Protein 5B02 (pdb70)

Radius of gyration: 38.63 Å; Cα contacts (8 Å, |Δi|>4): 1923; chains: 4; bounding box: 83×118×124 Å

Organism: Saccharolobus solfataricus (strain ATCC 35092 / DSM 1617 / JCM 11322 / P2) (NCBI:txid273057)

Secondary structure (DSSP, 8-state):
--HHHHHHHHHHHHHHHHHHHHHHTT--HHHHHHHHT-HHHHHHHHHHTTT---HHHHHHHHHHHHHHHHHHHHHHHHHHT-S---HHHHHHHHHHHHHHHHHHHHHHSSSTHHHHHHHHHTHHHHHHHHHHHHHS---SHHHHHHHHIIIIIIHHHHHHHHHHHHS-SS--HHHHHHHHHHHHHHHHHHHHHHHHHHH---TT-HHHHHHHTSS-HHHHHHHHHHHHHHHHHHHHSTT--TTHHHHHHHHHHHIIIIIGGGG-/-HHHHHHHHHHHHHHHHHHHHHHTT--HHHHHHHHT-HHHHHHHHHHTTT--SHHHHHHHHHHHHHHHHHHHHHHHHHHT-S---HHHHHHHHHHHHHHHHHHHHTT-SSTTHHHHHHHHTHHHHHHHHHHHHHS---SHHHHHHHHIIIIIIHHHHHHHHHHHHS-SS--HHHHHHHHHHHHHHHHHHHHHHHHHHH---TT-HHHHHHTTSS-HHHHHHHHHHHHHHHHHHHHSTT--TTHHHHHHHHHHHIIIIIGGGGT-TTTTS---EEEEEETTEEEEEETTTEEEEEEETTEEEEEEE-SSS-EEEEEEEGGG--HHHHHHHHT-/--HHHHHHHHHHHHHHHHHHHHTT--HHHHHHHHT-HHHHHHHHHHTTT--SHHHHHHHHHHHHHHHHHHHHHHHHHHT-S-S-HHHHHHHHHHHHHHHHHHHHHHSSSHHHHHHHHHHTHHHHHHHHHHHHTS---SHHHHHHHHIIIIIHHHHHHHHHHHHHS-S---HHHHHHHHHHHHHHHHHHHHHHHHHHH---TT-HHHHHHHTSS-HHHHHHHHHHHHHHHHHHHHSTT--GGGHHHHHHHHHHIIIIIHHHH-/-HHHHHHHHHHHHHHHHHHHHHTT--HHHHHHHHT-HHHHHHHHHHTTT---HHHHHHHHHHHHHHHHHHHHHHHHHHT-S-S-HHHHHHHHHHHHHHHHHHHHHH-SSTTHHHHHHHHTHHHHHHHHHHHHH----SHHHHHHHHIIIIIIHHHHHHHHHHHHS-SS--HHHHHHHHHHHHHHHHHHHHHHHHHHT---TT-HHHHHHTTSS-HHHHHHHHHHHHHHHHHHHHSTT--TTHHHHHHHHHHIIIIIIHHHHTTS---SSS-EEEEEETTEEEEEEGGGEEEEEEETTEEEEEEEETTTEEEEEEEEGGGS-HHHHHHHTTTT-

Structure (mmCIF, N/CA/C/O backbone):
data_5B02
#
_entry.id   5B02
#
_cell.length_a   137.879
_cell.length_b   217.441
_cell.length_c   104.637
_cell.angle_alpha   90.00
_cell.angle_beta   90.00
_cell.angle_gamma   90.00
#
_symmetry.space_group_name_H-M   'C 2 2 2'
#
loop_
_entity.id
_entity.type
_entity.pdbx_description
1 polymer 'MoeN5,DNA-binding protein 7d'
2 water water
#
loop_
_atom_site.group_PDB
_atom_site.id
_atom_site.type_symbol
_atom_site.label_atom_id
_atom_site.label_alt_id
_atom_site.label_comp_id
_atom_site.label_asym_id
_atom_site.label_entity_id
_atom_site.label_seq_id
_atom_site.pdbx_PDB_ins_code
_atom_site.Cartn_x
_atom_site.Cartn_y
_atom_site.Cartn_z
_atom_site.occupancy
_atom_site.B_iso_or_equiv
_atom_site.auth_seq_id
_atom_site.auth_comp_id
_atom_site.auth_asym_id
_atom_site.auth_atom_id
_atom_site.pdbx_PDB_model_num
ATOM 1 N N . VAL A 1 9 ? 73.025 22.804 24.016 1.00 56.77 -5 VAL A N 1
ATOM 2 C CA . VAL A 1 9 ? 72.314 24.145 24.087 1.00 57.81 -5 VAL A CA 1
ATOM 3 C C . VAL A 1 9 ? 72.258 24.849 22.701 1.00 57.03 -5 VAL A C 1
ATOM 4 O O . VAL A 1 9 ? 73.230 25.523 22.287 1.00 57.40 -5 VAL A O 1
ATOM 8 N N . ASP A 1 10 ? 71.128 24.709 21.998 1.00 55.13 -4 ASP A N 1
ATOM 9 C CA . ASP A 1 10 ? 70.994 25.343 20.685 1.00 53.68 -4 ASP A CA 1
ATOM 10 C C . ASP A 1 10 ? 70.408 26.776 20.679 1.00 51.98 -4 ASP A C 1
ATOM 11 O O . ASP A 1 10 ? 70.222 27.399 21.740 1.00 50.83 -4 ASP A O 1
ATOM 16 N N . ASP A 1 11 ? 70.140 27.289 19.475 1.00 49.21 -3 ASP A N 1
ATOM 17 C CA . ASP A 1 11 ? 69.603 28.633 19.293 1.00 47.27 -3 ASP A CA 1
ATOM 18 C C . ASP A 1 11 ? 68.217 28.775 19.868 1.00 45.36 -3 ASP A C 1
ATOM 19 O O . ASP A 1 11 ? 67.875 29.810 20.412 1.00 42.39 -3 ASP A O 1
ATOM 24 N N . ASP A 1 12 ? 67.413 27.733 19.712 1.00 44.22 -2 ASP A N 1
ATOM 25 C CA . ASP A 1 12 ? 66.055 27.762 20.226 1.00 43.93 -2 ASP A CA 1
ATOM 26 C C . ASP A 1 12 ? 66.115 27.900 21.740 1.00 41.38 -2 ASP A C 1
ATOM 27 O O . ASP A 1 12 ? 65.282 28.583 22.353 1.00 38.66 -2 ASP A O 1
ATOM 32 N N . ASP A 1 13 ? 67.105 27.231 22.323 1.00 38.83 -1 ASP A N 1
ATOM 33 C CA . ASP A 1 13 ? 67.311 27.265 23.758 1.00 38.69 -1 ASP A CA 1
ATOM 34 C C . ASP A 1 13 ? 67.683 28.683 24.204 1.00 36.17 -1 ASP A C 1
ATOM 35 O O . ASP A 1 13 ? 67.282 29.131 25.282 1.00 34.75 -1 ASP A O 1
ATOM 40 N N . LYS A 1 14 ? 68.472 29.367 23.386 1.00 32.99 0 LYS A N 1
ATOM 41 C CA . LYS A 1 14 ? 68.852 30.716 23.721 1.00 32.16 0 LYS A CA 1
ATOM 42 C C . LYS A 1 14 ? 67.691 31.667 23.594 1.00 29.27 0 LYS A C 1
ATOM 43 O O . LYS A 1 14 ? 67.459 32.494 24.474 1.00 27.93 0 LYS A O 1
ATOM 49 N N . MET A 1 15 ? 66.941 31.520 22.512 1.00 29.28 1 MET A N 1
ATOM 50 C CA . MET A 1 15 ? 65.782 32.361 22.270 1.00 29.56 1 MET A CA 1
ATOM 51 C C . MET A 1 15 ? 64.798 32.153 23.440 1.00 29.60 1 MET A C 1
ATOM 52 O O . MET A 1 15 ? 64.298 33.129 24.040 1.00 27.88 1 MET A O 1
ATOM 57 N N . LEU A 1 16 ? 64.552 30.894 23.804 1.00 26.99 2 LEU A N 1
ATOM 58 C CA . LEU A 1 16 ? 63.573 30.658 24.854 1.00 26.00 2 LEU A CA 1
ATOM 59 C C . LEU A 1 16 ? 63.975 31.247 26.168 1.00 25.07 2 LEU A C 1
ATOM 60 O O . LEU A 1 16 ? 63.113 31.724 26.910 1.00 24.73 2 LEU A O 1
ATOM 65 N N . ALA A 1 17 ? 65.266 31.211 26.475 1.00 22.86 3 ALA A N 1
ATOM 66 C CA . ALA A 1 17 ? 65.724 31.747 27.751 1.00 24.40 3 ALA A CA 1
ATOM 67 C C . ALA A 1 17 ? 65.663 33.278 27.706 1.00 25.10 3 ALA A C 1
ATOM 68 O O . ALA A 1 17 ? 65.322 33.930 28.714 1.00 25.27 3 ALA A O 1
ATOM 70 N N . ALA A 1 18 ? 65.965 33.844 26.535 1.00 23.51 4 ALA A N 1
ATOM 71 C CA . ALA A 1 18 ? 65.926 35.303 26.397 1.00 23.16 4 ALA A CA 1
ATOM 72 C C . ALA A 1 18 ? 64.479 35.829 26.611 1.00 23.20 4 ALA A C 1
ATOM 73 O O . ALA A 1 18 ? 64.226 36.808 27.311 1.00 23.30 4 ALA A O 1
ATOM 75 N N . GLU A 1 19 ? 63.529 35.150 26.010 1.00 23.59 5 GLU A N 1
ATOM 76 C CA . GLU A 1 19 ? 62.162 35.563 26.099 1.00 26.05 5 GLU A CA 1
ATOM 77 C C . GLU A 1 19 ? 61.657 35.442 27.524 1.00 26.88 5 GLU A C 1
ATOM 78 O O . GLU A 1 19 ? 60.953 36.328 28.012 1.00 28.48 5 GLU A O 1
ATOM 84 N N . ALA A 1 20 ? 62.038 34.379 28.218 1.00 26.53 6 ALA A N 1
ATOM 85 C CA . ALA A 1 20 ? 61.611 34.213 29.603 1.00 26.32 6 ALA A CA 1
ATOM 86 C C . ALA A 1 20 ? 62.230 35.317 30.466 1.00 24.61 6 ALA A C 1
ATOM 87 O O . ALA A 1 20 ? 61.573 35.902 31.318 1.00 23.74 6 ALA A O 1
ATOM 89 N N . ALA A 1 21 ? 63.505 35.589 30.240 1.00 25.56 7 ALA A N 1
ATOM 90 C CA . ALA A 1 21 ? 64.200 36.627 31.007 1.00 25.64 7 ALA A CA 1
ATOM 91 C C . ALA A 1 21 ? 63.585 38.017 30.715 1.00 25.36 7 ALA A C 1
ATOM 92 O O . ALA A 1 21 ? 63.441 38.828 31.611 1.00 25.84 7 ALA A O 1
ATOM 94 N N . ASN A 1 22 ? 63.207 38.281 29.471 1.00 22.98 8 ASN A N 1
ATOM 95 C CA . ASN A 1 22 ? 62.633 39.572 29.162 1.00 22.19 8 ASN A CA 1
ATOM 96 C C . ASN A 1 22 ? 61.251 39.723 29.821 1.00 22.43 8 ASN A C 1
ATOM 97 O O . ASN A 1 22 ? 60.908 40.785 30.407 1.00 18.15 8 ASN A O 1
ATOM 102 N N . ARG A 1 23 ? 60.463 38.654 29.730 1.00 22.21 9 ARG A N 1
ATOM 103 C CA . ARG A 1 23 ? 59.149 38.629 30.337 1.00 24.59 9 ARG A CA 1
ATOM 104 C C . ARG A 1 23 ? 59.203 38.906 31.857 1.00 25.24 9 ARG A C 1
ATOM 105 O O . ARG A 1 23 ? 58.444 39.736 32.388 1.00 24.70 9 ARG A O 1
ATOM 113 N N . ASP A 1 24 ? 60.127 38.240 32.542 1.00 24.02 10 ASP A N 1
ATOM 114 C CA . ASP A 1 24 ? 60.222 38.387 33.992 1.00 24.15 10 ASP A CA 1
ATOM 115 C C . ASP A 1 24 ? 60.683 39.789 34.373 1.00 24.29 10 ASP A C 1
ATOM 116 O O . ASP A 1 24 ? 60.251 40.338 35.400 1.00 21.27 10 ASP A O 1
ATOM 121 N N . HIS A 1 25 ? 61.578 40.357 33.559 1.00 22.91 11 HIS A N 1
ATOM 122 C CA . HIS A 1 25 ? 62.084 41.709 33.797 1.00 22.34 11 HIS A CA 1
ATOM 123 C C . HIS A 1 25 ? 60.923 42.717 33.676 1.00 22.23 11 HIS A C 1
ATOM 124 O O . HIS A 1 25 ? 60.742 43.634 34.494 1.00 20.73 11 HIS A O 1
ATOM 131 N N . VAL A 1 26 ? 60.101 42.486 32.659 1.00 21.26 12 VAL A N 1
ATOM 132 C CA . VAL A 1 26 ? 58.958 43.314 32.409 1.00 21.57 12 VAL A CA 1
ATOM 133 C C . VAL A 1 26 ? 57.882 43.174 33.522 1.00 23.14 12 VAL A C 1
ATOM 134 O O . VAL A 1 26 ? 57.424 44.201 34.064 1.00 22.75 12 VAL A O 1
ATOM 138 N N . THR A 1 27 ? 57.486 41.942 33.849 1.00 20.38 13 THR A N 1
ATOM 139 C CA . THR A 1 27 ? 56.441 41.760 34.833 1.00 21.09 13 THR A CA 1
ATOM 140 C C . THR A 1 27 ? 56.855 42.244 36.236 1.00 22.27 13 THR A C 1
ATOM 141 O O . THR A 1 27 ? 56.035 42.844 36.940 1.00 21.56 13 THR A O 1
ATOM 145 N N . ARG A 1 28 ? 58.123 42.076 36.593 1.00 21.29 14 ARG A N 1
ATOM 146 C CA . ARG A 1 28 ? 58.609 42.511 37.883 1.00 24.51 14 ARG A CA 1
ATOM 147 C C . ARG A 1 28 ? 58.498 44.052 37.943 1.00 24.61 14 ARG A C 1
ATOM 148 O O . ARG A 1 28 ? 58.078 44.658 38.937 1.00 24.31 14 ARG A O 1
ATOM 156 N N . CYS A 1 29 ? 58.858 44.674 36.843 1.00 23.12 15 CYS A N 1
ATOM 157 C CA . CYS A 1 29 ? 58.795 46.116 36.752 1.00 24.81 15 CYS A CA 1
ATOM 158 C C . CYS A 1 29 ? 57.342 46.600 36.823 1.00 23.14 15 CYS A C 1
ATOM 159 O O . CYS A 1 29 ? 57.042 47.553 37.526 1.00 23.87 15 CYS A O 1
ATOM 162 N N . VAL A 1 30 ? 56.437 45.921 36.136 1.00 20.64 16 VAL A N 1
ATOM 163 C CA . VAL A 1 30 ? 55.041 46.356 36.126 1.00 19.83 16 VAL A CA 1
ATOM 164 C C . VAL A 1 30 ? 54.408 46.234 37.513 1.00 20.49 16 VAL A C 1
ATOM 165 O O . VAL A 1 30 ? 53.666 47.114 37.988 1.00 19.76 16 VAL A O 1
ATOM 169 N N . ALA A 1 31 ? 54.696 45.117 38.147 1.00 21.81 17 ALA A N 1
ATOM 170 C CA . ALA A 1 31 ? 54.177 44.837 39.471 1.00 24.63 17 ALA A CA 1
ATOM 171 C C . ALA A 1 31 ? 54.719 45.808 40.497 1.00 26.01 17 ALA A C 1
ATOM 172 O O . ALA A 1 31 ? 53.915 46.361 41.254 1.00 26.46 17 ALA A O 1
ATOM 174 N N . GLN A 1 32 ? 56.048 46.037 40.523 1.00 28.21 18 GLN A N 1
ATOM 175 C CA . GLN A 1 32 ? 56.626 46.978 41.505 1.00 29.00 18 GLN A CA 1
ATOM 176 C C . GLN A 1 32 ? 56.108 48.426 41.356 1.00 28.74 18 GLN A C 1
ATOM 177 O O . GLN A 1 32 ? 56.138 49.190 42.310 1.00 27.42 18 GLN A O 1
ATOM 183 N N . THR A 1 33 ? 55.620 48.812 40.182 1.00 26.99 19 THR A N 1
ATOM 184 C CA . THR A 1 33 ? 55.172 50.159 40.098 1.00 26.59 19 THR A CA 1
ATOM 185 C C . THR A 1 33 ? 53.668 50.281 40.288 1.00 26.60 19 THR A C 1
ATOM 186 O O . THR A 1 33 ? 53.073 51.306 40.022 1.00 28.19 19 THR A O 1
ATOM 190 N N . GLY A 1 34 ? 53.055 49.220 40.790 1.00 25.87 20 GLY A N 1
ATOM 191 C CA . GLY A 1 34 ? 51.641 49.287 41.055 1.00 25.18 20 GLY A CA 1
ATOM 192 C C . GLY A 1 34 ? 50.725 48.626 40.061 1.00 26.19 20 GLY A C 1
ATOM 193 O O . GLY A 1 34 ? 49.497 48.684 40.258 1.00 27.11 20 GLY A O 1
ATOM 194 N N . GLY A 1 35 ? 51.268 48.005 39.004 1.00 24.85 21 GLY A N 1
ATOM 195 C CA . GLY A 1 35 ? 50.388 47.358 38.040 1.00 24.89 21 GLY A CA 1
ATOM 196 C C . GLY A 1 35 ? 49.525 46.237 38.637 1.00 26.02 21 GLY A C 1
ATOM 197 O O . GLY A 1 35 ? 50.023 45.405 39.387 1.00 26.08 21 GLY A O 1
ATOM 198 N N . SER A 1 36 ? 48.238 46.198 38.308 1.00 25.44 22 SER A N 1
ATOM 199 C CA . SER A 1 36 ? 47.366 45.143 38.850 1.00 27.56 22 SER A CA 1
ATOM 200 C C . SER A 1 36 ? 47.608 43.763 38.215 1.00 26.58 22 SER A C 1
ATOM 201 O O . SER A 1 36 ? 48.187 43.669 37.160 1.00 27.49 22 SER A O 1
ATOM 204 N N . PRO A 1 37 ? 47.140 42.671 38.850 1.00 28.01 23 PRO A N 1
ATOM 205 C CA . PRO A 1 37 ? 47.362 41.332 38.259 1.00 27.56 23 PRO A CA 1
ATOM 206 C C . PRO A 1 37 ? 46.938 41.238 36.778 1.00 28.34 23 PRO A C 1
ATOM 207 O O . PRO A 1 37 ? 47.631 40.640 35.973 1.00 30.21 23 PRO A O 1
ATOM 211 N N . ASP A 1 38 ? 45.804 41.843 36.432 1.00 29.36 24 ASP A N 1
ATOM 212 C CA . ASP A 1 38 ? 45.309 41.862 35.063 1.00 30.50 24 ASP A CA 1
ATOM 213 C C . ASP A 1 38 ? 46.275 42.572 34.104 1.00 29.37 24 ASP A C 1
ATOM 214 O O . ASP A 1 38 ? 46.460 42.128 32.974 1.00 27.67 24 ASP A O 1
ATOM 219 N N . LEU A 1 39 ? 46.857 43.682 34.546 1.00 27.54 25 LEU A N 1
ATOM 220 C CA . LEU A 1 39 ? 47.790 44.403 33.687 1.00 28.35 25 LEU A CA 1
ATOM 221 C C . LEU A 1 39 ? 49.136 43.613 33.592 1.00 26.04 25 LEU A C 1
ATOM 222 O O . LEU A 1 39 ? 49.776 43.583 32.525 1.00 24.98 25 LEU A O 1
ATOM 227 N N . VAL A 1 40 ? 49.550 42.988 34.698 1.00 25.51 26 VAL A N 1
ATOM 228 C CA . VAL A 1 40 ? 50.777 42.189 34.720 1.00 23.87 26 VAL A CA 1
ATOM 229 C C . VAL A 1 40 ? 50.570 41.036 33.750 1.00 25.51 26 VAL A C 1
ATOM 230 O O . VAL A 1 40 ? 51.446 40.718 32.957 1.00 28.26 26 VAL A O 1
ATOM 234 N N . ALA A 1 41 ? 49.407 40.396 33.791 1.00 26.31 27 ALA A N 1
ATOM 235 C CA . ALA A 1 41 ? 49.184 39.263 32.879 1.00 25.89 27 ALA A CA 1
ATOM 236 C C . ALA A 1 41 ? 49.168 39.674 31.415 1.00 24.50 27 ALA A C 1
ATOM 237 O O . ALA A 1 41 ? 49.709 38.984 30.565 1.00 25.26 27 ALA A O 1
ATOM 239 N N . HIS A 1 42 ? 48.543 40.805 31.131 1.00 25.04 28 HIS A N 1
ATOM 240 C CA . HIS A 1 42 ? 48.416 41.310 29.773 1.00 25.90 28 HIS A CA 1
ATOM 241 C C . HIS A 1 42 ? 49.802 41.474 29.152 1.00 26.97 28 HIS A C 1
ATOM 242 O O . HIS A 1 42 ? 50.059 41.163 27.973 1.00 27.08 28 HIS A O 1
ATOM 249 N N . THR A 1 43 ? 50.689 41.952 30.005 1.00 24.80 29 THR A N 1
ATOM 250 C CA . THR A 1 43 ? 52.054 42.234 29.708 1.00 26.01 29 THR A CA 1
ATOM 251 C C . THR A 1 43 ? 52.821 40.923 29.445 1.00 25.69 29 THR A C 1
ATOM 252 O O . THR A 1 43 ? 53.619 40.832 28.502 1.00 22.60 29 THR A O 1
ATOM 256 N N . ALA A 1 44 ? 52.561 39.909 30.256 1.00 24.52 30 ALA A N 1
ATOM 257 C CA . ALA A 1 44 ? 53.246 38.611 30.099 1.00 25.56 30 ALA A CA 1
ATOM 258 C C . ALA A 1 44 ? 52.819 37.895 28.799 1.00 25.76 30 ALA A C 1
ATOM 259 O O . ALA A 1 44 ? 53.543 37.044 28.270 1.00 26.31 30 ALA A O 1
ATOM 261 N N . ALA A 1 45 ? 51.627 38.245 28.316 1.00 25.00 31 ALA A N 1
ATOM 262 C CA . ALA A 1 45 ? 51.048 37.687 27.089 1.00 27.93 31 ALA A CA 1
ATOM 263 C C . ALA A 1 45 ? 51.558 38.304 25.755 1.00 28.12 31 ALA A C 1
ATOM 264 O O . ALA A 1 45 ? 51.166 37.852 24.665 1.00 29.47 31 ALA A O 1
ATOM 266 N N . LEU A 1 46 ? 52.415 39.316 25.831 1.00 28.51 32 LEU A N 1
ATOM 267 C CA . LEU A 1 46 ? 52.957 39.947 24.624 1.00 31.10 32 LEU A CA 1
ATOM 268 C C . LEU A 1 46 ? 54.163 39.153 24.202 1.00 32.50 32 LEU A C 1
ATOM 269 O O . LEU A 1 46 ? 55.270 39.697 24.234 1.00 36.61 32 LEU A O 1
ATOM 274 N N . ARG A 1 47 ? 53.954 37.886 23.842 1.00 31.51 33 ARG A N 1
ATOM 275 C CA . ARG A 1 47 ? 55.001 36.940 23.464 1.00 31.69 33 ARG A CA 1
ATOM 276 C C . ARG A 1 47 ? 55.970 37.336 22.352 1.00 30.02 33 ARG A C 1
ATOM 277 O O . ARG A 1 47 ? 57.169 37.374 22.574 1.00 29.03 33 ARG A O 1
ATOM 285 N N . LEU A 1 48 ? 55.478 37.625 21.153 1.00 28.94 34 LEU A N 1
ATOM 286 C CA . LEU A 1 48 ? 56.423 37.994 20.123 1.00 29.11 34 LEU A CA 1
ATOM 287 C C . LEU A 1 48 ? 57.172 39.288 20.485 1.00 28.52 34 LEU A C 1
ATOM 288 O O . LEU A 1 48 ? 58.372 39.362 20.269 1.00 27.56 34 LEU A O 1
ATOM 293 N N . TYR A 1 49 ? 56.479 40.272 21.067 1.00 28.77 35 TYR A N 1
ATOM 294 C CA . TYR A 1 49 ? 57.098 41.552 21.492 1.00 29.88 35 TYR A CA 1
ATOM 295 C C . TYR A 1 49 ? 58.216 41.332 22.524 1.00 27.45 35 TYR A C 1
ATOM 296 O O . TYR A 1 49 ? 59.132 42.131 22.607 1.00 27.49 35 TYR A O 1
ATOM 305 N N . LEU A 1 50 ? 58.139 40.263 23.307 1.00 25.41 36 LEU A N 1
ATOM 306 C CA . LEU A 1 50 ? 59.157 39.963 24.303 1.00 23.52 36 LEU A CA 1
ATOM 307 C C . LEU A 1 50 ? 60.289 39.148 23.693 1.00 23.30 36 LEU A C 1
ATOM 308 O O . LEU A 1 50 ? 61.401 39.079 24.228 1.00 25.04 36 LEU A O 1
ATOM 313 N N . ARG A 1 51 ? 59.993 38.508 22.568 1.00 23.24 37 ARG A N 1
ATOM 314 C CA . ARG A 1 51 ? 60.958 37.667 21.841 1.00 22.23 37 ARG A CA 1
ATOM 315 C C . ARG A 1 51 ? 61.790 38.488 20.831 1.00 22.05 37 ARG A C 1
ATOM 316 O O . ARG A 1 51 ? 62.998 38.292 20.668 1.00 19.50 37 ARG A O 1
ATOM 324 N N . VAL A 1 52 ? 61.129 39.438 20.179 1.00 21.51 38 VAL A N 1
ATOM 325 C CA . VAL A 1 52 ? 61.790 40.191 19.146 1.00 22.55 38 VAL A CA 1
ATOM 326 C C . VAL A 1 52 ? 63.118 40.824 19.564 1.00 21.50 38 VAL A C 1
ATOM 327 O O . VAL A 1 52 ? 64.051 40.860 18.769 1.00 22.30 38 VAL A O 1
ATOM 331 N N . PRO A 1 53 ? 63.236 41.333 20.798 1.00 20.87 39 PRO A N 1
ATOM 332 C CA . PRO A 1 53 ? 64.526 41.920 21.199 1.00 20.51 39 PRO A CA 1
ATOM 333 C C . PRO A 1 53 ? 65.695 40.896 21.067 1.00 21.47 39 PRO A C 1
ATOM 334 O O . PRO A 1 53 ? 66.847 41.263 20.910 1.00 22.31 39 PRO A O 1
ATOM 338 N N . HIS A 1 54 ? 65.404 39.605 21.193 1.00 22.32 40 HIS A N 1
ATOM 339 C CA . HIS A 1 54 ? 66.462 38.600 21.082 1.00 22.46 40 HIS A CA 1
ATOM 340 C C . HIS A 1 54 ? 67.003 38.564 19.640 1.00 22.99 40 HIS A C 1
ATOM 341 O O . HIS A 1 54 ? 68.194 38.375 19.410 1.00 23.73 40 HIS A O 1
ATOM 348 N N . PHE A 1 55 ? 66.117 38.734 18.672 1.00 21.62 41 PHE A N 1
ATOM 349 C CA . PHE A 1 55 ? 66.552 38.727 17.289 1.00 22.21 41 PHE A CA 1
ATOM 350 C C . PHE A 1 55 ? 67.386 39.989 17.004 1.00 22.44 41 PHE A C 1
ATOM 351 O O . PHE A 1 55 ? 68.457 39.923 16.425 1.00 22.06 41 PHE A O 1
ATOM 359 N N . LEU A 1 56 ? 66.913 41.125 17.482 1.00 20.72 42 LEU A N 1
ATOM 360 C CA . LEU A 1 56 ? 67.590 42.374 17.242 1.00 18.53 42 LEU A CA 1
ATOM 361 C C . LEU A 1 56 ? 69.001 42.412 17.850 1.00 18.07 42 LEU A C 1
ATOM 362 O O . LEU A 1 56 ? 69.862 43.161 17.393 1.00 16.57 42 LEU A O 1
ATOM 367 N N . THR A 1 57 ? 69.242 41.615 18.877 1.00 17.04 43 THR A N 1
ATOM 368 C CA . THR A 1 57 ? 70.537 41.636 19.506 1.00 18.71 43 THR A CA 1
ATOM 369 C C . THR A 1 57 ? 71.413 40.445 19.053 1.00 22.14 43 THR A C 1
ATOM 370 O O . THR A 1 57 ? 72.423 40.126 19.694 1.00 22.82 43 THR A O 1
ATOM 374 N N . GLU A 1 58 ? 71.049 39.815 17.940 1.00 22.19 44 GLU A N 1
ATOM 375 C CA . GLU A 1 58 ? 71.795 38.655 17.469 1.00 24.10 44 GLU A CA 1
ATOM 376 C C . GLU A 1 58 ? 73.266 38.919 17.095 1.00 25.21 44 GLU A C 1
ATOM 377 O O . GLU A 1 58 ? 74.079 37.997 17.113 1.00 25.58 44 GLU A O 1
ATOM 383 N N . TRP A 1 59 ? 73.597 40.176 16.786 1.00 25.05 45 TRP A N 1
ATOM 384 C CA . TRP A 1 59 ? 74.949 40.601 16.429 1.00 24.17 45 TRP A CA 1
ATOM 385 C C . TRP A 1 59 ? 75.798 40.926 17.672 1.00 25.31 45 TRP A C 1
ATOM 386 O O . TRP A 1 59 ? 76.964 41.226 17.534 1.00 27.86 45 TRP A O 1
ATOM 397 N N . THR A 1 60 ? 75.225 40.899 18.874 1.00 26.88 46 THR A N 1
ATOM 398 C CA . THR A 1 60 ? 75.991 41.199 20.099 1.00 29.91 46 THR A CA 1
ATOM 399 C C . THR A 1 60 ? 76.714 39.937 20.590 1.00 31.46 46 THR A C 1
ATOM 400 O O . THR A 1 60 ? 76.061 38.978 20.991 1.00 29.54 46 THR A O 1
ATOM 404 N N . THR A 1 61 ? 78.041 39.940 20.571 1.00 33.57 47 THR A N 1
ATOM 405 C CA . THR A 1 61 ? 78.773 38.737 20.968 1.00 37.66 47 THR A CA 1
ATOM 406 C C . THR A 1 61 ? 78.880 38.490 22.467 1.00 37.88 47 THR A C 1
ATOM 407 O O . THR A 1 61 ? 78.748 37.356 22.899 1.00 39.51 47 THR A O 1
ATOM 411 N N . ASP A 1 62 ? 79.083 39.536 23.261 1.00 38.38 48 ASP A N 1
ATOM 412 C CA . ASP A 1 62 ? 79.150 39.400 24.727 1.00 37.36 48 ASP A CA 1
ATOM 413 C C . ASP A 1 62 ? 77.758 38.954 25.268 1.00 35.74 48 ASP A C 1
ATOM 414 O O . ASP A 1 62 ? 76.780 39.709 25.174 1.00 35.33 48 ASP A O 1
ATOM 419 N N . PRO A 1 63 ? 77.658 37.740 25.846 1.00 33.27 49 PRO A N 1
ATOM 420 C CA . PRO A 1 63 ? 76.367 37.275 26.345 1.00 32.23 49 PRO A CA 1
ATOM 421 C C . PRO A 1 63 ? 75.705 38.096 27.451 1.00 31.47 49 PRO A C 1
ATOM 422 O O . PRO A 1 63 ? 74.481 38.215 27.461 1.00 29.37 49 PRO A O 1
ATOM 426 N N . ASP A 1 64 ? 76.499 38.665 28.356 1.00 30.66 50 ASP A N 1
ATOM 427 C CA . ASP A 1 64 ? 75.956 39.514 29.423 1.00 30.78 50 ASP A CA 1
ATOM 428 C C . ASP A 1 64 ? 75.399 40.827 28.822 1.00 28.94 50 ASP A C 1
ATOM 429 O O . ASP A 1 64 ? 74.289 41.243 29.172 1.00 27.99 50 ASP A O 1
ATOM 434 N N . ARG A 1 65 ? 76.169 41.463 27.936 1.00 25.37 51 ARG A N 1
ATOM 435 C CA . ARG A 1 65 ? 75.708 42.676 27.279 1.00 24.51 51 ARG A CA 1
ATOM 436 C C . ARG A 1 65 ? 74.433 42.362 26.451 1.00 23.87 51 ARG A C 1
ATOM 437 O O . ARG A 1 65 ? 73.447 43.093 26.523 1.00 23.66 51 ARG A O 1
ATOM 445 N N . ARG A 1 66 ? 74.444 41.250 25.713 1.00 22.91 52 ARG A N 1
ATOM 446 C CA . ARG A 1 66 ? 73.301 40.880 24.914 1.00 22.11 52 ARG A CA 1
ATOM 447 C C . ARG A 1 66 ? 72.007 40.729 25.712 1.00 23.05 52 ARG A C 1
ATOM 448 O O . ARG A 1 66 ? 70.950 41.217 25.278 1.00 22.29 52 ARG A O 1
ATOM 456 N N . ALA A 1 67 ? 72.077 40.053 26.863 1.00 23.57 53 ALA A N 1
ATOM 457 C CA . ALA A 1 67 ? 70.894 39.871 27.705 1.00 23.65 53 ALA A CA 1
ATOM 458 C C . ALA A 1 67 ? 70.455 41.252 28.271 1.00 23.44 53 ALA A C 1
ATOM 459 O O . ALA A 1 67 ? 69.254 41.546 28.343 1.00 24.76 53 ALA A O 1
ATOM 461 N N . ALA A 1 68 ? 71.416 42.099 28.657 1.00 22.69 54 ALA A N 1
ATOM 462 C CA . ALA A 1 68 ? 71.088 43.442 29.187 1.00 22.89 54 ALA A CA 1
ATOM 463 C C . ALA A 1 68 ? 70.355 44.320 28.135 1.00 22.81 54 ALA A C 1
ATOM 464 O O . ALA A 1 68 ? 69.366 44.967 28.457 1.00 24.20 54 ALA A O 1
ATOM 466 N N . VAL A 1 69 ? 70.864 44.370 26.905 1.00 22.43 55 VAL A N 1
ATOM 467 C CA . VAL A 1 69 ? 70.228 45.140 25.843 1.00 21.65 55 VAL A CA 1
ATOM 468 C C . VAL A 1 69 ? 68.836 44.568 25.506 1.00 22.86 55 VAL A C 1
ATOM 469 O O . VAL A 1 69 ? 67.833 45.288 25.370 1.00 21.71 55 VAL A O 1
ATOM 473 N N . SER A 1 70 ? 68.776 43.245 25.427 1.00 22.42 56 SER A N 1
ATOM 474 C CA . SER A 1 70 ? 67.562 42.570 25.093 1.00 19.32 56 SER A CA 1
ATOM 475 C C . SER A 1 70 ? 66.433 42.928 26.046 1.00 18.90 56 SER A C 1
ATOM 476 O O . SER A 1 70 ? 65.331 43.282 25.605 1.00 14.93 56 SER A O 1
ATOM 479 N N . ARG A 1 71 ? 66.693 42.832 27.345 1.00 17.79 57 ARG A N 1
ATOM 480 C CA . ARG A 1 71 ? 65.637 43.141 28.283 1.00 20.56 57 ARG A CA 1
ATOM 481 C C . ARG A 1 71 ? 65.225 44.660 28.364 1.00 21.60 57 ARG A C 1
ATOM 482 O O . ARG A 1 71 ? 64.052 44.997 28.631 1.00 20.56 57 ARG A O 1
ATOM 490 N N . ALA A 1 72 ? 66.188 45.546 28.117 1.00 20.58 58 ALA A N 1
ATOM 491 C CA . ALA A 1 72 ? 65.963 46.986 28.061 1.00 20.19 58 ALA A CA 1
ATOM 492 C C . ALA A 1 72 ? 65.073 47.312 26.831 1.00 20.08 58 ALA A C 1
ATOM 493 O O . ALA A 1 72 ? 64.137 48.110 26.943 1.00 19.32 58 ALA A O 1
ATOM 495 N N . LEU A 1 73 ? 65.381 46.727 25.668 1.00 18.81 59 LEU A N 1
ATOM 496 C CA . LEU A 1 73 ? 64.530 46.908 24.480 1.00 19.88 59 LEU A CA 1
ATOM 497 C C . LEU A 1 73 ? 63.112 46.373 24.779 1.00 20.25 59 LEU A C 1
ATOM 498 O O . LEU A 1 73 ? 62.104 46.993 24.427 1.00 22.47 59 LEU A O 1
ATOM 503 N N . ALA A 1 74 ? 63.022 45.233 25.449 1.00 18.70 60 ALA A N 1
ATOM 504 C CA . ALA A 1 74 ? 61.730 44.656 25.799 1.00 18.26 60 ALA A CA 1
ATOM 505 C C . ALA A 1 74 ? 60.894 45.641 26.682 1.00 18.34 60 ALA A C 1
ATOM 506 O O . ALA A 1 74 ? 59.664 45.771 26.509 1.00 17.40 60 ALA A O 1
ATOM 508 N N . LEU A 1 75 ? 61.545 46.321 27.627 1.00 16.49 61 LEU A N 1
ATOM 509 C CA . LEU A 1 75 ? 60.799 47.286 28.459 1.00 18.75 61 LEU A CA 1
ATOM 510 C C . LEU A 1 75 ? 60.179 48.383 27.557 1.00 18.38 61 LEU A C 1
ATOM 511 O O . LEU A 1 75 ? 58.977 48.669 27.643 1.00 19.57 61 LEU A O 1
ATOM 516 N N . ASP A 1 76 ? 60.979 48.970 26.672 1.00 16.97 62 ASP A N 1
ATOM 517 C CA . ASP A 1 76 ? 60.405 50.006 25.852 1.00 20.57 62 ASP A CA 1
ATOM 518 C C . ASP A 1 76 ? 59.370 49.520 24.850 1.00 19.77 62 ASP A C 1
ATOM 519 O O . ASP A 1 76 ? 58.378 50.202 24.603 1.00 17.67 62 ASP A O 1
ATOM 524 N N . ILE A 1 77 ? 59.605 48.344 24.258 1.00 20.70 63 ILE A N 1
ATOM 525 C CA . ILE A 1 77 ? 58.649 47.813 23.311 1.00 21.32 63 ILE A CA 1
ATOM 526 C C . ILE A 1 77 ? 57.319 47.563 24.058 1.00 21.09 63 ILE A C 1
ATOM 527 O O . ILE A 1 77 ? 56.250 48.001 23.586 1.00 22.15 63 ILE A O 1
ATOM 532 N N . VAL A 1 78 ? 57.369 46.957 25.246 1.00 20.81 64 VAL A N 1
ATOM 533 C CA . VAL A 1 78 ? 56.123 46.733 25.983 1.00 20.22 64 VAL A CA 1
ATOM 534 C C . VAL A 1 78 ? 55.485 48.072 26.313 1.00 19.69 64 VAL A C 1
ATOM 535 O O . VAL A 1 78 ? 54.283 48.243 26.195 1.00 19.14 64 VAL A O 1
ATOM 539 N N . SER A 1 79 ? 56.310 49.040 26.678 1.00 18.38 65 SER A N 1
ATOM 540 C CA . SER A 1 79 ? 55.804 50.355 26.999 1.00 18.87 65 SER A CA 1
ATOM 541 C C . SER A 1 79 ? 54.963 51.012 25.841 1.00 20.52 65 SER A C 1
ATOM 542 O O . SER A 1 79 ? 53.858 51.572 26.062 1.00 18.41 65 SER A O 1
ATOM 545 N N . MET A 1 80 ? 55.505 50.942 24.621 1.00 20.28 66 MET A N 1
ATOM 546 C CA . MET A 1 80 ? 54.857 51.477 23.443 1.00 20.30 66 MET A CA 1
ATOM 547 C C . MET A 1 80 ? 53.602 50.682 23.143 1.00 21.62 66 MET A C 1
ATOM 548 O O . MET A 1 80 ? 52.563 51.227 22.721 1.00 19.69 66 MET A O 1
ATOM 553 N N . LYS A 1 81 ? 53.673 49.384 23.391 1.00 22.21 67 LYS A N 1
ATOM 554 C CA . LYS A 1 81 ? 52.517 48.568 23.182 1.00 23.55 67 LYS A CA 1
ATOM 555 C C . LYS A 1 81 ? 51.412 49.012 24.162 1.00 25.70 67 LYS A C 1
ATOM 556 O O . LYS A 1 81 ? 50.250 49.165 23.765 1.00 26.58 67 LYS A O 1
ATOM 562 N N . LEU A 1 82 ? 51.744 49.270 25.428 1.00 24.51 68 LEU A N 1
ATOM 563 C CA . LEU A 1 82 ? 50.705 49.721 26.350 1.00 25.25 68 LEU A CA 1
ATOM 564 C C . LEU A 1 82 ? 50.169 51.102 25.902 1.00 25.61 68 LEU A C 1
ATOM 565 O O . LEU A 1 82 ? 48.981 51.392 26.019 1.00 25.68 68 LEU A O 1
ATOM 570 N N . LEU A 1 83 ? 51.034 51.961 25.398 1.00 24.33 69 LEU A N 1
ATOM 571 C CA . LEU A 1 83 ? 50.544 53.260 24.949 1.00 25.03 69 LEU A CA 1
ATOM 572 C C . LEU A 1 83 ? 49.501 53.061 23.836 1.00 25.29 69 LEU A C 1
ATOM 573 O O . LEU A 1 83 ? 48.539 53.792 23.726 1.00 26.38 69 LEU A O 1
ATOM 578 N N . ASP A 1 84 ? 49.726 52.048 23.018 1.00 28.04 70 ASP A N 1
ATOM 579 C CA . ASP A 1 84 ? 48.872 51.705 21.905 1.00 30.49 70 ASP A CA 1
ATOM 580 C C . ASP A 1 84 ? 47.538 51.205 22.488 1.00 29.26 70 ASP A C 1
ATOM 581 O O . ASP A 1 84 ? 46.485 51.550 21.980 1.00 27.73 70 ASP A O 1
ATOM 586 N N . ASP A 1 85 ? 47.585 50.429 23.567 1.00 29.62 71 ASP A N 1
ATOM 587 C CA . ASP A 1 85 ? 46.348 49.917 24.172 1.00 31.66 71 ASP A CA 1
ATOM 588 C C . ASP A 1 85 ? 45.563 51.076 24.730 1.00 31.37 71 ASP A C 1
ATOM 589 O O . ASP A 1 85 ? 44.337 51.068 24.720 1.00 30.83 71 ASP A O 1
ATOM 594 N N . LEU A 1 86 ? 46.291 52.086 25.188 1.00 31.53 72 LEU A N 1
ATOM 595 C CA . LEU A 1 86 ? 45.687 53.255 25.769 1.00 32.76 72 LEU A CA 1
ATOM 596 C C . LEU A 1 86 ? 45.020 54.090 24.680 1.00 34.82 72 LEU A C 1
ATOM 597 O O . LEU A 1 86 ? 43.968 54.704 24.914 1.00 34.58 72 LEU A O 1
ATOM 602 N N . MET A 1 87 ? 45.588 54.114 23.480 1.00 35.13 73 MET A N 1
ATOM 603 C CA . MET A 1 87 ? 44.914 54.894 22.462 1.00 39.20 73 MET A CA 1
ATOM 604 C C . MET A 1 87 ? 43.661 54.212 21.851 1.00 40.61 73 MET A C 1
ATOM 605 O O . MET A 1 87 ? 42.721 54.906 21.452 1.00 41.15 73 MET A O 1
ATOM 610 N N . ASP A 1 88 ? 43.630 52.878 21.812 1.00 42.24 74 ASP A N 1
ATOM 611 C CA . ASP A 1 88 ? 42.467 52.162 21.285 1.00 45.39 74 ASP A CA 1
ATOM 612 C C . ASP A 1 88 ? 41.400 51.981 22.387 1.00 47.13 74 ASP A C 1
ATOM 613 O O . ASP A 1 88 ? 40.240 51.660 22.095 1.00 46.00 74 ASP A O 1
ATOM 618 N N . ASP A 1 89 ? 41.808 52.178 23.644 1.00 48.48 75 ASP A N 1
ATOM 619 C CA . ASP A 1 89 ? 40.910 52.075 24.797 1.00 50.21 75 ASP A CA 1
ATOM 620 C C . ASP A 1 89 ? 39.937 50.900 24.710 1.00 49.52 75 ASP A C 1
ATOM 621 O O . ASP A 1 89 ? 38.755 51.070 25.007 1.00 49.53 75 ASP A O 1
ATOM 626 N N . ASP A 1 90 ? 40.436 49.709 24.364 1.00 48.54 76 ASP A N 1
ATOM 627 C CA . ASP A 1 90 ? 39.583 48.533 24.170 1.00 47.35 76 ASP A CA 1
ATOM 628 C C . ASP A 1 90 ? 40.042 47.231 24.818 1.00 45.39 76 ASP A C 1
ATOM 629 O O . ASP A 1 90 ? 39.699 46.148 24.338 1.00 45.19 76 ASP A O 1
ATOM 634 N N . THR A 1 91 ? 40.794 47.310 25.904 1.00 42.52 77 THR A N 1
ATOM 635 C CA . THR A 1 91 ? 41.316 46.092 26.524 1.00 38.86 77 THR A CA 1
ATOM 636 C C . THR A 1 91 ? 40.601 45.770 27.830 1.00 38.54 77 THR A C 1
ATOM 637 O O . THR A 1 91 ? 40.776 44.693 28.414 1.00 38.33 77 THR A O 1
ATOM 641 N N . GLY A 1 92 ? 39.792 46.718 28.286 1.00 37.32 78 GLY A N 1
ATOM 642 C CA . GLY A 1 92 ? 39.117 46.552 29.559 1.00 37.56 78 GLY A CA 1
ATOM 643 C C . GLY A 1 92 ? 40.028 46.951 30.734 1.00 37.58 78 GLY A C 1
ATOM 644 O O . GLY A 1 92 ? 39.554 47.063 31.862 1.00 38.81 78 GLY A O 1
ATOM 645 N N . LEU A 1 93 ? 41.321 47.175 30.476 1.00 35.27 79 LEU A N 1
ATOM 646 C CA . LEU A 1 93 ? 42.255 47.557 31.528 1.00 33.26 79 LEU A CA 1
ATOM 647 C C . LEU A 1 93 ? 42.046 48.979 32.031 1.00 32.17 79 LEU A C 1
ATOM 648 O O . LEU A 1 93 ? 41.528 49.853 31.319 1.00 33.34 79 LEU A O 1
ATOM 653 N N . ASP A 1 94 ? 42.455 49.208 33.271 1.00 30.61 80 ASP A N 1
ATOM 654 C CA . ASP A 1 94 ? 42.349 50.510 33.876 1.00 29.29 80 ASP A CA 1
ATOM 655 C C . ASP A 1 94 ? 43.295 51.515 33.161 1.00 28.37 80 ASP A C 1
ATOM 656 O O . ASP A 1 94 ? 44.502 51.328 33.164 1.00 28.35 80 ASP A O 1
ATOM 661 N N . ARG A 1 95 ? 42.746 52.581 32.582 1.00 26.63 81 ARG A N 1
ATOM 662 C CA . ARG A 1 95 ? 43.531 53.568 31.859 1.00 25.95 81 ARG A CA 1
ATOM 663 C C . ARG A 1 95 ? 44.588 54.243 32.715 1.00 24.98 81 ARG A C 1
ATOM 664 O O . ARG A 1 95 ? 45.629 54.637 32.194 1.00 23.39 81 ARG A O 1
ATOM 672 N N . VAL A 1 96 ? 44.329 54.390 34.011 1.00 23.59 82 VAL A N 1
ATOM 673 C CA . VAL A 1 96 ? 45.298 55.030 34.871 1.00 23.53 82 VAL A CA 1
ATOM 674 C C . VAL A 1 96 ? 46.501 54.135 35.006 1.00 23.97 82 VAL A C 1
ATOM 675 O O . VAL A 1 96 ? 47.624 54.588 34.851 1.00 24.92 82 VAL A O 1
ATOM 679 N N . GLU A 1 97 ? 46.273 52.858 35.262 1.00 24.52 83 GLU A N 1
ATOM 680 C CA . GLU A 1 97 ? 47.393 51.910 35.375 1.00 26.31 83 GLU A CA 1
ATOM 681 C C . GLU A 1 97 ? 48.154 51.775 34.057 1.00 25.58 83 GLU A C 1
ATOM 682 O O . GLU A 1 97 ? 49.389 51.718 34.058 1.00 25.96 83 GLU A O 1
ATOM 688 N N . LEU A 1 98 ? 47.417 51.742 32.942 1.00 23.17 84 LEU A N 1
ATOM 689 C CA . LEU A 1 98 ? 48.052 51.635 31.646 1.00 23.21 84 LEU A CA 1
ATOM 690 C C . LEU A 1 98 ? 49.022 52.783 31.409 1.00 21.27 84 LEU A C 1
ATOM 691 O O . LEU A 1 98 ? 50.163 52.565 31.014 1.00 20.93 84 LEU A O 1
ATOM 696 N N . ALA A 1 99 ? 48.549 54.000 31.630 1.00 20.91 85 ALA A N 1
ATOM 697 C CA . ALA A 1 99 ? 49.358 55.179 31.382 1.00 22.60 85 ALA A CA 1
ATOM 698 C C . ALA A 1 99 ? 50.558 55.250 32.291 1.00 23.06 85 ALA A C 1
ATOM 699 O O . ALA A 1 99 ? 51.647 55.593 31.848 1.00 23.12 85 ALA A O 1
ATOM 701 N N . CYS A 1 100 ? 50.345 54.938 33.569 1.00 22.96 86 CYS A N 1
ATOM 702 C CA . CYS A 1 100 ? 51.409 55.016 34.554 1.00 23.14 86 CYS A CA 1
ATOM 703 C C . CYS A 1 100 ? 52.481 53.968 34.386 1.00 21.53 86 CYS A C 1
ATOM 704 O O . CYS A 1 100 ? 53.660 54.282 34.498 1.00 22.70 86 CYS A O 1
ATOM 707 N N . VAL A 1 101 ? 52.074 52.741 34.117 1.00 21.31 87 VAL A N 1
ATOM 708 C CA . VAL A 1 101 ? 53.017 51.642 33.866 1.00 21.06 87 VAL A CA 1
ATOM 709 C C . VAL A 1 101 ? 53.750 51.917 32.531 1.00 21.13 87 VAL A C 1
ATOM 710 O O . VAL A 1 101 ? 54.949 51.758 32.427 1.00 20.87 87 VAL A O 1
ATOM 714 N N . CYS A 1 102 ? 53.015 52.395 31.528 1.00 21.90 88 CYS A N 1
ATOM 715 C CA . CYS A 1 102 ? 53.610 52.747 30.252 1.00 20.90 88 CYS A CA 1
ATOM 716 C C . CYS A 1 102 ? 54.790 53.715 30.501 1.00 20.75 88 CYS A C 1
ATOM 717 O O . CYS A 1 102 ? 55.900 53.464 30.048 1.00 21.57 88 CYS A O 1
ATOM 720 N N . LEU A 1 103 ? 54.545 54.830 31.199 1.00 19.87 89 LEU A N 1
ATOM 721 C CA . LEU A 1 103 ? 55.601 55.783 31.510 1.00 19.19 89 LEU A CA 1
ATOM 722 C C . LEU A 1 103 ? 56.749 55.154 32.294 1.00 19.42 89 LEU A C 1
ATOM 723 O O . LEU A 1 103 ? 57.917 55.297 31.929 1.00 20.71 89 LEU A O 1
ATOM 728 N N . ARG A 1 104 ? 56.429 54.470 33.387 1.00 19.55 90 ARG A N 1
ATOM 729 C CA . ARG A 1 104 ? 57.469 53.860 34.205 1.00 19.57 90 ARG A CA 1
ATOM 730 C C . ARG A 1 104 ? 58.411 52.895 33.393 1.00 19.74 90 ARG A C 1
ATOM 731 O O . ARG A 1 104 ? 59.627 53.016 33.471 1.00 17.40 90 ARG A O 1
ATOM 739 N N . LEU A 1 105 ? 57.855 51.991 32.588 1.00 19.21 91 LEU A N 1
ATOM 740 C CA . LEU A 1 105 ? 58.675 51.081 31.768 1.00 19.78 91 LEU A CA 1
ATOM 741 C C . LEU A 1 105 ? 59.566 51.841 30.800 1.00 19.81 91 LEU A C 1
ATOM 742 O O . LEU A 1 105 ? 60.743 51.511 30.598 1.00 20.61 91 LEU A O 1
ATOM 747 N N . HIS A 1 106 ? 59.009 52.878 30.198 1.00 19.68 92 HIS A N 1
ATOM 748 C CA . HIS A 1 106 ? 59.752 53.649 29.211 1.00 17.80 92 HIS A CA 1
ATOM 749 C C . HIS A 1 106 ? 60.981 54.334 29.815 1.00 17.48 92 HIS A C 1
ATOM 750 O O . HIS A 1 106 ? 62.084 54.287 29.264 1.00 17.34 92 HIS A O 1
ATOM 757 N N . LEU A 1 107 ? 60.780 54.951 30.971 1.00 17.61 93 LEU A N 1
ATOM 758 C CA . LEU A 1 107 ? 61.851 55.667 31.656 1.00 17.78 93 LEU A CA 1
ATOM 759 C C . LEU A 1 107 ? 62.917 54.698 32.111 1.00 17.29 93 LEU A C 1
ATOM 760 O O . LEU A 1 107 ? 64.079 55.041 32.118 1.00 16.62 93 LEU A O 1
ATOM 765 N N . ARG A 1 108 ? 62.521 53.493 32.509 1.00 17.55 94 ARG A N 1
ATOM 766 C CA . ARG A 1 108 ? 63.511 52.500 32.939 1.00 17.55 94 ARG A CA 1
ATOM 767 C C . ARG A 1 108 ? 64.275 52.034 31.685 1.00 16.76 94 ARG A C 1
ATOM 768 O O . ARG A 1 108 ? 65.482 51.902 31.735 1.00 14.44 94 ARG A O 1
ATOM 776 N N . ALA A 1 109 ? 63.579 51.852 30.556 1.00 16.74 95 ALA A N 1
ATOM 777 C CA . ALA A 1 109 ? 64.268 51.450 29.356 1.00 17.89 95 ALA A CA 1
ATOM 778 C C . ALA A 1 109 ? 65.299 52.521 28.970 1.00 20.07 95 ALA A C 1
ATOM 779 O O . ALA A 1 109 ? 66.418 52.204 28.602 1.00 21.50 95 ALA A O 1
ATOM 781 N N . LEU A 1 110 ? 64.921 53.789 29.043 1.00 20.35 96 LEU A N 1
ATOM 782 C CA . LEU A 1 110 ? 65.851 54.858 28.702 1.00 19.75 96 LEU A CA 1
ATOM 783 C C . LEU A 1 110 ? 67.065 54.773 29.582 1.00 18.85 96 LEU A C 1
ATOM 784 O O . LEU A 1 110 ? 68.183 54.881 29.119 1.00 17.30 96 LEU A O 1
ATOM 789 N N . HIS A 1 111 ? 66.832 54.661 30.878 1.00 18.69 97 HIS A N 1
ATOM 790 C CA . HIS A 1 111 ? 67.928 54.559 31.799 1.00 18.75 97 HIS A CA 1
ATOM 791 C C . HIS A 1 111 ? 68.833 53.325 31.487 1.00 18.49 97 HIS A C 1
ATOM 792 O O . HIS A 1 111 ? 70.045 53.440 31.493 1.00 19.19 97 HIS A O 1
ATOM 799 N N . GLU A 1 112 ? 68.248 52.159 31.220 1.00 17.44 98 GLU A N 1
ATOM 800 C CA . GLU A 1 112 ? 69.067 50.963 30.981 1.00 18.27 98 GLU A CA 1
ATOM 801 C C . GLU A 1 112 ? 69.799 51.064 29.644 1.00 19.09 98 GLU A C 1
ATOM 802 O O . GLU A 1 112 ? 70.979 50.747 29.557 1.00 19.95 98 GLU A O 1
ATOM 808 N N . LEU A 1 113 ? 69.119 51.550 28.619 1.00 17.87 99 LEU A N 1
ATOM 809 C CA . LEU A 1 113 ? 69.767 51.689 27.348 1.00 20.75 99 LEU A CA 1
ATOM 810 C C . LEU A 1 113 ? 70.910 52.694 27.383 1.00 21.70 99 LEU A C 1
ATOM 811 O O . LEU A 1 113 ? 71.970 52.427 26.825 1.00 21.78 99 LEU A O 1
ATOM 816 N N . GLU A 1 114 ? 70.723 53.814 28.066 1.00 20.38 100 GLU A N 1
ATOM 817 C CA . GLU A 1 114 ? 71.763 54.824 28.106 1.00 22.86 100 GLU A CA 1
ATOM 818 C C . GLU A 1 114 ? 72.979 54.322 28.853 1.00 22.97 100 GLU A C 1
ATOM 819 O O . GLU A 1 114 ? 74.092 54.652 28.489 1.00 22.73 100 GLU A O 1
ATOM 825 N N . SER A 1 115 ? 72.773 53.495 29.870 1.00 23.84 101 SER A N 1
ATOM 826 C CA . SER A 1 115 ? 73.891 52.968 30.600 1.00 25.45 101 SER A CA 1
ATOM 827 C C . SER A 1 115 ? 74.640 51.892 29.782 1.00 27.14 101 SER A C 1
ATOM 828 O O . SER A 1 115 ? 75.720 51.478 30.179 1.00 29.42 101 SER A O 1
ATOM 831 N N . LEU A 1 116 ? 74.089 51.440 28.652 1.00 28.24 102 LEU A N 1
ATOM 832 C CA . LEU A 1 116 ? 74.759 50.423 27.831 1.00 28.80 102 LEU A CA 1
ATOM 833 C C . LEU A 1 116 ? 75.365 51.024 26.566 1.00 30.28 102 LEU A C 1
ATOM 834 O O . LEU A 1 116 ? 76.296 50.491 25.988 1.00 33.25 102 LEU A O 1
ATOM 839 N N . ALA A 1 117 ? 74.844 52.149 26.132 1.00 30.86 103 ALA A N 1
ATOM 840 C CA . ALA A 1 117 ? 75.310 52.776 24.913 1.00 31.01 103 ALA A CA 1
ATOM 841 C C . ALA A 1 117 ? 76.737 53.246 24.998 1.00 31.51 103 ALA A C 1
ATOM 842 O O . ALA A 1 117 ? 77.168 53.652 26.048 1.00 33.96 103 ALA A O 1
ATOM 844 N N . ARG A 1 118 ? 77.462 53.210 23.892 1.00 32.95 104 ARG A N 1
ATOM 845 C CA . ARG A 1 118 ? 78.825 53.729 23.853 1.00 35.84 104 ARG A CA 1
ATOM 846 C C . ARG A 1 118 ? 78.697 55.244 24.127 1.00 35.65 104 ARG A C 1
ATOM 847 O O . ARG A 1 118 ? 79.435 55.820 24.904 1.00 35.36 104 ARG A O 1
ATOM 855 N N . ASP A 1 119 ? 77.740 55.897 23.481 1.00 35.81 105 ASP A N 1
ATOM 856 C CA . ASP A 1 119 ? 77.525 57.322 23.704 1.00 33.88 105 ASP A CA 1
ATOM 857 C C . ASP A 1 119 ? 76.087 57.468 24.174 1.00 31.96 105 ASP A C 1
ATOM 858 O O . ASP A 1 119 ? 75.183 57.268 23.384 1.00 29.26 105 ASP A O 1
ATOM 863 N N . PRO A 1 120 ? 75.855 57.824 25.459 1.00 31.88 106 PRO A N 1
ATOM 864 C CA . PRO A 1 120 ? 74.451 57.956 25.893 1.00 31.08 106 PRO A CA 1
ATOM 865 C C . PRO A 1 120 ? 73.560 58.840 25.011 1.00 29.95 106 PRO A C 1
ATOM 866 O O . PRO A 1 120 ? 72.376 58.517 24.879 1.00 30.11 106 PRO A O 1
ATOM 870 N N . LYS A 1 121 ? 74.117 59.892 24.394 1.00 24.96 107 LYS A N 1
ATOM 871 C CA . LYS A 1 121 ? 73.337 60.768 23.501 1.00 25.63 107 LYS A CA 1
ATOM 872 C C . LYS A 1 121 ? 72.683 60.017 22.288 1.00 24.23 107 LYS A C 1
ATOM 873 O O . LYS A 1 121 ? 71.612 60.399 21.805 1.00 22.81 107 LYS A O 1
ATOM 879 N N . ALA A 1 122 ? 73.333 58.959 21.808 1.00 22.48 108 ALA A N 1
ATOM 880 C CA . ALA A 1 122 ? 72.824 58.200 20.672 1.00 21.81 108 ALA A CA 1
ATOM 881 C C . ALA A 1 122 ? 71.413 57.644 20.900 1.00 20.08 108 ALA A C 1
ATOM 882 O O . ALA A 1 122 ? 70.661 57.472 19.975 1.00 19.27 108 ALA A O 1
ATOM 884 N N . VAL A 1 123 ? 71.064 57.362 22.139 1.00 18.36 109 VAL A N 1
ATOM 885 C CA . VAL A 1 123 ? 69.748 56.817 22.418 1.00 17.32 109 VAL A CA 1
ATOM 886 C C . VAL A 1 123 ? 68.687 57.897 22.082 1.00 17.95 109 VAL A C 1
ATOM 887 O O . VAL A 1 123 ? 67.719 57.616 21.369 1.00 18.46 109 VAL A O 1
ATOM 891 N N . THR A 1 124 ? 68.878 59.135 22.544 1.00 17.19 110 THR A N 1
ATOM 892 C CA . THR A 1 124 ? 67.868 60.151 22.243 1.00 19.67 110 THR A CA 1
ATOM 893 C C . THR A 1 124 ? 67.989 60.634 20.812 1.00 18.98 110 THR A C 1
ATOM 894 O O . THR A 1 124 ? 67.008 61.078 20.244 1.00 20.96 110 THR A O 1
ATOM 898 N N . ASP A 1 125 ? 69.173 60.497 20.217 1.00 19.83 111 ASP A N 1
ATOM 899 C CA . ASP A 1 125 ? 69.373 60.846 18.809 1.00 20.88 111 ASP A CA 1
ATOM 900 C C . ASP A 1 125 ? 68.450 59.920 17.979 1.00 20.78 111 ASP A C 1
ATOM 901 O O . ASP A 1 125 ? 67.685 60.348 17.142 1.00 21.76 111 ASP A O 1
ATOM 906 N N . ILE A 1 126 ? 68.571 58.621 18.210 1.00 21.50 112 ILE A N 1
ATOM 907 C CA . ILE A 1 126 ? 67.776 57.632 17.480 1.00 20.36 112 ILE A CA 1
ATOM 908 C C . ILE A 1 126 ? 66.287 57.831 17.719 1.00 20.16 112 ILE A C 1
ATOM 909 O O . ILE A 1 126 ? 65.500 57.804 16.775 1.00 19.54 112 ILE A O 1
ATOM 914 N N . LEU A 1 127 ? 65.896 58.044 18.981 1.00 20.88 113 LEU A N 1
ATOM 915 C CA . LEU A 1 127 ? 64.470 58.200 19.274 1.00 21.40 113 LEU A CA 1
ATOM 916 C C . LEU A 1 127 ? 63.877 59.492 18.692 1.00 22.92 113 LEU A C 1
ATOM 917 O O . LEU A 1 127 ? 62.708 59.510 18.277 1.00 22.65 113 LEU A O 1
ATOM 922 N N . GLU A 1 128 ? 64.666 60.571 18.619 1.00 23.23 114 GLU A N 1
ATOM 923 C CA . GLU A 1 128 ? 64.140 61.829 18.025 1.00 23.18 114 GLU A CA 1
ATOM 924 C C . GLU A 1 128 ? 64.098 61.875 16.499 1.00 23.70 114 GLU A C 1
ATOM 925 O O . GLU A 1 128 ? 63.119 62.364 15.936 1.00 23.90 114 GLU A O 1
ATOM 931 N N . GLN A 1 129 ? 65.136 61.331 15.864 1.00 24.13 115 GLN A N 1
ATOM 932 C CA . GLN A 1 129 ? 65.360 61.323 14.403 1.00 27.32 115 GLN A CA 1
ATOM 933 C C . GLN A 1 129 ? 64.186 61.169 13.475 1.00 25.80 115 GLN A C 1
ATOM 934 O O . GLN A 1 129 ? 63.999 61.961 12.543 1.00 24.38 115 GLN A O 1
ATOM 940 N N . ASP A 1 130 ? 63.430 60.116 13.682 1.00 23.51 116 ASP A N 1
ATOM 941 C CA . ASP A 1 130 ? 62.271 59.900 12.851 1.00 24.85 116 ASP A CA 1
ATOM 942 C C . ASP A 1 130 ? 61.022 59.796 13.739 1.00 22.61 116 ASP A C 1
ATOM 943 O O . ASP A 1 130 ? 60.072 59.082 13.434 1.00 23.21 116 ASP A O 1
ATOM 948 N N . ALA A 1 131 ? 61.025 60.536 14.834 1.00 21.08 117 ALA A N 1
ATOM 949 C CA . ALA A 1 131 ? 59.868 60.543 15.719 1.00 21.81 117 ALA A CA 1
ATOM 950 C C . ALA A 1 131 ? 58.668 61.121 14.983 1.00 21.97 117 ALA A C 1
ATOM 951 O O . ALA A 1 131 ? 57.538 60.619 15.130 1.00 22.96 117 ALA A O 1
ATOM 953 N N . VAL A 1 132 ? 58.892 62.185 14.217 1.00 23.01 118 VAL A N 1
ATOM 954 C CA . VAL A 1 132 ? 57.781 62.788 13.466 1.00 24.87 118 VAL A CA 1
ATOM 955 C C . VAL A 1 132 ? 57.216 61.778 12.454 1.00 24.77 118 VAL A C 1
ATOM 956 O O . VAL A 1 132 ? 55.997 61.607 12.357 1.00 24.06 118 VAL A O 1
ATOM 960 N N . HIS A 1 133 ? 58.104 61.062 11.757 1.00 25.22 119 HIS A N 1
ATOM 961 C CA . HIS A 1 133 ? 57.668 60.039 10.782 1.00 24.63 119 HIS A CA 1
ATOM 962 C C . HIS A 1 133 ? 56.831 58.896 11.407 1.00 23.42 119 HIS A C 1
ATOM 963 O O . HIS A 1 133 ? 55.826 58.437 10.862 1.00 21.58 119 HIS A O 1
ATOM 970 N N . LEU A 1 134 ? 57.290 58.437 12.562 1.00 22.17 120 LEU A N 1
ATOM 971 C CA . LEU A 1 134 ? 56.629 57.396 13.292 1.00 21.62 120 LEU A CA 1
ATOM 972 C C . LEU A 1 134 ? 55.307 57.870 13.897 1.00 22.58 120 LEU A C 1
ATOM 973 O O . LEU A 1 134 ? 54.301 57.196 13.711 1.00 21.40 120 LEU A O 1
ATOM 978 N N . CYS A 1 135 ? 55.312 59.003 14.628 1.00 19.92 121 CYS A N 1
ATOM 979 C CA . CYS A 1 135 ? 54.076 59.465 15.281 1.00 21.28 121 CYS A CA 1
ATOM 980 C C . CYS A 1 135 ? 53.088 60.072 14.302 1.00 21.43 121 CYS A C 1
ATOM 981 O O . CYS A 1 135 ? 51.901 59.830 14.425 1.00 20.96 121 CYS A O 1
ATOM 984 N N . GLY A 1 136 ? 53.576 60.855 13.337 1.00 21.50 122 GLY A N 1
ATOM 985 C CA . GLY A 1 136 ? 52.677 61.416 12.340 1.00 22.95 122 GLY A CA 1
ATOM 986 C C . GLY A 1 136 ? 52.146 60.261 11.501 1.00 25.22 122 GLY A C 1
ATOM 987 O O . GLY A 1 136 ? 51.023 60.309 11.023 1.00 25.43 122 GLY A O 1
ATOM 988 N N . GLY A 1 137 ? 52.954 59.198 11.371 1.00 25.53 123 GLY A N 1
ATOM 989 C CA . GLY A 1 137 ? 52.565 58.037 10.603 1.00 24.47 123 GLY A CA 1
ATOM 990 C C . GLY A 1 137 ? 51.423 57.261 11.221 1.00 25.31 123 GLY A C 1
ATOM 991 O O . GLY A 1 137 ? 50.509 56.830 10.509 1.00 25.55 123 GLY A O 1
ATOM 992 N N . GLN A 1 138 ? 51.493 57.055 12.533 1.00 24.46 124 GLN A N 1
ATOM 993 C CA . GLN A 1 138 ? 50.462 56.345 13.280 1.00 26.60 124 GLN A CA 1
ATOM 994 C C . GLN A 1 138 ? 49.161 57.163 13.233 1.00 26.11 124 GLN A C 1
ATOM 995 O O . GLN A 1 138 ? 48.095 56.608 13.106 1.00 25.12 124 GLN A O 1
ATOM 1001 N N . ILE A 1 139 ? 49.247 58.485 13.320 1.00 27.65 125 ILE A N 1
ATOM 1002 C CA . ILE A 1 139 ? 48.024 59.299 13.240 1.00 29.56 125 ILE A CA 1
ATOM 1003 C C . ILE A 1 139 ? 47.333 59.088 11.869 1.00 32.13 125 ILE A C 1
ATOM 1004 O O . ILE A 1 139 ? 46.121 58.826 11.810 1.00 30.60 125 ILE A O 1
ATOM 1009 N N . ARG A 1 140 ? 48.100 59.162 10.774 1.00 33.63 126 ARG A N 1
ATOM 1010 C CA . ARG A 1 140 ? 47.493 58.991 9.430 1.00 35.71 126 ARG A CA 1
ATOM 1011 C C . ARG A 1 140 ? 46.937 57.597 9.148 1.00 36.02 126 ARG A C 1
ATOM 1012 O O . ARG A 1 140 ? 45.963 57.465 8.415 1.00 37.16 126 ARG A O 1
ATOM 1020 N N . THR A 1 141 ? 47.551 56.568 9.740 1.00 36.45 127 THR A N 1
ATOM 1021 C CA . THR A 1 141 ? 47.108 55.191 9.595 1.00 35.80 127 THR A CA 1
ATOM 1022 C C . THR A 1 141 ? 45.710 55.065 10.149 1.00 38.23 127 THR A C 1
ATOM 1023 O O . THR A 1 141 ? 44.869 54.347 9.602 1.00 37.45 127 THR A O 1
ATOM 1027 N N . LYS A 1 142 ? 45.456 55.740 11.263 1.00 40.69 128 LYS A N 1
ATOM 1028 C CA . LYS A 1 142 ? 44.131 55.666 11.853 1.00 43.88 128 LYS A CA 1
ATOM 1029 C C . LYS A 1 142 ? 43.159 56.633 11.161 1.00 45.23 128 LYS A C 1
ATOM 1030 O O . LYS A 1 142 ? 41.979 56.370 11.077 1.00 46.72 128 LYS A O 1
ATOM 1036 N N . ARG A 1 143 ? 43.663 57.737 10.634 1.00 46.81 129 ARG A N 1
ATOM 1037 C CA . ARG A 1 143 ? 42.811 58.714 9.965 1.00 48.66 129 ARG A CA 1
ATOM 1038 C C . ARG A 1 143 ? 42.189 58.125 8.686 1.00 50.64 129 ARG A C 1
ATOM 1039 O O . ARG A 1 143 ? 40.964 57.898 8.601 1.00 51.38 129 ARG A O 1
ATOM 1047 N N . SER A 1 144 ? 43.060 57.888 7.697 1.00 50.40 130 SER A N 1
ATOM 1048 C CA . SER A 1 144 ? 42.689 57.351 6.395 1.00 49.11 130 SER A CA 1
ATOM 1049 C C . SER A 1 144 ? 43.035 55.889 6.234 1.00 47.42 130 SER A C 1
ATOM 1050 O O . SER A 1 144 ? 44.161 55.565 5.867 1.00 47.76 130 SER A O 1
ATOM 1053 N N . ARG A 1 145 ? 42.061 55.021 6.486 1.00 45.46 131 ARG A N 1
ATOM 1054 C CA . ARG A 1 145 ? 42.237 53.573 6.370 1.00 44.78 131 ARG A CA 1
ATOM 1055 C C . ARG A 1 145 ? 42.584 53.085 4.981 1.00 43.27 131 ARG A C 1
ATOM 1056 O O . ARG A 1 145 ? 41.989 53.515 3.996 1.00 43.80 131 ARG A O 1
ATOM 1064 N N . ALA A 1 146 ? 43.547 52.165 4.930 1.00 41.24 132 ALA A N 1
ATOM 1065 C CA . ALA A 1 146 ? 44.058 51.587 3.686 1.00 39.51 132 ALA A CA 1
ATOM 1066 C C . ALA A 1 146 ? 42.992 50.865 2.846 1.00 38.68 132 ALA A C 1
ATOM 1067 O O . ALA A 1 146 ? 42.121 50.208 3.406 1.00 37.89 132 ALA A O 1
ATOM 1069 N N . THR A 1 147 ? 43.084 50.971 1.513 1.00 37.11 133 THR A N 1
ATOM 1070 C CA . THR A 1 147 ? 42.115 50.339 0.616 1.00 38.72 133 THR A CA 1
ATOM 1071 C C . THR A 1 147 ? 42.712 49.420 -0.426 1.00 38.68 133 THR A C 1
ATOM 1072 O O . THR A 1 147 ? 41.978 48.861 -1.220 1.00 39.11 133 THR A O 1
ATOM 1076 N N . ASN A 1 148 ? 44.036 49.297 -0.451 1.00 38.69 134 ASN A N 1
ATOM 1077 C CA . ASN A 1 148 ? 44.726 48.406 -1.383 1.00 38.01 134 ASN A CA 1
ATOM 1078 C C . ASN A 1 148 ? 46.103 48.102 -0.807 1.00 36.74 134 ASN A C 1
ATOM 1079 O O . ASN A 1 148 ? 46.491 48.689 0.192 1.00 36.25 134 ASN A O 1
ATOM 1084 N N . LEU A 1 149 ? 46.850 47.210 -1.432 1.00 35.61 135 LEU A N 1
ATOM 1085 C CA . LEU A 1 149 ? 48.143 46.859 -0.889 1.00 35.42 135 LEU A CA 1
ATOM 1086 C C . LEU A 1 149 ? 49.139 48.027 -0.858 1.00 36.72 135 LEU A C 1
ATOM 1087 O O . LEU A 1 149 ? 49.917 48.132 0.090 1.00 36.97 135 LEU A O 1
ATOM 1092 N N . ARG A 1 150 ? 49.124 48.923 -1.852 1.00 37.38 136 ARG A N 1
ATOM 1093 C CA . ARG A 1 150 ? 50.069 50.056 -1.840 1.00 36.67 136 ARG A CA 1
ATOM 1094 C C . ARG A 1 150 ? 49.871 50.848 -0.547 1.00 35.71 136 ARG A C 1
ATOM 1095 O O . ARG A 1 150 ? 50.829 51.104 0.194 1.00 33.69 136 ARG A O 1
ATOM 1103 N N . GLU A 1 151 ? 48.616 51.206 -0.275 1.00 33.64 137 GLU A N 1
ATOM 1104 C CA . GLU A 1 151 ? 48.296 51.986 0.905 1.00 34.29 137 GLU A CA 1
ATOM 1105 C C . GLU A 1 151 ? 48.561 51.254 2.229 1.00 33.37 137 GLU A C 1
ATOM 1106 O O . GLU A 1 151 ? 48.954 51.876 3.224 1.00 34.01 137 GLU A O 1
ATOM 1112 N N . TRP A 1 152 ? 48.330 49.947 2.249 1.00 31.00 138 TRP A N 1
ATOM 1113 C CA . TRP A 1 152 ? 48.544 49.149 3.447 1.00 28.67 138 TRP A CA 1
ATOM 1114 C C . TRP A 1 152 ? 50.035 49.128 3.792 1.00 27.48 138 TRP A C 1
ATOM 1115 O O . TRP A 1 152 ? 50.417 49.323 4.950 1.00 27.43 138 TRP A O 1
ATOM 1126 N N . ARG A 1 153 ? 50.867 48.916 2.785 1.00 26.37 139 ARG A N 1
ATOM 1127 C CA . ARG A 1 153 ? 52.311 48.844 2.998 1.00 28.96 139 ARG A CA 1
ATOM 1128 C C . ARG A 1 153 ? 52.904 50.184 3.435 1.00 28.51 139 ARG A C 1
ATOM 1129 O O . ARG A 1 153 ? 53.851 50.242 4.247 1.00 27.89 139 ARG A O 1
ATOM 1137 N N . ALA A 1 154 ? 52.314 51.258 2.918 1.00 28.09 140 ALA A N 1
ATOM 1138 C CA . ALA A 1 154 ? 52.766 52.595 3.228 1.00 27.54 140 ALA A CA 1
ATOM 1139 C C . ALA A 1 154 ? 52.554 52.863 4.709 1.00 26.19 140 ALA A C 1
ATOM 1140 O O . ALA A 1 154 ? 53.476 53.323 5.379 1.00 27.08 140 ALA A O 1
ATOM 1142 N N . HIS A 1 155 ? 51.362 52.557 5.220 1.00 26.14 141 HIS A N 1
ATOM 1143 C CA . HIS A 1 155 ? 51.055 52.765 6.632 1.00 25.47 141 HIS A CA 1
ATOM 1144 C C . HIS A 1 155 ? 51.908 51.851 7.504 1.00 25.15 141 HIS A C 1
ATOM 1145 O O . HIS A 1 155 ? 52.520 52.318 8.480 1.00 23.85 141 HIS A O 1
ATOM 1152 N N . ALA A 1 156 ? 51.964 50.563 7.138 1.00 23.88 142 ALA A N 1
ATOM 1153 C CA . ALA A 1 156 ? 52.758 49.559 7.889 1.00 23.09 142 ALA A CA 1
ATOM 1154 C C . ALA A 1 156 ? 54.247 49.912 7.924 1.00 23.08 142 ALA A C 1
ATOM 1155 O O . ALA A 1 156 ? 54.968 49.488 8.842 1.00 24.42 142 ALA A O 1
ATOM 1157 N N . SER A 1 157 ? 54.725 50.671 6.942 1.00 23.05 143 SER A N 1
ATOM 1158 C CA . SER A 1 157 ? 56.126 51.023 6.975 1.00 25.74 143 SER A CA 1
ATOM 1159 C C . SER A 1 157 ? 56.374 52.007 8.133 1.00 27.76 143 SER A C 1
ATOM 1160 O O . SER A 1 157 ? 57.516 52.246 8.521 1.00 29.15 143 SER A O 1
ATOM 1163 N N . THR A 1 158 ? 55.323 52.584 8.708 1.00 27.61 144 THR A N 1
ATOM 1164 C CA . THR A 1 158 ? 55.587 53.449 9.831 1.00 28.18 144 THR A CA 1
ATOM 1165 C C . THR A 1 158 ? 55.397 52.725 11.202 1.00 29.46 144 THR A C 1
ATOM 1166 O O . THR A 1 158 ? 56.392 52.481 11.929 1.00 29.12 144 THR A O 1
ATOM 1170 N N . TYR A 1 159 ? 54.165 52.336 11.538 1.00 28.59 145 TYR A N 1
ATOM 1171 C CA . TYR A 1 159 ? 53.930 51.727 12.840 1.00 30.00 145 TYR A CA 1
ATOM 1172 C C . TYR A 1 159 ? 54.554 50.318 12.941 1.00 30.54 145 TYR A C 1
ATOM 1173 O O . TYR A 1 159 ? 54.646 49.751 14.035 1.00 33.01 145 TYR A O 1
ATOM 1182 N N . GLY A 1 160 ? 54.948 49.740 11.806 1.00 29.17 146 GLY A N 1
ATOM 1183 C CA . GLY A 1 160 ? 55.610 48.447 11.854 1.00 24.64 146 GLY A CA 1
ATOM 1184 C C . GLY A 1 160 ? 57.109 48.622 11.607 1.00 23.45 146 GLY A C 1
ATOM 1185 O O . GLY A 1 160 ? 57.921 48.519 12.535 1.00 20.01 146 GLY A O 1
ATOM 1186 N N . SER A 1 161 ? 57.485 48.971 10.370 1.00 22.43 147 SER A N 1
ATOM 1187 C CA . SER A 1 161 ? 58.921 49.110 10.036 1.00 23.07 147 SER A CA 1
ATOM 1188 C C . SER A 1 161 ? 59.744 50.153 10.752 1.00 22.07 147 SER A C 1
ATOM 1189 O O . SER A 1 161 ? 60.778 49.823 11.285 1.00 21.83 147 SER A O 1
ATOM 1192 N N . THR A 1 162 ? 59.317 51.411 10.722 1.00 22.29 148 THR A N 1
ATOM 1193 C CA . THR A 1 162 ? 60.068 52.451 11.387 1.00 22.39 148 THR A CA 1
ATOM 1194 C C . THR A 1 162 ? 60.073 52.143 12.857 1.00 21.33 148 THR A C 1
ATOM 1195 O O . THR A 1 162 ? 61.063 52.349 13.536 1.00 23.44 148 THR A O 1
ATOM 1199 N N . PHE A 1 163 ? 58.949 51.672 13.359 1.00 21.25 149 PHE A N 1
ATOM 1200 C CA . PHE A 1 163 ? 58.866 51.327 14.773 1.00 22.06 149 PHE A CA 1
ATOM 1201 C C . PHE A 1 163 ? 59.935 50.289 15.220 1.00 21.96 149 PHE A C 1
ATOM 1202 O O . PHE A 1 163 ? 60.607 50.489 16.223 1.00 22.04 149 PHE A O 1
ATOM 1210 N N . LEU A 1 164 ? 60.088 49.182 14.495 1.00 21.30 150 LEU A N 1
ATOM 1211 C CA . LEU A 1 164 ? 61.086 48.186 14.897 1.00 20.77 150 LEU A CA 1
ATOM 1212 C C . LEU A 1 164 ? 62.509 48.634 14.497 1.00 19.91 150 LEU A C 1
ATOM 1213 O O . LEU A 1 164 ? 63.479 48.348 15.226 1.00 19.55 150 LEU A O 1
ATOM 1218 N N . GLY A 1 165 ? 62.593 49.377 13.384 1.00 17.65 151 GLY A N 1
ATOM 1219 C CA . GLY A 1 165 ? 63.846 49.905 12.889 1.00 17.39 151 GLY A CA 1
ATOM 1220 C C . GLY A 1 165 ? 64.602 50.698 13.953 1.00 18.61 151 GLY A C 1
ATOM 1221 O O . GLY A 1 165 ? 65.840 50.580 14.121 1.00 17.80 151 GLY A O 1
ATOM 1222 N N . ARG A 1 166 ? 63.851 51.499 14.695 1.00 18.41 152 ARG A N 1
ATOM 1223 C CA . ARG A 1 166 ? 64.430 52.290 15.785 1.00 18.49 152 ARG A CA 1
ATOM 1224 C C . ARG A 1 166 ? 65.059 51.357 16.858 1.00 18.91 152 ARG A C 1
ATOM 1225 O O . ARG A 1 166 ? 66.183 51.620 17.326 1.00 18.37 152 ARG A O 1
ATOM 1233 N N . TYR A 1 167 ? 64.354 50.282 17.234 1.00 17.44 153 TYR A N 1
ATOM 1234 C CA . TYR A 1 167 ? 64.906 49.358 18.232 1.00 19.28 153 TYR A CA 1
ATOM 1235 C C . TYR A 1 167 ? 66.105 48.613 17.623 1.00 19.39 153 TYR A C 1
ATOM 1236 O O . TYR A 1 167 ? 67.037 48.234 18.329 1.00 19.17 153 TYR A O 1
ATOM 1245 N N . GLY A 1 168 ? 66.098 48.465 16.298 1.00 20.00 154 GLY A N 1
ATOM 1246 C CA . GLY A 1 168 ? 67.217 47.838 15.634 1.00 19.50 154 GLY A CA 1
ATOM 1247 C C . GLY A 1 168 ? 68.396 48.792 15.803 1.00 20.01 154 GLY A C 1
ATOM 1248 O O . GLY A 1 168 ? 69.492 48.406 16.233 1.00 19.18 154 GLY A O 1
ATOM 1249 N N . ALA A 1 169 ? 68.165 50.060 15.482 1.00 18.56 155 ALA A N 1
ATOM 1250 C CA . ALA A 1 169 ? 69.240 51.025 15.617 1.00 19.06 155 ALA A CA 1
ATOM 1251 C C . ALA A 1 169 ? 69.723 51.109 17.064 1.00 18.01 155 ALA A C 1
ATOM 1252 O O . ALA A 1 169 ? 70.903 51.272 17.302 1.00 16.99 155 ALA A O 1
ATOM 1254 N N . LEU A 1 170 ? 68.811 50.975 18.034 1.00 19.82 156 LEU A N 1
ATOM 1255 C CA . LEU A 1 170 ? 69.209 51.036 19.454 1.00 19.05 156 LEU A CA 1
ATOM 1256 C C . LEU A 1 170 ? 70.043 49.808 19.861 1.00 20.27 156 LEU A C 1
ATOM 1257 O O . LEU A 1 170 ? 70.979 49.926 20.624 1.00 19.98 156 LEU A O 1
ATOM 1262 N N . ALA A 1 171 ? 69.692 48.635 19.346 1.00 20.55 157 ALA A N 1
ATOM 1263 C CA . ALA A 1 171 ? 70.445 47.412 19.644 1.00 21.71 157 ALA A CA 1
ATOM 1264 C C . ALA A 1 171 ? 71.884 47.581 19.182 1.00 22.05 157 ALA A C 1
ATOM 1265 O O . ALA A 1 171 ? 72.784 47.183 19.869 1.00 22.70 157 ALA A O 1
ATOM 1267 N N . ALA A 1 172 ? 72.099 48.196 18.022 1.00 22.91 158 ALA A N 1
ATOM 1268 C CA . ALA A 1 172 ? 73.455 48.359 17.532 1.00 23.38 158 ALA A CA 1
ATOM 1269 C C . ALA A 1 172 ? 74.214 49.419 18.309 1.00 23.61 158 ALA A C 1
ATOM 1270 O O . ALA A 1 172 ? 75.430 49.294 18.530 1.00 24.13 158 ALA A O 1
ATOM 1272 N N . ALA A 1 173 ? 73.501 50.442 18.779 1.00 23.95 159 ALA A N 1
ATOM 1273 C CA . ALA A 1 173 ? 74.179 51.513 19.529 1.00 23.93 159 ALA A CA 1
ATOM 1274 C C . ALA A 1 173 ? 74.546 51.070 20.944 1.00 25.67 159 ALA A C 1
ATOM 1275 O O . ALA A 1 173 ? 75.500 51.580 21.536 1.00 25.74 159 ALA A O 1
ATOM 1277 N N . CYS A 1 174 ? 73.794 50.101 21.467 1.00 26.96 160 CYS A N 1
ATOM 1278 C CA . CYS A 1 174 ? 73.991 49.621 22.822 1.00 30.00 160 CYS A CA 1
ATOM 1279 C C . CYS A 1 174 ? 74.673 48.258 22.846 1.00 31.80 160 CYS A C 1
ATOM 1280 O O . CYS A 1 174 ? 74.941 47.712 23.918 1.00 31.15 160 CYS A O 1
ATOM 1283 N N . GLY A 1 175 ? 74.950 47.723 21.663 1.00 34.69 161 GLY A N 1
ATOM 1284 C CA . GLY A 1 175 ? 75.528 46.403 21.581 1.00 38.02 161 GLY A CA 1
ATOM 1285 C C . GLY A 1 175 ? 77.028 46.252 21.442 1.00 41.30 161 GLY A C 1
ATOM 1286 O O . GLY A 1 175 ? 77.466 45.164 21.084 1.00 41.43 161 GLY A O 1
ATOM 1287 N N . GLY A 1 176 ? 77.815 47.294 21.713 1.00 44.22 162 GLY A N 1
ATOM 1288 C CA . GLY A 1 176 ? 79.269 47.162 21.595 1.00 48.25 162 GLY A CA 1
ATOM 1289 C C . GLY A 1 176 ? 79.754 47.123 20.144 1.00 50.33 162 GLY A C 1
ATOM 1290 O O . GLY A 1 176 ? 78.968 47.402 19.247 1.00 49.74 162 GLY A O 1
ATOM 1291 N N . GLU A 1 177 ? 81.022 46.785 19.887 1.00 52.43 163 GLU A N 1
ATOM 1292 C CA . GLU A 1 177 ? 81.460 46.769 18.486 1.00 55.09 163 GLU A CA 1
ATOM 1293 C C . GLU A 1 177 ? 81.165 45.483 17.732 1.00 53.92 163 GLU A C 1
ATOM 1294 O O . GLU A 1 177 ? 80.709 44.467 18.288 1.00 52.71 163 GLU A O 1
ATOM 1300 N N . GLY A 1 178 ? 81.446 45.554 16.441 1.00 53.61 164 GLY A N 1
ATOM 1301 C CA . GLY A 1 178 ? 81.181 44.432 15.566 1.00 51.99 164 GLY A CA 1
ATOM 1302 C C . GLY A 1 178 ? 79.712 44.539 15.202 1.00 50.82 164 GLY A C 1
ATOM 1303 O O . GLY A 1 178 ? 79.014 43.514 15.089 1.00 52.46 164 GLY A O 1
ATOM 1304 N N . GLN A 1 179 ? 79.227 45.766 14.998 1.00 46.21 165 GLN A N 1
ATOM 1305 C CA . GLN A 1 179 ? 77.822 45.888 14.708 1.00 41.63 165 GLN A CA 1
ATOM 1306 C C . GLN A 1 179 ? 77.531 46.724 13.466 1.00 37.52 165 GLN A C 1
ATOM 1307 O O . GLN A 1 179 ? 77.774 47.903 13.452 1.00 37.48 165 GLN A O 1
ATOM 1313 N N . PRO A 1 180 ? 77.029 46.101 12.395 1.00 34.17 166 PRO A N 1
ATOM 1314 C CA . PRO A 1 180 ? 76.715 46.839 11.169 1.00 32.73 166 PRO A CA 1
ATOM 1315 C C . PRO A 1 180 ? 75.348 47.556 11.316 1.00 31.24 166 PRO A C 1
ATOM 1316 O O . PRO A 1 180 ? 74.326 47.094 10.801 1.00 30.60 166 PRO A O 1
ATOM 1320 N N . ALA A 1 181 ? 75.362 48.692 12.019 1.00 29.24 167 ALA A N 1
ATOM 1321 C CA . ALA A 1 181 ? 74.183 49.482 12.299 1.00 27.93 167 ALA A CA 1
ATOM 1322 C C . ALA A 1 181 ? 73.108 49.565 11.203 1.00 28.14 167 ALA A C 1
ATOM 1323 O O . ALA A 1 181 ? 71.941 49.325 11.494 1.00 28.10 167 ALA A O 1
ATOM 1325 N N . ASP A 1 182 ? 73.470 49.903 9.969 1.00 27.33 168 ASP A N 1
ATOM 1326 C CA . ASP A 1 182 ? 72.470 49.985 8.893 1.00 28.88 168 ASP A CA 1
ATOM 1327 C C . ASP A 1 182 ? 71.859 48.604 8.597 1.00 26.41 168 ASP A C 1
ATOM 1328 O O . ASP A 1 182 ? 70.699 48.487 8.265 1.00 24.26 168 ASP A O 1
ATOM 1333 N N . SER A 1 183 ? 72.632 47.552 8.742 1.00 25.06 169 SER A N 1
ATOM 1334 C CA . SER A 1 183 ? 72.061 46.233 8.463 1.00 25.43 169 SER A CA 1
ATOM 1335 C C . SER A 1 183 ? 71.140 45.772 9.561 1.00 24.25 169 SER A C 1
ATOM 1336 O O . SER A 1 183 ? 70.131 45.160 9.274 1.00 24.52 169 SER A O 1
ATOM 1339 N N . VAL A 1 184 ? 71.479 46.043 10.819 1.00 23.22 170 VAL A N 1
ATOM 1340 C CA . VAL A 1 184 ? 70.583 45.627 11.898 1.00 21.91 170 VAL A CA 1
ATOM 1341 C C . VAL A 1 184 ? 69.236 46.337 11.657 1.00 22.42 170 VAL A C 1
ATOM 1342 O O . VAL A 1 184 ? 68.164 45.713 11.747 1.00 18.65 170 VAL A O 1
ATOM 1346 N N . ARG A 1 185 ? 69.297 47.628 11.292 1.00 20.99 171 ARG A N 1
ATOM 1347 C CA . ARG A 1 185 ? 68.067 48.357 11.048 1.00 22.06 171 ARG A CA 1
ATOM 1348 C C . ARG A 1 185 ? 67.270 47.801 9.856 1.00 21.22 171 ARG A C 1
ATOM 1349 O O . ARG A 1 185 ? 66.057 47.611 9.929 1.00 19.45 171 ARG A O 1
ATOM 1357 N N . GLU A 1 186 ? 67.971 47.561 8.757 1.00 23.39 172 GLU A N 1
ATOM 1358 C CA . GLU A 1 186 ? 67.404 46.973 7.552 1.00 25.35 172 GLU A CA 1
ATOM 1359 C C . GLU A 1 186 ? 66.704 45.658 7.932 1.00 23.92 172 GLU A C 1
ATOM 1360 O O . GLU A 1 186 ? 65.574 45.416 7.512 1.00 22.75 172 GLU A O 1
ATOM 1366 N N . PHE A 1 187 ? 67.382 44.816 8.714 1.00 20.43 173 PHE A N 1
ATOM 1367 C CA . PHE A 1 187 ? 66.760 43.560 9.131 1.00 21.79 173 PHE A CA 1
ATOM 1368 C C . PHE A 1 187 ? 65.450 43.822 9.910 1.00 22.03 173 PHE A C 1
ATOM 1369 O O . PHE A 1 187 ? 64.372 43.227 9.614 1.00 22.02 173 PHE A O 1
ATOM 1377 N N . ALA A 1 188 ? 65.534 44.729 10.890 1.00 22.12 174 ALA A N 1
ATOM 1378 C CA . ALA A 1 188 ? 64.379 45.038 11.738 1.00 21.36 174 ALA A CA 1
ATOM 1379 C C . ALA A 1 188 ? 63.167 45.531 10.941 1.00 21.92 174 ALA A C 1
ATOM 1380 O O . ALA A 1 188 ? 62.023 45.108 11.203 1.00 22.03 174 ALA A O 1
ATOM 1382 N N . GLU A 1 189 ? 63.426 46.404 9.965 1.00 21.05 175 GLU A N 1
ATOM 1383 C CA . GLU A 1 189 ? 62.360 46.965 9.150 1.00 22.74 175 GLU A CA 1
ATOM 1384 C C . GLU A 1 189 ? 61.694 45.977 8.220 1.00 21.70 175 GLU A C 1
ATOM 1385 O O . GLU A 1 189 ? 60.487 46.027 8.032 1.00 19.81 175 GLU A O 1
ATOM 1391 N N . ALA A 1 190 ? 62.472 45.060 7.644 1.00 21.42 176 ALA A N 1
ATOM 1392 C CA . ALA A 1 190 ? 61.866 44.044 6.774 1.00 20.87 176 ALA A CA 1
ATOM 1393 C C . ALA A 1 190 ? 61.164 42.992 7.649 1.00 20.26 176 ALA A C 1
ATOM 1394 O O . ALA A 1 190 ? 60.011 42.585 7.371 1.00 20.66 176 ALA A O 1
ATOM 1396 N N . PHE A 1 191 ? 61.827 42.587 8.724 1.00 18.90 177 PHE A N 1
ATOM 1397 C CA . PHE A 1 191 ? 61.225 41.585 9.588 1.00 19.16 177 PHE A CA 1
ATOM 1398 C C . PHE A 1 191 ? 59.910 42.126 10.196 1.00 20.15 177 PHE A C 1
ATOM 1399 O O . PHE A 1 191 ? 58.884 41.421 10.254 1.00 18.87 177 PHE A O 1
ATOM 1407 N N . ALA A 1 192 ? 59.949 43.384 10.623 1.00 19.98 178 ALA A N 1
ATOM 1408 C CA . ALA A 1 192 ? 58.762 44.033 11.222 1.00 20.69 178 ALA A CA 1
ATOM 1409 C C . ALA A 1 192 ? 57.578 43.960 10.293 1.00 19.52 178 ALA A C 1
ATOM 1410 O O . ALA A 1 192 ? 56.464 43.641 10.713 1.00 19.35 178 ALA A O 1
ATOM 1412 N N . MET A 1 193 ? 57.804 44.250 9.022 1.00 20.29 179 MET A N 1
ATOM 1413 C CA . MET A 1 193 ? 56.666 44.198 8.138 1.00 22.45 179 MET A CA 1
ATOM 1414 C C . MET A 1 193 ? 56.041 42.775 7.966 1.00 22.52 179 MET A C 1
ATOM 1415 O O . MET A 1 193 ? 54.820 42.647 7.818 1.00 21.52 179 MET A O 1
ATOM 1420 N N . THR A 1 194 ? 56.881 41.735 7.957 1.00 21.87 180 THR A N 1
ATOM 1421 C CA . THR A 1 194 ? 56.423 40.334 7.866 1.00 21.27 180 THR A CA 1
ATOM 1422 C C . THR A 1 194 ? 55.552 40.076 9.088 1.00 21.85 180 THR A C 1
ATOM 1423 O O . THR A 1 194 ? 54.423 39.578 8.974 1.00 21.84 180 THR A O 1
ATOM 1427 N N . ILE A 1 195 ? 56.048 40.445 10.270 1.00 21.81 181 ILE A N 1
ATOM 1428 C CA . ILE A 1 195 ? 55.202 40.189 11.424 1.00 23.88 181 ILE A CA 1
ATOM 1429 C C . ILE A 1 195 ? 53.984 41.118 11.533 1.00 23.24 181 ILE A C 1
ATOM 1430 O O . ILE A 1 195 ? 52.974 40.723 12.089 1.00 23.53 181 ILE A O 1
ATOM 1435 N N . THR A 1 196 ? 54.050 42.315 10.973 1.00 23.14 182 THR A N 1
ATOM 1436 C CA . THR A 1 196 ? 52.905 43.195 11.009 1.00 22.87 182 THR A CA 1
ATOM 1437 C C . THR A 1 196 ? 51.830 42.543 10.157 1.00 23.53 182 THR A C 1
ATOM 1438 O O . THR A 1 196 ? 50.674 42.515 10.543 1.00 24.72 182 THR A O 1
ATOM 1442 N N . MET A 1 197 ? 52.201 41.981 9.009 1.00 24.62 183 MET A N 1
ATOM 1443 C CA . MET A 1 197 ? 51.226 41.293 8.155 1.00 25.99 183 MET A CA 1
ATOM 1444 C C . MET A 1 197 ? 50.626 40.090 8.900 1.00 25.14 183 MET A C 1
ATOM 1445 O O . MET A 1 197 ? 49.420 39.859 8.870 1.00 24.90 183 MET A O 1
ATOM 1450 N N . ALA A 1 198 ? 51.499 39.327 9.547 1.00 24.61 184 ALA A N 1
ATOM 1451 C CA . ALA A 1 198 ? 51.091 38.163 10.320 1.00 26.19 184 ALA A CA 1
ATOM 1452 C C . ALA A 1 198 ? 50.030 38.649 11.314 1.00 27.85 184 ALA A C 1
ATOM 1453 O O . ALA A 1 198 ? 48.934 38.099 11.408 1.00 26.47 184 ALA A O 1
ATOM 1455 N N . ASP A 1 199 ? 50.357 39.707 12.024 1.00 30.39 185 ASP A N 1
ATOM 1456 C CA . ASP A 1 199 ? 49.425 40.256 12.973 1.00 35.48 185 ASP A CA 1
ATOM 1457 C C . ASP A 1 199 ? 48.069 40.627 12.343 1.00 35.35 185 ASP A C 1
ATOM 1458 O O . ASP A 1 199 ? 47.020 40.229 12.855 1.00 36.17 185 ASP A O 1
ATOM 1463 N N . ASP A 1 200 ? 48.074 41.352 11.238 1.00 34.59 186 ASP A N 1
ATOM 1464 C CA . ASP A 1 200 ? 46.820 41.717 10.593 1.00 36.03 186 ASP A CA 1
ATOM 1465 C C . ASP A 1 200 ? 45.953 40.528 10.271 1.00 35.85 186 ASP A C 1
ATOM 1466 O O . ASP A 1 200 ? 44.740 40.571 10.476 1.00 35.47 186 ASP A O 1
ATOM 1471 N N . LEU A 1 201 ? 46.584 39.483 9.748 1.00 34.53 187 LEU A N 1
ATOM 1472 C CA . LEU A 1 201 ? 45.889 38.284 9.326 1.00 36.56 187 LEU A CA 1
ATOM 1473 C C . LEU A 1 201 ? 45.479 37.346 10.462 1.00 39.65 187 LEU A C 1
ATOM 1474 O O . LEU A 1 201 ? 44.882 36.265 10.225 1.00 40.29 187 LEU A O 1
ATOM 1479 N N . THR A 1 202 ? 45.851 37.728 11.673 1.00 40.52 188 THR A N 1
ATOM 1480 C CA . THR A 1 202 ? 45.562 36.949 12.863 1.00 43.90 188 THR A CA 1
ATOM 1481 C C . THR A 1 202 ? 44.501 37.765 13.614 1.00 46.93 188 THR A C 1
ATOM 1482 O O . THR A 1 202 ? 43.499 37.243 14.049 1.00 47.88 188 THR A O 1
ATOM 1486 N N . ASP A 1 203 ? 44.719 39.065 13.723 1.00 51.83 189 ASP A N 1
ATOM 1487 C CA . ASP A 1 203 ? 43.792 39.946 14.425 1.00 57.92 189 ASP A CA 1
ATOM 1488 C C . ASP A 1 203 ? 42.478 40.241 13.677 1.00 59.97 189 ASP A C 1
ATOM 1489 O O . ASP A 1 203 ? 41.597 40.934 14.188 1.00 59.62 189 ASP A O 1
ATOM 1494 N N . TYR A 1 204 ? 42.350 39.720 12.466 1.00 62.26 190 TYR A N 1
ATOM 1495 C CA . TYR A 1 204 ? 41.116 39.889 11.728 1.00 64.42 190 TYR A CA 1
ATOM 1496 C C . TYR A 1 204 ? 40.035 39.132 12.525 1.00 66.36 190 TYR A C 1
ATOM 1497 O O . TYR A 1 204 ? 39.018 39.706 12.912 1.00 65.20 190 TYR A O 1
ATOM 1506 N N . ASP A 1 205 ? 40.282 37.844 12.778 1.00 69.23 191 ASP A N 1
ATOM 1507 C CA . ASP A 1 205 ? 39.338 37.004 13.509 1.00 72.08 191 ASP A CA 1
ATOM 1508 C C . ASP A 1 205 ? 39.422 37.202 15.014 1.00 74.56 191 ASP A C 1
ATOM 1509 O O . ASP A 1 205 ? 38.395 37.260 15.696 1.00 75.69 191 ASP A O 1
ATOM 1514 N N . ARG A 1 206 ? 40.635 37.324 15.540 1.00 77.36 192 ARG A N 1
ATOM 1515 C CA . ARG A 1 206 ? 40.801 37.503 16.979 1.00 79.12 192 ARG A CA 1
ATOM 1516 C C . ARG A 1 206 ? 40.463 38.894 17.528 1.00 79.72 192 ARG A C 1
ATOM 1517 O O . ARG A 1 206 ? 40.321 39.073 18.739 1.00 80.67 192 ARG A O 1
ATOM 1525 N N . ASN A 1 207 ? 40.287 39.877 16.659 1.00 79.65 193 ASN A N 1
ATOM 1526 C CA . ASN A 1 207 ? 39.974 41.222 17.145 1.00 79.84 193 ASN A CA 1
ATOM 1527 C C . ASN A 1 207 ? 38.775 41.836 16.404 1.00 79.64 193 ASN A C 1
ATOM 1528 O O . ASN A 1 207 ? 38.311 42.938 16.736 1.00 78.91 193 ASN A O 1
ATOM 1533 N N . GLY A 1 208 ? 38.261 41.118 15.411 1.00 79.53 194 GLY A N 1
ATOM 1534 C CA . GLY A 1 208 ? 37.147 41.657 14.654 1.00 79.44 194 GLY A CA 1
ATOM 1535 C C . GLY A 1 208 ? 37.556 42.908 13.876 1.00 79.11 194 GLY A C 1
ATOM 1536 O O . GLY A 1 208 ? 36.730 43.790 13.630 1.00 79.10 194 GLY A O 1
ATOM 1537 N N . GLU A 1 209 ? 38.832 42.986 13.486 1.00 78.67 195 GLU A N 1
ATOM 1538 C CA . GLU A 1 209 ? 39.354 44.131 12.725 1.00 77.87 195 GLU A CA 1
ATOM 1539 C C . GLU A 1 209 ? 38.945 44.102 11.244 1.00 76.32 195 GLU A C 1
ATOM 1540 O O . GLU A 1 209 ? 39.005 43.049 10.588 1.00 76.19 195 GLU A O 1
ATOM 1546 N N . ARG A 1 210 ? 38.522 45.264 10.732 1.00 73.94 196 ARG A N 1
ATOM 1547 C CA . ARG A 1 210 ? 38.079 45.390 9.332 1.00 71.94 196 ARG A CA 1
ATOM 1548 C C . ARG A 1 210 ? 38.730 46.511 8.526 1.00 69.91 196 ARG A C 1
ATOM 1549 O O . ARG A 1 210 ? 39.563 46.249 7.663 1.00 69.25 196 ARG A O 1
ATOM 1557 N N . ASP A 1 211 ? 38.323 47.751 8.784 1.00 67.51 197 ASP A N 1
ATOM 1558 C CA . ASP A 1 211 ? 38.871 48.910 8.073 1.00 64.86 197 ASP A CA 1
ATOM 1559 C C . ASP A 1 211 ? 40.388 49.017 8.136 1.00 60.52 197 ASP A C 1
ATOM 1560 O O . ASP A 1 211 ? 40.952 49.182 9.208 1.00 60.41 197 ASP A O 1
ATOM 1565 N N . GLY A 1 212 ? 41.029 48.936 6.971 1.00 56.08 198 GLY A N 1
ATOM 1566 C CA . GLY A 1 212 ? 42.485 49.001 6.876 1.00 49.43 198 GLY A CA 1
ATOM 1567 C C . GLY A 1 212 ? 43.193 47.675 7.156 1.00 44.68 198 GLY A C 1
ATOM 1568 O O . GLY A 1 212 ? 44.414 47.578 7.029 1.00 44.20 198 GLY A O 1
ATOM 1569 N N . ASN A 1 213 ? 42.428 46.664 7.559 1.00 40.16 199 ASN A N 1
ATOM 1570 C CA . ASN A 1 213 ? 42.951 45.336 7.871 1.00 35.41 199 ASN A CA 1
ATOM 1571 C C . ASN A 1 213 ? 43.231 44.583 6.577 1.00 33.60 199 ASN A C 1
ATOM 1572 O O . ASN A 1 213 ? 42.355 44.410 5.713 1.00 33.90 199 ASN A O 1
ATOM 1577 N N . LEU A 1 214 ? 44.461 44.117 6.452 1.00 30.76 200 LEU A N 1
ATOM 1578 C CA . LEU A 1 214 ? 44.912 43.404 5.273 1.00 29.60 200 LEU A CA 1
ATOM 1579 C C . LEU A 1 214 ? 44.093 42.149 4.935 1.00 29.32 200 LEU A C 1
ATOM 1580 O O . LEU A 1 214 ? 43.856 41.873 3.765 1.00 27.38 200 LEU A O 1
ATOM 1585 N N . ALA A 1 215 ? 43.671 41.403 5.964 1.00 30.91 201 ALA A N 1
ATOM 1586 C CA . ALA A 1 215 ? 42.870 40.193 5.781 1.00 32.06 201 ALA A CA 1
ATOM 1587 C C . ALA A 1 215 ? 41.520 40.614 5.232 1.00 32.98 201 ALA A C 1
ATOM 1588 O O . ALA A 1 215 ? 40.959 39.955 4.361 1.00 33.39 201 ALA A O 1
ATOM 1590 N N . HIS A 1 216 ? 41.004 41.725 5.722 1.00 34.88 202 HIS A N 1
ATOM 1591 C CA . HIS A 1 216 ? 39.725 42.190 5.223 1.00 38.11 202 HIS A CA 1
ATOM 1592 C C . HIS A 1 216 ? 39.826 42.501 3.732 1.00 37.08 202 HIS A C 1
ATOM 1593 O O . HIS A 1 216 ? 38.988 42.057 2.950 1.00 37.44 202 HIS A O 1
ATOM 1600 N N . LEU A 1 217 ? 40.849 43.259 3.353 1.00 36.33 203 LEU A N 1
ATOM 1601 C CA . LEU A 1 217 ? 41.064 43.624 1.952 1.00 36.35 203 LEU A CA 1
ATOM 1602 C C . LEU A 1 217 ? 41.232 42.378 1.079 1.00 36.64 203 LEU A C 1
ATOM 1603 O O . LEU A 1 217 ? 40.725 42.313 -0.025 1.00 37.43 203 LEU A O 1
ATOM 1608 N N . MET A 1 218 ? 41.951 41.377 1.565 1.00 36.90 204 MET A N 1
ATOM 1609 C CA . MET A 1 218 ? 42.115 40.173 0.785 1.00 37.60 204 MET A CA 1
ATOM 1610 C C . MET A 1 218 ? 40.791 39.467 0.567 1.00 39.34 204 MET A C 1
ATOM 1611 O O . MET A 1 218 ? 40.546 38.933 -0.515 1.00 39.71 204 MET A O 1
ATOM 1616 N N . ARG A 1 219 ? 39.947 39.429 1.598 1.00 40.87 205 ARG A N 1
ATOM 1617 C CA . ARG A 1 219 ? 38.662 38.744 1.476 1.00 41.95 205 ARG A CA 1
ATOM 1618 C C . ARG A 1 219 ? 37.693 39.534 0.624 1.00 42.91 205 ARG A C 1
ATOM 1619 O O . ARG A 1 219 ? 36.948 38.937 -0.121 1.00 44.37 205 ARG A O 1
ATOM 1627 N N . THR A 1 220 ? 37.705 40.860 0.705 1.00 44.37 206 THR A N 1
ATOM 1628 C CA . THR A 1 220 ? 36.769 41.661 -0.107 1.00 44.73 206 THR A CA 1
ATOM 1629 C C . THR A 1 220 ? 37.240 41.821 -1.542 1.00 44.86 206 THR A C 1
ATOM 1630 O O . THR A 1 220 ? 36.519 42.353 -2.371 1.00 46.32 206 THR A O 1
ATOM 1634 N N . GLY A 1 221 ? 38.452 41.363 -1.839 1.00 45.18 207 GLY A N 1
ATOM 1635 C CA . GLY A 1 221 ? 38.974 41.487 -3.196 1.00 44.25 207 GLY A CA 1
ATOM 1636 C C . GLY A 1 221 ? 39.747 42.761 -3.527 1.00 42.36 207 GLY A C 1
ATOM 1637 O O . GLY A 1 221 ? 40.179 42.935 -4.658 1.00 42.18 207 GLY A O 1
ATOM 1638 N N . ALA A 1 222 ? 39.942 43.647 -2.558 1.00 40.92 208 ALA A N 1
ATOM 1639 C CA . ALA A 1 222 ? 40.694 44.871 -2.827 1.00 39.40 208 ALA A CA 1
ATOM 1640 C C . ALA A 1 222 ? 42.181 44.566 -2.975 1.00 38.56 208 ALA A C 1
ATOM 1641 O O . ALA A 1 222 ? 42.925 45.373 -3.534 1.00 37.91 208 ALA A O 1
ATOM 1643 N N . VAL A 1 223 ? 42.594 43.390 -2.478 1.00 37.40 209 VAL A N 1
ATOM 1644 C CA . VAL A 1 223 ? 44.000 42.938 -2.515 1.00 34.32 209 VAL A CA 1
ATOM 1645 C C . VAL A 1 223 ? 44.136 41.501 -2.991 1.00 34.73 209 VAL A C 1
ATOM 1646 O O . VAL A 1 223 ? 43.463 40.598 -2.504 1.00 35.02 209 VAL A O 1
ATOM 1650 N N . ALA A 1 224 ? 45.063 41.293 -3.917 1.00 35.17 210 ALA A N 1
ATOM 1651 C CA . ALA A 1 224 ? 45.310 39.987 -4.547 1.00 35.12 210 ALA A CA 1
ATOM 1652 C C . ALA A 1 224 ? 46.272 39.081 -3.771 1.00 34.43 210 ALA A C 1
ATOM 1653 O O . ALA A 1 224 ? 47.359 39.498 -3.382 1.00 34.30 210 ALA A O 1
ATOM 1655 N N . GLY A 1 225 ? 45.869 37.836 -3.559 1.00 32.49 211 GLY A N 1
ATOM 1656 C CA . GLY A 1 225 ? 46.722 36.930 -2.844 1.00 30.62 211 GLY A CA 1
ATOM 1657 C C . GLY A 1 225 ? 48.149 36.887 -3.388 1.00 29.81 211 GLY A C 1
ATOM 1658 O O . GLY A 1 225 ? 49.094 36.861 -2.596 1.00 28.66 211 GLY A O 1
ATOM 1659 N N . GLN A 1 226 ? 48.332 36.859 -4.709 1.00 27.87 212 GLN A N 1
ATOM 1660 C CA . GLN A 1 226 ? 49.697 36.780 -5.257 1.00 27.80 212 GLN A CA 1
ATOM 1661 C C . GLN A 1 226 ? 50.535 38.012 -4.886 1.00 26.10 212 GLN A C 1
ATOM 1662 O O . GLN A 1 226 ? 51.743 37.927 -4.635 1.00 25.57 212 GLN A O 1
ATOM 1668 N N . ASP A 1 227 ? 49.898 39.162 -4.828 1.00 25.15 213 ASP A N 1
ATOM 1669 C CA . ASP A 1 227 ? 50.654 40.335 -4.448 1.00 28.29 213 ASP A CA 1
ATOM 1670 C C . ASP A 1 227 ? 51.140 40.231 -2.986 1.00 27.92 213 ASP A C 1
ATOM 1671 O O . ASP A 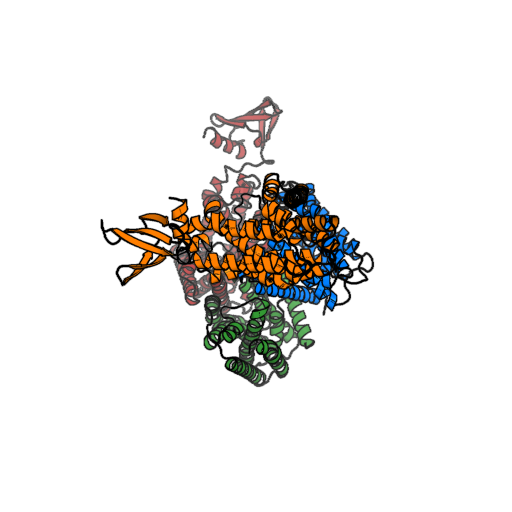1 227 ? 52.255 40.640 -2.679 1.00 26.91 213 ASP A O 1
ATOM 1676 N N . VAL A 1 228 ? 50.320 39.642 -2.107 1.00 27.08 214 VAL A N 1
ATOM 1677 C CA . VAL A 1 228 ? 50.702 39.474 -0.707 1.00 26.79 214 VAL A CA 1
ATOM 1678 C C . VAL A 1 228 ? 51.880 38.494 -0.639 1.00 26.54 214 VAL A C 1
ATOM 1679 O O . VAL A 1 228 ? 52.861 38.735 0.082 1.00 26.00 214 VAL A O 1
ATOM 1683 N N . VAL A 1 229 ? 51.808 37.421 -1.423 1.00 23.96 215 VAL A N 1
ATOM 1684 C CA . VAL A 1 229 ? 52.883 36.451 -1.488 1.00 23.92 215 VAL A CA 1
ATOM 1685 C C . VAL A 1 229 ? 54.159 37.156 -1.984 1.00 24.30 215 VAL A C 1
ATOM 1686 O O . VAL A 1 229 ? 55.267 36.921 -1.456 1.00 23.77 215 VAL A O 1
ATOM 1690 N N . ASP A 1 230 ? 54.001 38.018 -2.992 1.00 24.34 216 ASP A N 1
ATOM 1691 C CA . ASP A 1 230 ? 55.145 38.751 -3.576 1.00 26.18 216 ASP A CA 1
ATOM 1692 C C . ASP A 1 230 ? 55.824 39.623 -2.555 1.00 25.99 216 ASP A C 1
ATOM 1693 O O . ASP A 1 230 ? 57.055 39.592 -2.432 1.00 24.69 216 ASP A O 1
ATOM 1698 N N . LEU A 1 231 ? 55.007 40.363 -1.800 1.00 25.05 217 LEU A N 1
ATOM 1699 C CA . LEU A 1 231 ? 55.513 41.258 -0.772 1.00 25.91 217 LEU A CA 1
ATOM 1700 C C . LEU A 1 231 ? 56.282 40.445 0.270 1.00 24.92 217 LEU A C 1
ATOM 1701 O O . LEU A 1 231 ? 57.433 40.787 0.630 1.00 24.07 217 LEU A O 1
ATOM 1706 N N . LEU A 1 232 ? 55.675 39.335 0.702 1.00 24.48 218 LEU A N 1
ATOM 1707 C CA . LEU A 1 232 ? 56.324 38.453 1.671 1.00 22.47 218 LEU A CA 1
ATOM 1708 C C . LEU A 1 232 ? 57.665 37.976 1.143 1.00 22.18 218 LEU A C 1
ATOM 1709 O O . LEU A 1 232 ? 58.639 37.935 1.901 1.00 21.71 218 LEU A O 1
ATOM 1714 N N . GLU A 1 233 ? 57.751 37.642 -0.148 1.00 22.31 219 GLU A N 1
ATOM 1715 C CA . GLU A 1 233 ? 59.044 37.176 -0.651 1.00 22.89 219 GLU A CA 1
ATOM 1716 C C . GLU A 1 233 ? 60.068 38.308 -0.777 1.00 20.83 219 GLU A C 1
ATOM 1717 O O . GLU A 1 233 ? 61.273 38.089 -0.648 1.00 18.89 219 GLU A O 1
ATOM 1723 N N . GLU A 1 234 ? 59.584 39.515 -1.029 1.00 21.90 220 GLU A N 1
ATOM 1724 C CA . GLU A 1 234 ? 60.465 40.663 -1.156 1.00 22.43 220 GLU A CA 1
ATOM 1725 C C . GLU A 1 234 ? 61.081 40.917 0.219 1.00 20.92 220 GLU A C 1
ATOM 1726 O O . GLU A 1 234 ? 62.284 41.062 0.354 1.00 20.95 220 GLU A O 1
ATOM 1732 N N . LEU A 1 235 ? 60.235 40.903 1.239 1.00 20.66 221 LEU A N 1
ATOM 1733 C CA . LEU A 1 235 ? 60.653 41.112 2.621 1.00 18.84 221 LEU A CA 1
ATOM 1734 C C . LEU A 1 235 ? 61.590 40.021 3.097 1.00 19.74 221 LEU A C 1
ATOM 1735 O O . LEU A 1 235 ? 62.537 40.305 3.833 1.00 19.68 221 LEU A O 1
ATOM 1740 N N . ARG A 1 236 ? 61.331 38.769 2.686 1.00 20.09 222 ARG A N 1
ATOM 1741 C CA . ARG A 1 236 ? 62.198 37.654 3.080 1.00 19.56 222 ARG A CA 1
ATOM 1742 C C . ARG A 1 236 ? 63.589 37.942 2.495 1.00 20.32 222 ARG A C 1
ATOM 1743 O O . ARG A 1 236 ? 64.614 37.849 3.206 1.00 20.96 222 ARG A O 1
ATOM 1751 N N . GLY A 1 237 ? 63.615 38.310 1.203 1.00 20.78 223 GLY A N 1
ATOM 1752 C CA . GLY A 1 237 ? 64.874 38.609 0.527 1.00 19.86 223 GLY A CA 1
ATOM 1753 C C . GLY A 1 237 ? 65.645 39.760 1.173 1.00 20.38 223 GLY A C 1
ATOM 1754 O O . GLY A 1 237 ? 66.849 39.647 1.418 1.00 21.74 223 GLY A O 1
ATOM 1755 N N . ARG A 1 238 ? 64.949 40.852 1.486 1.00 21.81 224 ARG A N 1
ATOM 1756 C CA . ARG A 1 238 ? 65.579 42.013 2.136 1.00 23.56 224 ARG A CA 1
ATOM 1757 C C . ARG A 1 238 ? 66.135 41.607 3.510 1.00 22.52 224 ARG A C 1
ATOM 1758 O O . ARG A 1 238 ? 67.251 41.970 3.856 1.00 22.91 224 ARG A O 1
ATOM 1766 N N . ALA A 1 239 ? 65.382 40.840 4.289 1.00 20.78 225 ALA A N 1
ATOM 1767 C CA . ALA A 1 239 ? 65.895 40.416 5.600 1.00 21.86 225 ALA A CA 1
ATOM 1768 C C . ALA A 1 239 ? 67.136 39.510 5.471 1.00 21.51 225 ALA A C 1
ATOM 1769 O O . ALA A 1 239 ? 68.142 39.682 6.204 1.00 20.97 225 ALA A O 1
ATOM 1771 N N . LEU A 1 240 ? 67.068 38.532 4.562 1.00 21.03 226 LEU A N 1
ATOM 1772 C CA . LEU A 1 240 ? 68.230 37.647 4.394 1.00 21.77 226 LEU A CA 1
ATOM 1773 C C . LEU A 1 240 ? 69.429 38.470 3.977 1.00 21.37 226 LEU A C 1
ATOM 1774 O O . LEU A 1 240 ? 70.556 38.201 4.406 1.00 21.94 226 LEU A O 1
ATOM 1779 N N . ALA A 1 241 ? 69.209 39.455 3.107 1.00 21.62 227 ALA A N 1
ATOM 1780 C CA . ALA A 1 241 ? 70.347 40.251 2.661 1.00 21.08 227 ALA A CA 1
ATOM 1781 C C . ALA A 1 241 ? 70.972 40.995 3.827 1.00 22.61 227 ALA A C 1
ATOM 1782 O O . ALA A 1 241 ? 72.188 41.047 3.967 1.00 20.99 227 ALA A O 1
ATOM 1784 N N . ALA A 1 242 ? 70.125 41.554 4.686 1.00 22.66 228 ALA A N 1
ATOM 1785 C CA . ALA A 1 242 ? 70.631 42.361 5.792 1.00 23.57 228 ALA A CA 1
ATOM 1786 C C . ALA A 1 242 ? 71.494 41.565 6.787 1.00 23.92 228 ALA A C 1
ATOM 1787 O O . ALA A 1 242 ? 72.486 42.086 7.316 1.00 24.10 228 ALA A O 1
ATOM 1789 N N . VAL A 1 243 ? 71.116 40.311 7.025 1.00 24.70 229 VAL A N 1
ATOM 1790 C CA . VAL A 1 243 ? 71.838 39.479 7.978 1.00 25.86 229 VAL A CA 1
ATOM 1791 C C . VAL A 1 243 ? 73.112 38.859 7.388 1.00 27.46 229 VAL A C 1
ATOM 1792 O O . VAL A 1 243 ? 73.914 38.273 8.139 1.00 27.37 229 VAL A O 1
ATOM 1796 N N . ALA A 1 244 ? 73.308 39.023 6.077 1.00 26.38 230 ALA A N 1
ATOM 1797 C CA . ALA A 1 244 ? 74.508 38.518 5.438 1.00 29.20 230 ALA A CA 1
ATOM 1798 C C . ALA A 1 244 ? 75.580 39.603 5.281 1.00 30.93 230 ALA A C 1
ATOM 1799 O O . ALA A 1 244 ? 76.706 39.297 4.892 1.00 33.27 230 ALA A O 1
ATOM 1801 N N . ALA A 1 245 ? 75.271 40.866 5.574 1.00 30.87 231 ALA A N 1
ATOM 1802 C CA . ALA A 1 245 ? 76.315 41.883 5.482 1.00 30.71 231 ALA A CA 1
ATOM 1803 C C . ALA A 1 245 ? 77.271 41.650 6.666 1.00 32.42 231 ALA A C 1
ATOM 1804 O O . ALA A 1 245 ? 76.841 41.258 7.735 1.00 31.99 231 ALA A O 1
ATOM 1806 N N . PRO A 1 246 ? 78.583 41.911 6.497 1.00 33.94 232 PRO A N 1
ATOM 1807 C CA . PRO A 1 246 ? 79.556 41.692 7.581 1.00 33.18 232 PRO A CA 1
ATOM 1808 C C . PRO A 1 246 ? 79.464 42.651 8.771 1.00 34.62 232 PRO A C 1
ATOM 1809 O O . PRO A 1 246 ? 79.277 43.859 8.598 1.00 35.22 232 PRO A O 1
ATOM 1813 N N . PRO A 1 247 ? 79.694 42.158 9.990 1.00 34.46 233 PRO A N 1
ATOM 1814 C CA . PRO A 1 247 ? 80.039 40.819 10.468 1.00 35.83 233 PRO A CA 1
ATOM 1815 C C . PRO A 1 247 ? 79.077 39.644 10.273 1.00 38.09 233 PRO A C 1
ATOM 1816 O O . PRO A 1 247 ? 79.488 38.473 10.489 1.00 42.94 233 PRO A O 1
ATOM 1820 N N . GLY A 1 248 ? 77.827 39.900 9.903 1.00 35.00 234 GLY A N 1
ATOM 1821 C CA . GLY A 1 248 ? 76.913 38.775 9.678 1.00 32.74 234 GLY A CA 1
ATOM 1822 C C . GLY A 1 248 ? 76.225 38.155 10.889 1.00 30.69 234 GLY A C 1
ATOM 1823 O O . GLY A 1 248 ? 76.848 37.959 11.927 1.00 29.50 234 GLY A O 1
ATOM 1824 N N . ALA A 1 249 ? 74.929 37.852 10.754 1.00 30.21 235 ALA A N 1
ATOM 1825 C CA . ALA A 1 249 ? 74.135 37.208 11.824 1.00 26.68 235 ALA A CA 1
ATOM 1826 C C . ALA A 1 249 ? 73.420 35.983 11.229 1.00 26.35 235 ALA A C 1
ATOM 1827 O O . ALA A 1 249 ? 72.190 35.961 11.051 1.00 25.41 235 ALA A O 1
ATOM 1829 N N . PRO A 1 250 ? 74.191 34.927 10.933 1.00 24.72 236 PRO A N 1
ATOM 1830 C CA . PRO A 1 250 ? 73.637 33.700 10.352 1.00 23.72 236 PRO A CA 1
ATOM 1831 C C . PRO A 1 250 ? 72.550 33.075 11.175 1.00 23.64 236 PRO A C 1
ATOM 1832 O O . PRO A 1 250 ? 71.646 32.464 10.636 1.00 22.37 236 PRO A O 1
ATOM 1836 N N . GLY A 1 251 ? 72.603 33.238 12.494 1.00 25.33 237 GLY A N 1
ATOM 1837 C CA . GLY A 1 251 ? 71.533 32.670 13.311 1.00 25.90 237 GLY A CA 1
ATOM 1838 C C . GLY A 1 251 ? 70.140 33.195 12.940 1.00 25.98 237 GLY A C 1
ATOM 1839 O O . GLY A 1 251 ? 69.128 32.531 13.213 1.00 27.59 237 GLY A O 1
ATOM 1840 N N . LEU A 1 252 ? 70.060 34.378 12.319 1.00 24.22 238 LEU A N 1
ATOM 1841 C CA . LEU A 1 252 ? 68.747 34.920 11.939 1.00 23.74 238 LEU A CA 1
ATOM 1842 C C . LEU A 1 252 ? 68.150 34.312 10.685 1.00 22.32 238 LEU A C 1
ATOM 1843 O O . LEU A 1 252 ? 66.963 34.437 10.460 1.00 24.98 238 LEU A O 1
ATOM 1848 N N . VAL A 1 253 ? 68.944 33.651 9.849 1.00 23.37 239 VAL A N 1
ATOM 1849 C CA . VAL A 1 253 ? 68.379 33.055 8.621 1.00 21.26 239 VAL A CA 1
ATOM 1850 C C . VAL A 1 253 ? 67.158 32.130 8.857 1.00 20.35 239 VAL A C 1
ATOM 1851 O O . VAL A 1 253 ? 66.124 32.278 8.213 1.00 19.21 239 VAL A O 1
ATOM 1855 N N . PRO A 1 254 ? 67.275 31.144 9.764 1.00 21.71 240 PRO A N 1
ATOM 1856 C CA . PRO A 1 254 ? 66.115 30.261 9.989 1.00 21.64 240 PRO A CA 1
ATOM 1857 C C . PRO A 1 254 ? 64.913 31.039 10.543 1.00 23.37 240 PRO A C 1
ATOM 1858 O O . PRO A 1 254 ? 63.757 30.750 10.186 1.00 24.56 240 PRO A O 1
ATOM 1862 N N . VAL A 1 255 ? 65.183 32.064 11.354 1.00 21.49 241 VAL A N 1
ATOM 1863 C CA . VAL A 1 255 ? 64.116 32.880 11.932 1.00 20.83 241 VAL A CA 1
ATOM 1864 C C . VAL A 1 255 ? 63.350 33.609 10.793 1.00 20.91 241 VAL A C 1
ATOM 1865 O O . VAL A 1 255 ? 62.124 33.614 10.769 1.00 20.88 241 VAL A O 1
ATOM 1869 N N . VAL A 1 256 ? 64.063 34.225 9.844 1.00 21.24 242 VAL A N 1
ATOM 1870 C CA . VAL A 1 256 ? 63.383 34.867 8.742 1.00 20.75 242 VAL A CA 1
ATOM 1871 C C . VAL A 1 256 ? 62.522 33.839 7.993 1.00 23.11 242 VAL A C 1
ATOM 1872 O O . VAL A 1 256 ? 61.366 34.109 7.639 1.00 23.99 242 VAL A O 1
ATOM 1876 N N . HIS A 1 257 ? 63.073 32.657 7.726 1.00 23.32 243 HIS A N 1
ATOM 1877 C CA . HIS A 1 257 ? 62.282 31.664 6.995 1.00 23.37 243 HIS A CA 1
ATOM 1878 C C . HIS A 1 257 ? 61.057 31.235 7.798 1.00 22.59 243 HIS A C 1
ATOM 1879 O O . HIS A 1 257 ? 59.961 31.121 7.229 1.00 22.28 243 HIS A O 1
ATOM 1886 N N . LEU A 1 258 ? 61.245 31.022 9.104 1.00 21.73 244 LEU A N 1
ATOM 1887 C CA . LEU A 1 258 ? 60.155 30.594 9.991 1.00 22.87 244 LEU A CA 1
ATOM 1888 C C . LEU A 1 258 ? 58.930 31.522 9.957 1.00 21.65 244 LEU A C 1
ATOM 1889 O O . LEU A 1 258 ? 57.807 31.072 9.724 1.00 21.88 244 LEU A O 1
ATOM 1894 N N . TYR A 1 259 ? 59.145 32.818 10.165 1.00 19.55 245 TYR A N 1
ATOM 1895 C CA . TYR A 1 259 ? 58.014 33.741 10.198 1.00 19.61 245 TYR A CA 1
ATOM 1896 C C . TYR A 1 259 ? 57.386 33.989 8.845 1.00 19.97 245 TYR A C 1
ATOM 1897 O O . TYR A 1 259 ? 56.162 34.175 8.748 1.00 21.76 245 TYR A O 1
ATOM 1906 N N . THR A 1 260 ? 58.191 33.980 7.798 1.00 19.48 246 THR A N 1
ATOM 1907 C CA . THR A 1 260 ? 57.660 34.165 6.441 1.00 20.84 246 THR A CA 1
ATOM 1908 C C . THR A 1 260 ? 56.828 32.978 6.011 1.00 20.76 246 THR A C 1
ATOM 1909 O O . THR A 1 260 ? 55.707 33.117 5.545 1.00 18.83 246 THR A O 1
ATOM 1913 N N . ASP A 1 261 ? 57.388 31.791 6.185 1.00 22.68 247 ASP A N 1
ATOM 1914 C CA . ASP A 1 261 ? 56.679 30.580 5.798 1.00 23.52 247 ASP A CA 1
ATOM 1915 C C . ASP A 1 261 ? 55.410 30.417 6.595 1.00 24.25 247 ASP A C 1
ATOM 1916 O O . ASP A 1 261 ? 54.423 29.964 6.054 1.00 23.96 247 ASP A O 1
ATOM 1921 N N . ASP A 1 262 ? 55.428 30.796 7.877 1.00 25.59 248 ASP A N 1
ATOM 1922 C CA . ASP A 1 262 ? 54.215 30.694 8.661 1.00 24.37 248 ASP A CA 1
ATOM 1923 C C . ASP A 1 262 ? 53.106 31.543 8.047 1.00 23.87 248 ASP A C 1
ATOM 1924 O O . ASP A 1 262 ? 51.947 31.127 8.018 1.00 24.83 248 ASP A O 1
ATOM 1929 N N . VAL A 1 263 ? 53.427 32.749 7.580 1.00 23.59 249 VAL A N 1
ATOM 1930 C CA . VAL A 1 263 ? 52.393 33.575 6.950 1.00 22.65 249 VAL A CA 1
ATOM 1931 C C . VAL A 1 263 ? 51.940 32.923 5.635 1.00 24.34 249 VAL A C 1
ATOM 1932 O O . VAL A 1 263 ? 50.736 32.894 5.322 1.00 25.60 249 VAL A O 1
ATOM 1936 N N . LEU A 1 264 ? 52.885 32.403 4.854 1.00 23.96 250 LEU A N 1
ATOM 1937 C CA . LEU A 1 264 ? 52.513 31.755 3.584 1.00 25.18 250 LEU A CA 1
ATOM 1938 C C . LEU A 1 264 ? 51.713 30.465 3.742 1.00 25.23 250 LEU A C 1
ATOM 1939 O O . LEU A 1 264 ? 50.777 30.226 3.016 1.00 26.57 250 LEU A O 1
ATOM 1944 N N . VAL A 1 265 ? 52.074 29.640 4.704 1.00 25.73 251 VAL A N 1
ATOM 1945 C CA . VAL A 1 265 ? 51.428 28.342 4.860 1.00 26.65 251 VAL A CA 1
ATOM 1946 C C . VAL A 1 265 ? 50.199 28.317 5.734 1.00 26.35 251 VAL A C 1
ATOM 1947 O O . VAL A 1 265 ? 49.200 27.728 5.349 1.00 27.59 251 VAL A O 1
ATOM 1951 N N . ARG A 1 266 ? 50.265 28.960 6.896 1.00 26.59 252 ARG A N 1
ATOM 1952 C CA . ARG A 1 266 ? 49.141 28.962 7.822 1.00 25.10 252 ARG A CA 1
ATOM 1953 C C . ARG A 1 266 ? 48.175 30.118 7.668 1.00 24.97 252 ARG A C 1
ATOM 1954 O O . ARG A 1 266 ? 46.943 29.923 7.599 1.00 25.39 252 ARG A O 1
ATOM 1962 N N . LEU A 1 267 ? 48.702 31.330 7.592 1.00 24.12 253 LEU A N 1
ATOM 1963 C CA . LEU A 1 267 ? 47.814 32.464 7.558 1.00 24.87 253 LEU A CA 1
ATOM 1964 C C . LEU A 1 267 ? 47.132 32.855 6.242 1.00 25.50 253 LEU A C 1
ATOM 1965 O O . LEU A 1 267 ? 45.949 33.147 6.251 1.00 23.69 253 LEU A O 1
ATOM 1970 N N . LEU A 1 268 ? 47.847 32.847 5.120 1.00 26.08 254 LEU A N 1
ATOM 1971 C CA . LEU A 1 268 ? 47.220 33.234 3.861 1.00 28.49 254 LEU A CA 1
ATOM 1972 C C . LEU A 1 268 ? 46.008 32.423 3.427 1.00 28.07 254 LEU A C 1
ATOM 1973 O O . LEU A 1 268 ? 44.994 32.990 3.024 1.00 28.20 254 LEU A O 1
ATOM 1978 N N . PRO A 1 269 ? 46.090 31.093 3.513 1.00 27.50 255 PRO A N 1
ATOM 1979 C CA . PRO A 1 269 ? 44.967 30.256 3.108 1.00 27.95 255 PRO A CA 1
ATOM 1980 C C . PRO A 1 269 ? 43.698 30.610 3.831 1.00 29.32 255 PRO A C 1
ATOM 1981 O O . PRO A 1 269 ? 42.627 30.302 3.366 1.00 29.76 255 PRO A O 1
ATOM 1985 N N . ARG A 1 270 ? 43.816 31.239 4.994 1.00 29.88 256 ARG A N 1
ATOM 1986 C CA . ARG A 1 270 ? 42.632 31.567 5.755 1.00 29.88 256 ARG A CA 1
ATOM 1987 C C . ARG A 1 270 ? 41.895 32.707 5.121 1.00 31.45 256 ARG A C 1
ATOM 1988 O O . ARG A 1 270 ? 40.789 33.012 5.536 1.00 30.67 256 ARG A O 1
ATOM 1996 N N . HIS A 1 271 ? 42.495 33.376 4.148 1.00 31.60 257 HIS A N 1
ATOM 1997 C CA . HIS A 1 271 ? 41.779 34.500 3.566 1.00 33.98 257 HIS A CA 1
ATOM 1998 C C . HIS A 1 271 ? 41.589 34.402 2.064 1.00 36.53 257 HIS A C 1
ATOM 1999 O O . HIS A 1 271 ? 41.170 35.356 1.430 1.00 40.27 257 HIS A O 1
ATOM 2006 N N . LEU A 1 272 ? 41.874 33.227 1.519 1.00 40.31 258 LEU A N 1
ATOM 2007 C CA . LEU A 1 272 ? 41.796 32.941 0.085 1.00 42.47 258 LEU A CA 1
ATOM 2008 C C . LEU A 1 272 ? 41.472 31.466 -0.093 1.00 42.42 258 LEU A C 1
ATOM 2009 O O . LEU A 1 272 ? 40.375 31.262 -0.616 1.00 44.29 258 LEU A O 1
ATOM 2014 N N . ASP B 1 10 ? 60.120 94.768 34.539 1.00 60.48 -4 ASP B N 1
ATOM 2015 C CA . ASP B 1 10 ? 60.270 94.082 33.219 1.00 59.92 -4 ASP B CA 1
ATOM 2016 C C . ASP B 1 10 ? 60.407 92.552 33.410 1.00 58.89 -4 ASP B C 1
ATOM 2017 O O . ASP B 1 10 ? 60.536 91.817 32.443 1.00 57.72 -4 ASP B O 1
ATOM 2022 N N . ASP B 1 11 ? 60.392 92.086 34.660 1.00 57.66 -3 ASP B N 1
ATOM 2023 C CA . ASP B 1 11 ? 60.468 90.653 34.935 1.00 56.46 -3 ASP B CA 1
ATOM 2024 C C . ASP B 1 11 ? 59.145 90.072 34.489 1.00 54.45 -3 ASP B C 1
ATOM 2025 O O . ASP B 1 11 ? 59.076 88.919 34.017 1.00 53.01 -3 ASP B O 1
ATOM 2030 N N . ASP B 1 12 ? 58.095 90.881 34.653 1.00 51.58 -2 ASP B N 1
ATOM 2031 C CA . ASP B 1 12 ? 56.775 90.454 34.250 1.00 50.40 -2 ASP B CA 1
ATOM 2032 C C . ASP B 1 12 ? 56.712 90.374 32.732 1.00 47.97 -2 ASP B C 1
ATOM 2033 O O . ASP B 1 12 ? 56.056 89.494 32.195 1.00 46.17 -2 ASP B O 1
ATOM 2038 N N . ASP B 1 13 ? 57.452 91.242 32.042 1.00 45.60 -1 ASP B N 1
ATOM 2039 C CA . ASP B 1 13 ? 57.473 91.160 30.586 1.00 44.14 -1 ASP B CA 1
ATOM 2040 C C . ASP B 1 13 ? 58.330 89.996 30.114 1.00 40.93 -1 ASP B C 1
ATOM 2041 O O . ASP B 1 13 ? 58.027 89.404 29.071 1.00 39.64 -1 ASP B O 1
ATOM 2046 N N . LYS B 1 14 ? 59.392 89.678 30.857 1.00 37.36 0 LYS B N 1
ATOM 2047 C CA . LYS B 1 14 ? 60.251 88.543 30.492 1.00 37.03 0 LYS B CA 1
ATOM 2048 C C . LYS B 1 14 ? 59.420 87.244 30.629 1.00 34.74 0 LYS B C 1
ATOM 2049 O O . LYS B 1 14 ? 59.460 86.369 29.780 1.00 31.93 0 LYS B O 1
ATOM 2055 N N . MET B 1 15 ? 58.651 87.189 31.705 1.00 33.76 1 MET B N 1
ATOM 2056 C CA . MET B 1 15 ? 57.824 86.063 32.045 1.00 35.18 1 MET B CA 1
ATOM 2057 C C . MET B 1 15 ? 56.766 85.857 30.979 1.00 34.07 1 MET B C 1
ATOM 2058 O O . MET B 1 15 ? 56.558 84.730 30.526 1.00 33.07 1 MET B O 1
ATOM 2063 N N . LEU B 1 16 ? 56.105 86.943 30.559 1.00 32.66 2 LEU B N 1
ATOM 2064 C CA . LEU B 1 16 ? 55.097 86.833 29.509 1.00 29.48 2 LEU B CA 1
ATOM 2065 C C . LEU B 1 16 ? 55.722 86.380 28.228 1.00 27.23 2 LEU B C 1
ATOM 2066 O O . LEU B 1 16 ? 55.145 85.566 27.531 1.00 26.85 2 LEU B O 1
ATOM 2071 N N . ALA B 1 17 ? 56.883 86.937 27.872 1.00 23.98 3 ALA B N 1
ATOM 2072 C CA . ALA B 1 17 ? 57.478 86.514 26.607 1.00 22.81 3 ALA B CA 1
ATOM 2073 C C . ALA B 1 17 ? 57.944 85.049 26.663 1.00 23.41 3 ALA B C 1
ATOM 2074 O O . ALA B 1 17 ? 57.851 84.340 25.683 1.00 23.67 3 ALA B O 1
ATOM 2076 N N . ALA B 1 18 ? 58.418 84.586 27.807 1.00 23.03 4 ALA B N 1
ATOM 2077 C CA . ALA B 1 18 ? 58.933 83.223 27.853 1.00 24.28 4 ALA B CA 1
ATOM 2078 C C . ALA B 1 18 ? 57.747 82.286 27.625 1.00 24.73 4 ALA B C 1
ATOM 2079 O O . ALA B 1 18 ? 57.823 81.301 26.859 1.00 24.13 4 ALA B O 1
ATOM 2081 N N . GLU B 1 19 ? 56.632 82.618 28.272 1.00 24.94 5 GLU B N 1
ATOM 2082 C CA . GLU B 1 19 ? 55.436 81.810 28.106 1.00 25.23 5 GLU B CA 1
ATOM 2083 C C . GLU B 1 19 ? 55.046 81.758 26.620 1.00 24.33 5 GLU B C 1
ATOM 2084 O O . GLU B 1 19 ? 54.756 80.682 26.066 1.00 24.93 5 GLU B O 1
ATOM 2090 N N . ALA B 1 20 ? 55.072 82.907 25.964 1.00 24.07 6 ALA B N 1
ATOM 2091 C CA . ALA B 1 20 ? 54.717 82.977 24.541 1.00 24.20 6 ALA B CA 1
ATOM 2092 C C . ALA B 1 20 ? 55.679 82.163 23.688 1.00 22.61 6 ALA B C 1
ATOM 2093 O O . ALA B 1 20 ? 55.264 81.493 22.756 1.00 22.10 6 ALA B O 1
ATOM 2095 N N . ALA B 1 21 ? 56.972 82.253 23.984 1.00 22.72 7 ALA B N 1
ATOM 2096 C CA . ALA B 1 21 ? 57.974 81.499 23.208 1.00 21.94 7 ALA B CA 1
ATOM 2097 C C . ALA B 1 21 ? 57.769 80.003 23.502 1.00 21.52 7 ALA B C 1
ATOM 2098 O O . ALA B 1 21 ? 57.775 79.179 22.601 1.00 25.53 7 ALA B O 1
ATOM 2100 N N . ASN B 1 22 ? 57.525 79.618 24.746 1.00 21.71 8 ASN B N 1
ATOM 2101 C CA . ASN B 1 22 ? 57.281 78.194 24.967 1.00 20.23 8 ASN B CA 1
ATOM 2102 C C . ASN B 1 22 ? 56.024 77.788 24.206 1.00 20.70 8 ASN B C 1
ATOM 2103 O O . ASN B 1 22 ? 56.012 76.755 23.564 1.00 20.78 8 ASN B O 1
ATOM 2108 N N . ARG B 1 23 ? 54.969 78.599 24.265 1.00 22.12 9 ARG B N 1
ATOM 2109 C CA . ARG B 1 23 ? 53.722 78.293 23.535 1.00 23.41 9 ARG B CA 1
ATOM 2110 C C . ARG B 1 23 ? 54.037 78.071 22.058 1.00 24.90 9 ARG B C 1
ATOM 2111 O O . ARG B 1 23 ? 53.598 77.101 21.450 1.00 23.57 9 ARG B O 1
ATOM 2119 N N . ASP B 1 24 ? 54.807 78.987 21.474 1.00 26.30 10 ASP B N 1
ATOM 2120 C CA . ASP B 1 24 ? 55.148 78.855 20.060 1.00 28.17 10 ASP B CA 1
ATOM 2121 C C . ASP B 1 24 ? 55.865 77.533 19.769 1.00 27.92 10 ASP B C 1
ATOM 2122 O O . ASP B 1 24 ? 55.471 76.805 18.857 1.00 29.33 10 ASP B O 1
ATOM 2127 N N . HIS B 1 25 ? 56.903 77.219 20.542 1.00 27.47 11 HIS B N 1
ATOM 2128 C CA . HIS B 1 25 ? 57.657 75.967 20.346 1.00 27.26 11 HIS B CA 1
ATOM 2129 C C . HIS B 1 25 ? 56.757 74.692 20.458 1.00 24.74 11 HIS B C 1
ATOM 2130 O O . HIS B 1 25 ? 56.836 73.778 19.636 1.00 20.96 11 HIS B O 1
ATOM 2137 N N . VAL B 1 26 ? 55.875 74.651 21.453 1.00 23.47 12 VAL B N 1
ATOM 2138 C CA . VAL B 1 26 ? 55.012 73.503 21.635 1.00 21.23 12 VAL B CA 1
ATOM 2139 C C . VAL B 1 26 ? 53.969 73.316 20.511 1.00 23.69 12 VAL B C 1
ATOM 2140 O O . VAL B 1 26 ? 53.882 72.234 19.918 1.00 21.64 12 VAL B O 1
ATOM 2144 N N . THR B 1 27 ? 53.193 74.351 20.204 1.00 22.33 13 THR B N 1
ATOM 2145 C CA . THR B 1 27 ? 52.183 74.229 19.165 1.00 23.11 13 THR B CA 1
ATOM 2146 C C . THR B 1 27 ? 52.811 73.867 17.776 1.00 25.24 13 THR B C 1
ATOM 2147 O O . THR B 1 27 ? 52.239 73.087 17.006 1.00 25.12 13 THR B O 1
ATOM 2151 N N . ARG B 1 28 ? 53.979 74.412 17.443 1.00 27.38 14 ARG B N 1
ATOM 2152 C CA . ARG B 1 28 ? 54.585 74.077 16.145 1.00 29.18 14 ARG B CA 1
ATOM 2153 C C . ARG B 1 28 ? 54.925 72.588 16.103 1.00 30.06 14 ARG B C 1
ATOM 2154 O O . ARG B 1 28 ? 54.667 71.870 15.125 1.00 28.84 14 ARG B O 1
ATOM 2162 N N . CYS B 1 29 ? 55.493 72.125 17.202 1.00 30.03 15 CYS B N 1
ATOM 2163 C CA . CYS B 1 29 ? 55.838 70.729 17.333 1.00 29.87 15 CYS B CA 1
ATOM 2164 C C . CYS B 1 29 ? 54.563 69.843 17.234 1.00 27.29 15 CYS B C 1
ATOM 2165 O O . CYS B 1 29 ? 54.553 68.852 16.517 1.00 25.37 15 CYS B O 1
ATOM 2168 N N . VAL B 1 30 ? 53.478 70.230 17.897 1.00 26.24 16 VAL B N 1
ATOM 2169 C CA . VAL B 1 30 ? 52.234 69.474 17.832 1.00 25.86 16 VAL B CA 1
ATOM 2170 C C . VAL B 1 30 ? 51.703 69.470 16.384 1.00 28.32 16 VAL B C 1
ATOM 2171 O O . VAL B 1 30 ? 51.312 68.427 15.838 1.00 27.16 16 VAL B O 1
ATOM 2175 N N . ALA B 1 31 ? 51.689 70.648 15.773 1.00 29.64 17 ALA B N 1
ATOM 2176 C CA . ALA B 1 31 ? 51.199 70.797 14.404 1.00 31.13 17 ALA B CA 1
ATOM 2177 C C . ALA B 1 31 ? 52.039 69.936 13.432 1.00 31.21 17 ALA B C 1
ATOM 2178 O O . ALA B 1 31 ? 51.481 69.144 12.668 1.00 30.51 17 ALA B O 1
ATOM 2180 N N . GLN B 1 32 ? 53.364 70.058 13.479 1.00 31.80 18 GLN B N 1
ATOM 2181 C CA . GLN B 1 32 ? 54.169 69.254 12.568 1.00 34.46 18 GLN B CA 1
ATOM 2182 C C . GLN B 1 32 ? 54.031 67.734 12.733 1.00 33.37 18 GLN B C 1
ATOM 2183 O O . GLN B 1 32 ? 54.309 67.007 11.796 1.00 35.00 18 GLN B O 1
ATOM 2189 N N . THR B 1 33 ? 53.604 67.248 13.895 1.00 32.06 19 THR B N 1
ATOM 2190 C CA . THR B 1 33 ? 53.418 65.804 14.098 1.00 31.10 19 THR B CA 1
ATOM 2191 C C . THR B 1 33 ? 52.071 65.359 13.579 1.00 29.30 19 THR B C 1
ATOM 2192 O O . THR B 1 33 ? 51.775 64.168 13.578 1.00 28.12 19 THR B O 1
ATOM 2196 N N . GLY B 1 34 ? 51.229 66.307 13.194 1.00 29.46 20 GLY B N 1
ATOM 2197 C CA . GLY B 1 34 ? 49.923 65.926 12.685 1.00 29.85 20 GLY B CA 1
ATOM 2198 C C . GLY B 1 34 ? 48.785 66.084 13.666 1.00 31.32 20 GLY B C 1
ATOM 2199 O O . GLY B 1 34 ? 47.706 65.471 13.514 1.00 29.81 20 GLY B O 1
ATOM 2200 N N . GLY B 1 35 ? 49.036 66.892 14.699 1.00 30.41 21 GLY B N 1
ATOM 2201 C CA . GLY B 1 35 ? 48.005 67.155 15.675 1.00 29.85 21 GLY B CA 1
ATOM 2202 C C . GLY B 1 35 ? 47.009 68.112 15.026 1.00 29.91 21 GLY B C 1
ATOM 2203 O O . GLY B 1 35 ? 47.400 69.058 14.333 1.00 27.60 21 GLY B O 1
ATOM 2204 N N . SER B 1 36 ? 45.726 67.853 15.243 1.00 30.27 22 SER B N 1
ATOM 2205 C CA . SER B 1 36 ? 44.661 68.686 14.673 1.00 32.34 22 SER B CA 1
ATOM 2206 C C . SER B 1 36 ? 44.596 70.095 15.319 1.00 32.18 22 SER B C 1
ATOM 2207 O O . SER B 1 36 ? 45.282 70.356 16.321 1.00 32.32 22 SER B O 1
ATOM 2210 N N . PRO B 1 37 ? 43.781 71.026 14.741 1.00 33.58 23 PRO B N 1
ATOM 2211 C CA . PRO B 1 37 ? 43.657 72.386 15.308 1.00 31.90 23 PRO B CA 1
ATOM 2212 C C . PRO B 1 37 ? 43.164 72.369 16.764 1.00 31.23 23 PRO B C 1
ATOM 2213 O O . PRO B 1 37 ? 43.628 73.183 17.570 1.00 30.57 23 PRO B O 1
ATOM 2217 N N . ASP B 1 38 ? 42.253 71.445 17.091 1.00 30.70 24 ASP B N 1
ATOM 2218 C CA . ASP B 1 38 ? 41.726 71.300 18.453 1.00 32.15 24 ASP B CA 1
ATOM 2219 C C . ASP B 1 38 ? 42.866 70.992 19.443 1.00 31.16 24 ASP B C 1
ATOM 2220 O O . ASP B 1 38 ? 42.982 71.627 20.523 1.00 29.15 24 ASP B O 1
ATOM 2225 N N . LEU B 1 39 ? 43.686 69.996 19.077 1.00 28.96 25 LEU B N 1
ATOM 2226 C CA . LEU B 1 39 ? 44.805 69.576 19.932 1.00 26.70 25 LEU B CA 1
ATOM 2227 C C . LEU B 1 39 ? 45.816 70.723 20.028 1.00 25.63 25 LEU B C 1
ATOM 2228 O O . LEU B 1 39 ? 46.334 71.033 21.112 1.00 27.05 25 LEU B O 1
ATOM 2233 N N . VAL B 1 40 ? 46.092 71.391 18.920 1.00 24.85 26 VAL B N 1
ATOM 2234 C CA . VAL B 1 40 ? 46.982 72.535 19.004 1.00 24.40 26 VAL B CA 1
ATOM 2235 C C . VAL B 1 40 ? 46.356 73.553 19.979 1.00 25.11 26 VAL B C 1
ATOM 2236 O O . VAL B 1 40 ? 47.038 74.047 20.866 1.00 25.36 26 VAL B O 1
ATOM 2240 N N . ALA B 1 41 ? 45.057 73.831 19.860 1.00 24.29 27 ALA B N 1
ATOM 2241 C CA . ALA B 1 41 ? 44.418 74.815 20.760 1.00 25.26 27 ALA B CA 1
ATOM 2242 C C . ALA B 1 41 ? 44.489 74.354 22.192 1.00 25.66 27 ALA B C 1
ATOM 2243 O O . ALA B 1 41 ? 44.694 75.158 23.086 1.00 27.21 27 ALA B O 1
ATOM 2245 N N . HIS B 1 42 ? 44.269 73.070 22.415 1.00 25.66 28 HIS B N 1
ATOM 2246 C CA . HIS B 1 42 ? 44.325 72.537 23.771 1.00 25.38 28 HIS B CA 1
ATOM 2247 C C . HIS B 1 42 ? 45.713 72.795 24.404 1.00 24.55 28 HIS B C 1
ATOM 2248 O O . HIS B 1 42 ? 45.804 73.282 25.551 1.00 22.94 28 HIS B O 1
ATOM 2255 N N . THR B 1 43 ? 46.795 72.526 23.665 1.00 21.96 29 THR B N 1
ATOM 2256 C CA . THR B 1 43 ? 48.085 72.758 24.276 1.00 20.95 29 THR B CA 1
ATOM 2257 C C . THR B 1 43 ? 48.415 74.239 24.409 1.00 21.90 29 THR B C 1
ATOM 2258 O O . THR B 1 43 ? 49.074 74.647 25.383 1.00 21.38 29 THR B O 1
ATOM 2262 N N . ALA B 1 44 ? 47.911 75.076 23.500 1.00 21.35 30 ALA B N 1
ATOM 2263 C CA . ALA B 1 44 ? 48.213 76.502 23.633 1.00 22.39 30 ALA B CA 1
ATOM 2264 C C . ALA B 1 44 ? 47.541 77.082 24.882 1.00 22.13 30 ALA B C 1
ATOM 2265 O O . ALA B 1 44 ? 48.035 78.028 25.473 1.00 21.48 30 ALA B O 1
ATOM 2267 N N . ALA B 1 45 ? 46.426 76.464 25.281 1.00 22.81 31 ALA B N 1
ATOM 2268 C CA . ALA B 1 45 ? 45.665 76.850 26.438 1.00 22.38 31 ALA B CA 1
ATOM 2269 C C . ALA B 1 45 ? 46.328 76.512 27.781 1.00 22.31 31 ALA B C 1
ATOM 2270 O O . ALA B 1 45 ? 45.880 77.027 28.828 1.00 21.72 31 ALA B O 1
ATOM 2272 N N . LEU B 1 46 ? 47.352 75.646 27.772 1.00 21.84 32 LEU B N 1
ATOM 2273 C CA . LEU B 1 46 ? 48.058 75.258 29.025 1.00 22.35 32 LEU B CA 1
ATOM 2274 C C . LEU B 1 46 ? 48.991 76.411 29.485 1.00 23.36 32 LEU B C 1
ATOM 2275 O O . LEU B 1 46 ? 50.226 76.262 29.586 1.00 24.37 32 LEU B O 1
ATOM 2280 N N . ARG B 1 47 ? 48.376 77.550 29.817 1.00 22.03 33 ARG B N 1
ATOM 2281 C CA . ARG B 1 47 ? 49.127 78.729 30.192 1.00 20.49 33 ARG B CA 1
ATOM 2282 C C . ARG B 1 47 ? 50.102 78.554 31.338 1.00 19.30 33 ARG B C 1
ATOM 2283 O O . ARG B 1 47 ? 51.294 78.908 31.176 1.00 17.82 33 ARG B O 1
ATOM 2291 N N . LEU B 1 48 ? 49.618 78.092 32.491 1.00 19.07 34 LEU B N 1
ATOM 2292 C CA . LEU B 1 48 ? 50.512 77.913 33.639 1.00 21.46 34 LEU B CA 1
ATOM 2293 C C . LEU B 1 48 ? 51.614 76.876 33.377 1.00 22.48 34 LEU B C 1
ATOM 2294 O O . LEU B 1 48 ? 52.773 77.074 33.763 1.00 24.06 34 LEU B O 1
ATOM 2299 N N . TYR B 1 49 ? 51.262 75.789 32.707 1.00 22.91 35 TYR B N 1
ATOM 2300 C CA . TYR B 1 49 ? 52.235 74.760 32.379 1.00 26.40 35 TYR B CA 1
ATOM 2301 C C . TYR B 1 49 ? 53.332 75.341 31.480 1.00 24.69 35 TYR B C 1
ATOM 2302 O O . TYR B 1 49 ? 54.507 75.002 31.656 1.00 23.34 35 TYR B O 1
ATOM 2311 N N . LEU B 1 50 ? 52.947 76.225 30.545 1.00 21.00 36 LEU B N 1
ATOM 2312 C CA . LEU B 1 50 ? 53.907 76.829 29.646 1.00 20.59 36 LEU B CA 1
ATOM 2313 C C . LEU B 1 50 ? 54.736 77.923 30.309 1.00 20.41 36 LEU B C 1
ATOM 2314 O O . LEU B 1 50 ? 55.823 78.272 29.853 1.00 19.87 36 LEU B O 1
ATOM 2319 N N . ARG B 1 51 ? 54.226 78.466 31.406 1.00 22.11 37 ARG B N 1
ATOM 2320 C CA . ARG B 1 51 ? 54.949 79.524 32.096 1.00 21.86 37 ARG B CA 1
ATOM 2321 C C . ARG B 1 51 ? 55.865 78.974 33.174 1.00 20.50 37 ARG B C 1
ATOM 2322 O O . ARG B 1 51 ? 56.915 79.522 33.439 1.00 19.48 37 ARG B O 1
ATOM 2330 N N . VAL B 1 52 ? 55.448 77.891 33.794 1.00 20.60 38 VAL B N 1
ATOM 2331 C CA . VAL B 1 52 ? 56.219 77.288 34.848 1.00 22.50 38 VAL B CA 1
ATOM 2332 C C . VAL B 1 52 ? 57.728 77.062 34.501 1.00 21.54 38 VAL B C 1
ATOM 2333 O O . VAL B 1 52 ? 58.600 77.303 35.335 1.00 21.60 38 VAL B O 1
ATOM 2337 N N . PRO B 1 53 ? 58.049 76.644 33.267 1.00 20.21 39 PRO B N 1
ATOM 2338 C CA . PRO B 1 53 ? 59.465 76.446 32.964 1.00 19.53 39 PRO B CA 1
ATOM 2339 C C . PRO B 1 53 ? 60.265 77.725 33.146 1.00 19.98 39 PRO B C 1
ATOM 2340 O O . PRO B 1 53 ? 61.489 77.688 33.368 1.00 17.30 39 PRO B O 1
ATOM 2344 N N . HIS B 1 54 ? 59.593 78.873 33.011 1.00 20.67 40 HIS B N 1
ATOM 2345 C CA . HIS B 1 54 ? 60.293 80.140 33.218 1.00 19.56 40 HIS B CA 1
ATOM 2346 C C . HIS B 1 54 ? 60.710 80.265 34.716 1.00 19.99 40 HIS B C 1
ATOM 2347 O O . HIS B 1 54 ? 61.815 80.737 35.046 1.00 19.14 40 HIS B O 1
ATOM 2354 N N . PHE B 1 55 ? 59.823 79.868 35.627 1.00 19.90 41 PHE B N 1
ATOM 2355 C CA . PHE B 1 55 ? 60.159 79.917 37.069 1.00 20.35 41 PHE B CA 1
ATOM 2356 C C . PHE B 1 55 ? 61.347 78.974 37.399 1.00 20.23 41 PHE B C 1
ATOM 2357 O O . PHE B 1 55 ? 62.309 79.378 38.067 1.00 21.12 41 PHE B O 1
ATOM 2365 N N . LEU B 1 56 ? 61.277 77.737 36.893 1.00 19.98 42 LEU B N 1
ATOM 2366 C CA . LEU B 1 56 ? 62.301 76.707 37.150 1.00 20.51 42 LEU B CA 1
ATOM 2367 C C . LEU B 1 56 ? 63.667 77.118 36.629 1.00 19.93 42 LEU B C 1
ATOM 2368 O O . LEU B 1 56 ? 64.686 76.758 37.194 1.00 20.93 42 LEU B O 1
ATOM 2373 N N . THR B 1 57 ? 63.701 77.856 35.535 1.00 19.57 43 THR B N 1
ATOM 2374 C CA . THR B 1 57 ? 64.994 78.274 34.990 1.00 21.92 43 THR B CA 1
ATOM 2375 C C . THR B 1 57 ? 65.444 79.704 35.452 1.00 22.07 43 THR B C 1
ATOM 2376 O O . THR B 1 57 ? 66.297 80.332 34.824 1.00 21.51 43 THR B O 1
ATOM 2380 N N . GLU B 1 58 ? 64.876 80.201 36.540 1.00 22.56 44 GLU B N 1
ATOM 2381 C CA . GLU B 1 58 ? 65.191 81.545 36.991 1.00 23.91 44 GLU B CA 1
ATOM 2382 C C . GLU B 1 58 ? 66.657 81.714 37.420 1.00 24.88 44 GLU B C 1
ATOM 2383 O O . GLU B 1 58 ? 67.198 82.834 37.401 1.00 24.32 44 GLU B O 1
ATOM 2389 N N . TRP B 1 59 ? 67.307 80.605 37.766 1.00 24.07 45 TRP B N 1
ATOM 2390 C CA . TRP B 1 59 ? 68.714 80.659 38.196 1.00 25.72 45 TRP B CA 1
ATOM 2391 C C . TRP B 1 59 ? 69.710 80.617 37.012 1.00 25.96 45 TRP B C 1
ATOM 2392 O O . TRP B 1 59 ? 70.909 80.751 37.195 1.00 27.52 45 TRP B O 1
ATOM 2403 N N . THR B 1 60 ? 69.212 80.450 35.799 1.00 27.36 46 THR B N 1
ATOM 2404 C CA . THR B 1 60 ? 70.092 80.358 34.635 1.00 29.43 46 THR B CA 1
ATOM 2405 C C . THR B 1 60 ? 70.576 81.718 34.159 1.00 31.47 46 THR B C 1
ATOM 2406 O O . THR B 1 60 ? 69.791 82.564 33.716 1.00 30.61 46 THR B O 1
ATOM 2410 N N . THR B 1 61 ? 71.884 81.911 34.297 1.00 32.47 47 THR B N 1
ATOM 2411 C CA . THR B 1 61 ? 72.544 83.158 33.959 1.00 35.86 47 THR B CA 1
ATOM 2412 C C . THR B 1 61 ? 72.601 83.461 32.466 1.00 36.53 47 THR B C 1
ATOM 2413 O O . THR B 1 61 ? 72.313 84.581 32.042 1.00 37.33 47 THR B O 1
ATOM 2417 N N . ASP B 1 62 ? 72.981 82.490 31.650 1.00 37.32 48 ASP B N 1
ATOM 2418 C CA . ASP B 1 62 ? 73.018 82.781 30.225 1.00 37.47 48 ASP B CA 1
ATOM 2419 C C . ASP B 1 62 ? 71.612 82.732 29.635 1.00 35.90 48 ASP B C 1
ATOM 2420 O O . ASP B 1 62 ? 70.927 81.699 29.698 1.00 36.43 48 ASP B O 1
ATOM 2425 N N . PRO B 1 63 ? 71.172 83.839 29.017 1.00 34.39 49 PRO B N 1
ATOM 2426 C CA . PRO B 1 63 ? 69.826 83.902 28.423 1.00 32.59 49 PRO B CA 1
ATOM 2427 C C . PRO B 1 63 ? 69.486 82.941 27.289 1.00 31.89 49 PRO B C 1
ATOM 2428 O O . PRO B 1 63 ? 68.337 82.518 27.174 1.00 28.36 49 PRO B O 1
ATOM 2432 N N . ASP B 1 64 ? 70.460 82.623 26.429 1.00 32.42 50 ASP B N 1
ATOM 2433 C CA . ASP B 1 64 ? 70.192 81.690 25.338 1.00 31.63 50 ASP B CA 1
ATOM 2434 C C . ASP B 1 64 ? 70.031 80.260 25.890 1.00 30.07 50 ASP B C 1
ATOM 2435 O O . ASP B 1 64 ? 69.233 79.476 25.369 1.00 29.49 50 ASP B O 1
ATOM 2440 N N . ARG B 1 65 ? 70.773 79.917 26.936 1.00 27.73 51 ARG B N 1
ATOM 2441 C CA . ARG B 1 65 ? 70.587 78.590 27.512 1.00 28.14 51 ARG B CA 1
ATOM 2442 C C . ARG B 1 65 ? 69.226 78.617 28.258 1.00 26.29 51 ARG B C 1
ATOM 2443 O O . ARG B 1 65 ? 68.418 77.691 28.159 1.00 25.24 51 ARG B O 1
ATOM 2451 N N . ARG B 1 66 ? 68.948 79.703 28.970 1.00 26.04 52 ARG B N 1
ATOM 2452 C CA . ARG B 1 66 ? 67.691 79.791 29.692 1.00 24.35 52 ARG B CA 1
ATOM 2453 C C . ARG B 1 66 ? 66.506 79.553 28.787 1.00 24.23 52 ARG B C 1
ATOM 2454 O O . ARG B 1 66 ? 65.665 78.715 29.087 1.00 24.95 52 ARG B O 1
ATOM 2462 N N . ALA B 1 67 ? 66.446 80.242 27.654 1.00 22.46 53 ALA B N 1
ATOM 2463 C CA . ALA B 1 67 ? 65.326 80.060 26.746 1.00 21.55 53 ALA B CA 1
ATOM 2464 C C . ALA B 1 67 ? 65.234 78.630 26.178 1.00 22.71 53 ALA B C 1
ATOM 2465 O O . ALA B 1 67 ? 64.128 78.080 25.990 1.00 20.66 53 ALA B O 1
ATOM 2467 N N . ALA B 1 68 ? 66.384 78.032 25.869 1.00 21.69 54 ALA B N 1
ATOM 2468 C CA . ALA B 1 68 ? 66.366 76.681 25.313 1.00 20.98 54 ALA B CA 1
ATOM 2469 C C . ALA B 1 68 ? 65.923 75.633 26.361 1.00 20.00 54 ALA B C 1
ATOM 2470 O O . ALA B 1 68 ? 65.175 74.705 26.042 1.00 20.92 54 ALA B O 1
ATOM 2472 N N . VAL B 1 69 ? 66.377 75.777 27.600 1.00 18.70 55 VAL B N 1
ATOM 2473 C CA . VAL B 1 69 ? 65.987 74.835 28.624 1.00 19.57 55 VAL B CA 1
ATOM 2474 C C . VAL B 1 69 ? 64.491 75.010 28.924 1.00 21.17 55 VAL B C 1
ATOM 2475 O O . VAL B 1 69 ? 63.729 74.042 29.086 1.00 20.86 55 VAL B O 1
ATOM 2479 N N . SER B 1 70 ? 64.080 76.267 28.981 1.00 21.99 56 SER B N 1
ATOM 2480 C CA . SER B 1 70 ? 62.702 76.611 29.273 1.00 20.79 56 SER B CA 1
ATOM 2481 C C . SER B 1 70 ? 61.750 75.958 28.281 1.00 19.72 56 SER B C 1
ATOM 2482 O O . SER B 1 70 ? 60.745 75.376 28.668 1.00 19.28 56 SER B O 1
ATOM 2485 N N . ARG B 1 71 ? 62.043 76.064 26.996 1.00 21.26 57 ARG B N 1
ATOM 2486 C CA . ARG B 1 71 ? 61.125 75.485 26.043 1.00 23.98 57 ARG B CA 1
ATOM 2487 C C . ARG B 1 71 ? 61.138 73.945 26.030 1.00 23.69 57 ARG B C 1
ATOM 2488 O O . ARG B 1 71 ? 60.099 73.318 25.803 1.00 23.48 57 ARG B O 1
ATOM 2496 N N . ALA B 1 72 ? 62.302 73.353 26.312 1.00 22.82 58 ALA B N 1
ATOM 2497 C CA . ALA B 1 72 ? 62.441 71.890 26.365 1.00 22.50 58 ALA B CA 1
ATOM 2498 C C . ALA B 1 72 ? 61.617 71.403 27.541 1.00 22.17 58 ALA B C 1
ATOM 2499 O O . ALA B 1 72 ? 60.911 70.408 27.409 1.00 22.65 58 ALA B O 1
ATOM 2501 N N . LEU B 1 73 ? 61.687 72.092 28.688 1.00 20.40 59 LEU B N 1
ATOM 2502 C CA . LEU B 1 73 ? 60.854 71.652 29.802 1.00 19.25 59 LEU B CA 1
ATOM 2503 C C . LEU B 1 73 ? 59.371 71.784 29.414 1.00 18.98 59 LEU B C 1
ATOM 2504 O O . LEU B 1 73 ? 58.549 70.901 29.734 1.00 18.71 59 LEU B O 1
ATOM 2509 N N . ALA B 1 74 ? 59.016 72.882 28.736 1.00 17.77 60 ALA B N 1
ATOM 2510 C CA . ALA B 1 74 ? 57.632 73.050 28.332 1.00 18.02 60 ALA B CA 1
ATOM 2511 C C . ALA B 1 74 ? 57.171 71.836 27.520 1.00 17.52 60 ALA B C 1
ATOM 2512 O O . ALA B 1 74 ? 56.075 71.323 27.749 1.00 17.97 60 ALA B O 1
ATOM 2514 N N . LEU B 1 75 ? 58.006 71.383 26.569 1.00 18.80 61 LEU B N 1
ATOM 2515 C CA . LEU B 1 75 ? 57.671 70.212 25.745 1.00 19.14 61 LEU B CA 1
ATOM 2516 C C . LEU B 1 75 ? 57.299 68.998 26.563 1.00 19.26 61 LEU B C 1
ATOM 2517 O O . LEU B 1 75 ? 56.266 68.367 26.290 1.00 19.47 61 LEU B O 1
ATOM 2522 N N . ASP B 1 76 ? 58.108 68.667 27.569 1.00 17.17 62 ASP B N 1
ATOM 2523 C CA . ASP B 1 76 ? 57.785 67.468 28.337 1.00 17.39 62 ASP B CA 1
ATOM 2524 C C . ASP B 1 76 ? 56.661 67.662 29.319 1.00 16.12 62 ASP B C 1
ATOM 2525 O O . ASP B 1 76 ? 55.913 66.731 29.556 1.00 15.88 62 ASP B O 1
ATOM 2530 N N . ILE B 1 77 ? 56.538 68.847 29.909 1.00 15.89 63 ILE B N 1
ATOM 2531 C CA . ILE B 1 77 ? 55.440 69.040 30.848 1.00 17.37 63 ILE B CA 1
ATOM 2532 C C . ILE B 1 77 ? 54.126 68.916 30.074 1.00 17.12 63 ILE B C 1
ATOM 2533 O O . ILE B 1 77 ? 53.168 68.279 30.532 1.00 16.47 63 ILE B O 1
ATOM 2538 N N . VAL B 1 78 ? 54.092 69.498 28.877 1.00 18.69 64 VAL B N 1
ATOM 2539 C CA . VAL B 1 78 ? 52.876 69.406 28.091 1.00 19.16 64 VAL B CA 1
ATOM 2540 C C . VAL B 1 78 ? 52.580 67.949 27.704 1.00 20.75 64 VAL B C 1
ATOM 2541 O O . VAL B 1 78 ? 51.427 67.478 27.805 1.00 20.87 64 VAL B O 1
ATOM 2545 N N . SER B 1 79 ? 53.620 67.234 27.282 1.00 19.05 65 SER B N 1
ATOM 2546 C CA . SER B 1 79 ? 53.475 65.847 26.896 1.00 19.36 65 SER B CA 1
ATOM 2547 C C . SER B 1 79 ? 52.861 65.025 28.065 1.00 19.94 65 SER B C 1
ATOM 2548 O O . SER B 1 79 ? 51.949 64.214 27.856 1.00 19.52 65 SER B O 1
ATOM 2551 N N . MET B 1 80 ? 53.353 65.227 29.291 1.00 19.55 66 MET B N 1
ATOM 2552 C CA . MET B 1 80 ? 52.800 64.522 30.446 1.00 20.41 66 MET B CA 1
ATOM 2553 C C . MET B 1 80 ? 51.347 64.932 30.699 1.00 22.00 66 MET B C 1
ATOM 2554 O O . MET B 1 80 ? 50.535 64.142 31.139 1.00 22.20 66 MET B O 1
ATOM 2559 N N . LYS B 1 81 ? 51.019 66.187 30.431 1.00 22.93 67 LYS B N 1
ATOM 2560 C CA . LYS B 1 81 ? 49.653 66.634 30.601 1.00 24.49 67 LYS B CA 1
ATOM 2561 C C . LYS B 1 81 ? 48.757 65.945 29.535 1.00 23.44 67 LYS B C 1
ATOM 2562 O O . LYS B 1 81 ? 47.593 65.626 29.824 1.00 23.49 67 LYS B O 1
ATOM 2568 N N . LEU B 1 82 ? 49.273 65.700 28.323 1.00 21.47 68 LEU B N 1
ATOM 2569 C CA . LEU B 1 82 ? 48.469 64.961 27.322 1.00 22.40 68 LEU B CA 1
ATOM 2570 C C . LEU B 1 82 ? 48.287 63.492 27.735 1.00 23.02 68 LEU B C 1
ATOM 2571 O O . LEU B 1 82 ? 47.228 62.908 27.501 1.00 21.74 68 LEU B O 1
ATOM 2576 N N . LEU B 1 83 ? 49.309 62.908 28.369 1.00 22.86 69 LEU B N 1
ATOM 2577 C CA . LEU B 1 83 ? 49.225 61.522 28.819 1.00 23.23 69 LEU B CA 1
ATOM 2578 C C . LEU B 1 83 ? 48.094 61.421 29.867 1.00 24.87 69 LEU B C 1
ATOM 2579 O O . LEU B 1 83 ? 47.306 60.452 29.881 1.00 21.89 69 LEU B O 1
ATOM 2584 N N . ASP B 1 84 ? 48.051 62.431 30.738 1.00 25.19 70 ASP B N 1
ATOM 2585 C CA . ASP B 1 84 ? 47.040 62.542 31.771 1.00 27.55 70 ASP B CA 1
ATOM 2586 C C . ASP B 1 84 ? 45.638 62.721 31.082 1.00 29.03 70 ASP B C 1
ATOM 2587 O O . ASP B 1 84 ? 44.662 62.107 31.518 1.00 27.86 70 ASP B O 1
ATOM 2592 N N . ASP B 1 85 ? 45.526 63.527 30.017 1.00 27.22 71 ASP B N 1
ATOM 2593 C CA . ASP B 1 85 ? 44.226 63.662 29.365 1.00 28.31 71 ASP B CA 1
ATOM 2594 C C . ASP B 1 85 ? 43.841 62.322 28.782 1.00 28.56 71 ASP B C 1
ATOM 2595 O O . ASP B 1 85 ? 42.672 61.999 28.670 1.00 28.54 71 ASP B O 1
ATOM 2600 N N . LEU B 1 86 ? 44.839 61.510 28.456 1.00 30.41 72 LEU B N 1
ATOM 2601 C CA . LEU B 1 86 ? 44.576 60.185 27.896 1.00 31.41 72 LEU B CA 1
ATOM 2602 C C . LEU B 1 86 ? 44.160 59.173 28.967 1.00 33.89 72 LEU B C 1
ATOM 2603 O O . LEU B 1 86 ? 43.412 58.222 28.690 1.00 32.72 72 LEU B O 1
ATOM 2608 N N . MET B 1 87 ? 44.626 59.334 30.202 1.00 36.73 73 MET B N 1
ATOM 2609 C CA . MET B 1 87 ? 44.184 58.363 31.177 1.00 41.44 73 MET B CA 1
ATOM 2610 C C . MET B 1 87 ? 42.766 58.701 31.625 1.00 44.25 73 MET B C 1
ATOM 2611 O O . MET B 1 87 ? 42.029 57.816 32.026 1.00 46.20 73 MET B O 1
ATOM 2616 N N . ASP B 1 88 ? 42.355 59.961 31.522 1.00 46.15 74 ASP B N 1
ATOM 2617 C CA . ASP B 1 88 ? 40.977 60.274 31.910 1.00 49.84 74 ASP B CA 1
ATOM 2618 C C . ASP B 1 88 ? 40.003 60.218 30.724 1.00 50.34 74 ASP B C 1
ATOM 2619 O O . ASP B 1 88 ? 38.802 60.084 30.931 1.00 50.13 74 ASP B O 1
ATOM 2624 N N . ASP B 1 89 ? 40.533 60.309 29.498 1.00 51.17 75 ASP B N 1
ATOM 2625 C CA . ASP B 1 89 ? 39.735 60.304 28.274 1.00 52.32 75 ASP B CA 1
ATOM 2626 C C . ASP B 1 89 ? 38.361 60.995 28.424 1.00 52.46 75 ASP B C 1
ATOM 2627 O O . ASP B 1 89 ? 37.296 60.364 28.337 1.00 53.15 75 ASP B O 1
ATOM 2632 N N . ASP B 1 90 ? 38.402 62.307 28.630 1.00 50.92 76 ASP B N 1
ATOM 2633 C CA . ASP B 1 90 ? 37.202 63.106 28.825 1.00 48.45 76 ASP B CA 1
ATOM 2634 C C . ASP B 1 90 ? 37.387 64.495 28.222 1.00 46.48 76 ASP B C 1
ATOM 2635 O O . ASP B 1 90 ? 36.664 65.431 28.579 1.00 44.91 76 ASP B O 1
ATOM 2640 N N . THR B 1 91 ? 38.353 64.638 27.315 1.00 43.65 77 THR B N 1
ATOM 2641 C CA . THR B 1 91 ? 38.613 65.948 26.711 1.00 41.93 77 THR B CA 1
ATOM 2642 C C . THR B 1 91 ? 37.908 66.148 25.362 1.00 41.24 77 THR B C 1
ATOM 2643 O O . THR B 1 91 ? 37.848 67.276 24.861 1.00 40.29 77 THR B O 1
ATOM 2647 N N . GLY B 1 92 ? 37.397 65.062 24.782 1.00 39.68 78 GLY B N 1
ATOM 2648 C CA . GLY B 1 92 ? 36.783 65.154 23.471 1.00 38.96 78 GLY B CA 1
ATOM 2649 C C . GLY B 1 92 ? 37.867 65.114 22.386 1.00 38.93 78 GLY B C 1
ATOM 2650 O O . GLY B 1 92 ? 37.565 65.107 21.188 1.00 38.84 78 GLY B O 1
ATOM 2651 N N . LEU B 1 93 ? 39.139 65.102 22.787 1.00 36.31 79 LEU B N 1
ATOM 2652 C CA . LEU B 1 93 ? 40.208 65.040 21.818 1.00 34.74 79 LEU B CA 1
ATOM 2653 C C . LEU B 1 93 ? 40.357 63.618 21.278 1.00 33.69 79 LEU B C 1
ATOM 2654 O O . LEU B 1 93 ? 40.009 62.643 21.941 1.00 35.17 79 LEU B O 1
ATOM 2659 N N . ASP B 1 94 ? 40.862 63.500 20.059 1.00 33.22 80 ASP B N 1
ATOM 2660 C CA . ASP B 1 94 ? 41.088 62.192 19.452 1.00 33.17 80 ASP B CA 1
ATOM 2661 C C . ASP B 1 94 ? 42.232 61.487 20.224 1.00 31.89 80 ASP B C 1
ATOM 2662 O O . ASP B 1 94 ? 43.336 62.049 20.317 1.00 31.37 80 ASP B O 1
ATOM 2667 N N . ARG B 1 95 ? 41.984 60.268 20.714 1.00 29.47 81 ARG B N 1
ATOM 2668 C CA . ARG B 1 95 ? 42.963 59.507 21.476 1.00 29.62 81 ARG B CA 1
ATOM 2669 C C . ARG B 1 95 ? 44.267 59.160 20.744 1.00 29.45 81 ARG B C 1
ATOM 2670 O O . ARG B 1 95 ? 45.329 59.023 21.381 1.00 27.33 81 ARG B O 1
ATOM 2678 N N . VAL B 1 96 ? 44.187 58.985 19.425 1.00 28.03 82 VAL B N 1
ATOM 2679 C CA . VAL B 1 96 ? 45.371 58.640 18.643 1.00 27.75 82 VAL B CA 1
ATOM 2680 C C . VAL B 1 96 ? 46.269 59.874 18.594 1.00 28.11 82 VAL B C 1
ATOM 2681 O O . VAL B 1 96 ? 47.485 59.803 18.864 1.00 25.44 82 VAL B O 1
ATOM 2685 N N . GLU B 1 97 ? 45.668 61.022 18.272 1.00 27.43 83 GLU B N 1
ATOM 2686 C CA . GLU B 1 97 ? 46.457 62.246 18.241 1.00 27.58 83 GLU B CA 1
ATOM 2687 C C . GLU B 1 97 ? 47.094 62.500 19.601 1.00 24.91 83 GLU B C 1
ATOM 2688 O O . GLU B 1 97 ? 48.227 62.913 19.662 1.00 24.72 83 GLU B O 1
ATOM 2694 N N . LEU B 1 98 ? 46.334 62.294 20.680 1.00 24.44 84 LEU B N 1
ATOM 2695 C CA . LEU B 1 98 ? 46.829 62.513 22.037 1.00 23.74 84 LEU B CA 1
ATOM 2696 C C . LEU B 1 98 ? 48.047 61.652 22.354 1.00 23.40 84 LEU B C 1
ATOM 2697 O O . LEU B 1 98 ? 49.063 62.161 22.827 1.00 23.17 84 LEU B O 1
ATOM 2702 N N . ALA B 1 99 ? 47.941 60.355 22.085 1.00 22.24 85 ALA B N 1
ATOM 2703 C CA . ALA B 1 99 ? 49.030 59.431 22.335 1.00 22.73 85 ALA B CA 1
ATOM 2704 C C . ALA B 1 99 ? 50.270 59.721 21.483 1.00 23.27 85 ALA B C 1
ATOM 2705 O O . ALA B 1 99 ? 51.406 59.736 21.998 1.00 23.63 85 ALA B O 1
ATOM 2707 N N . CYS B 1 100 ? 50.065 59.967 20.197 1.00 20.98 86 CYS B N 1
ATOM 2708 C CA . CYS B 1 100 ? 51.195 60.176 19.328 1.00 19.89 86 CYS B CA 1
ATOM 2709 C C . CYS B 1 100 ? 51.885 61.514 19.512 1.00 19.40 86 CYS B C 1
ATOM 2710 O O . CYS B 1 100 ? 53.112 61.619 19.347 1.00 15.74 86 CYS B O 1
ATOM 2713 N N . VAL B 1 101 ? 51.100 62.543 19.826 1.00 17.94 87 VAL B N 1
ATOM 2714 C CA . VAL B 1 101 ? 51.668 63.871 20.053 1.00 17.66 87 VAL B CA 1
ATOM 2715 C C . VAL B 1 101 ? 52.328 63.824 21.416 1.00 17.85 87 VAL B C 1
ATOM 2716 O O . VAL B 1 101 ? 53.399 64.374 21.603 1.00 19.61 87 VAL B O 1
ATOM 2720 N N . CYS B 1 102 ? 51.690 63.174 22.373 1.00 17.28 88 CYS B N 1
ATOM 2721 C CA . CYS B 1 102 ? 52.312 62.995 23.676 1.00 19.14 88 CYS B CA 1
ATOM 2722 C C . CYS B 1 102 ? 53.726 62.375 23.455 1.00 18.43 88 CYS B C 1
ATOM 2723 O O . CYS B 1 102 ? 54.730 62.952 23.867 1.00 20.76 88 CYS B O 1
ATOM 2726 N N . LEU B 1 103 ? 53.817 61.228 22.784 1.00 18.46 89 LEU B N 1
ATOM 2727 C CA . LEU B 1 103 ? 55.149 60.616 22.547 1.00 18.30 89 LEU B CA 1
ATOM 2728 C C . LEU B 1 103 ? 56.145 61.532 21.789 1.00 18.50 89 LEU B C 1
ATOM 2729 O O . LEU B 1 103 ? 57.302 61.718 22.212 1.00 19.12 89 LEU B O 1
ATOM 2734 N N . ARG B 1 104 ? 55.692 62.138 20.699 1.00 17.70 90 ARG B N 1
ATOM 2735 C CA . ARG B 1 104 ? 56.573 62.968 19.900 1.00 17.15 90 ARG B CA 1
ATOM 2736 C C . ARG B 1 104 ? 57.128 64.143 20.707 1.00 17.85 90 ARG B C 1
ATOM 2737 O O . ARG B 1 104 ? 58.324 64.439 20.636 1.00 17.29 90 ARG B O 1
ATOM 2745 N N . LEU B 1 105 ? 56.289 64.789 21.517 1.00 17.89 91 LEU B N 1
ATOM 2746 C CA . LEU B 1 105 ? 56.777 65.930 22.298 1.00 17.37 91 LEU B CA 1
ATOM 2747 C C . LEU B 1 105 ? 57.826 65.511 23.315 1.00 14.70 91 LEU B C 1
ATOM 2748 O O . LEU B 1 105 ? 58.808 66.186 23.543 1.00 15.46 91 LEU B O 1
ATOM 2753 N N . HIS B 1 106 ? 57.523 64.426 23.989 1.00 15.62 92 HIS B N 1
ATOM 2754 C CA . HIS B 1 106 ? 58.378 63.902 25.021 1.00 15.73 92 HIS B CA 1
ATOM 2755 C C . HIS B 1 106 ? 59.735 63.546 24.446 1.00 15.45 92 HIS B C 1
ATOM 2756 O O . HIS B 1 106 ? 60.735 63.862 25.057 1.00 17.09 92 HIS B O 1
ATOM 2763 N N . LEU B 1 107 ? 59.764 62.910 23.280 1.00 15.52 93 LEU B N 1
ATOM 2764 C CA . LEU B 1 107 ? 61.043 62.515 22.663 1.00 17.04 93 LEU B CA 1
ATOM 2765 C C . LEU B 1 107 ? 61.868 63.730 22.251 1.00 18.08 93 LEU B C 1
ATOM 2766 O O . LEU B 1 107 ? 63.085 63.712 22.331 1.00 18.14 93 LEU B O 1
ATOM 2771 N N . ARG B 1 108 ? 61.191 64.789 21.814 1.00 17.77 94 ARG B N 1
ATOM 2772 C CA . ARG B 1 108 ? 61.862 66.026 21.429 1.00 18.21 94 ARG B CA 1
ATOM 2773 C C . ARG B 1 108 ? 62.421 66.670 22.718 1.00 18.47 94 ARG B C 1
ATOM 2774 O O . ARG B 1 108 ? 63.543 67.180 22.740 1.00 20.60 94 ARG B O 1
ATOM 2782 N N . ALA B 1 109 ? 61.656 66.627 23.802 1.00 17.60 95 ALA B N 1
ATOM 2783 C CA . ALA B 1 109 ? 62.153 67.187 25.050 1.00 16.50 95 ALA B CA 1
ATOM 2784 C C . ALA B 1 109 ? 63.444 66.465 25.537 1.00 15.79 95 ALA B C 1
ATOM 2785 O O . ALA B 1 109 ? 64.399 67.117 26.005 1.00 15.45 95 ALA B O 1
ATOM 2787 N N . LEU B 1 110 ? 63.468 65.140 25.429 1.00 15.61 96 LEU B N 1
ATOM 2788 C CA . LEU B 1 110 ? 64.644 64.363 25.859 1.00 17.13 96 LEU B CA 1
ATOM 2789 C C . LEU B 1 110 ? 65.878 64.767 25.044 1.00 18.21 96 LEU B C 1
ATOM 2790 O O . LEU B 1 110 ? 66.954 64.984 25.611 1.00 19.91 96 LEU B O 1
ATOM 2795 N N . HIS B 1 111 ? 65.719 64.874 23.727 1.00 16.75 97 HIS B N 1
ATOM 2796 C CA . HIS B 1 111 ? 66.802 65.260 22.866 1.00 18.34 97 HIS B CA 1
ATOM 2797 C C . HIS B 1 111 ? 67.291 66.644 23.264 1.00 19.42 97 HIS B C 1
ATOM 2798 O O . HIS B 1 111 ? 68.488 66.833 23.473 1.00 19.10 97 HIS B O 1
ATOM 2805 N N . GLU B 1 112 ? 66.383 67.613 23.387 1.00 20.50 98 GLU B N 1
ATOM 2806 C CA . GLU B 1 112 ? 66.795 69.001 23.733 1.00 19.54 98 GLU B CA 1
ATOM 2807 C C . GLU B 1 112 ? 67.485 69.145 25.093 1.00 20.97 98 GLU B C 1
ATOM 2808 O O . GLU B 1 112 ? 68.566 69.783 25.188 1.00 20.83 98 GLU B O 1
ATOM 2814 N N . LEU B 1 113 ? 66.901 68.536 26.139 1.00 20.65 99 LEU B N 1
ATOM 2815 C CA . LEU B 1 113 ? 67.495 68.559 27.474 1.00 19.63 99 LEU B CA 1
ATOM 2816 C C . LEU B 1 113 ? 68.876 67.863 27.464 1.00 20.74 99 LEU B C 1
ATOM 2817 O O . LEU B 1 113 ? 69.862 68.400 28.005 1.00 20.47 99 LEU B O 1
ATOM 2822 N N . GLU B 1 114 ? 68.966 66.691 26.836 1.00 19.21 100 GLU B N 1
ATOM 2823 C CA . GLU B 1 114 ? 70.227 65.994 26.844 1.00 21.19 100 GLU B CA 1
ATOM 2824 C C . GLU B 1 114 ? 71.309 66.803 26.185 1.00 23.10 100 GLU B C 1
ATOM 2825 O O . GLU B 1 114 ? 72.446 66.701 26.595 1.00 21.85 100 GLU B O 1
ATOM 2831 N N . SER B 1 115 ? 70.932 67.646 25.220 1.00 22.64 101 SER B N 1
ATOM 2832 C CA . SER B 1 115 ? 71.885 68.471 24.531 1.00 25.16 101 SER B CA 1
ATOM 2833 C C . SER B 1 115 ? 72.423 69.583 25.410 1.00 26.72 101 SER B C 1
ATOM 2834 O O . SER B 1 115 ? 73.450 70.196 25.107 1.00 27.42 101 SER B O 1
ATOM 2837 N N . LEU B 1 116 ? 71.739 69.852 26.510 1.00 28.34 102 LEU B N 1
ATOM 2838 C CA . LEU B 1 116 ? 72.152 70.959 27.367 1.00 28.71 102 LEU B CA 1
ATOM 2839 C C . LEU B 1 116 ? 72.625 70.491 28.727 1.00 28.84 102 LEU B C 1
ATOM 2840 O O . LEU B 1 116 ? 73.173 71.278 29.502 1.00 28.57 102 LEU B O 1
ATOM 2845 N N . ALA B 1 117 ? 72.441 69.206 29.001 1.00 28.86 103 ALA B N 1
ATOM 2846 C CA . ALA B 1 117 ? 72.795 68.659 30.293 1.00 30.81 103 ALA B CA 1
ATOM 2847 C C . ALA B 1 117 ? 74.281 68.730 30.629 1.00 33.07 103 ALA B C 1
ATOM 2848 O O . ALA B 1 117 ? 75.142 68.695 29.758 1.00 32.45 103 ALA B O 1
ATOM 2850 N N . ARG B 1 118 ? 74.544 68.840 31.925 1.00 35.79 104 ARG B N 1
ATOM 2851 C CA . ARG B 1 118 ? 75.883 68.937 32.469 1.00 39.90 104 ARG B CA 1
ATOM 2852 C C . ARG B 1 118 ? 76.609 67.579 32.414 1.00 40.07 104 ARG B C 1
ATOM 2853 O O . ARG B 1 118 ? 77.786 67.493 32.743 1.00 40.56 104 ARG B O 1
ATOM 2861 N N . ASP B 1 119 ? 75.886 66.527 32.052 1.00 39.13 105 ASP B N 1
ATOM 2862 C CA . ASP B 1 119 ? 76.431 65.182 32.006 1.00 38.54 105 ASP B CA 1
ATOM 2863 C C . ASP B 1 119 ? 75.472 64.365 31.162 1.00 37.11 105 ASP B C 1
ATOM 2864 O O . ASP B 1 119 ? 74.273 64.553 31.244 1.00 34.33 105 ASP B O 1
ATOM 2869 N N . PRO B 1 120 ? 76.005 63.438 30.340 1.00 37.28 106 PRO B N 1
ATOM 2870 C CA . PRO B 1 120 ? 75.179 62.598 29.459 1.00 35.37 106 PRO B CA 1
ATOM 2871 C C . PRO B 1 120 ? 74.122 61.735 30.104 1.00 32.31 106 PRO B C 1
ATOM 2872 O O . PRO B 1 120 ? 73.136 61.439 29.478 1.00 33.54 106 PRO B O 1
ATOM 2876 N N . LYS B 1 121 ? 74.308 61.329 31.342 1.00 30.43 107 LYS B N 1
ATOM 2877 C CA . LYS B 1 121 ? 73.287 60.503 31.971 1.00 28.71 107 LYS B CA 1
ATOM 2878 C C . LYS B 1 121 ? 72.343 61.235 32.912 1.00 25.02 107 LYS B C 1
ATOM 2879 O O . LYS B 1 121 ? 71.321 60.688 33.319 1.00 23.55 107 LYS B O 1
ATOM 2885 N N . ALA B 1 122 ? 72.686 62.459 33.260 1.00 22.10 108 ALA B N 1
ATOM 2886 C CA . ALA B 1 122 ? 71.885 63.235 34.187 1.00 22.83 108 ALA B CA 1
ATOM 2887 C C . ALA B 1 122 ? 70.339 63.283 33.933 1.00 22.16 108 ALA B C 1
ATOM 2888 O O . ALA B 1 122 ? 69.558 63.171 34.890 1.00 22.61 108 ALA B O 1
ATOM 2890 N N . VAL B 1 123 ? 69.916 63.458 32.676 1.00 20.65 109 VAL B N 1
ATOM 2891 C CA . VAL B 1 123 ? 68.499 63.511 32.340 1.00 20.98 109 VAL B CA 1
ATOM 2892 C C . VAL B 1 123 ? 67.799 62.175 32.637 1.00 22.90 109 VAL B C 1
ATOM 2893 O O . VAL B 1 123 ? 66.765 62.135 33.366 1.00 24.65 109 VAL B O 1
ATOM 2897 N N . THR B 1 124 ? 68.332 61.068 32.115 1.00 21.54 110 THR B N 1
ATOM 2898 C CA . THR B 1 124 ? 67.676 59.797 32.386 1.00 20.19 110 THR B CA 1
ATOM 2899 C C . THR B 1 124 ? 67.821 59.399 33.850 1.00 20.38 110 THR B C 1
ATOM 2900 O O . THR B 1 124 ? 66.908 58.763 34.409 1.00 21.48 110 THR B O 1
ATOM 2904 N N . ASP B 1 125 ? 68.908 59.801 34.514 1.00 18.52 111 ASP B N 1
ATOM 2905 C CA . ASP B 1 125 ? 69.037 59.483 35.939 1.00 19.09 111 ASP B CA 1
ATOM 2906 C C . ASP B 1 125 ? 67.901 60.148 36.709 1.00 19.95 111 ASP B C 1
ATOM 2907 O O . ASP B 1 125 ? 67.259 59.530 37.554 1.00 19.86 111 ASP B O 1
ATOM 2912 N N . ILE B 1 126 ? 67.656 61.418 36.412 1.00 18.28 112 ILE B N 1
ATOM 2913 C CA . ILE B 1 126 ? 66.618 62.169 37.130 1.00 18.00 112 ILE B CA 1
ATOM 2914 C C . ILE B 1 126 ? 65.221 61.599 36.844 1.00 18.74 112 ILE B C 1
ATOM 2915 O O . ILE B 1 126 ? 64.410 61.482 37.758 1.00 18.69 112 ILE B O 1
ATOM 2920 N N . LEU B 1 127 ? 64.952 61.223 35.595 1.00 18.93 113 LEU B N 1
ATOM 2921 C CA . LEU B 1 127 ? 63.623 60.689 35.231 1.00 18.64 113 LEU B CA 1
ATOM 2922 C C . LEU B 1 127 ? 63.396 59.311 35.859 1.00 17.97 113 LEU B C 1
ATOM 2923 O O . LEU B 1 127 ? 62.277 58.960 36.295 1.00 16.43 113 LEU B O 1
ATOM 2928 N N . GLU B 1 128 ? 64.465 58.533 35.963 1.00 20.43 114 GLU B N 1
ATOM 2929 C CA . GLU B 1 128 ? 64.346 57.179 36.553 1.00 21.06 114 GLU B CA 1
ATOM 2930 C C . GLU B 1 128 ? 64.328 57.108 38.098 1.00 21.55 114 GLU B C 1
ATOM 2931 O O . GLU B 1 128 ? 63.551 56.317 38.673 1.00 19.98 114 GLU B O 1
ATOM 2937 N N . GLN B 1 129 ? 65.171 57.913 38.763 1.00 23.58 115 GLN B N 1
ATOM 2938 C CA . GLN B 1 129 ? 65.326 57.914 40.267 1.00 25.02 115 GLN B CA 1
ATOM 2939 C C . GLN B 1 129 ? 64.028 57.739 41.020 1.00 22.95 115 GLN B C 1
ATOM 2940 O O . GLN B 1 129 ? 63.917 56.922 41.912 1.00 21.29 115 GLN B O 1
ATOM 2946 N N . ASP B 1 130 ? 63.045 58.568 40.707 1.00 22.39 116 ASP B N 1
ATOM 2947 C CA . ASP B 1 130 ? 61.795 58.443 41.435 1.00 22.85 116 ASP B CA 1
ATOM 2948 C C . ASP B 1 130 ? 60.568 58.178 40.546 1.00 21.42 116 ASP B C 1
ATOM 2949 O O . ASP B 1 130 ? 59.417 58.505 40.906 1.00 20.39 116 ASP B O 1
ATOM 2954 N N . ALA B 1 131 ? 60.819 57.524 39.405 1.00 19.39 117 ALA B N 1
ATOM 2955 C CA . ALA B 1 131 ? 59.728 57.149 38.493 1.00 19.02 117 ALA B CA 1
ATOM 2956 C C . ALA B 1 131 ? 58.715 56.229 39.184 1.00 20.06 117 ALA B C 1
ATOM 2957 O O . ALA B 1 131 ? 57.505 56.334 38.913 1.00 22.60 117 ALA B O 1
ATOM 2959 N N . VAL B 1 132 ? 59.166 55.320 40.049 1.00 20.10 118 VAL B N 1
ATOM 2960 C CA . VAL B 1 132 ? 58.202 54.422 40.703 1.00 22.04 118 VAL B CA 1
ATOM 2961 C C . VAL B 1 132 ? 57.342 55.215 41.690 1.00 23.41 118 VAL B C 1
ATOM 2962 O O . VAL B 1 132 ? 56.125 55.043 41.753 1.00 23.56 118 VAL B O 1
ATOM 2966 N N . HIS B 1 133 ? 57.970 56.089 42.460 1.00 24.27 119 HIS B N 1
ATOM 2967 C CA . HIS B 1 133 ? 57.264 56.917 43.442 1.00 23.99 119 HIS B CA 1
ATOM 2968 C C . HIS B 1 133 ? 56.217 57.782 42.701 1.00 23.05 119 HIS B C 1
ATOM 2969 O O . HIS B 1 133 ? 55.086 57.955 43.155 1.00 23.60 119 HIS B O 1
ATOM 2976 N N . LEU B 1 134 ? 56.601 58.310 41.549 1.00 21.39 120 LEU B N 1
ATOM 2977 C CA . LEU B 1 134 ? 55.695 59.103 40.750 1.00 20.77 120 LEU B CA 1
ATOM 2978 C C . LEU B 1 134 ? 54.578 58.258 40.107 1.00 20.96 120 LEU B C 1
ATOM 2979 O O . LEU B 1 134 ? 53.402 58.565 40.275 1.00 20.72 120 LEU B O 1
ATOM 2984 N N . CYS B 1 135 ? 54.942 57.198 39.375 1.00 21.21 121 CYS B N 1
ATOM 2985 C CA . CYS B 1 135 ? 53.935 56.378 38.679 1.00 21.93 121 CYS B CA 1
ATOM 2986 C C . CYS B 1 135 ? 53.016 55.554 39.580 1.00 21.55 121 CYS B C 1
ATOM 2987 O O . CYS B 1 135 ? 51.791 55.539 39.394 1.00 22.34 121 CYS B O 1
ATOM 2990 N N . GLY B 1 136 ? 53.585 54.880 40.560 1.00 21.34 122 GLY B N 1
ATOM 2991 C CA . GLY B 1 136 ? 52.765 54.131 41.511 1.00 22.20 122 GLY B CA 1
ATOM 2992 C C . GLY B 1 136 ? 51.991 55.151 42.361 1.00 22.22 122 GLY B C 1
ATOM 2993 O O . GLY B 1 136 ? 50.869 54.907 42.776 1.00 23.16 122 GLY B O 1
ATOM 2994 N N . GLY B 1 137 ? 52.576 56.306 42.619 1.00 21.83 123 GLY B N 1
ATOM 2995 C CA . GLY B 1 137 ? 51.856 57.314 43.381 1.00 24.04 123 GLY B CA 1
ATOM 2996 C C . GLY B 1 137 ? 50.605 57.771 42.626 1.00 25.51 123 GLY B C 1
ATOM 2997 O O . GLY B 1 137 ? 49.529 57.929 43.235 1.00 24.63 123 GLY B O 1
ATOM 2998 N N . GLN B 1 138 ? 50.719 57.981 41.308 1.00 25.31 124 GLN B N 1
ATOM 2999 C CA . GLN B 1 138 ? 49.551 58.410 40.550 1.00 26.57 124 GLN B CA 1
ATOM 3000 C C . GLN B 1 138 ? 48.508 57.273 40.521 1.00 26.19 124 GLN B C 1
ATOM 3001 O O . GLN B 1 138 ? 47.292 57.520 40.601 1.00 27.86 124 GLN B O 1
ATOM 3007 N N . ILE B 1 139 ? 48.960 56.030 40.428 1.00 24.72 125 ILE B N 1
ATOM 3008 C CA . ILE B 1 139 ? 48.015 54.910 40.432 1.00 24.22 125 ILE B CA 1
ATOM 3009 C C . ILE B 1 139 ? 47.232 54.889 41.762 1.00 26.23 125 ILE B C 1
ATOM 3010 O O . ILE B 1 139 ? 45.998 54.744 41.781 1.00 27.29 125 ILE B O 1
ATOM 3015 N N . ARG B 1 140 ? 47.935 55.046 42.872 1.00 26.15 126 ARG B N 1
ATOM 3016 C CA . ARG B 1 140 ? 47.267 54.997 44.156 1.00 28.83 126 ARG B CA 1
ATOM 3017 C C . ARG B 1 140 ? 46.387 56.201 44.456 1.00 28.79 126 ARG B C 1
ATOM 3018 O O . ARG B 1 140 ? 45.451 56.101 45.228 1.00 28.29 126 ARG B O 1
ATOM 3026 N N . THR B 1 141 ? 46.674 57.332 43.825 1.00 28.35 127 THR B N 1
ATOM 3027 C CA . THR B 1 141 ? 45.876 58.523 44.030 1.00 28.94 127 THR B CA 1
ATOM 3028 C C . THR B 1 141 ? 44.477 58.205 43.514 1.00 30.68 127 THR B C 1
ATOM 3029 O O . THR B 1 141 ? 43.483 58.587 44.131 1.00 30.91 127 THR B O 1
ATOM 3033 N N . LYS B 1 142 ? 44.404 57.501 42.383 1.00 31.34 128 LYS B N 1
ATOM 3034 C CA . LYS B 1 142 ? 43.108 57.181 41.769 1.00 33.31 128 LYS B CA 1
ATOM 3035 C C . LYS B 1 142 ? 42.416 55.932 42.329 1.00 32.96 128 LYS B C 1
ATOM 3036 O O . LYS B 1 142 ? 41.194 55.848 42.336 1.00 32.53 128 LYS B O 1
ATOM 3042 N N . ARG B 1 143 ? 43.225 54.993 42.808 1.00 33.48 129 ARG B N 1
ATOM 3043 C CA . ARG B 1 143 ? 42.781 53.738 43.367 1.00 35.90 129 ARG B CA 1
ATOM 3044 C C . ARG B 1 143 ? 42.138 53.893 44.772 1.00 37.92 129 ARG B C 1
ATOM 3045 O O . ARG B 1 143 ? 41.129 53.236 45.059 1.00 36.76 129 ARG B O 1
ATOM 3053 N N . SER B 1 144 ? 42.727 54.751 45.622 1.00 37.55 130 SER B N 1
ATOM 3054 C CA . SER B 1 144 ? 42.228 54.999 46.990 1.00 38.67 130 SER B CA 1
ATOM 3055 C C . SER B 1 144 ? 42.045 56.513 47.196 1.00 38.35 130 SER B C 1
ATOM 3056 O O . SER B 1 144 ? 42.985 57.198 47.645 1.00 38.33 130 SER B O 1
ATOM 3059 N N . ARG B 1 145 ? 40.858 57.031 46.881 1.00 37.21 131 ARG B N 1
ATOM 3060 C CA . ARG B 1 145 ? 40.609 58.467 46.981 1.00 36.80 131 ARG B CA 1
ATOM 3061 C C . ARG B 1 145 ? 40.845 58.996 48.375 1.00 35.61 131 ARG B C 1
ATOM 3062 O O . ARG B 1 145 ? 40.427 58.375 49.361 1.00 33.74 131 ARG B O 1
ATOM 3070 N N . ALA B 1 146 ? 41.535 60.137 48.460 1.00 33.66 132 ALA B N 1
ATOM 3071 C CA . ALA B 1 146 ? 41.840 60.757 49.771 1.00 32.41 132 ALA B CA 1
ATOM 3072 C C . ALA B 1 146 ? 40.541 61.125 50.514 1.00 32.04 132 ALA B C 1
ATOM 3073 O O . ALA B 1 146 ? 39.572 61.568 49.882 1.00 32.58 132 ALA B O 1
ATOM 3075 N N . THR B 1 147 ? 40.525 60.952 51.839 1.00 31.53 133 THR B N 1
ATOM 3076 C CA . THR B 1 147 ? 39.344 61.269 52.637 1.00 31.32 133 THR B CA 1
ATOM 3077 C C . THR B 1 147 ? 39.602 62.257 53.777 1.00 31.50 133 THR B C 1
ATOM 3078 O O . THR B 1 147 ? 38.694 62.576 54.545 1.00 31.50 133 THR B O 1
ATOM 3082 N N . ASN B 1 148 ? 40.831 62.745 53.888 1.00 30.01 134 ASN B N 1
ATOM 3083 C CA . ASN B 1 148 ? 41.172 63.752 54.899 1.00 29.90 134 ASN B CA 1
ATOM 3084 C C . ASN B 1 148 ? 42.394 64.552 54.404 1.00 28.52 134 ASN B C 1
ATOM 3085 O O . ASN B 1 148 ? 42.957 64.220 53.366 1.00 29.47 134 ASN B O 1
ATOM 3090 N N . LEU B 1 149 ? 42.828 65.573 55.127 1.00 27.28 135 LEU B N 1
ATOM 3091 C CA . LEU B 1 149 ? 43.952 66.364 54.647 1.00 26.54 135 LEU B CA 1
ATOM 3092 C C . LEU B 1 149 ? 45.293 65.606 54.540 1.00 27.84 135 LEU B C 1
ATOM 3093 O O . LEU B 1 149 ? 46.073 65.822 53.574 1.00 27.46 135 LEU B O 1
ATOM 3098 N N . ARG B 1 150 ? 45.559 64.730 55.505 1.00 27.20 136 ARG B N 1
ATOM 3099 C CA . ARG B 1 150 ? 46.783 63.937 55.506 1.00 28.69 136 ARG B CA 1
ATOM 3100 C C . ARG B 1 150 ? 46.874 63.087 54.216 1.00 27.53 136 ARG B C 1
ATOM 3101 O O . ARG B 1 150 ? 47.894 63.106 53.520 1.00 28.01 136 ARG B O 1
ATOM 3109 N N . GLU B 1 151 ? 45.807 62.384 53.867 1.00 25.42 137 GLU B N 1
ATOM 3110 C CA . GLU B 1 151 ? 45.820 61.551 52.679 1.00 26.84 137 GLU B CA 1
ATOM 3111 C C . GLU B 1 151 ? 45.858 62.368 51.394 1.00 25.70 137 GLU B C 1
ATOM 3112 O O . GLU B 1 151 ? 46.480 61.976 50.433 1.00 25.06 137 GLU B O 1
ATOM 3118 N N . TRP B 1 152 ? 45.187 63.509 51.378 1.00 25.62 138 TRP B N 1
ATOM 3119 C CA . TRP B 1 152 ? 45.171 64.345 50.186 1.00 23.75 138 TRP B CA 1
ATOM 3120 C C . TRP B 1 152 ? 46.613 64.849 49.955 1.00 22.74 138 TRP B C 1
ATOM 3121 O O . TRP B 1 152 ? 47.106 64.845 48.854 1.00 22.82 138 TRP B O 1
ATOM 3132 N N . ARG B 1 153 ? 47.285 65.231 51.017 1.00 23.20 139 ARG B N 1
ATOM 3133 C CA . ARG B 1 153 ? 48.644 65.729 50.921 1.00 25.28 139 ARG B CA 1
ATOM 3134 C C . ARG B 1 153 ? 49.645 64.657 50.488 1.00 24.47 139 ARG B C 1
ATOM 3135 O O . ARG B 1 153 ? 50.557 64.947 49.695 1.00 23.33 139 ARG B O 1
ATOM 3143 N N . ALA B 1 154 ? 49.481 63.437 51.009 1.00 22.65 140 ALA B N 1
ATOM 3144 C CA . ALA B 1 154 ? 50.396 62.361 50.655 1.00 23.64 140 ALA B CA 1
ATOM 3145 C C . ALA B 1 154 ? 50.294 62.084 49.141 1.00 24.04 140 ALA B C 1
ATOM 3146 O O . ALA B 1 154 ? 51.326 61.956 48.479 1.00 23.85 140 ALA B O 1
ATOM 3148 N N . HIS B 1 155 ? 49.067 61.994 48.607 1.00 24.48 141 HIS B N 1
ATOM 3149 C CA . HIS B 1 155 ? 48.890 61.757 47.166 1.00 25.39 141 HIS B CA 1
ATOM 3150 C C . HIS B 1 155 ? 49.459 62.953 46.341 1.00 25.48 141 HIS B C 1
ATOM 3151 O O . HIS B 1 155 ? 50.232 62.760 45.378 1.00 25.82 141 HIS B O 1
ATOM 3158 N N . ALA B 1 156 ? 49.075 64.175 46.725 1.00 23.06 142 ALA B N 1
ATOM 3159 C CA . ALA B 1 156 ? 49.524 65.389 46.025 1.00 21.47 142 ALA B CA 1
ATOM 3160 C C . ALA B 1 156 ? 51.043 65.520 46.025 1.00 20.94 142 ALA B C 1
ATOM 3161 O O . ALA B 1 156 ? 51.612 66.157 45.150 1.00 20.98 142 ALA B O 1
ATOM 3163 N N . SER B 1 157 ? 51.708 64.930 47.002 1.00 20.53 143 SER B N 1
ATOM 3164 C CA . SER B 1 157 ? 53.154 65.030 47.004 1.00 22.06 143 SER B CA 1
ATOM 3165 C C . SER B 1 157 ? 53.735 64.178 45.898 1.00 20.04 143 SER B C 1
ATOM 3166 O O . SER B 1 157 ? 54.900 64.351 45.550 1.00 21.03 143 SER B O 1
ATOM 3169 N N . THR B 1 158 ? 52.950 63.277 45.313 1.00 21.00 144 THR B N 1
ATOM 3170 C CA . THR B 1 158 ? 53.512 62.500 44.188 1.00 22.77 144 THR B CA 1
ATOM 3171 C C . THR B 1 158 ? 53.144 63.147 42.842 1.00 23.19 144 THR B C 1
ATOM 3172 O O . THR B 1 158 ? 54.018 63.755 42.210 1.00 23.02 144 THR B O 1
ATOM 3176 N N . TYR B 1 159 ? 51.886 63.060 42.396 1.00 23.10 145 TYR B N 1
ATOM 3177 C CA . TYR B 1 159 ? 51.548 63.679 41.095 1.00 23.41 145 TYR B CA 1
ATOM 3178 C C . TYR B 1 159 ? 51.736 65.229 41.071 1.00 23.22 145 TYR B C 1
ATOM 3179 O O . TYR B 1 159 ? 51.751 65.834 40.010 1.00 23.01 145 TYR B O 1
ATOM 3188 N N . GLY B 1 160 ? 51.883 65.854 42.233 1.00 21.02 146 GLY B N 1
ATOM 3189 C CA . GLY B 1 160 ? 52.130 67.276 42.230 1.00 22.01 146 GLY B CA 1
ATOM 3190 C C . GLY B 1 160 ? 53.594 67.622 42.516 1.00 20.86 146 GLY B C 1
ATOM 3191 O O . GLY B 1 160 ? 54.332 67.988 41.603 1.00 21.78 146 GLY B O 1
ATOM 3192 N N . SER B 1 161 ? 54.026 67.486 43.767 1.00 18.99 147 SER B N 1
ATOM 3193 C CA . SER B 1 161 ? 55.397 67.826 44.128 1.00 20.55 147 SER B CA 1
ATOM 3194 C C . SER B 1 161 ? 56.518 67.096 43.418 1.00 21.25 147 SER B C 1
ATOM 3195 O O . SER B 1 161 ? 57.421 67.747 42.878 1.00 21.58 147 SER B O 1
ATOM 3198 N N . THR B 1 162 ? 56.496 65.762 43.452 1.00 21.31 148 THR B N 1
ATOM 3199 C CA . THR B 1 162 ? 57.543 64.969 42.814 1.00 20.21 148 THR B CA 1
ATOM 3200 C C . THR B 1 162 ? 57.546 65.245 41.321 1.00 20.01 148 THR B C 1
ATOM 3201 O O . THR B 1 162 ? 58.620 65.383 40.698 1.00 17.29 148 THR B O 1
ATOM 3205 N N . PHE B 1 163 ? 56.331 65.329 40.762 1.00 19.36 149 PHE B N 1
ATOM 3206 C CA . PHE B 1 163 ? 56.161 65.615 39.334 1.00 18.97 149 PHE B CA 1
ATOM 3207 C C . PHE B 1 163 ? 56.906 66.903 38.916 1.00 18.97 149 PHE B C 1
ATOM 3208 O O . PHE B 1 163 ? 57.701 66.896 37.968 1.00 19.82 149 PHE B O 1
ATOM 3216 N N . LEU B 1 164 ? 56.679 68.009 39.612 1.00 16.82 150 LEU B N 1
ATOM 3217 C CA . LEU B 1 164 ? 57.375 69.208 39.210 1.00 17.09 150 LEU B CA 1
ATOM 3218 C C . LEU B 1 164 ? 58.839 69.229 39.734 1.00 16.90 150 LEU B C 1
ATOM 3219 O O . LEU B 1 164 ? 59.699 69.853 39.118 1.00 15.86 150 LEU B O 1
ATOM 3224 N N . GLY B 1 165 ? 59.110 68.541 40.852 1.00 16.04 151 GLY B N 1
ATOM 3225 C CA . GLY B 1 165 ? 60.456 68.485 41.379 1.00 15.90 151 GLY B CA 1
ATOM 3226 C C . GLY B 1 165 ? 61.439 67.925 40.349 1.00 16.16 151 GLY B C 1
ATOM 3227 O O . GLY B 1 165 ? 62.574 68.422 40.188 1.00 15.33 151 GLY B O 1
ATOM 3228 N N . ARG B 1 166 ? 61.005 66.907 39.615 1.00 17.93 152 ARG B N 1
ATOM 3229 C CA . ARG B 1 166 ? 61.852 66.305 38.569 1.00 19.14 152 ARG B CA 1
ATOM 3230 C C . ARG B 1 166 ? 62.253 67.391 37.540 1.00 20.19 152 ARG B C 1
ATOM 3231 O O . ARG B 1 166 ? 63.436 67.496 37.164 1.00 18.80 152 ARG B O 1
ATOM 3239 N N . TYR B 1 167 ? 61.277 68.211 37.120 1.00 18.64 153 TYR B N 1
ATOM 3240 C CA . TYR B 1 167 ? 61.572 69.294 36.171 1.00 19.64 153 TYR B CA 1
ATOM 3241 C C . TYR B 1 167 ? 62.474 70.354 36.850 1.00 18.91 153 TYR B C 1
ATOM 3242 O O . TYR B 1 167 ? 63.336 70.966 36.190 1.00 19.46 153 TYR B O 1
ATOM 3251 N N . GLY B 1 168 ? 62.300 70.560 38.155 1.00 17.48 154 GLY B N 1
ATOM 3252 C CA . GLY B 1 168 ? 63.193 71.472 38.857 1.00 19.11 154 GLY B CA 1
ATOM 3253 C C . GLY B 1 168 ? 64.618 70.901 38.752 1.00 19.26 154 GLY B C 1
ATOM 3254 O O . GLY B 1 168 ? 65.559 71.599 38.398 1.00 18.09 154 GLY B O 1
ATOM 3255 N N . ALA B 1 169 ? 64.760 69.612 39.050 1.00 19.27 155 ALA B N 1
ATOM 3256 C CA . ALA B 1 169 ? 66.061 68.934 38.973 1.00 19.46 155 ALA B CA 1
ATOM 3257 C C . ALA B 1 169 ? 66.636 69.037 37.566 1.00 18.50 155 ALA B C 1
ATOM 3258 O O . ALA B 1 169 ? 67.823 69.305 37.398 1.00 17.86 155 ALA B O 1
ATOM 3260 N N . LEU B 1 170 ? 65.801 68.822 36.553 1.00 18.90 156 LEU B N 1
ATOM 3261 C CA . LEU B 1 170 ? 66.275 68.942 35.171 1.00 18.24 156 LEU B CA 1
ATOM 3262 C C . LEU B 1 170 ? 66.704 70.399 34.814 1.00 19.13 156 LEU B C 1
ATOM 3263 O O . LEU B 1 170 ? 67.715 70.623 34.112 1.00 18.45 156 LEU B O 1
ATOM 3268 N N . ALA B 1 171 ? 65.936 71.390 35.268 1.00 18.72 157 ALA B N 1
ATOM 3269 C CA . ALA B 1 171 ? 66.314 72.785 35.021 1.00 19.29 157 ALA B CA 1
ATOM 3270 C C . ALA B 1 171 ? 67.755 72.989 35.599 1.00 21.42 157 ALA B C 1
ATOM 3271 O O . ALA B 1 171 ? 68.623 73.533 34.929 1.00 22.33 157 ALA B O 1
ATOM 3273 N N . ALA B 1 172 ? 68.019 72.536 36.830 1.00 20.21 158 ALA B N 1
ATOM 3274 C CA . ALA B 1 172 ? 69.357 72.705 37.388 1.00 22.09 158 ALA B CA 1
ATOM 3275 C C . ALA B 1 172 ? 70.407 71.914 36.586 1.00 22.94 158 ALA B C 1
ATOM 3276 O O . ALA B 1 172 ? 71.510 72.407 36.319 1.00 25.04 158 ALA B O 1
ATOM 3278 N N . ALA B 1 173 ? 70.064 70.692 36.188 1.00 22.55 159 ALA B N 1
ATOM 3279 C CA . ALA B 1 173 ? 71.008 69.859 35.451 1.00 22.80 159 ALA B CA 1
ATOM 3280 C C . ALA B 1 173 ? 71.377 70.432 34.119 1.00 23.83 159 ALA B C 1
ATOM 3281 O O . ALA B 1 173 ? 72.510 70.230 33.665 1.00 24.84 159 ALA B O 1
ATOM 3283 N N . CYS B 1 174 ? 70.433 71.137 33.494 1.00 24.99 160 CYS B N 1
ATOM 3284 C CA . CYS B 1 174 ? 70.637 71.678 32.146 1.00 26.40 160 CYS B CA 1
ATOM 3285 C C . CYS B 1 174 ? 70.955 73.161 32.092 1.00 28.39 160 CYS B C 1
ATOM 3286 O O . CYS B 1 174 ? 71.268 73.695 31.029 1.00 29.03 160 CYS B O 1
ATOM 3289 N N . GLY B 1 175 ? 70.882 73.822 33.242 1.00 31.37 161 GLY B N 1
ATOM 3290 C CA . GLY B 1 175 ? 71.122 75.257 33.281 1.00 34.16 161 GLY B CA 1
ATOM 3291 C C . GLY B 1 175 ? 72.526 75.788 33.521 1.00 35.49 161 GLY B C 1
ATOM 3292 O O . GLY B 1 175 ? 72.684 76.840 34.118 1.00 36.50 161 GLY B O 1
ATOM 3293 N N . GLY B 1 176 ? 73.557 75.095 33.069 1.00 37.70 162 GLY B N 1
ATOM 3294 C CA . GLY B 1 176 ? 74.904 75.613 33.279 1.00 38.71 162 GLY B CA 1
ATOM 3295 C C . GLY B 1 176 ? 75.327 75.799 34.723 1.00 40.02 162 GLY B C 1
ATOM 3296 O O . GLY B 1 176 ? 74.768 75.184 35.606 1.00 39.23 162 GLY B O 1
ATOM 3297 N N . GLU B 1 177 ? 76.294 76.681 34.970 1.00 43.09 163 GLU B N 1
ATOM 3298 C CA . GLU B 1 177 ? 76.815 76.896 36.334 1.00 45.73 163 GLU B CA 1
ATOM 3299 C C . GLU B 1 177 ? 75.996 77.829 37.223 1.00 44.57 163 GLU B C 1
ATOM 3300 O O . GLU B 1 177 ? 75.204 78.636 36.732 1.00 44.02 163 GLU B O 1
ATOM 3306 N N . GLY B 1 178 ? 76.207 77.709 38.538 1.00 43.81 164 GLY B N 1
ATOM 3307 C CA . GLY B 1 178 ? 75.513 78.555 39.495 1.00 42.33 164 GLY B CA 1
ATOM 3308 C C . GLY B 1 178 ? 74.092 78.134 39.806 1.00 42.29 164 GLY B C 1
ATOM 3309 O O . GLY B 1 178 ? 73.255 78.977 40.139 1.00 44.61 164 GLY B O 1
ATOM 3310 N N . GLN B 1 179 ? 73.811 76.839 39.707 1.00 39.54 165 GLN B N 1
ATOM 3311 C CA . GLN B 1 179 ? 72.476 76.314 39.970 1.00 36.70 165 GLN B CA 1
ATOM 3312 C C . GLN B 1 179 ? 72.514 75.581 41.306 1.00 35.79 165 GLN B C 1
ATOM 3313 O O . GLN B 1 179 ? 73.269 74.616 41.448 1.00 36.31 165 GLN B O 1
ATOM 3319 N N . PRO B 1 180 ? 71.739 76.035 42.309 1.00 34.65 166 PRO B N 1
ATOM 3320 C CA . PRO B 1 180 ? 71.768 75.311 43.588 1.00 33.79 166 PRO B CA 1
ATOM 3321 C C . PRO B 1 180 ? 70.740 74.177 43.477 1.00 33.71 166 PRO B C 1
ATOM 3322 O O . PRO B 1 180 ? 69.640 74.300 44.030 1.00 36.99 166 PRO B O 1
ATOM 3326 N N . ALA B 1 181 ? 71.102 73.096 42.779 1.00 29.08 167 ALA B N 1
ATOM 3327 C CA . ALA B 1 181 ? 70.225 71.953 42.539 1.00 29.84 167 ALA B CA 1
ATOM 3328 C C . ALA B 1 181 ? 69.116 71.591 43.554 1.00 29.52 167 ALA B C 1
ATOM 3329 O O . ALA B 1 181 ? 67.921 71.496 43.180 1.00 29.88 167 ALA B O 1
ATOM 3331 N N . ASP B 1 182 ? 69.494 71.400 44.817 1.00 27.92 168 ASP B N 1
ATOM 3332 C CA . ASP B 1 182 ? 68.528 71.057 45.843 1.00 27.32 168 ASP B CA 1
ATOM 3333 C C . ASP B 1 182 ? 67.508 72.153 46.075 1.00 27.45 168 ASP B C 1
ATOM 3334 O O . ASP B 1 182 ? 66.374 71.876 46.464 1.00 27.09 168 ASP B O 1
ATOM 3339 N N . SER B 1 183 ? 67.927 73.396 45.886 1.00 24.86 169 SER B N 1
ATOM 3340 C CA . SER B 1 183 ? 67.051 74.507 46.077 1.00 24.24 169 SER B CA 1
ATOM 3341 C C . SER B 1 183 ? 66.066 74.688 44.950 1.00 21.33 169 SER B C 1
ATOM 3342 O O . SER B 1 183 ? 64.919 74.913 45.197 1.00 19.66 169 SER B O 1
ATOM 3345 N N . VAL B 1 184 ? 66.515 74.595 43.714 1.00 20.86 170 VAL B N 1
ATOM 3346 C CA . VAL B 1 184 ? 65.593 74.689 42.591 1.00 19.37 170 VAL B CA 1
ATOM 3347 C C . VAL B 1 184 ? 64.528 73.587 42.772 1.00 21.04 170 VAL B C 1
ATOM 3348 O O . VAL B 1 184 ? 63.310 73.838 42.687 1.00 19.63 170 VAL B O 1
ATOM 3352 N N . ARG B 1 185 ? 64.979 72.381 43.102 1.00 19.78 171 ARG B N 1
ATOM 3353 C CA . ARG B 1 185 ? 64.021 71.330 43.251 1.00 19.47 171 ARG B CA 1
ATOM 3354 C C . ARG B 1 185 ? 63.059 71.561 44.421 1.00 20.21 171 ARG B C 1
ATOM 3355 O O . ARG B 1 185 ? 61.867 71.278 44.305 1.00 17.42 171 ARG B O 1
ATOM 3363 N N . GLU B 1 186 ? 63.556 72.055 45.552 1.00 20.49 172 GLU B N 1
ATOM 3364 C CA . GLU B 1 186 ? 62.658 72.285 46.694 1.00 20.58 172 GLU B CA 1
ATOM 3365 C C . GLU B 1 186 ? 61.632 73.391 46.355 1.00 18.60 172 GLU B C 1
ATOM 3366 O O . GLU B 1 186 ? 60.489 73.297 46.784 1.00 17.98 172 GLU B O 1
ATOM 3372 N N . PHE B 1 187 ? 62.033 74.422 45.592 1.00 15.77 173 PHE B N 1
ATOM 3373 C CA . PHE B 1 187 ? 61.092 75.470 45.198 1.00 15.86 173 PHE B CA 1
ATOM 3374 C C . PHE B 1 187 ? 60.019 74.776 44.359 1.00 17.29 173 PHE B C 1
ATOM 3375 O O . PHE B 1 187 ? 58.810 74.957 44.578 1.00 18.22 173 PHE B O 1
ATOM 3383 N N . ALA B 1 188 ? 60.465 73.934 43.441 1.00 14.76 174 ALA B N 1
ATOM 3384 C CA . ALA B 1 188 ? 59.528 73.259 42.568 1.00 16.98 174 ALA B CA 1
ATOM 3385 C C . ALA B 1 188 ? 58.481 72.436 43.300 1.00 18.51 174 ALA B C 1
ATOM 3386 O O . ALA B 1 188 ? 57.283 72.508 42.985 1.00 18.96 174 ALA B O 1
ATOM 3388 N N . GLU B 1 189 ? 58.927 71.651 44.273 1.00 18.14 175 GLU B N 1
ATOM 3389 C CA . GLU B 1 189 ? 58.030 70.772 44.988 1.00 18.70 175 GLU B CA 1
ATOM 3390 C C . GLU B 1 189 ? 57.043 71.559 45.844 1.00 18.61 175 GLU B C 1
ATOM 3391 O O . GLU B 1 189 ? 55.877 71.207 45.917 1.00 18.31 175 GLU B O 1
ATOM 3397 N N . ALA B 1 190 ? 57.496 72.630 46.469 1.00 15.85 176 ALA B N 1
ATOM 3398 C CA . ALA B 1 190 ? 56.597 73.390 47.287 1.00 16.66 176 ALA B CA 1
ATOM 3399 C C . ALA B 1 190 ? 55.577 74.149 46.410 1.00 17.08 176 ALA B C 1
ATOM 3400 O O . ALA B 1 190 ? 54.382 74.117 46.673 1.00 18.26 176 ALA B O 1
ATOM 3402 N N . PHE B 1 191 ? 56.079 74.855 45.407 1.00 16.92 177 PHE B N 1
ATOM 3403 C CA . PHE B 1 191 ? 55.231 75.620 44.519 1.00 17.69 177 PHE B CA 1
ATOM 3404 C C . PHE B 1 191 ? 54.215 74.660 43.842 1.00 17.90 177 PHE B C 1
ATOM 3405 O O . PHE B 1 191 ? 53.028 74.988 43.715 1.00 18.23 177 PHE B O 1
ATOM 3413 N N . ALA B 1 192 ? 54.654 73.473 43.420 1.00 16.71 178 ALA B N 1
ATOM 3414 C CA . ALA B 1 192 ? 53.701 72.568 42.759 1.00 16.13 178 ALA B CA 1
ATOM 3415 C C . ALA B 1 192 ? 52.526 72.243 43.668 1.00 17.47 178 ALA B C 1
ATOM 3416 O O . ALA B 1 192 ? 51.407 72.061 43.193 1.00 16.06 178 ALA B O 1
ATOM 3418 N N . MET B 1 193 ? 52.754 72.166 44.985 1.00 17.36 179 MET B N 1
ATOM 3419 C CA . MET B 1 193 ? 51.630 71.818 45.806 1.00 17.79 179 MET B CA 1
ATOM 3420 C C . MET B 1 193 ? 50.662 72.978 45.979 1.00 17.28 179 MET B C 1
ATOM 3421 O O . MET B 1 193 ? 49.470 72.755 46.087 1.00 17.36 179 MET B O 1
ATOM 3426 N N . THR B 1 194 ? 51.165 74.208 46.029 1.00 16.87 180 THR B N 1
ATOM 3427 C CA . THR B 1 194 ? 50.294 75.378 46.150 1.00 17.05 180 THR B CA 1
ATOM 3428 C C . THR B 1 194 ? 49.419 75.361 44.890 1.00 19.42 180 THR B C 1
ATOM 3429 O O . THR B 1 194 ? 48.212 75.484 44.961 1.00 20.17 180 THR B O 1
ATOM 3433 N N . ILE B 1 195 ? 50.040 75.170 43.727 1.00 20.99 181 ILE B N 1
ATOM 3434 C CA . ILE B 1 195 ? 49.314 75.132 42.456 1.00 20.96 181 ILE B CA 1
ATOM 3435 C C . ILE B 1 195 ? 48.327 73.941 42.392 1.00 21.75 181 ILE B C 1
ATOM 3436 O O . ILE B 1 195 ? 47.232 74.062 41.878 1.00 20.44 181 ILE B O 1
ATOM 3441 N N . THR B 1 196 ? 48.722 72.785 42.916 1.00 22.16 182 THR B N 1
ATOM 3442 C CA . THR B 1 196 ? 47.850 71.610 42.918 1.00 21.58 182 THR B CA 1
ATOM 3443 C C . THR B 1 196 ? 46.609 71.890 43.726 1.00 21.06 182 THR B C 1
ATOM 3444 O O . THR B 1 196 ? 45.524 71.509 43.312 1.00 20.24 182 THR B O 1
ATOM 3448 N N . MET B 1 197 ? 46.767 72.554 44.869 1.00 21.86 183 MET B N 1
ATOM 3449 C CA . MET B 1 197 ? 45.623 72.914 45.718 1.00 24.03 183 MET B CA 1
ATOM 3450 C C . MET B 1 197 ? 44.689 73.899 44.981 1.00 24.24 183 MET B C 1
ATOM 3451 O O . MET B 1 197 ? 43.448 73.763 45.029 1.00 23.52 183 MET B O 1
ATOM 3456 N N . ALA B 1 198 ? 45.285 74.899 44.338 1.00 22.55 184 ALA B N 1
ATOM 3457 C CA . ALA B 1 198 ? 44.515 75.849 43.562 1.00 23.35 184 ALA B CA 1
ATOM 3458 C C . ALA B 1 198 ? 43.688 75.088 42.519 1.00 25.04 184 ALA B C 1
ATOM 3459 O O . ALA B 1 198 ? 42.494 75.330 42.379 1.00 23.07 184 ALA B O 1
ATOM 3461 N N . ASP B 1 199 ? 44.318 74.154 41.804 1.00 27.36 185 ASP B N 1
ATOM 3462 C CA . ASP B 1 199 ? 43.603 73.404 40.776 1.00 29.89 185 ASP B CA 1
ATOM 3463 C C . ASP B 1 199 ? 42.444 72.627 41.357 1.00 29.75 185 ASP B C 1
ATOM 3464 O O . ASP B 1 199 ? 41.382 72.580 40.740 1.00 29.13 185 ASP B O 1
ATOM 3469 N N . ASP B 1 200 ? 42.618 72.004 42.526 1.00 29.53 186 ASP B N 1
ATOM 3470 C CA . ASP B 1 200 ? 41.506 71.258 43.124 1.00 28.92 186 ASP B CA 1
ATOM 3471 C C . ASP B 1 200 ? 40.356 72.183 43.485 1.00 29.38 186 ASP B C 1
ATOM 3472 O O . ASP B 1 200 ? 39.195 71.855 43.258 1.00 30.59 186 ASP B O 1
ATOM 3477 N N . LEU B 1 201 ? 40.671 73.350 44.035 1.00 27.28 187 LEU B N 1
ATOM 3478 C CA . LEU B 1 201 ? 39.630 74.269 44.435 1.00 28.56 187 LEU B CA 1
ATOM 3479 C C . LEU B 1 201 ? 38.949 74.953 43.238 1.00 30.36 187 LEU B C 1
ATOM 3480 O O . LEU B 1 201 ? 37.885 75.538 43.389 1.00 30.86 187 LEU B O 1
ATOM 3485 N N . THR B 1 202 ? 39.592 74.903 42.065 1.00 30.22 188 THR B N 1
ATOM 3486 C CA . THR B 1 202 ? 39.051 75.491 40.866 1.00 28.91 188 THR B CA 1
ATOM 3487 C C . THR B 1 202 ? 38.257 74.417 40.127 1.00 28.50 188 THR B C 1
ATOM 3488 O O . THR B 1 202 ? 37.134 74.650 39.727 1.00 27.26 188 THR B O 1
ATOM 3492 N N . ASP B 1 203 ? 38.846 73.239 39.976 1.00 28.66 189 ASP B N 1
ATOM 3493 C CA . ASP B 1 203 ? 38.194 72.178 39.204 1.00 32.10 189 ASP B CA 1
ATOM 3494 C C . ASP B 1 203 ? 36.995 71.500 39.871 1.00 33.18 189 ASP B C 1
ATOM 3495 O O . ASP B 1 203 ? 36.286 70.678 39.263 1.00 30.70 189 ASP B O 1
ATOM 3500 N N . TYR B 1 204 ? 36.768 71.858 41.130 1.00 33.89 190 TYR B N 1
ATOM 3501 C CA . TYR B 1 204 ? 35.600 71.361 41.834 1.00 33.88 190 TYR B CA 1
ATOM 3502 C C . TYR B 1 204 ? 34.410 71.812 40.957 1.00 35.79 190 TYR B C 1
ATOM 3503 O O . TYR B 1 204 ? 33.539 71.009 40.598 1.00 35.37 190 TYR B O 1
ATOM 3512 N N . ASP B 1 205 ? 34.384 73.096 40.596 1.00 37.42 191 ASP B N 1
ATOM 3513 C CA . ASP B 1 205 ? 33.302 73.599 39.768 1.00 40.16 191 ASP B CA 1
ATOM 3514 C C . ASP B 1 205 ? 33.563 73.656 38.266 1.00 43.19 191 ASP B C 1
ATOM 3515 O O . ASP B 1 205 ? 32.629 73.523 37.465 1.00 43.51 191 ASP B O 1
ATOM 3520 N N . ARG B 1 206 ? 34.816 73.867 37.871 1.00 44.78 192 ARG B N 1
ATOM 3521 C CA . ARG B 1 206 ? 35.125 73.922 36.452 1.00 46.96 192 ARG B CA 1
ATOM 3522 C C . ARG B 1 206 ? 35.024 72.509 35.795 1.00 47.92 192 ARG B C 1
ATOM 3523 O O . ARG B 1 206 ? 34.780 72.391 34.580 1.00 48.15 192 ARG B O 1
ATOM 3531 N N . ASN B 1 207 ? 35.168 71.455 36.603 1.00 48.02 193 ASN B N 1
ATOM 3532 C CA . ASN B 1 207 ? 35.110 70.059 36.121 1.00 48.02 193 ASN B CA 1
ATOM 3533 C C . ASN B 1 207 ? 34.086 69.131 36.816 1.00 47.18 193 ASN B C 1
ATOM 3534 O O . ASN B 1 207 ? 33.917 67.965 36.419 1.00 46.92 193 ASN B O 1
ATOM 3539 N N . GLY B 1 208 ? 33.435 69.623 37.863 1.00 46.17 194 GLY B N 1
ATOM 3540 C CA . GLY B 1 208 ? 32.511 68.780 38.591 1.00 46.53 194 GLY B CA 1
ATOM 3541 C C . GLY B 1 208 ? 33.243 67.697 39.390 1.00 47.28 194 GLY B C 1
ATOM 3542 O O . GLY B 1 208 ? 32.635 66.678 39.729 1.00 46.83 194 GLY B O 1
ATOM 3543 N N . GLU B 1 209 ? 34.533 67.907 39.692 1.00 47.17 195 GLU B N 1
ATOM 3544 C CA . GLU B 1 209 ? 35.341 66.930 40.454 1.00 47.53 195 GLU B CA 1
ATOM 3545 C C . GLU B 1 209 ? 34.876 66.813 41.916 1.00 46.28 195 GLU B C 1
ATOM 3546 O O . GLU B 1 209 ? 34.590 67.834 42.583 1.00 44.42 195 GLU B O 1
ATOM 3552 N N . ARG B 1 210 ? 34.794 65.571 42.406 1.00 44.48 196 ARG B N 1
ATOM 3553 C CA . ARG B 1 210 ? 34.360 65.342 43.778 1.00 42.82 196 ARG B CA 1
ATOM 3554 C C . ARG B 1 210 ? 35.231 64.370 44.583 1.00 42.76 196 ARG B C 1
ATOM 3555 O O . ARG B 1 210 ? 35.909 64.764 45.531 1.00 41.57 196 ARG B O 1
ATOM 3563 N N . ASP B 1 211 ? 35.231 63.103 44.206 1.00 44.18 197 ASP B N 1
ATOM 3564 C CA . ASP B 1 211 ? 36.027 62.095 44.922 1.00 44.81 197 ASP B CA 1
ATOM 3565 C C . ASP B 1 211 ? 37.536 62.384 45.014 1.00 42.15 197 ASP B C 1
ATOM 3566 O O . ASP B 1 211 ? 38.243 62.368 44.005 1.00 40.77 197 ASP B O 1
ATOM 3571 N N . GLY B 1 212 ? 38.012 62.629 46.235 1.00 39.43 198 GLY B N 1
ATOM 3572 C CA . GLY B 1 212 ? 39.416 62.931 46.452 1.00 35.58 198 GLY B CA 1
ATOM 3573 C C . GLY B 1 212 ? 39.741 64.398 46.220 1.00 34.38 198 GLY B C 1
ATOM 3574 O O . GLY B 1 212 ? 40.901 64.787 46.356 1.00 34.56 198 GLY B O 1
ATOM 3575 N N . ASN B 1 213 ? 38.735 65.217 45.866 1.00 32.41 199 ASN B N 1
ATOM 3576 C CA . ASN B 1 213 ? 38.934 66.647 45.600 1.00 29.72 199 ASN B CA 1
ATOM 3577 C C . ASN B 1 213 ? 38.951 67.468 46.886 1.00 29.37 199 ASN B C 1
ATOM 3578 O O . ASN B 1 213 ? 38.029 67.385 47.704 1.00 27.91 199 ASN B O 1
ATOM 3583 N N . LEU B 1 214 ? 40.009 68.253 47.066 1.00 27.30 200 LEU B N 1
ATOM 3584 C CA . LEU B 1 214 ? 40.169 69.050 48.276 1.00 27.10 200 LEU B CA 1
ATOM 3585 C C . LEU B 1 214 ? 38.968 69.952 48.646 1.00 27.59 200 LEU B C 1
ATOM 3586 O O . LEU B 1 214 ? 38.630 70.096 49.822 1.00 26.67 200 LEU B O 1
ATOM 3591 N N . ALA B 1 215 ? 38.350 70.591 47.644 1.00 28.18 201 ALA B N 1
ATOM 3592 C CA . ALA B 1 215 ? 37.202 71.474 47.889 1.00 26.27 201 ALA B CA 1
ATOM 3593 C C . ALA B 1 215 ? 36.024 70.629 48.367 1.00 25.98 201 ALA B C 1
ATOM 3594 O O . ALA B 1 215 ? 35.268 71.032 49.268 1.00 25.13 201 ALA B O 1
ATOM 3596 N N . HIS B 1 216 ? 35.879 69.461 47.768 1.00 25.10 202 HIS B N 1
ATOM 3597 C CA . HIS B 1 216 ? 34.805 68.590 48.179 1.00 28.50 202 HIS B CA 1
ATOM 3598 C C . HIS B 1 216 ? 35.036 68.184 49.640 1.00 29.05 202 HIS B C 1
ATOM 3599 O O . HIS B 1 216 ? 34.101 68.233 50.456 1.00 30.39 202 HIS B O 1
ATOM 3606 N N . LEU B 1 217 ? 36.269 67.798 49.979 1.00 27.57 203 LEU B N 1
ATOM 3607 C CA . LEU B 1 217 ? 36.567 67.417 51.353 1.00 29.10 203 LEU B CA 1
ATOM 3608 C C . LEU B 1 217 ? 36.311 68.581 52.331 1.00 29.93 203 LEU B C 1
ATOM 3609 O O . LEU B 1 217 ? 35.938 68.353 53.482 1.00 30.11 203 LEU B O 1
ATOM 3614 N N . MET B 1 218 ? 36.495 69.823 51.886 1.00 30.12 204 MET B N 1
ATOM 3615 C CA . MET B 1 218 ? 36.249 70.957 52.777 1.00 31.46 204 MET B CA 1
ATOM 3616 C C . MET B 1 218 ? 34.752 71.190 52.964 1.00 32.13 204 MET B C 1
ATOM 3617 O O . MET B 1 218 ? 34.279 71.390 54.076 1.00 32.19 204 MET B O 1
ATOM 3622 N N . ARG B 1 219 ? 34.008 71.173 51.870 1.00 33.22 205 ARG B N 1
ATOM 3623 C CA . ARG B 1 219 ? 32.566 71.390 51.938 1.00 33.62 205 ARG B CA 1
ATOM 3624 C C . ARG B 1 219 ? 31.865 70.297 52.773 1.00 34.79 205 ARG B C 1
ATOM 3625 O O . ARG B 1 219 ? 30.926 70.539 53.526 1.00 33.30 205 ARG B O 1
ATOM 3633 N N . THR B 1 220 ? 32.400 69.102 52.654 1.00 35.48 206 THR B N 1
ATOM 3634 C CA . THR B 1 220 ? 31.917 67.921 53.330 1.00 35.31 206 THR B CA 1
ATOM 3635 C C . THR B 1 220 ? 32.282 67.915 54.819 1.00 35.18 206 THR B C 1
ATOM 3636 O O . THR B 1 220 ? 31.735 67.129 55.616 1.00 36.23 206 THR B O 1
ATOM 3640 N N . GLY B 1 221 ? 33.208 68.780 55.211 1.00 34.02 207 GLY B N 1
ATOM 3641 C CA . GLY B 1 221 ? 33.613 68.770 56.598 1.00 32.87 207 GLY B CA 1
ATOM 3642 C C . GLY B 1 221 ? 34.776 67.818 56.950 1.00 34.88 207 GLY B C 1
ATOM 3643 O O . GLY B 1 221 ? 35.236 67.821 58.110 1.00 36.03 207 GLY B O 1
ATOM 3644 N N . ALA B 1 222 ? 35.276 67.019 55.994 1.00 31.16 208 ALA B N 1
ATOM 3645 C CA . ALA B 1 222 ? 36.390 66.102 56.266 1.00 28.08 208 ALA B CA 1
ATOM 3646 C C . ALA B 1 222 ? 37.756 66.830 56.377 1.00 27.63 208 ALA B C 1
ATOM 3647 O O . ALA B 1 222 ? 38.760 66.264 56.789 1.00 26.53 208 ALA B O 1
ATOM 3649 N N . VAL B 1 223 ? 37.803 68.094 56.001 1.00 27.39 209 VAL B N 1
ATOM 3650 C CA . VAL B 1 223 ? 39.062 68.843 56.068 1.00 28.34 209 VAL B CA 1
ATOM 3651 C C . VAL B 1 223 ? 38.685 70.231 56.543 1.00 28.44 209 VAL B C 1
ATOM 3652 O O . VAL B 1 223 ? 37.754 70.834 55.987 1.00 28.55 209 VAL B O 1
ATOM 3656 N N . ALA B 1 224 ? 39.407 70.732 57.543 1.00 28.59 210 ALA B N 1
ATOM 3657 C CA . ALA B 1 224 ? 39.133 72.052 58.139 1.00 30.05 210 ALA B CA 1
ATOM 3658 C C . ALA B 1 224 ? 39.905 73.171 57.476 1.00 30.52 210 ALA B C 1
ATOM 3659 O O . ALA B 1 224 ? 41.110 73.040 57.239 1.00 31.13 210 ALA B O 1
ATOM 3661 N N . GLY B 1 225 ? 39.209 74.283 57.245 1.00 30.45 211 GLY B N 1
ATOM 3662 C CA . GLY B 1 225 ? 39.792 75.431 56.586 1.00 29.10 211 GLY B CA 1
ATOM 3663 C C . GLY B 1 225 ? 41.123 75.878 57.147 1.00 29.84 211 GLY B C 1
ATOM 3664 O O . GLY B 1 225 ? 42.052 76.170 56.373 1.00 30.35 211 GLY B O 1
ATOM 3665 N N . GLN B 1 226 ? 41.228 75.938 58.473 1.00 28.05 212 GLN B N 1
ATOM 3666 C CA . GLN B 1 226 ? 42.457 76.385 59.122 1.00 26.80 212 GLN B CA 1
ATOM 3667 C C . GLN B 1 226 ? 43.627 75.440 58.812 1.00 27.01 212 GLN B C 1
ATOM 3668 O O . GLN B 1 226 ? 44.778 75.871 58.733 1.00 26.59 212 GLN B O 1
ATOM 3674 N N . ASP B 1 227 ? 43.359 74.154 58.636 1.00 26.89 213 ASP B N 1
ATOM 3675 C CA . ASP B 1 227 ? 44.463 73.263 58.271 1.00 27.71 213 ASP B CA 1
ATOM 3676 C C . ASP B 1 227 ? 44.934 73.560 56.848 1.00 27.03 213 ASP B C 1
ATOM 3677 O O . ASP B 1 227 ? 46.129 73.446 56.560 1.00 27.06 213 ASP B O 1
ATOM 3682 N N . VAL B 1 228 ? 44.001 73.955 55.969 1.00 25.38 214 VAL B N 1
ATOM 3683 C CA . VAL B 1 228 ? 44.363 74.270 54.592 1.00 24.13 214 VAL B CA 1
ATOM 3684 C C . VAL B 1 228 ? 45.196 75.538 54.590 1.00 23.22 214 VAL B C 1
ATOM 3685 O O . VAL B 1 228 ? 46.234 75.629 53.906 1.00 21.67 214 VAL B O 1
ATOM 3689 N N . VAL B 1 229 ? 44.770 76.506 55.393 1.00 22.07 215 VAL B N 1
ATOM 3690 C CA . VAL B 1 229 ? 45.517 77.750 55.507 1.00 22.14 215 VAL B CA 1
ATOM 3691 C C . VAL B 1 229 ? 46.956 77.468 55.993 1.00 23.53 215 VAL B C 1
ATOM 3692 O O . VAL B 1 229 ? 47.935 78.022 55.469 1.00 24.83 215 VAL B O 1
ATOM 3696 N N . ASP B 1 230 ? 47.078 76.584 56.986 1.00 23.92 216 ASP B N 1
ATOM 3697 C CA . ASP B 1 230 ? 48.374 76.247 57.538 1.00 24.67 216 ASP B CA 1
ATOM 3698 C C . ASP B 1 230 ? 49.264 75.559 56.503 1.00 24.10 216 ASP B C 1
ATOM 3699 O O . ASP B 1 230 ? 50.449 75.841 56.447 1.00 24.64 216 ASP B O 1
ATOM 3704 N N . LEU B 1 231 ? 48.708 74.637 55.719 1.00 22.78 217 LEU B N 1
ATOM 3705 C CA . LEU B 1 231 ? 49.482 73.971 54.696 1.00 23.59 217 LEU B CA 1
ATOM 3706 C C . LEU B 1 231 ? 49.966 75.017 53.675 1.00 23.39 217 LEU B C 1
ATOM 3707 O O . LEU B 1 231 ? 51.143 75.036 53.293 1.00 22.95 217 LEU B O 1
ATOM 3712 N N . LEU B 1 232 ? 49.055 75.887 53.229 1.00 24.00 218 LEU B N 1
ATOM 3713 C CA . LEU B 1 232 ? 49.433 76.963 52.295 1.00 24.28 218 LEU B CA 1
ATOM 3714 C C . LEU B 1 232 ? 50.590 77.800 52.864 1.00 22.83 218 LEU B C 1
ATOM 3715 O O . LEU B 1 232 ? 51.522 78.149 52.150 1.00 21.90 218 LEU B O 1
ATOM 3720 N N . GLU B 1 233 ? 50.533 78.121 54.152 1.00 23.22 219 GLU B N 1
ATOM 3721 C CA . GLU B 1 233 ? 51.596 78.935 54.731 1.00 23.85 219 GLU B CA 1
ATOM 3722 C C . GLU B 1 233 ? 52.899 78.149 54.812 1.00 22.18 219 GLU B C 1
ATOM 3723 O O . GLU B 1 233 ? 53.963 78.686 54.590 1.00 22.09 219 GLU B O 1
ATOM 3729 N N . GLU B 1 234 ? 52.813 76.872 55.105 1.00 21.75 220 GLU B N 1
ATOM 3730 C CA . GLU B 1 234 ? 54.012 76.052 55.152 1.00 22.29 220 GLU B CA 1
ATOM 3731 C C . GLU B 1 234 ? 54.700 76.021 53.744 1.00 22.15 220 GLU B C 1
ATOM 3732 O O . GLU B 1 234 ? 55.929 76.175 53.597 1.00 23.68 220 GLU B O 1
ATOM 3738 N N . LEU B 1 235 ? 53.889 75.840 52.708 1.00 21.76 221 LEU B N 1
ATOM 3739 C CA . LEU B 1 235 ? 54.373 75.787 51.326 1.00 21.85 221 LEU B CA 1
ATOM 3740 C C . LEU B 1 235 ? 54.989 77.104 50.882 1.00 20.95 221 LEU B C 1
ATOM 3741 O O . LEU B 1 235 ? 55.998 77.100 50.179 1.00 21.37 221 LEU B O 1
ATOM 3746 N N . ARG B 1 236 ? 54.368 78.211 51.290 1.00 20.56 222 ARG B N 1
ATOM 3747 C CA . ARG B 1 236 ? 54.839 79.552 50.965 1.00 20.30 222 ARG B CA 1
ATOM 3748 C C . ARG B 1 236 ? 56.243 79.737 51.574 1.00 21.33 222 ARG B C 1
ATOM 3749 O O . ARG B 1 236 ? 57.182 80.184 50.904 1.00 20.06 222 ARG B O 1
ATOM 3757 N N . GLY B 1 237 ? 56.366 79.365 52.859 1.00 21.83 223 GLY B N 1
ATOM 3758 C CA . GLY B 1 237 ? 57.642 79.494 53.568 1.00 21.26 223 GLY B CA 1
ATOM 3759 C C . GLY B 1 237 ? 58.678 78.578 52.946 1.00 21.36 223 GLY B C 1
ATOM 3760 O O . GLY B 1 237 ? 59.837 78.990 52.770 1.00 21.68 223 GLY B O 1
ATOM 3761 N N . ARG B 1 238 ? 58.272 77.353 52.582 1.00 20.48 224 ARG B N 1
ATOM 3762 C CA . ARG B 1 238 ? 59.233 76.428 51.930 1.00 21.92 224 ARG B CA 1
ATOM 3763 C C . ARG B 1 238 ? 59.715 77.015 50.600 1.00 21.75 224 ARG B C 1
ATOM 3764 O O . ARG B 1 238 ? 60.931 77.022 50.318 1.00 22.53 224 ARG B O 1
ATOM 3772 N N . ALA B 1 239 ? 58.801 77.541 49.790 1.00 18.93 225 ALA B N 1
ATOM 3773 C CA . ALA B 1 239 ? 59.240 78.103 48.513 1.00 19.62 225 ALA B CA 1
ATOM 3774 C C . ALA B 1 239 ? 60.099 79.386 48.703 1.00 20.14 225 ALA B C 1
ATOM 3775 O O . ALA B 1 239 ? 61.056 79.617 47.961 1.00 19.28 225 ALA B O 1
ATOM 3777 N N . LEU B 1 240 ? 59.760 80.213 49.686 1.00 19.95 226 LEU B N 1
ATOM 3778 C CA . LEU B 1 240 ? 60.547 81.413 49.912 1.00 20.76 226 LEU B CA 1
ATOM 3779 C C . LEU B 1 240 ? 61.956 81.042 50.406 1.00 21.55 226 LEU B C 1
ATOM 3780 O O . LEU B 1 240 ? 62.935 81.692 50.032 1.00 21.57 226 LEU B O 1
ATOM 3785 N N . ALA B 1 241 ? 62.078 80.004 51.242 1.00 21.76 227 ALA B N 1
ATOM 3786 C CA . ALA B 1 241 ? 63.405 79.623 51.715 1.00 20.57 227 ALA B CA 1
ATOM 3787 C C . ALA B 1 241 ? 64.260 79.093 50.570 1.00 20.79 227 ALA B C 1
ATOM 3788 O O . ALA B 1 241 ? 65.433 79.413 50.451 1.00 21.72 227 ALA B O 1
ATOM 3790 N N . ALA B 1 242 ? 63.671 78.301 49.688 1.00 20.62 228 ALA B N 1
ATOM 3791 C CA . ALA B 1 242 ? 64.444 77.711 48.570 1.00 20.50 228 ALA B CA 1
ATOM 3792 C C . ALA B 1 242 ? 65.019 78.778 47.648 1.00 21.65 228 ALA B C 1
ATOM 3793 O O . ALA B 1 242 ? 66.141 78.691 47.127 1.00 21.91 228 ALA B O 1
ATOM 3795 N N . VAL B 1 243 ? 64.209 79.790 47.469 1.00 21.70 229 VAL B N 1
ATOM 3796 C CA . VAL B 1 243 ? 64.491 80.892 46.574 1.00 23.66 229 VAL B CA 1
ATOM 3797 C C . VAL B 1 243 ? 65.499 81.897 47.209 1.00 25.29 229 VAL B C 1
ATOM 3798 O O . VAL B 1 243 ? 66.153 82.694 46.503 1.00 26.74 229 VAL B O 1
ATOM 3802 N N . ALA B 1 244 ? 65.665 81.820 48.536 1.00 25.59 230 ALA B N 1
ATOM 3803 C CA . ALA B 1 244 ? 66.640 82.677 49.242 1.00 26.79 230 ALA B CA 1
ATOM 3804 C C . ALA B 1 244 ? 68.025 82.017 49.314 1.00 27.02 230 ALA B C 1
ATOM 3805 O O . ALA B 1 244 ? 69.001 82.702 49.534 1.00 27.25 230 ALA B O 1
ATOM 3807 N N . ALA B 1 245 ? 68.133 80.706 49.104 1.00 26.83 231 ALA B N 1
ATOM 3808 C CA . ALA B 1 245 ? 69.463 80.079 49.140 1.00 27.90 231 ALA B CA 1
ATOM 3809 C C . ALA B 1 245 ? 70.427 80.718 48.100 1.00 29.17 231 ALA B C 1
ATOM 3810 O O . ALA B 1 245 ? 70.038 81.013 46.978 1.00 31.21 231 ALA B O 1
ATOM 3812 N N . PRO B 1 246 ? 71.698 80.931 48.456 1.00 29.49 232 PRO B N 1
ATOM 3813 C CA . PRO B 1 246 ? 72.651 81.528 47.495 1.00 29.48 232 PRO B CA 1
ATOM 3814 C C . PRO B 1 246 ? 72.829 80.652 46.259 1.00 28.18 232 PRO B C 1
ATOM 3815 O O . PRO B 1 246 ? 72.884 79.430 46.360 1.00 30.74 232 PRO B O 1
ATOM 3819 N N . PRO B 1 247 ? 72.985 81.245 45.074 1.00 29.15 233 PRO B N 1
ATOM 3820 C CA . PRO B 1 247 ? 73.031 82.651 44.674 1.00 29.29 233 PRO B CA 1
ATOM 3821 C C . PRO B 1 247 ? 71.690 83.387 44.669 1.00 29.82 233 PRO B C 1
ATOM 3822 O O . PRO B 1 247 ? 71.650 84.586 44.429 1.00 30.82 233 PRO B O 1
ATOM 3826 N N . GLY B 1 248 ? 70.594 82.677 44.938 1.00 29.10 234 GLY B N 1
ATOM 3827 C CA . GLY B 1 248 ? 69.294 83.329 45.011 1.00 26.65 234 GLY B CA 1
ATOM 3828 C C . GLY B 1 248 ? 68.509 83.586 43.723 1.00 25.86 234 GLY B C 1
ATOM 3829 O O . GLY B 1 248 ? 69.083 83.827 42.659 1.00 25.77 234 GLY B O 1
ATOM 3830 N N . ALA B 1 249 ? 67.183 83.510 43.816 1.00 23.53 235 ALA B N 1
ATOM 3831 C CA . ALA B 1 249 ? 66.311 83.803 42.659 1.00 23.97 235 ALA B CA 1
ATOM 3832 C C . ALA B 1 249 ? 65.191 84.727 43.241 1.00 22.97 235 ALA B C 1
ATOM 3833 O O . ALA B 1 249 ? 64.014 84.342 43.387 1.00 21.02 235 ALA B O 1
ATOM 3835 N N . PRO B 1 250 ? 65.589 85.960 43.640 1.00 23.31 236 PRO B N 1
ATOM 3836 C CA . PRO B 1 250 ? 64.665 86.949 44.236 1.00 23.16 236 PRO B CA 1
ATOM 3837 C C . PRO B 1 250 ? 63.450 87.258 43.377 1.00 23.33 236 PRO B C 1
ATOM 3838 O O . PRO B 1 250 ? 62.369 87.588 43.903 1.00 22.81 236 PRO B O 1
ATOM 3842 N N . GLY B 1 251 ? 63.626 87.148 42.065 1.00 22.54 237 GLY B N 1
ATOM 3843 C CA . GLY B 1 251 ? 62.516 87.406 41.169 1.00 24.06 237 GLY B CA 1
ATOM 3844 C C . GLY B 1 251 ? 61.364 86.428 41.438 1.00 25.34 237 GLY B C 1
ATOM 3845 O O . GLY B 1 251 ? 60.236 86.709 41.030 1.00 26.32 237 GLY B O 1
ATOM 3846 N N . LEU B 1 252 ? 61.614 85.293 42.109 1.00 22.81 238 LEU B N 1
ATOM 3847 C CA . LEU B 1 252 ? 60.512 84.369 42.356 1.00 22.21 238 LEU B CA 1
ATOM 3848 C C . LEU B 1 252 ? 59.743 84.717 43.621 1.00 22.24 238 LEU B C 1
ATOM 3849 O O . LEU B 1 252 ? 58.697 84.138 43.875 1.00 23.66 238 LEU B O 1
ATOM 3854 N N . VAL B 1 253 ? 60.241 85.652 44.426 1.00 21.96 239 VAL B N 1
ATOM 3855 C CA . VAL B 1 253 ? 59.506 86.017 45.656 1.00 22.79 239 VAL B CA 1
ATOM 3856 C C . VAL B 1 253 ? 58.055 86.543 45.380 1.00 23.18 239 VAL B C 1
ATOM 3857 O O . VAL B 1 253 ? 57.099 86.046 45.974 1.00 21.66 239 VAL B O 1
ATOM 3861 N N . PRO B 1 254 ? 57.883 87.541 44.470 1.00 24.24 240 PRO B N 1
ATOM 3862 C CA . PRO B 1 254 ? 56.513 88.037 44.204 1.00 24.16 240 PRO B CA 1
ATOM 3863 C C . PRO B 1 254 ? 55.661 86.896 43.647 1.00 22.68 240 PRO B C 1
ATOM 3864 O O . PRO B 1 254 ? 54.467 86.822 43.917 1.00 22.23 240 PRO B O 1
ATOM 3868 N N . VAL B 1 255 ? 56.293 86.016 42.870 1.00 20.81 241 VAL B N 1
ATOM 3869 C CA . VAL B 1 255 ? 55.583 84.898 42.260 1.00 20.62 241 VAL B CA 1
ATOM 3870 C C . VAL B 1 255 ? 54.989 83.951 43.298 1.00 19.92 241 VAL B C 1
ATOM 3871 O O . VAL B 1 255 ? 53.833 83.554 43.182 1.00 20.03 241 VAL B O 1
ATOM 3875 N N . VAL B 1 256 ? 55.780 83.583 44.305 1.00 20.16 242 VAL B N 1
ATOM 3876 C CA . VAL B 1 256 ? 55.317 82.713 45.387 1.00 20.26 242 VAL B CA 1
ATOM 3877 C C . VAL B 1 256 ? 54.141 83.393 46.149 1.00 20.36 242 VAL B C 1
ATOM 3878 O O . VAL B 1 256 ? 53.117 82.756 46.429 1.00 20.77 242 VAL B O 1
ATOM 3882 N N . HIS B 1 257 ? 54.275 84.681 46.472 1.00 19.90 243 HIS B N 1
ATOM 3883 C CA . HIS B 1 257 ? 53.194 85.356 47.185 1.00 20.55 243 HIS B CA 1
ATOM 3884 C C . HIS B 1 257 ? 51.924 85.451 46.358 1.00 21.48 243 HIS B C 1
ATOM 3885 O O . HIS B 1 257 ? 50.817 85.246 46.872 1.00 21.96 243 HIS B O 1
ATOM 3892 N N . LEU B 1 258 ? 52.089 85.747 45.069 1.00 21.82 244 LEU B N 1
ATOM 3893 C CA . LEU B 1 258 ? 50.977 85.887 44.174 1.00 20.99 244 LEU B CA 1
ATOM 3894 C C . LEU B 1 258 ? 50.070 84.651 44.175 1.00 21.36 244 LEU B C 1
ATOM 3895 O O . LEU B 1 258 ? 48.837 84.779 44.344 1.00 19.58 244 LEU B O 1
ATOM 3900 N N . TYR B 1 259 ? 50.664 83.461 44.010 1.00 19.71 245 TYR B N 1
ATOM 3901 C CA . TYR B 1 259 ? 49.856 82.242 43.944 1.00 19.48 245 TYR B CA 1
ATOM 3902 C C . TYR B 1 259 ? 49.307 81.807 45.278 1.00 19.98 245 TYR B C 1
ATOM 3903 O O . TYR B 1 259 ? 48.185 81.352 45.345 1.00 19.31 245 TYR B O 1
ATOM 3912 N N . THR B 1 260 ? 50.097 81.939 46.339 1.00 19.19 246 THR B N 1
ATOM 3913 C CA . THR B 1 260 ? 49.592 81.552 47.649 1.00 19.22 246 THR B CA 1
ATOM 3914 C C . THR B 1 260 ? 48.435 82.475 48.062 1.00 19.10 246 THR B C 1
ATOM 3915 O O . THR B 1 260 ? 47.381 81.997 48.461 1.00 18.36 246 THR B O 1
ATOM 3919 N N . ASP B 1 261 ? 48.636 83.783 47.951 1.00 19.56 247 ASP B N 1
ATOM 3920 C CA . ASP B 1 261 ? 47.579 84.746 48.300 1.00 21.67 247 ASP B CA 1
ATOM 3921 C C . ASP B 1 261 ? 46.331 84.562 47.442 1.00 22.83 247 ASP B C 1
ATOM 3922 O O . ASP B 1 261 ? 45.193 84.689 47.960 1.00 23.87 247 ASP B O 1
ATOM 3927 N N . ASP B 1 262 ? 46.511 84.226 46.164 1.00 21.71 248 ASP B N 1
ATOM 3928 C CA . ASP B 1 262 ? 45.345 84.010 45.344 1.00 21.88 248 ASP B CA 1
ATOM 3929 C C . ASP B 1 262 ? 44.512 82.839 45.903 1.00 22.09 248 ASP B C 1
ATOM 3930 O O . ASP B 1 262 ? 43.276 82.904 45.944 1.00 20.51 248 ASP B O 1
ATOM 3935 N N . VAL B 1 263 ? 45.161 81.756 46.321 1.00 19.85 249 VAL B N 1
ATOM 3936 C CA . VAL B 1 263 ? 44.379 80.670 46.881 1.00 19.86 249 VAL B CA 1
ATOM 3937 C C . VAL B 1 263 ? 43.685 81.137 48.182 1.00 21.68 249 VAL B C 1
ATOM 3938 O O . VAL B 1 263 ? 42.492 80.884 48.380 1.00 23.60 249 VAL B O 1
ATOM 3942 N N . LEU B 1 264 ? 44.414 81.832 49.042 1.00 20.42 250 LEU B N 1
ATOM 3943 C CA . LEU B 1 264 ? 43.854 82.308 50.306 1.00 21.49 250 LEU B CA 1
ATOM 3944 C C . LEU B 1 264 ? 42.706 83.293 50.136 1.00 22.72 250 LEU B C 1
ATOM 3945 O O . LEU B 1 264 ? 41.700 83.200 50.793 1.00 21.99 250 LEU B O 1
ATOM 3950 N N . VAL B 1 265 ? 42.877 84.241 49.240 1.00 23.97 251 VAL B N 1
ATOM 3951 C CA . VAL B 1 265 ? 41.897 85.270 49.079 1.00 25.31 251 VAL B CA 1
ATOM 3952 C C . VAL B 1 265 ? 40.774 84.940 48.130 1.00 25.50 251 VAL B C 1
ATOM 3953 O O . VAL B 1 265 ? 39.644 85.209 48.436 1.00 26.36 251 VAL B O 1
ATOM 3957 N N . ARG B 1 266 ? 41.069 84.332 46.993 1.00 24.93 252 ARG B N 1
ATOM 3958 C CA . ARG B 1 266 ? 40.016 84.070 46.032 1.00 22.78 252 ARG B CA 1
ATOM 3959 C C . ARG B 1 266 ? 39.403 82.680 46.104 1.00 22.43 252 ARG B C 1
ATOM 3960 O O . ARG B 1 266 ? 38.201 82.519 46.134 1.00 23.51 252 ARG B O 1
ATOM 3968 N N . LEU B 1 267 ? 40.212 81.657 46.179 1.00 22.60 253 LEU B N 1
ATOM 3969 C CA . LEU B 1 267 ? 39.621 80.339 46.150 1.00 23.86 253 LEU B CA 1
ATOM 3970 C C . LEU B 1 267 ? 39.064 79.733 47.438 1.00 24.89 253 LEU B C 1
ATOM 3971 O O . LEU B 1 267 ? 37.995 79.110 47.409 1.00 25.74 253 LEU B O 1
ATOM 3976 N N . LEU B 1 268 ? 39.769 79.913 48.554 1.00 24.69 254 LEU B N 1
ATOM 3977 C CA . LEU B 1 268 ? 39.362 79.317 49.813 1.00 25.29 254 LEU B CA 1
ATOM 3978 C C . LEU B 1 268 ? 37.969 79.690 50.271 1.00 25.08 254 LEU B C 1
ATOM 3979 O O . LEU B 1 268 ? 37.190 78.825 50.617 1.00 24.51 254 LEU B O 1
ATOM 3984 N N . PRO B 1 269 ? 37.648 80.985 50.274 1.00 24.56 255 PRO B N 1
ATOM 3985 C CA . PRO B 1 269 ? 36.312 81.404 50.718 1.00 24.60 255 PRO B CA 1
ATOM 3986 C C . PRO B 1 269 ? 35.159 80.735 49.960 1.00 25.43 255 PRO B C 1
ATOM 3987 O O . PRO B 1 269 ? 34.046 80.599 50.484 1.00 25.13 255 PRO B O 1
ATOM 3991 N N . ARG B 1 270 ? 35.396 80.300 48.735 1.00 25.07 256 ARG B N 1
ATOM 3992 C CA . ARG B 1 270 ? 34.307 79.691 48.007 1.00 24.16 256 ARG B CA 1
ATOM 3993 C C . ARG B 1 270 ? 33.950 78.357 48.604 1.00 26.04 256 ARG B C 1
ATOM 3994 O O . ARG B 1 270 ? 32.928 77.807 48.253 1.00 27.00 256 ARG B O 1
ATOM 4002 N N . HIS B 1 271 ? 34.784 77.802 49.475 1.00 25.46 257 HIS B N 1
ATOM 4003 C CA . HIS B 1 271 ? 34.460 76.489 50.019 1.00 28.52 257 HIS B CA 1
ATOM 4004 C C . HIS B 1 271 ? 34.338 76.463 51.564 1.00 32.41 257 HIS B C 1
ATOM 4005 O O . HIS B 1 271 ? 34.271 75.386 52.155 1.00 32.38 257 HIS B O 1
ATOM 4012 N N . LEU B 1 272 ? 34.314 77.643 52.194 1.00 36.19 258 LEU B N 1
ATOM 4013 C CA . LEU B 1 272 ? 34.217 77.765 53.637 1.00 40.51 258 LEU B CA 1
ATOM 4014 C C . LEU B 1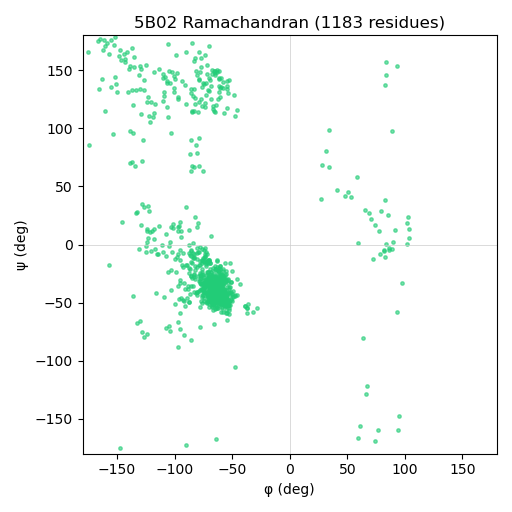 272 ? 32.962 78.444 54.153 1.00 45.82 258 LEU B C 1
ATOM 4015 O O . LEU B 1 272 ? 32.396 77.981 55.131 1.00 49.43 258 LEU B O 1
ATOM 4020 N N . GLY B 1 273 ? 32.493 79.523 53.543 1.00 50.14 259 GLY B N 1
ATOM 4021 C CA . GLY B 1 273 ? 31.282 80.148 54.087 1.00 56.26 259 GLY B CA 1
ATOM 4022 C C . GLY B 1 273 ? 31.521 81.291 55.078 1.00 59.76 259 GLY B C 1
ATOM 4023 O O . GLY B 1 273 ? 32.600 81.873 55.063 1.00 60.16 259 GLY B O 1
ATOM 4024 N N . GLU B 1 274 ? 30.537 81.633 55.921 1.00 63.27 260 GLU B N 1
ATOM 4025 C CA . GLU B 1 274 ? 30.696 82.728 56.911 1.00 66.78 260 GLU B CA 1
ATOM 4026 C C . GLU B 1 274 ? 32.028 82.599 57.685 1.00 69.13 260 GLU B C 1
ATOM 4027 O O . GLU B 1 274 ? 32.200 81.684 58.497 1.00 69.29 260 GLU B O 1
ATOM 4033 N N . ALA B 1 275 ? 32.953 83.522 57.432 1.00 71.91 261 ALA B N 1
ATOM 4034 C CA . ALA B 1 275 ? 34.288 83.533 58.063 1.00 74.70 261 ALA B CA 1
ATOM 4035 C C . ALA B 1 275 ? 34.896 82.161 58.430 1.00 75.61 261 ALA B C 1
ATOM 4036 O O . ALA B 1 275 ? 34.877 81.762 59.590 1.00 75.67 261 ALA B O 1
ATOM 4038 N N . GLY B 1 276 ? 35.475 81.473 57.442 1.00 77.18 262 GLY B N 1
ATOM 4039 C CA . GLY B 1 276 ? 36.073 80.156 57.657 1.00 78.47 262 GLY B CA 1
ATOM 4040 C C . GLY B 1 276 ? 37.469 80.038 58.267 1.00 79.75 262 GLY B C 1
ATOM 4041 O O . GLY B 1 276 ? 38.127 78.996 58.135 1.00 79.83 262 GLY B O 1
ATOM 4042 N N . ALA B 1 277 ? 37.948 81.092 58.923 1.00 80.89 263 ALA B N 1
ATOM 4043 C CA . ALA B 1 277 ? 39.257 81.020 59.578 1.00 81.36 263 ALA B CA 1
ATOM 4044 C C . ALA B 1 277 ? 39.031 79.972 60.654 1.00 81.45 263 ALA B C 1
ATOM 4045 O O . ALA B 1 277 ? 39.893 79.143 60.958 1.00 81.36 263 ALA B O 1
ATOM 4047 N N . GLY B 1 278 ? 37.821 80.023 61.206 1.00 81.98 264 GLY B N 1
ATOM 4048 C CA . GLY B 1 278 ? 37.408 79.095 62.244 1.00 81.30 264 GLY B CA 1
ATOM 4049 C C . GLY B 1 278 ? 37.587 79.736 63.600 1.00 79.99 264 GLY B C 1
ATOM 4050 O O . GLY B 1 278 ? 36.827 79.473 64.549 1.00 80.84 264 GLY B O 1
ATOM 4051 N N . ALA B 1 279 ? 38.608 80.578 63.689 1.00 77.49 265 ALA B N 1
ATOM 4052 C CA . ALA B 1 279 ? 38.879 81.270 64.922 1.00 75.41 265 ALA B CA 1
ATOM 4053 C C . ALA B 1 279 ? 38.033 82.552 64.975 1.00 73.91 265 ALA B C 1
ATOM 4054 O O . ALA B 1 279 ? 38.462 83.593 64.484 1.00 73.46 265 ALA B O 1
ATOM 4056 N N . MET B 1 280 ? 36.821 82.481 65.528 1.00 71.93 266 MET B N 1
ATOM 4057 C CA . MET B 1 280 ? 36.008 83.693 65.637 1.00 71.06 266 MET B CA 1
ATOM 4058 C C . MET B 1 280 ? 36.740 84.652 66.596 1.00 70.10 266 MET B C 1
ATOM 4059 O O . MET B 1 280 ? 36.887 84.363 67.796 1.00 69.95 266 MET B O 1
ATOM 4064 N N . ALA B 1 281 ? 37.203 85.784 66.071 1.00 68.37 267 ALA B N 1
ATOM 4065 C CA . ALA B 1 281 ? 37.946 86.756 66.874 1.00 66.59 267 ALA B CA 1
ATOM 4066 C C . ALA B 1 281 ? 37.127 87.411 67.980 1.00 65.08 267 ALA B C 1
ATOM 4067 O O . ALA B 1 281 ? 35.916 87.593 67.843 1.00 64.55 267 ALA B O 1
ATOM 4069 N N . THR B 1 282 ? 37.807 87.774 69.070 1.00 63.90 268 THR B N 1
ATOM 4070 C CA . THR B 1 282 ? 37.172 88.435 70.224 1.00 62.05 268 THR B CA 1
ATOM 4071 C C . THR B 1 282 ? 37.961 89.611 70.838 1.00 60.72 268 THR B C 1
ATOM 4072 O O . THR B 1 282 ? 39.139 89.838 70.524 1.00 59.50 268 THR B O 1
ATOM 4076 N N . VAL B 1 283 ? 37.280 90.337 71.730 1.00 59.22 269 VAL B N 1
ATOM 4077 C CA . VAL B 1 283 ? 37.863 91.462 72.471 1.00 57.80 269 VAL B CA 1
ATOM 4078 C C . VAL B 1 283 ? 37.701 91.171 73.965 1.00 56.68 269 VAL B C 1
ATOM 4079 O O . VAL B 1 283 ? 36.609 90.885 74.441 1.00 55.39 269 VAL B O 1
ATOM 4083 N N . LYS B 1 284 ? 38.792 91.238 74.700 1.00 56.47 270 LYS B N 1
ATOM 4084 C CA . LYS B 1 284 ? 38.733 90.997 76.127 1.00 56.49 270 LYS B CA 1
ATOM 4085 C C . LYS B 1 284 ? 38.896 92.352 76.795 1.00 56.07 270 LYS B C 1
ATOM 4086 O O . LYS B 1 284 ? 39.721 93.166 76.364 1.00 55.03 270 LYS B O 1
ATOM 4092 N N . PHE B 1 285 ? 38.115 92.595 77.843 1.00 55.46 271 PHE B N 1
ATOM 4093 C CA . PHE B 1 285 ? 38.185 93.861 78.558 1.00 55.53 271 PHE B CA 1
ATOM 4094 C C . PHE B 1 285 ? 37.547 93.712 79.923 1.00 57.25 271 PHE B C 1
ATOM 4095 O O . PHE B 1 285 ? 36.877 92.720 80.186 1.00 57.73 271 PHE B O 1
ATOM 4103 N N . LYS B 1 286 ? 37.763 94.691 80.796 1.00 59.05 272 LYS B N 1
ATOM 4104 C CA . LYS B 1 286 ? 37.184 94.664 82.133 1.00 60.83 272 LYS B CA 1
ATOM 4105 C C . LYS B 1 286 ? 36.110 95.744 82.177 1.00 60.25 272 LYS B C 1
ATOM 4106 O O . LYS B 1 286 ? 36.376 96.884 81.811 1.00 61.44 272 LYS B O 1
ATOM 4112 N N . TYR B 1 287 ? 34.898 95.393 82.590 1.00 59.63 273 TYR B N 1
ATOM 4113 C CA . TYR B 1 287 ? 33.823 96.375 82.659 1.00 59.52 273 TYR B CA 1
ATOM 4114 C C . TYR B 1 287 ? 33.034 96.225 83.947 1.00 59.70 273 TYR B C 1
ATOM 4115 O O . TYR B 1 287 ? 32.452 95.182 84.210 1.00 59.23 273 TYR B O 1
ATOM 4124 N N . LYS B 1 288 ? 33.013 97.281 84.750 1.00 60.71 274 LYS B N 1
ATOM 4125 C CA . LYS B 1 288 ? 32.302 97.238 86.016 1.00 61.48 274 LYS B CA 1
ATOM 4126 C C . LYS B 1 288 ? 32.906 96.085 86.821 1.00 62.15 274 LYS B C 1
ATOM 4127 O O . LYS B 1 288 ? 32.221 95.138 87.184 1.00 62.34 274 LYS B O 1
ATOM 4133 N N . GLY B 1 289 ? 34.214 96.176 87.045 1.00 63.70 275 GLY B N 1
ATOM 4134 C CA . GLY B 1 289 ? 34.964 95.189 87.815 1.00 65.04 275 GLY B CA 1
ATOM 4135 C C . GLY B 1 289 ? 34.980 93.745 87.356 1.00 66.33 275 GLY B C 1
ATOM 4136 O O . GLY B 1 289 ? 35.599 92.895 88.000 1.00 66.57 275 GLY B O 1
ATOM 4137 N N . GLU B 1 290 ? 34.321 93.474 86.235 1.00 67.66 276 GLU B N 1
ATOM 4138 C CA . GLU B 1 290 ? 34.213 92.122 85.684 1.00 68.85 276 GLU B CA 1
ATOM 4139 C C . GLU B 1 290 ? 35.022 91.846 84.424 1.00 67.91 276 GLU B C 1
ATOM 4140 O O . GLU B 1 290 ? 35.133 92.710 83.556 1.00 68.11 276 GLU B O 1
ATOM 4146 N N . GLU B 1 291 ? 35.553 90.629 84.314 1.00 66.97 277 GLU B N 1
ATOM 4147 C CA . GLU B 1 291 ? 36.300 90.198 83.118 1.00 65.99 277 GLU B CA 1
ATOM 4148 C C . GLU B 1 291 ? 35.259 89.925 82.027 1.00 64.17 277 GLU B C 1
ATOM 4149 O O . GLU B 1 291 ? 34.208 89.365 82.303 1.00 63.91 277 GLU B O 1
ATOM 4155 N N . LYS B 1 292 ? 35.542 90.323 80.798 1.00 62.19 278 LYS B N 1
ATOM 4156 C CA . LYS B 1 292 ? 34.597 90.128 79.710 1.00 60.63 278 LYS B CA 1
ATOM 4157 C C . LYS B 1 292 ? 35.321 89.794 78.407 1.00 59.71 278 LYS B C 1
ATOM 4158 O O . LYS B 1 292 ? 36.516 90.053 78.244 1.00 59.72 278 LYS B O 1
ATOM 4164 N N . GLU B 1 293 ? 34.591 89.198 77.483 1.00 57.74 279 GLU B N 1
ATOM 4165 C CA . GLU B 1 293 ? 35.146 88.830 76.203 1.00 56.74 279 GLU B CA 1
ATOM 4166 C C . GLU B 1 293 ? 33.925 88.808 75.319 1.00 56.67 279 GLU B C 1
ATOM 4167 O O . GLU B 1 293 ? 32.868 88.323 75.721 1.00 57.01 279 GLU B O 1
ATOM 4173 N N . VAL B 1 294 ? 34.039 89.379 74.134 1.00 56.47 280 VAL B N 1
ATOM 4174 C CA . VAL B 1 294 ? 32.908 89.407 73.223 1.00 56.11 280 VAL B CA 1
ATOM 4175 C C . VAL B 1 294 ? 33.404 89.028 71.819 1.00 56.88 280 VAL B C 1
ATOM 4176 O O . VAL B 1 294 ? 34.588 89.205 71.494 1.00 55.69 280 VAL B O 1
ATOM 4180 N N . ASP B 1 295 ? 32.503 88.463 71.013 1.00 58.26 281 ASP B N 1
ATOM 4181 C CA . ASP B 1 295 ? 32.830 88.054 69.648 1.00 59.21 281 ASP B CA 1
ATOM 4182 C C . ASP B 1 295 ? 32.650 89.275 68.767 1.00 58.81 281 ASP B C 1
ATOM 4183 O O . ASP B 1 295 ? 31.645 89.972 68.887 1.00 58.07 281 ASP B O 1
ATOM 4188 N N . ILE B 1 296 ? 33.613 89.535 67.887 1.00 59.49 282 ILE B N 1
ATOM 4189 C CA . ILE B 1 296 ? 33.532 90.692 66.992 1.00 60.66 282 ILE B CA 1
ATOM 4190 C C . ILE B 1 296 ? 32.199 90.721 66.241 1.00 61.00 282 ILE B C 1
ATOM 4191 O O . ILE B 1 296 ? 31.815 91.752 65.659 1.00 61.88 282 ILE B O 1
ATOM 4196 N N . SER B 1 297 ? 31.504 89.584 66.256 1.00 60.77 283 SER B N 1
ATOM 4197 C CA . SER B 1 297 ? 30.208 89.446 65.594 1.00 60.41 283 SER B CA 1
ATOM 4198 C C . SER B 1 297 ? 29.051 90.113 66.359 1.00 60.23 283 SER B C 1
ATOM 4199 O O . SER B 1 297 ? 28.038 90.491 65.761 1.00 60.33 283 SER B O 1
ATOM 4202 N N . LYS B 1 298 ? 29.199 90.253 67.673 1.00 59.84 284 LYS B N 1
ATOM 4203 C CA . LYS B 1 298 ? 28.176 90.899 68.485 1.00 59.99 284 LYS B CA 1
ATOM 4204 C C . LYS B 1 298 ? 28.362 92.444 68.514 1.00 59.33 284 LYS B C 1
ATOM 4205 O O . LYS B 1 298 ? 27.455 93.202 68.884 1.00 59.29 284 LYS B O 1
ATOM 4211 N N . ILE B 1 299 ? 29.539 92.895 68.093 1.00 58.05 285 ILE B N 1
ATOM 4212 C CA . ILE B 1 299 ? 29.896 94.303 68.086 1.00 56.42 285 ILE B CA 1
ATOM 4213 C C . ILE B 1 299 ? 29.146 95.230 67.143 1.00 55.34 285 ILE B C 1
ATOM 4214 O O . ILE B 1 299 ? 29.256 95.113 65.933 1.00 55.16 285 ILE B O 1
ATOM 4219 N N . LYS B 1 300 ? 28.421 96.180 67.733 1.00 54.65 286 LYS B N 1
ATOM 4220 C CA . LYS B 1 300 ? 27.621 97.164 67.012 1.00 54.01 286 LYS B CA 1
ATOM 4221 C C . LYS B 1 300 ? 28.422 98.405 66.584 1.00 52.27 286 LYS B C 1
ATOM 4222 O O . LYS B 1 300 ? 28.868 98.497 65.450 1.00 53.71 286 LYS B O 1
ATOM 4228 N N . LYS B 1 301 ? 28.620 99.364 67.482 1.00 50.08 287 LYS B N 1
ATOM 4229 C CA . LYS B 1 301 ? 29.361 100.583 67.117 1.00 47.62 287 LYS B CA 1
ATOM 4230 C C . LYS B 1 301 ? 30.792 100.610 67.682 1.00 43.62 287 LYS B C 1
ATOM 4231 O O . LYS B 1 301 ? 31.063 100.034 68.730 1.00 42.51 287 LYS B O 1
ATOM 4237 N N . VAL B 1 302 ? 31.710 101.260 66.975 1.00 41.05 288 VAL B N 1
ATOM 4238 C CA . VAL B 1 302 ? 33.099 101.365 67.444 1.00 39.24 288 VAL B CA 1
ATOM 4239 C C . VAL B 1 302 ? 33.800 102.658 66.978 1.00 36.38 288 VAL B C 1
ATOM 4240 O O . VAL B 1 302 ? 33.760 103.006 65.800 1.00 34.12 288 VAL B O 1
ATOM 4244 N N . TRP B 1 303 ? 34.439 103.362 67.923 1.00 32.99 289 TRP B N 1
ATOM 4245 C CA . TRP B 1 303 ? 35.108 104.646 67.625 1.00 30.86 289 TRP B CA 1
ATOM 4246 C C . TRP B 1 303 ? 36.343 104.859 68.474 1.00 31.10 289 TRP B C 1
ATOM 4247 O O . TRP B 1 303 ? 36.493 104.263 69.550 1.00 30.35 289 TRP B O 1
ATOM 4258 N N . ARG B 1 304 ? 37.215 105.729 67.982 1.00 31.42 290 ARG B N 1
ATOM 4259 C CA . ARG B 1 304 ? 38.472 106.013 68.636 1.00 32.27 290 ARG B CA 1
ATOM 4260 C C . ARG B 1 304 ? 38.512 107.303 69.482 1.00 31.20 290 ARG B C 1
ATOM 4261 O O . ARG B 1 304 ? 37.891 108.294 69.141 1.00 28.84 290 ARG B O 1
ATOM 4269 N N . VAL B 1 305 ? 39.222 107.238 70.614 1.00 30.69 291 VAL B N 1
ATOM 4270 C CA . VAL B 1 305 ? 39.426 108.396 71.495 1.00 30.42 291 VAL B CA 1
ATOM 4271 C C . VAL B 1 305 ? 40.886 108.270 71.910 1.00 30.79 291 VAL B C 1
ATOM 4272 O O . VAL B 1 305 ? 41.220 107.512 72.823 1.00 29.89 291 VAL B O 1
ATOM 4276 N N . GLY B 1 306 ? 41.752 109.004 71.216 1.00 30.51 292 GLY B N 1
ATOM 4277 C CA . GLY B 1 306 ? 43.168 108.923 71.502 1.00 31.96 292 GLY B CA 1
ATOM 4278 C C . GLY B 1 306 ? 43.611 107.512 71.124 1.00 32.75 292 GLY B C 1
ATOM 4279 O O . GLY B 1 306 ? 43.329 107.055 70.020 1.00 32.67 292 GLY B O 1
ATOM 4280 N N . LYS B 1 307 ? 44.285 106.817 72.038 1.00 33.12 293 LYS B N 1
ATOM 4281 C CA . LYS B 1 307 ? 44.716 105.456 71.776 1.00 33.92 293 LYS B CA 1
ATOM 4282 C C . LYS B 1 307 ? 43.736 104.448 72.367 1.00 33.67 293 LYS B C 1
ATOM 4283 O O . LYS B 1 307 ? 44.049 103.266 72.432 1.00 35.38 293 LYS B O 1
ATOM 4289 N N . MET B 1 308 ? 42.552 104.907 72.796 1.00 31.30 294 MET B N 1
ATOM 4290 C CA . MET B 1 308 ? 41.522 104.011 73.336 1.00 29.59 294 MET B CA 1
ATOM 4291 C C . MET B 1 308 ? 40.501 103.692 72.251 1.00 29.50 294 MET B C 1
ATOM 4292 O O . MET B 1 308 ? 40.209 104.509 71.386 1.00 28.76 294 MET B O 1
ATOM 4297 N N . ILE B 1 309 ? 39.944 102.493 72.301 1.00 29.80 295 ILE B N 1
ATOM 4298 C CA . ILE B 1 309 ? 38.940 102.124 71.337 1.00 30.15 295 ILE B CA 1
ATOM 4299 C C . ILE B 1 309 ? 37.692 101.897 72.176 1.00 30.80 295 ILE B C 1
ATOM 4300 O O . ILE B 1 309 ? 37.687 101.075 73.098 1.00 31.91 295 ILE B O 1
ATOM 4305 N N . SER B 1 310 ? 36.641 102.648 71.884 1.00 32.18 296 SER B N 1
ATOM 4306 C CA . SER B 1 310 ? 35.387 102.538 72.623 1.00 33.74 296 SER B CA 1
ATOM 4307 C C . SER B 1 310 ? 34.324 101.908 71.722 1.00 35.98 296 SER B C 1
ATOM 4308 O O . SER B 1 310 ? 34.309 102.153 70.502 1.00 36.40 296 SER B O 1
ATOM 4311 N N . PHE B 1 311 ? 33.422 101.123 72.321 1.00 37.61 297 PHE B N 1
ATOM 4312 C CA . PHE B 1 311 ? 32.404 100.410 71.536 1.00 39.83 297 PHE B CA 1
ATOM 4313 C C . PHE B 1 311 ? 31.192 99.956 72.326 1.00 42.44 297 PHE B C 1
ATOM 4314 O O . PHE B 1 311 ? 31.171 99.955 73.564 1.00 41.60 297 PHE B O 1
ATOM 4322 N N . THR B 1 312 ? 30.211 99.497 71.559 1.00 45.72 298 THR B N 1
ATOM 4323 C CA . THR B 1 312 ? 28.951 98.989 72.073 1.00 49.73 298 THR B CA 1
ATOM 4324 C C . THR B 1 312 ? 28.722 97.629 71.395 1.00 52.46 298 THR B C 1
ATOM 4325 O O . THR B 1 312 ? 29.228 97.389 70.292 1.00 52.95 298 THR B O 1
ATOM 4329 N N . TYR B 1 313 ? 27.969 96.747 72.048 1.00 55.03 299 TYR B N 1
ATOM 4330 C CA . TYR B 1 313 ? 27.718 95.421 71.494 1.00 57.99 299 TYR B CA 1
ATOM 4331 C C . TYR B 1 313 ? 26.403 94.867 71.991 1.00 60.51 299 TYR B C 1
ATOM 4332 O O . TYR B 1 313 ? 25.767 95.462 72.866 1.00 61.02 299 TYR B O 1
ATOM 4341 N N . ASP B 1 314 ? 25.998 93.735 71.418 1.00 64.14 300 ASP B N 1
ATOM 4342 C CA . ASP B 1 314 ? 24.763 93.073 71.821 1.00 67.49 300 ASP B CA 1
ATOM 4343 C C . ASP B 1 314 ? 25.033 92.065 72.949 1.00 69.06 300 ASP B C 1
ATOM 4344 O O . ASP B 1 314 ? 25.820 91.120 72.789 1.00 68.09 300 ASP B O 1
ATOM 4349 N N . GLU B 1 315 ? 24.369 92.283 74.086 1.00 71.46 301 GLU B N 1
ATOM 4350 C CA . GLU B 1 315 ? 24.511 91.439 75.274 1.00 74.06 301 GLU B CA 1
ATOM 4351 C C . GLU B 1 315 ? 23.510 90.260 75.370 1.00 75.61 301 GLU B C 1
ATOM 4352 O O . GLU B 1 315 ? 23.919 89.116 75.549 1.00 76.59 301 GLU B O 1
ATOM 4358 N N . GLY B 1 316 ? 22.208 90.539 75.263 1.00 76.73 302 GLY B N 1
ATOM 4359 C CA . GLY B 1 316 ? 21.198 89.490 75.355 1.00 77.62 302 GLY B CA 1
ATOM 4360 C C . GLY B 1 316 ? 19.806 90.032 75.064 1.00 78.45 302 GLY B C 1
ATOM 4361 O O . GLY B 1 316 ? 19.040 90.393 75.964 1.00 78.37 302 GLY B O 1
ATOM 4362 N N . GLY B 1 317 ? 19.464 90.081 73.787 1.00 79.07 303 GLY B N 1
ATOM 4363 C CA . GLY B 1 317 ? 18.172 90.617 73.417 1.00 79.83 303 GLY B CA 1
ATOM 4364 C C . GLY B 1 317 ? 18.394 92.079 73.086 1.00 80.02 303 GLY B C 1
ATOM 4365 O O . GLY B 1 317 ? 19.461 92.456 72.586 1.00 80.42 303 GLY B O 1
ATOM 4366 N N . GLY B 1 318 ? 17.401 92.914 73.355 1.00 79.85 304 GLY B N 1
ATOM 4367 C CA . GLY B 1 318 ? 17.574 94.326 73.082 1.00 79.06 304 GLY B CA 1
ATOM 4368 C C . GLY B 1 318 ? 18.609 94.896 74.042 1.00 78.22 304 GLY B C 1
ATOM 4369 O O . GLY B 1 318 ? 18.815 96.109 74.084 1.00 79.00 304 GLY B O 1
ATOM 4370 N N . LYS B 1 319 ? 19.254 94.019 74.813 1.00 76.46 305 LYS B N 1
ATO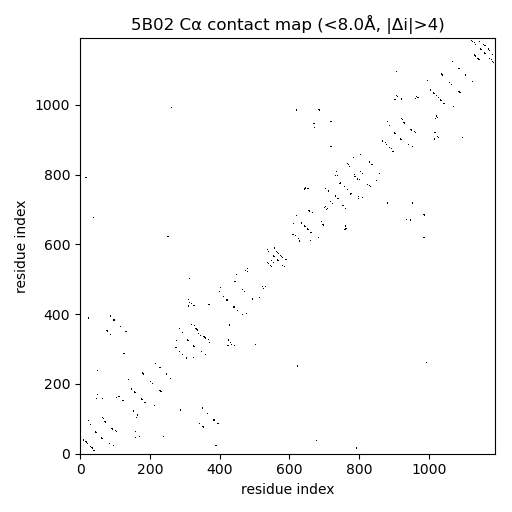M 4371 C CA . LYS B 1 319 ? 20.273 94.412 75.795 1.00 74.98 305 LYS B CA 1
ATOM 4372 C C . LYS B 1 319 ? 21.568 94.899 75.114 1.00 72.64 305 LYS B C 1
ATOM 4373 O O . LYS B 1 319 ? 22.097 94.230 74.210 1.00 72.48 305 LYS B O 1
ATOM 4379 N N . THR B 1 320 ? 22.082 96.050 75.558 1.00 69.17 306 THR B N 1
ATOM 4380 C CA . THR B 1 320 ? 23.297 96.614 74.958 1.00 65.18 306 THR B CA 1
ATOM 4381 C C . THR B 1 320 ? 24.489 96.820 75.885 1.00 61.39 306 THR B C 1
ATOM 4382 O O . THR B 1 320 ? 24.403 97.538 76.884 1.00 60.27 306 THR B O 1
ATOM 4386 N N . GLY B 1 321 ? 25.607 96.194 75.520 1.00 57.58 307 GLY B N 1
ATOM 4387 C CA . GLY B 1 321 ? 26.826 96.305 76.304 1.00 53.62 307 GLY B CA 1
ATOM 4388 C C . GLY B 1 321 ? 27.739 97.470 75.900 1.00 51.06 307 GLY B C 1
ATOM 4389 O O . GLY B 1 321 ? 27.600 98.063 74.816 1.00 48.77 307 GLY B O 1
ATOM 4390 N N . ARG B 1 322 ? 28.695 97.773 76.778 1.00 48.21 308 ARG B N 1
ATOM 4391 C CA . ARG B 1 322 ? 29.644 98.848 76.564 1.00 45.53 308 ARG B CA 1
ATOM 4392 C C . ARG B 1 322 ? 31.021 98.463 77.007 1.00 42.94 308 ARG B C 1
ATOM 4393 O O . ARG B 1 322 ? 31.176 97.673 77.927 1.00 41.53 308 ARG B O 1
ATOM 4401 N N . GLY B 1 323 ? 32.010 99.064 76.350 1.00 39.95 309 GLY B N 1
ATOM 4402 C CA . GLY B 1 323 ? 33.384 98.816 76.686 1.00 37.68 309 GLY B CA 1
ATOM 4403 C C . GLY B 1 323 ? 34.359 99.677 75.912 1.00 36.60 309 GLY B C 1
ATOM 4404 O O . GLY B 1 323 ? 34.008 100.310 74.920 1.00 35.63 309 GLY B O 1
ATOM 4405 N N . ALA B 1 324 ? 35.596 99.686 76.397 1.00 36.07 310 ALA B N 1
ATOM 4406 C CA . ALA B 1 324 ? 36.686 100.412 75.787 1.00 35.53 310 ALA B CA 1
ATOM 4407 C C . ALA B 1 324 ? 37.985 99.663 76.119 1.00 34.98 310 ALA B C 1
ATOM 4408 O O . ALA B 1 324 ? 38.181 99.212 77.245 1.00 35.35 310 ALA B O 1
ATOM 4410 N N . VAL B 1 325 ? 38.877 99.530 75.148 1.00 34.86 311 VAL B N 1
ATOM 4411 C CA . VAL B 1 325 ? 40.162 98.883 75.408 1.00 36.26 311 VAL B CA 1
ATOM 4412 C C . VAL B 1 325 ? 41.250 99.733 74.765 1.00 37.59 311 VAL B C 1
ATOM 4413 O O . VAL B 1 325 ? 40.962 100.566 73.891 1.00 37.28 311 VAL B O 1
ATOM 4417 N N . SER B 1 326 ? 42.499 99.539 75.198 1.00 39.12 312 SER B N 1
ATOM 4418 C CA . SER B 1 326 ? 43.613 100.233 74.550 1.00 39.82 312 SER B CA 1
ATOM 4419 C C . SER B 1 326 ? 43.706 99.622 73.124 1.00 40.73 312 SER B C 1
ATOM 4420 O O . SER B 1 326 ? 43.355 98.459 72.933 1.00 39.55 312 SER B O 1
ATOM 4423 N N . GLU B 1 327 ? 44.160 100.384 72.133 1.00 41.97 313 GLU B N 1
ATOM 4424 C CA . GLU B 1 327 ? 44.267 99.819 70.798 1.00 44.53 313 GLU B CA 1
ATOM 4425 C C . GLU B 1 327 ? 45.312 98.700 70.774 1.00 45.10 313 GLU B C 1
ATOM 4426 O O . GLU B 1 327 ? 45.296 97.854 69.877 1.00 44.12 313 GLU B O 1
ATOM 4432 N N . LYS B 1 328 ? 46.182 98.688 71.782 1.00 45.87 314 LYS B N 1
ATOM 4433 C CA . LYS B 1 328 ? 47.220 97.672 71.916 1.00 48.81 314 LYS B CA 1
ATOM 4434 C C . LYS B 1 328 ? 46.597 96.307 72.256 1.00 49.25 314 LYS B C 1
ATOM 4435 O O . LYS B 1 328 ? 47.226 95.268 72.100 1.00 49.77 314 LYS B O 1
ATOM 4441 N N . ASP B 1 329 ? 45.342 96.327 72.687 1.00 48.97 315 ASP B N 1
ATOM 4442 C CA . ASP B 1 329 ? 44.616 95.124 73.049 1.00 49.58 315 ASP B CA 1
ATOM 4443 C C . ASP B 1 329 ? 43.402 94.922 72.146 1.00 48.54 315 ASP B C 1
ATOM 4444 O O . ASP B 1 329 ? 42.529 94.129 72.449 1.00 49.19 315 ASP B O 1
ATOM 4449 N N . ALA B 1 330 ? 43.335 95.659 71.054 1.00 48.63 316 ALA B N 1
ATOM 4450 C CA . ALA B 1 330 ? 42.224 95.506 70.126 1.00 50.35 316 ALA B CA 1
ATOM 4451 C C . ALA B 1 330 ? 42.618 94.582 68.959 1.00 51.82 316 ALA B C 1
ATOM 4452 O O . ALA B 1 330 ? 43.643 94.805 68.274 1.00 52.07 316 ALA B O 1
ATOM 4454 N N . PRO B 1 331 ? 41.810 93.534 68.715 1.00 52.21 317 PRO B N 1
ATOM 4455 C CA . PRO B 1 331 ? 42.084 92.589 67.625 1.00 52.62 317 PRO B CA 1
ATOM 4456 C C . PRO B 1 331 ? 41.925 93.256 66.270 1.00 53.75 317 PRO B C 1
ATOM 4457 O O . PRO B 1 331 ? 41.100 94.155 66.117 1.00 53.67 317 PRO B O 1
ATOM 4461 N N . LYS B 1 332 ? 42.726 92.832 65.294 1.00 55.70 318 LYS B N 1
ATOM 4462 C CA . LYS B 1 332 ? 42.660 93.377 63.933 1.00 57.32 318 LYS B CA 1
ATOM 4463 C C . LYS B 1 332 ? 41.208 93.677 63.541 1.00 57.41 318 LYS B C 1
ATOM 4464 O O . LYS B 1 332 ? 40.859 94.797 63.138 1.00 57.37 318 LYS B O 1
ATOM 4470 N N . GLU B 1 333 ? 40.374 92.648 63.668 1.00 56.50 319 GLU B N 1
ATOM 4471 C CA . GLU B 1 333 ? 38.959 92.707 63.325 1.00 55.66 319 GLU B CA 1
ATOM 4472 C C . GLU B 1 333 ? 38.217 93.934 63.878 1.00 53.66 319 GLU B C 1
ATOM 4473 O O . GLU B 1 333 ? 37.436 94.571 63.168 1.00 52.96 319 GLU B O 1
ATOM 4479 N N . LEU B 1 334 ? 38.449 94.269 65.140 1.00 51.83 320 LEU B N 1
ATOM 4480 C CA . LEU B 1 334 ? 37.775 95.431 65.717 1.00 50.49 320 LEU B CA 1
ATOM 4481 C C . LEU B 1 334 ? 38.302 96.698 65.064 1.00 50.29 320 LEU B C 1
ATOM 4482 O O . LEU B 1 334 ? 37.541 97.550 64.602 1.00 49.92 320 LEU B O 1
ATOM 4487 N N . LEU B 1 335 ? 39.618 96.802 65.006 1.00 50.80 321 LEU B N 1
ATOM 4488 C CA . LEU B 1 335 ? 40.237 97.959 64.407 1.00 52.30 321 LEU B CA 1
ATOM 4489 C C . LEU B 1 335 ? 39.735 98.163 62.976 1.00 53.33 321 LEU B C 1
ATOM 4490 O O . LEU B 1 335 ? 39.630 99.294 62.501 1.00 52.17 321 LEU B O 1
ATOM 4495 N N . GLN B 1 336 ? 39.402 97.076 62.284 1.00 55.56 322 GLN B N 1
ATOM 4496 C CA . GLN B 1 336 ? 38.907 97.227 60.914 1.00 57.55 322 GLN B CA 1
ATOM 4497 C C . GLN B 1 336 ? 37.524 97.860 60.921 1.00 57.73 322 GLN B C 1
ATOM 4498 O O . GLN B 1 336 ? 37.190 98.630 60.040 1.00 57.44 322 GLN B O 1
ATOM 4504 N N . MET B 1 337 ? 36.715 97.534 61.919 1.00 59.08 323 MET B N 1
ATOM 4505 C CA . MET B 1 337 ? 35.390 98.111 61.989 1.00 61.21 323 MET B CA 1
ATOM 4506 C C . MET B 1 337 ? 35.493 99.614 62.190 1.00 63.04 323 MET B C 1
ATOM 4507 O O . MET B 1 337 ? 34.611 100.358 61.760 1.00 63.17 323 MET B O 1
ATOM 4512 N N . LEU B 1 338 ? 36.567 100.065 62.834 1.00 65.11 324 LEU B N 1
ATOM 4513 C CA . LEU B 1 338 ? 36.772 101.500 63.046 1.00 67.36 324 LEU B CA 1
ATOM 4514 C C . LEU B 1 338 ? 36.709 102.225 61.715 1.00 70.23 324 LEU B C 1
ATOM 4515 O O . LEU B 1 338 ? 35.812 103.039 61.474 1.00 70.02 324 LEU B O 1
ATOM 4520 N N . GLU B 1 339 ? 37.677 101.928 60.850 1.00 74.17 325 GLU B N 1
ATOM 4521 C CA . GLU B 1 339 ? 37.744 102.554 59.529 1.00 78.37 325 GLU B CA 1
ATOM 4522 C C . GLU B 1 339 ? 36.462 102.325 58.720 1.00 79.97 325 GLU B C 1
ATOM 4523 O O . GLU B 1 339 ? 36.053 103.194 57.936 1.00 80.56 325 GLU B O 1
ATOM 4529 N N . LYS B 1 340 ? 35.833 101.162 58.913 1.00 81.39 326 LYS B N 1
ATOM 4530 C CA . LYS B 1 340 ? 34.579 100.843 58.228 1.00 82.85 326 LYS B CA 1
ATOM 4531 C C . LYS B 1 340 ? 33.418 101.529 58.959 1.00 83.12 326 LYS B C 1
ATOM 4532 O O . LYS B 1 340 ? 32.252 101.179 58.753 1.00 83.56 326 LYS B O 1
ATOM 4538 N N . GLN B 1 341 ? 33.751 102.495 59.820 1.00 83.11 327 GLN B N 1
ATOM 4539 C CA . GLN B 1 341 ? 32.758 103.270 60.580 1.00 82.94 327 GLN B CA 1
ATOM 4540 C C . GLN B 1 341 ? 33.149 104.744 60.769 1.00 82.57 327 GLN B C 1
ATOM 4541 O O . GLN B 1 341 ? 34.273 105.124 60.362 1.00 82.13 327 GLN B O 1
ATOM 4547 N N . ASP C 1 11 ? 73.223 21.579 36.238 1.00 72.44 -3 ASP C N 1
ATOM 4548 C CA . ASP C 1 11 ? 72.199 20.861 35.420 1.00 71.49 -3 ASP C CA 1
ATOM 4549 C C . ASP C 1 11 ? 72.768 19.624 34.704 1.00 70.47 -3 ASP C C 1
ATOM 4550 O O . ASP C 1 11 ? 73.558 19.732 33.745 1.00 71.03 -3 ASP C O 1
ATOM 4555 N N . ASP C 1 12 ? 72.354 18.451 35.171 1.00 67.77 -2 ASP C N 1
ATOM 4556 C CA . ASP C 1 12 ? 72.810 17.200 34.585 1.00 66.10 -2 ASP C CA 1
ATOM 4557 C C . ASP C 1 12 ? 72.589 17.160 33.055 1.00 63.79 -2 ASP C C 1
ATOM 4558 O O . ASP C 1 12 ? 71.562 17.626 32.553 1.00 63.29 -2 ASP C O 1
ATOM 4563 N N . ASP C 1 13 ? 73.527 16.589 32.312 1.00 60.50 -1 ASP C N 1
ATOM 4564 C CA . ASP C 1 13 ? 73.342 16.548 30.878 1.00 58.44 -1 ASP C CA 1
ATOM 4565 C C . ASP C 1 13 ? 72.349 15.495 30.384 1.00 55.59 -1 ASP C C 1
ATOM 4566 O O . ASP C 1 13 ? 71.669 15.732 29.404 1.00 55.03 -1 ASP C O 1
ATOM 4571 N N . LYS C 1 14 ? 72.261 14.336 31.034 1.00 52.59 0 LYS C N 1
ATOM 4572 C CA . LYS C 1 14 ? 71.320 13.301 30.588 1.00 49.15 0 LYS C CA 1
ATOM 4573 C C . LYS C 1 14 ? 69.883 13.843 30.775 1.00 46.55 0 LYS C C 1
ATOM 4574 O O . LYS C 1 14 ? 69.001 13.607 29.958 1.00 44.45 0 LYS C O 1
ATOM 4580 N N . MET C 1 15 ? 69.679 14.585 31.848 1.00 43.56 1 MET C N 1
ATOM 4581 C CA . MET C 1 15 ? 68.402 15.189 32.131 1.00 43.16 1 MET C CA 1
ATOM 4582 C C . MET C 1 15 ? 68.056 16.285 31.100 1.00 41.89 1 MET C C 1
ATOM 4583 O O . MET C 1 15 ? 66.909 16.440 30.715 1.00 39.70 1 MET C O 1
ATOM 4588 N N . LEU C 1 16 ? 69.053 17.045 30.660 1.00 40.01 2 LEU C N 1
ATOM 4589 C CA . LEU C 1 16 ? 68.813 18.101 29.693 1.00 37.19 2 LEU C CA 1
ATOM 4590 C C . LEU C 1 16 ? 68.594 17.496 28.330 1.00 35.90 2 LEU C C 1
ATOM 4591 O O . LEU C 1 16 ? 67.839 18.021 27.523 1.00 36.25 2 LEU C O 1
ATOM 4596 N N . ALA C 1 17 ? 69.219 16.367 28.072 1.00 33.48 3 ALA C N 1
ATOM 4597 C CA . ALA C 1 17 ? 69.009 15.743 26.792 1.00 33.02 3 ALA C CA 1
ATOM 4598 C C . ALA C 1 17 ? 67.568 15.215 26.760 1.00 32.15 3 ALA C C 1
ATOM 4599 O O . ALA C 1 17 ? 66.896 15.232 25.719 1.00 32.91 3 ALA C O 1
ATOM 4601 N N . ALA C 1 18 ? 67.107 14.727 27.907 1.00 31.29 4 ALA C N 1
ATOM 4602 C CA . ALA C 1 18 ? 65.758 14.170 28.022 1.00 29.74 4 ALA C CA 1
ATOM 4603 C C . ALA C 1 18 ? 64.713 15.310 27.828 1.00 28.13 4 ALA C C 1
ATOM 4604 O O . ALA C 1 18 ? 63.749 15.169 27.070 1.00 28.43 4 ALA C O 1
ATOM 4606 N N . GLU C 1 19 ? 64.954 16.435 28.487 1.00 27.06 5 GLU C N 1
ATOM 4607 C CA . GLU C 1 19 ? 64.085 17.587 28.382 1.00 27.99 5 GLU C CA 1
ATOM 4608 C C . GLU C 1 19 ? 63.999 18.034 26.920 1.00 27.65 5 GLU C C 1
ATOM 4609 O O . GLU C 1 19 ? 62.884 18.275 26.400 1.00 26.94 5 GLU C O 1
ATOM 4615 N N . ALA C 1 20 ? 65.158 18.114 26.260 1.00 25.53 6 ALA C N 1
ATOM 4616 C CA . ALA C 1 20 ? 65.243 18.512 24.859 1.00 23.70 6 ALA C CA 1
ATOM 4617 C C . ALA C 1 20 ? 64.569 17.497 23.981 1.00 23.82 6 ALA C C 1
ATOM 4618 O O . ALA C 1 20 ? 63.902 17.880 23.024 1.00 24.37 6 ALA C O 1
ATOM 4620 N N . ALA C 1 21 ? 64.714 16.204 24.274 1.00 22.99 7 ALA C N 1
ATOM 4621 C CA . ALA C 1 21 ? 64.021 15.199 23.442 1.00 23.00 7 ALA C CA 1
ATOM 4622 C C . ALA C 1 21 ? 62.470 15.320 23.618 1.00 22.23 7 ALA C C 1
ATOM 4623 O O . ALA C 1 21 ? 61.689 15.114 22.679 1.00 23.02 7 ALA C O 1
ATOM 4625 N N . ASN C 1 22 ? 62.035 15.613 24.837 1.00 22.29 8 ASN C N 1
ATOM 4626 C CA . ASN C 1 22 ? 60.609 15.724 25.081 1.00 21.06 8 ASN C CA 1
ATOM 4627 C C . ASN C 1 22 ? 60.114 16.981 24.397 1.00 20.24 8 ASN C C 1
ATOM 4628 O O . ASN C 1 22 ? 59.099 16.936 23.755 1.00 17.68 8 ASN C O 1
ATOM 4633 N N . ARG C 1 23 ? 60.868 18.070 24.505 1.00 20.33 9 ARG C N 1
ATOM 4634 C CA . ARG C 1 23 ? 60.514 19.331 23.845 1.00 22.43 9 ARG C CA 1
ATOM 4635 C C . ARG C 1 23 ? 60.390 19.133 22.336 1.00 23.78 9 ARG C C 1
ATOM 4636 O O . ARG C 1 23 ? 59.402 19.563 21.714 1.00 23.47 9 ARG C O 1
ATOM 4644 N N . ASP C 1 24 ? 61.367 18.447 21.747 1.00 25.08 10 ASP C N 1
ATOM 4645 C CA . ASP C 1 24 ? 61.315 18.190 20.312 1.00 25.84 10 ASP C CA 1
ATOM 4646 C C . ASP C 1 24 ? 60.085 17.360 19.913 1.00 25.28 10 ASP C C 1
ATOM 4647 O O . ASP C 1 24 ? 59.438 17.672 18.929 1.00 23.56 10 ASP C O 1
ATOM 4652 N N . HIS C 1 25 ? 59.761 16.311 20.668 1.00 23.73 11 HIS C N 1
ATOM 4653 C CA . HIS C 1 25 ? 58.572 15.491 20.376 1.00 23.39 11 HIS C CA 1
ATOM 4654 C C . HIS C 1 25 ? 57.272 16.360 20.495 1.00 22.02 11 HIS C C 1
ATOM 4655 O O . HIS C 1 25 ? 56.398 16.296 19.648 1.00 21.26 11 HIS C O 1
ATOM 4662 N N . VAL C 1 26 ? 57.155 17.161 21.549 1.00 20.54 12 VAL C N 1
ATOM 4663 C CA . VAL C 1 26 ? 55.964 17.998 21.744 1.00 19.12 12 VAL C CA 1
ATOM 4664 C C . VAL C 1 26 ? 55.822 19.083 20.666 1.00 19.55 12 VAL C C 1
ATOM 4665 O O . VAL C 1 26 ? 54.782 19.165 20.025 1.00 17.00 12 VAL C O 1
ATOM 4669 N N . THR C 1 27 ? 56.873 19.879 20.417 1.00 20.66 13 THR C N 1
ATOM 4670 C CA . THR C 1 27 ? 56.787 20.924 19.387 1.00 21.88 13 THR C CA 1
ATOM 4671 C C . THR C 1 27 ? 56.477 20.414 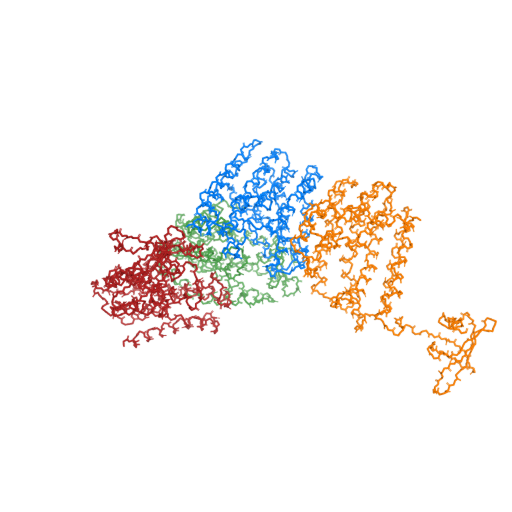17.986 1.00 22.93 13 THR C C 1
ATOM 4672 O O . THR C 1 27 ? 55.709 21.029 17.245 1.00 25.09 13 THR C O 1
ATOM 4676 N N . ARG C 1 28 ? 57.044 19.283 17.616 1.00 23.30 14 ARG C N 1
ATOM 4677 C CA . ARG C 1 28 ? 56.771 18.729 16.323 1.00 25.75 14 ARG C CA 1
ATOM 4678 C C . ARG C 1 28 ? 55.282 18.375 16.196 1.00 25.77 14 ARG C C 1
ATOM 4679 O O . ARG C 1 28 ? 54.639 18.609 15.170 1.00 25.07 14 ARG C O 1
ATOM 4687 N N . CYS C 1 29 ? 54.740 17.805 17.259 1.00 25.10 15 CYS C N 1
ATOM 4688 C CA . CYS C 1 29 ? 53.353 17.412 17.292 1.00 25.10 15 CYS C CA 1
ATOM 4689 C C . CYS C 1 29 ? 52.473 18.693 17.193 1.00 24.34 15 CYS C C 1
ATOM 4690 O O . CYS C 1 29 ? 51.453 18.718 16.520 1.00 24.49 15 CYS C O 1
ATOM 4693 N N . VAL C 1 30 ? 52.894 19.770 17.847 1.00 22.95 16 VAL C N 1
ATOM 4694 C CA . VAL C 1 30 ? 52.159 21.012 17.788 1.00 21.84 16 VAL C CA 1
ATOM 4695 C C . VAL C 1 30 ? 52.205 21.583 16.368 1.00 22.80 16 VAL C C 1
ATOM 4696 O O . VAL C 1 30 ? 51.183 21.966 15.796 1.00 23.14 16 VAL C O 1
ATOM 4700 N N . ALA C 1 31 ? 53.393 21.678 15.792 1.00 22.97 17 ALA C N 1
ATOM 4701 C CA . ALA C 1 31 ? 53.478 22.228 14.426 1.00 24.36 17 ALA C CA 1
ATOM 4702 C C . ALA C 1 31 ? 52.730 21.346 13.431 1.00 23.63 17 ALA C C 1
ATOM 4703 O O . ALA C 1 31 ? 52.073 21.835 12.532 1.00 24.45 17 ALA C O 1
ATOM 4705 N N . GLN C 1 32 ? 52.817 20.037 13.586 1.00 25.20 18 GLN C N 1
ATOM 4706 C CA . GLN C 1 32 ? 52.099 19.149 12.671 1.00 28.02 18 GLN C CA 1
ATOM 4707 C C . GLN C 1 32 ? 50.549 19.348 12.699 1.00 27.97 18 GLN C C 1
ATOM 4708 O O . GLN C 1 32 ? 49.882 19.102 11.704 1.00 29.09 18 GLN C O 1
ATOM 4714 N N . THR C 1 33 ? 49.985 19.823 13.807 1.00 26.15 19 THR C N 1
ATOM 4715 C CA . THR C 1 33 ? 48.554 20.092 13.913 1.00 27.05 19 THR C CA 1
ATOM 4716 C C . THR C 1 33 ? 48.203 21.472 13.367 1.00 27.71 19 THR C C 1
ATOM 4717 O O . THR C 1 33 ? 47.022 21.828 13.274 1.00 30.80 19 THR C O 1
ATOM 4721 N N . GLY C 1 34 ? 49.205 22.276 13.026 1.00 26.07 20 GLY C N 1
ATOM 4722 C CA . GLY C 1 34 ? 48.910 23.607 12.527 1.00 24.43 20 GLY C CA 1
ATOM 4723 C C . GLY C 1 34 ? 49.153 24.709 13.573 1.00 24.44 20 GLY C C 1
ATOM 4724 O O . GLY C 1 34 ? 48.703 25.855 13.421 1.00 24.39 20 GLY C O 1
ATOM 4725 N N . GLY C 1 35 ? 49.845 24.369 14.658 1.00 22.99 21 GLY C N 1
ATOM 4726 C CA . GLY C 1 35 ? 50.120 25.363 15.666 1.00 21.61 21 GLY C CA 1
ATOM 4727 C C . GLY C 1 35 ? 50.962 26.529 15.145 1.00 22.81 21 GLY C C 1
ATOM 4728 O O . GLY C 1 35 ? 51.792 26.374 14.248 1.00 25.09 21 GLY C O 1
ATOM 4729 N N . SER C 1 36 ? 50.749 27.708 15.715 1.00 20.09 22 SER C N 1
ATOM 4730 C CA . SER C 1 36 ? 51.479 28.892 15.349 1.00 21.15 22 SER C CA 1
ATOM 4731 C C . SER C 1 36 ? 52.905 28.971 15.983 1.00 21.71 22 SER C C 1
ATOM 4732 O O . SER C 1 36 ? 53.234 28.237 16.911 1.00 21.71 22 SER C O 1
ATOM 4735 N N . PRO C 1 37 ? 53.760 29.867 15.470 1.00 21.96 23 PRO C N 1
ATOM 4736 C CA . PRO C 1 37 ? 55.108 30.010 16.052 1.00 22.28 23 PRO C CA 1
ATOM 4737 C C . PRO C 1 37 ? 54.953 30.378 17.540 1.00 20.42 23 PRO C C 1
ATOM 4738 O O . PRO C 1 37 ? 55.764 29.951 18.384 1.00 17.78 23 PRO C O 1
ATOM 4742 N N . ASP C 1 38 ? 53.922 31.176 17.868 1.00 20.33 24 ASP C N 1
ATOM 4743 C CA . ASP C 1 38 ? 53.698 31.553 19.283 1.00 20.77 24 ASP C CA 1
ATOM 4744 C C . ASP C 1 38 ? 53.378 30.334 20.129 1.00 19.09 24 ASP C C 1
ATOM 4745 O O . ASP C 1 38 ? 53.918 30.184 21.208 1.00 20.16 24 ASP C O 1
ATOM 4750 N N . LEU C 1 39 ? 52.493 29.460 19.648 1.00 20.27 25 LEU C N 1
ATOM 4751 C CA . LEU C 1 39 ? 52.134 28.266 20.410 1.00 19.33 25 LEU C CA 1
ATOM 4752 C C . LEU C 1 39 ? 53.347 27.293 20.512 1.00 20.23 25 LEU C C 1
ATOM 4753 O O . LEU C 1 39 ? 53.588 26.694 21.556 1.00 21.13 25 LEU C O 1
ATOM 4758 N N . VAL C 1 40 ? 54.105 27.137 19.435 1.00 20.04 26 VAL C N 1
ATOM 4759 C CA . VAL C 1 40 ? 55.277 26.282 19.499 1.00 19.96 26 VAL C CA 1
ATOM 4760 C C . VAL C 1 40 ? 56.236 26.830 20.564 1.00 20.17 26 VAL C C 1
ATOM 4761 O O . VAL C 1 40 ? 56.671 26.086 21.439 1.00 18.89 26 VAL C O 1
ATOM 4765 N N . ALA C 1 41 ? 56.518 28.136 20.529 1.00 20.10 27 ALA C N 1
ATOM 4766 C CA . ALA C 1 41 ? 57.413 28.744 21.537 1.00 21.40 27 ALA C CA 1
ATOM 4767 C C . ALA C 1 41 ? 56.839 28.577 22.934 1.00 21.23 27 ALA C C 1
ATOM 4768 O O . ALA C 1 41 ? 57.566 28.234 23.856 1.00 22.53 27 ALA C O 1
ATOM 4770 N N . HIS C 1 42 ? 55.540 28.832 23.102 1.00 21.33 28 HIS C N 1
ATOM 4771 C CA . HIS C 1 42 ? 54.882 28.679 24.413 1.00 19.64 28 HIS C CA 1
ATOM 4772 C C . HIS C 1 42 ? 55.090 27.237 24.931 1.00 21.01 28 HIS C C 1
ATOM 4773 O O . HIS C 1 42 ? 55.479 27.004 26.068 1.00 20.01 28 HIS C O 1
ATOM 4780 N N . THR C 1 43 ? 54.845 26.270 24.070 1.00 20.60 29 THR C N 1
ATOM 4781 C CA . THR C 1 43 ? 54.985 24.862 24.428 1.00 23.55 29 THR C CA 1
ATOM 4782 C C . THR C 1 43 ? 56.471 24.493 24.742 1.00 23.76 29 THR C C 1
ATOM 4783 O O . THR C 1 43 ? 56.748 23.807 25.701 1.00 22.78 29 THR C O 1
ATOM 4787 N N . ALA C 1 44 ? 57.416 25.002 23.955 1.00 22.72 30 ALA C N 1
ATOM 4788 C CA . ALA C 1 44 ? 58.830 24.725 24.175 1.00 21.76 30 ALA C CA 1
ATOM 4789 C C . ALA C 1 44 ? 59.351 25.321 25.473 1.00 22.78 30 ALA C C 1
ATOM 4790 O O . ALA C 1 44 ? 60.313 24.825 26.052 1.00 23.96 30 ALA C O 1
ATOM 4792 N N . ALA C 1 45 ? 58.720 26.402 25.910 1.00 21.14 31 ALA C N 1
ATOM 4793 C CA . ALA C 1 45 ? 59.111 27.098 27.116 1.00 19.88 31 ALA C CA 1
ATOM 4794 C C . ALA C 1 45 ? 58.637 26.428 28.392 1.00 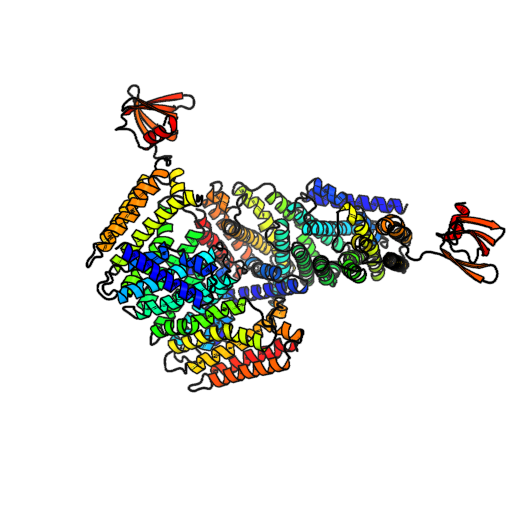21.30 31 ALA C C 1
ATOM 4795 O O . ALA C 1 45 ? 58.990 26.888 29.475 1.00 20.50 31 ALA C O 1
ATOM 4797 N N . LEU C 1 46 ? 57.817 25.376 28.310 1.00 21.01 32 LEU C N 1
ATOM 4798 C CA . LEU C 1 46 ? 57.322 24.764 29.571 1.00 21.63 32 LEU C CA 1
ATOM 4799 C C . LEU C 1 46 ? 58.390 23.776 30.102 1.00 22.44 32 LEU C C 1
ATOM 4800 O O . LEU C 1 46 ? 58.173 22.568 30.126 1.00 20.26 32 LEU C O 1
ATOM 4805 N N . ARG C 1 47 ? 59.537 24.311 30.520 1.00 24.20 33 ARG C N 1
ATOM 4806 C CA . ARG C 1 47 ? 60.662 23.500 30.950 1.00 26.12 33 ARG C CA 1
ATOM 4807 C C . ARG C 1 47 ? 60.409 22.449 31.982 1.00 25.76 33 ARG C C 1
ATOM 4808 O O . ARG C 1 47 ? 60.748 21.275 31.771 1.00 24.31 33 ARG C O 1
ATOM 4816 N N . LEU C 1 48 ? 59.790 22.837 33.088 1.00 25.42 34 LEU C N 1
ATOM 4817 C CA . LEU C 1 48 ? 59.573 21.860 34.122 1.00 26.88 34 LEU C CA 1
ATOM 4818 C C . LEU C 1 48 ? 58.613 20.760 33.701 1.00 26.20 34 LEU C C 1
ATOM 4819 O O . LEU C 1 48 ? 58.796 19.609 34.081 1.00 26.80 34 LEU C O 1
ATOM 4824 N N . TYR C 1 49 ? 57.619 21.101 32.886 1.00 25.42 35 TYR C N 1
ATOM 4825 C CA . TYR C 1 49 ? 56.628 20.129 32.424 1.00 25.51 35 TYR C CA 1
ATOM 4826 C C . TYR C 1 49 ? 57.263 19.156 31.449 1.00 24.82 35 TYR C C 1
ATOM 4827 O O . TYR C 1 49 ? 56.851 18.007 31.372 1.00 22.83 35 TYR C O 1
ATOM 4836 N N . LEU C 1 50 ? 58.270 19.616 30.708 1.00 23.60 36 LEU C N 1
ATOM 4837 C CA . LEU C 1 50 ? 58.940 18.782 29.733 1.00 23.77 36 LEU C CA 1
ATOM 4838 C C . LEU C 1 50 ? 60.005 17.898 30.356 1.00 23.30 36 LEU C C 1
ATOM 4839 O O . LEU C 1 50 ? 60.411 16.867 29.805 1.00 24.74 36 LEU C O 1
ATOM 4844 N N . ARG C 1 51 ? 60.459 18.316 31.511 1.00 22.61 37 ARG C N 1
ATOM 4845 C CA . ARG C 1 51 ? 61.540 17.631 32.204 1.00 22.42 37 ARG C CA 1
ATOM 4846 C C . ARG C 1 51 ? 61.073 16.641 33.244 1.00 21.50 37 ARG C C 1
ATOM 4847 O O . ARG C 1 51 ? 61.708 15.637 33.453 1.00 19.94 37 ARG C O 1
ATOM 4855 N N . VAL C 1 52 ? 59.959 16.929 33.903 1.00 20.03 38 VAL C N 1
ATOM 4856 C CA . VAL C 1 52 ? 59.516 16.053 34.977 1.00 22.49 38 VAL C CA 1
ATOM 4857 C C . VAL C 1 52 ? 59.266 14.566 34.590 1.00 21.06 38 VAL C C 1
ATOM 4858 O O . VAL C 1 52 ? 59.377 13.679 35.426 1.00 21.35 38 VAL C O 1
ATOM 4862 N N . PRO C 1 53 ? 58.930 14.288 33.322 1.00 20.89 39 PRO C N 1
ATOM 4863 C CA . PRO C 1 53 ? 58.707 12.905 32.933 1.00 20.58 39 PRO C CA 1
ATOM 4864 C C . PRO C 1 53 ? 60.022 12.138 33.040 1.00 19.48 39 PRO C C 1
ATOM 4865 O O . PRO C 1 53 ? 60.007 10.949 33.220 1.00 17.44 39 PRO C O 1
ATOM 4869 N N . HIS C 1 54 ? 61.146 12.828 32.900 1.00 20.48 40 HIS C N 1
ATOM 4870 C CA . HIS C 1 54 ? 62.450 12.170 33.041 1.00 21.87 40 HIS C CA 1
ATOM 4871 C C . HIS C 1 54 ? 62.576 11.637 34.475 1.00 21.31 40 HIS C C 1
ATOM 4872 O O . HIS C 1 54 ? 63.027 10.508 34.696 1.00 22.78 40 HIS C O 1
ATOM 4879 N N . PHE C 1 55 ? 62.137 12.439 35.441 1.00 20.90 41 PHE C N 1
ATOM 4880 C CA . PHE C 1 55 ? 62.207 12.020 36.822 1.00 21.02 41 PHE C CA 1
ATOM 4881 C C . PHE C 1 55 ? 61.238 10.876 37.132 1.00 22.62 41 PHE C C 1
ATOM 4882 O O . PHE C 1 55 ? 61.603 9.927 37.861 1.00 23.14 41 PHE C O 1
ATOM 4890 N N . LEU C 1 56 ? 60.036 10.932 36.550 1.00 21.52 42 LEU C N 1
ATOM 4891 C CA . LEU C 1 56 ? 59.006 9.909 36.813 1.00 20.83 42 LEU C CA 1
ATOM 4892 C C . LEU C 1 56 ? 59.355 8.554 36.237 1.00 20.25 42 LEU C C 1
ATOM 4893 O O . LEU C 1 56 ? 58.845 7.532 36.691 1.00 19.31 42 LEU C O 1
ATOM 4898 N N . THR C 1 57 ? 60.204 8.558 35.223 1.00 20.69 43 THR C N 1
ATOM 4899 C CA . THR C 1 57 ? 60.587 7.346 34.563 1.00 22.30 43 THR C CA 1
ATOM 4900 C C . THR C 1 57 ? 61.951 6.868 35.015 1.00 24.50 43 THR C C 1
ATOM 4901 O O . THR C 1 57 ? 62.513 6.003 34.366 1.00 26.44 43 THR C O 1
ATOM 4905 N N . GLU C 1 58 ? 62.484 7.408 36.112 1.00 26.71 44 GLU C N 1
ATOM 4906 C CA . GLU C 1 58 ? 63.795 6.972 36.600 1.00 29.63 44 GLU C CA 1
ATOM 4907 C C . GLU C 1 58 ? 63.884 5.452 36.911 1.00 30.95 44 GLU C C 1
ATOM 4908 O O . GLU C 1 58 ? 64.968 4.896 36.894 1.00 32.62 44 GLU C O 1
ATOM 4914 N N . TRP C 1 59 ? 62.743 4.791 37.140 1.00 31.02 45 TRP C N 1
ATOM 4915 C CA . TRP C 1 59 ? 62.672 3.359 37.451 1.00 30.06 45 TRP C CA 1
ATOM 4916 C C . TRP C 1 59 ? 62.675 2.471 36.243 1.00 30.87 45 TRP C C 1
ATOM 4917 O O . TRP C 1 59 ? 62.803 1.279 36.350 1.00 33.39 45 TRP C O 1
ATOM 4928 N N . THR C 1 60 ? 62.506 3.029 35.070 1.00 33.32 46 THR C N 1
ATOM 4929 C CA . THR C 1 60 ? 62.484 2.210 33.864 1.00 32.88 46 THR C CA 1
ATOM 4930 C C . THR C 1 60 ? 63.913 1.961 33.368 1.00 34.01 46 THR C C 1
ATOM 4931 O O . THR C 1 60 ? 64.587 2.889 32.939 1.00 33.84 46 THR C O 1
ATOM 4935 N N . THR C 1 61 ? 64.342 0.699 33.414 1.00 35.07 47 THR C N 1
ATOM 4936 C CA . THR C 1 61 ? 65.707 0.312 33.052 1.00 37.08 47 THR C CA 1
ATOM 4937 C C . THR C 1 61 ? 66.034 0.220 31.592 1.00 37.44 47 THR C C 1
ATOM 4938 O O . THR C 1 61 ? 67.162 0.490 31.217 1.00 40.18 47 THR C O 1
ATOM 4942 N N . ASP C 1 62 ? 65.093 -0.160 30.752 1.00 36.27 48 ASP C N 1
ATOM 4943 C CA . ASP C 1 62 ? 65.429 -0.193 29.343 1.00 37.21 48 ASP C CA 1
ATOM 4944 C C . ASP C 1 62 ? 65.438 1.255 28.779 1.00 37.11 48 ASP C C 1
ATOM 4945 O O . ASP C 1 62 ? 64.408 1.908 28.787 1.00 38.90 48 ASP C O 1
ATOM 4950 N N . PRO C 1 63 ? 66.576 1.762 28.259 1.00 35.81 49 PRO C N 1
ATOM 4951 C CA . PRO C 1 63 ? 66.569 3.145 27.738 1.00 34.37 49 PRO C CA 1
ATOM 4952 C C . PRO C 1 63 ? 65.597 3.528 26.621 1.00 33.67 49 PRO C C 1
ATOM 4953 O O . PRO C 1 63 ? 65.155 4.688 26.585 1.00 33.69 49 PRO C O 1
ATOM 4957 N N . ASP C 1 64 ? 65.298 2.624 25.691 1.00 32.73 50 ASP C N 1
ATOM 4958 C CA . ASP C 1 64 ? 64.321 2.959 24.626 1.00 34.46 50 ASP C CA 1
ATOM 4959 C C . ASP C 1 64 ? 62.902 3.118 25.216 1.00 33.13 50 ASP C C 1
ATOM 4960 O O . ASP C 1 64 ? 62.193 4.077 24.907 1.00 32.28 50 ASP C O 1
ATOM 4965 N N . ARG C 1 65 ? 62.495 2.163 26.047 1.00 30.66 51 ARG C N 1
ATOM 4966 C CA . ARG C 1 65 ? 61.196 2.248 26.676 1.00 29.23 51 ARG C CA 1
ATOM 4967 C C . ARG C 1 65 ? 61.147 3.497 27.557 1.00 27.57 51 ARG C C 1
ATOM 4968 O O . ARG C 1 65 ? 60.176 4.211 27.530 1.00 27.18 51 ARG C O 1
ATOM 4976 N N . ARG C 1 66 ? 62.183 3.749 28.346 1.00 26.20 52 ARG C N 1
ATOM 4977 C CA . ARG C 1 66 ? 62.227 4.946 29.189 1.00 24.92 52 ARG C CA 1
ATOM 4978 C C . ARG C 1 66 ? 61.989 6.252 28.374 1.00 24.14 52 ARG C C 1
ATOM 4979 O O . ARG C 1 66 ? 61.156 7.067 28.783 1.00 21.34 52 ARG C O 1
ATOM 4987 N N . ALA C 1 67 ? 62.678 6.402 27.235 1.00 21.36 53 ALA C N 1
ATOM 4988 C CA . ALA C 1 67 ? 62.567 7.583 26.382 1.00 21.32 53 ALA C CA 1
ATOM 4989 C C . ALA C 1 67 ? 61.163 7.678 25.819 1.00 22.58 53 ALA C C 1
ATOM 4990 O O . ALA C 1 67 ? 60.632 8.773 25.696 1.00 21.02 53 ALA C O 1
ATOM 4992 N N . ALA C 1 68 ? 60.577 6.533 25.456 1.00 21.60 54 ALA C N 1
ATOM 4993 C CA . ALA C 1 68 ? 59.231 6.542 24.882 1.00 23.52 54 ALA C CA 1
ATOM 4994 C C . ALA C 1 68 ? 58.155 6.907 25.923 1.00 23.15 54 ALA C C 1
ATOM 4995 O O . ALA C 1 68 ? 57.250 7.686 25.606 1.00 21.86 54 ALA C O 1
ATOM 4997 N N . VAL C 1 69 ? 58.287 6.381 27.147 1.00 21.08 55 VAL C N 1
ATOM 4998 C CA . VAL C 1 69 ? 57.358 6.693 28.225 1.00 20.00 55 VAL C CA 1
ATOM 4999 C C . VAL C 1 69 ? 57.488 8.177 28.596 1.00 22.13 55 VAL C C 1
ATOM 5000 O O . VAL C 1 69 ? 56.475 8.873 28.770 1.00 22.39 55 VAL C O 1
ATOM 5004 N N . SER C 1 70 ? 58.729 8.650 28.688 1.00 19.87 56 SER C N 1
ATOM 5005 C CA . SER C 1 70 ? 58.998 10.035 29.035 1.00 20.45 56 SER C CA 1
ATOM 5006 C C . SER C 1 70 ? 58.353 11.030 28.007 1.00 21.19 56 SER C C 1
ATOM 5007 O O . SER C 1 70 ? 57.704 12.002 28.409 1.00 19.86 56 SER C O 1
ATOM 5010 N N . ARG C 1 71 ? 58.520 10.800 26.705 1.00 18.95 57 ARG C N 1
ATOM 5011 C CA . ARG C 1 71 ? 57.948 11.739 25.796 1.00 21.38 57 ARG C CA 1
ATOM 5012 C C . ARG C 1 71 ? 56.416 11.595 25.678 1.00 22.11 57 ARG C C 1
ATOM 5013 O O . ARG C 1 71 ? 55.744 12.585 25.391 1.00 21.20 57 ARG C O 1
ATOM 5021 N N . ALA C 1 72 ? 55.877 10.385 25.899 1.00 20.90 58 ALA C N 1
ATOM 5022 C CA . ALA C 1 72 ? 54.440 10.189 25.841 1.00 21.06 58 ALA C CA 1
ATOM 5023 C C . ALA C 1 72 ? 53.811 10.959 27.015 1.00 20.38 58 ALA C C 1
ATOM 5024 O O . ALA C 1 72 ? 52.785 11.623 26.869 1.00 21.79 58 ALA C O 1
ATOM 5026 N N . LEU C 1 73 ? 54.435 10.877 28.181 1.00 19.79 59 LEU C N 1
ATOM 5027 C CA . LEU C 1 73 ? 53.946 11.598 29.341 1.00 19.32 59 LEU C CA 1
ATOM 5028 C C . LEU C 1 73 ? 54.074 13.131 29.088 1.00 19.92 59 LEU C C 1
ATOM 5029 O O . LEU C 1 73 ? 53.204 13.903 29.493 1.00 19.12 59 LEU C O 1
ATOM 5034 N N . ALA C 1 74 ? 55.161 13.564 28.442 1.00 19.03 60 ALA C N 1
ATOM 5035 C CA . ALA C 1 74 ? 55.329 14.989 28.206 1.00 18.08 60 ALA C CA 1
ATOM 5036 C C . ALA C 1 74 ? 54.167 15.486 27.301 1.00 17.59 60 ALA C C 1
ATOM 5037 O O . ALA C 1 74 ? 53.679 16.585 27.518 1.00 17.19 60 ALA C O 1
ATOM 5039 N N . LEU C 1 75 ? 53.737 14.692 26.312 1.00 14.76 61 LEU C N 1
ATOM 5040 C CA . LEU C 1 75 ? 52.610 15.100 25.449 1.00 17.51 61 LEU C CA 1
ATOM 5041 C C . LEU C 1 75 ? 51.344 15.426 26.275 1.00 17.85 61 LEU C C 1
ATOM 5042 O O . LEU C 1 75 ? 50.683 16.455 26.055 1.00 18.48 61 LEU C O 1
ATOM 5047 N N . ASP C 1 76 ? 51.023 14.556 27.229 1.00 18.57 62 ASP C N 1
ATOM 5048 C CA . ASP C 1 76 ? 49.820 14.767 28.003 1.00 19.60 62 ASP C CA 1
ATOM 5049 C C . ASP C 1 76 ? 49.972 15.791 29.080 1.00 18.01 62 ASP C C 1
ATOM 5050 O O . ASP C 1 76 ? 49.031 16.454 29.364 1.00 18.82 62 ASP C O 1
ATOM 5055 N N . ILE C 1 77 ? 51.152 15.942 29.668 1.00 17.57 63 ILE C N 1
ATOM 5056 C CA . ILE C 1 77 ? 51.315 16.961 30.676 1.00 17.10 63 ILE C CA 1
ATOM 5057 C C . ILE C 1 77 ? 51.188 18.333 29.978 1.00 17.14 63 ILE C C 1
ATOM 5058 O O . ILE C 1 77 ? 50.468 19.201 30.455 1.00 18.22 63 ILE C O 1
ATOM 5063 N N . VAL C 1 78 ? 51.859 18.512 28.844 1.00 14.83 64 VAL C N 1
ATOM 5064 C CA . VAL C 1 78 ? 51.736 19.763 28.097 1.00 15.77 64 VAL C CA 1
ATOM 5065 C C . VAL C 1 78 ? 50.263 19.962 27.636 1.00 16.44 64 VAL C C 1
ATOM 5066 O O . VAL C 1 78 ? 49.738 21.063 27.712 1.00 17.16 64 VAL C O 1
ATOM 5070 N N . SER C 1 79 ? 49.606 18.893 27.204 1.00 17.24 65 SER C N 1
ATOM 5071 C CA . SER C 1 79 ? 48.202 18.994 26.791 1.00 18.48 65 SER C CA 1
ATOM 5072 C C . SER C 1 79 ? 47.360 19.617 27.920 1.00 18.11 65 SER C C 1
ATOM 5073 O O . SER C 1 79 ? 46.589 20.554 27.692 1.00 16.64 65 SER C O 1
ATOM 5076 N N . MET C 1 80 ? 47.502 19.063 29.122 1.00 17.59 66 MET C N 1
ATOM 5077 C CA . MET C 1 80 ? 46.780 19.533 30.308 1.00 16.04 66 MET C CA 1
ATOM 5078 C C . MET C 1 80 ? 47.180 20.975 30.715 1.00 18.27 66 MET C C 1
ATOM 5079 O O . MET C 1 80 ? 46.364 21.731 31.249 1.00 17.62 66 MET C O 1
ATOM 5084 N N . LYS C 1 81 ? 48.438 21.369 30.464 1.00 18.77 67 LYS C N 1
ATOM 5085 C CA . LYS C 1 81 ? 48.863 22.715 30.760 1.00 16.16 67 LYS C CA 1
ATOM 5086 C C . LYS C 1 81 ? 48.140 23.655 29.748 1.00 17.36 67 LYS C C 1
ATOM 5087 O O . LYS C 1 81 ? 47.728 24.775 30.077 1.00 17.30 67 LYS C O 1
ATOM 5093 N N . LEU C 1 82 ? 47.984 23.213 28.510 1.00 15.59 68 LEU C N 1
ATOM 5094 C CA . LEU C 1 82 ? 47.265 24.018 27.532 1.00 16.53 68 LEU C CA 1
ATOM 5095 C C . LEU C 1 82 ? 45.754 24.154 27.918 1.00 17.12 68 LEU C C 1
ATOM 5096 O O . LEU C 1 82 ? 45.155 25.197 27.667 1.00 16.92 68 LEU C O 1
ATOM 5101 N N . LEU C 1 83 ? 45.160 23.112 28.505 1.00 14.41 69 LEU C N 1
ATOM 5102 C CA . LEU C 1 83 ? 43.765 23.178 28.900 1.00 15.51 69 LEU C CA 1
ATOM 5103 C C . LEU C 1 83 ? 43.677 24.205 30.038 1.00 18.48 69 LEU C C 1
ATOM 5104 O O . LEU C 1 83 ? 42.723 25.006 30.101 1.00 18.83 69 LEU C O 1
ATOM 5109 N N . ASP C 1 84 ? 44.663 24.187 30.935 1.00 18.88 70 ASP C N 1
ATOM 5110 C CA . ASP C 1 84 ? 44.716 25.144 32.028 1.00 19.56 70 ASP C CA 1
ATOM 5111 C C . ASP C 1 84 ? 44.789 26.552 31.452 1.00 19.18 70 ASP C C 1
ATOM 5112 O O . ASP C 1 84 ? 44.097 27.456 31.944 1.00 19.50 70 ASP C O 1
ATOM 5117 N N . ASP C 1 85 ? 45.585 26.767 30.409 1.00 18.81 71 ASP C N 1
ATOM 5118 C CA . ASP C 1 85 ? 45.684 28.110 29.797 1.00 19.27 71 ASP C CA 1
ATOM 5119 C C . ASP C 1 85 ? 44.350 28.608 29.199 1.00 21.16 71 ASP C C 1
ATOM 5120 O O . ASP C 1 85 ? 44.010 29.799 29.211 1.00 18.83 71 ASP C O 1
ATOM 5125 N N . LEU C 1 86 ? 43.621 27.660 28.634 1.00 23.39 72 LEU C N 1
ATOM 5126 C CA . LEU C 1 86 ? 42.302 27.862 28.056 1.00 25.99 72 LEU C CA 1
ATOM 5127 C C . LEU C 1 86 ? 41.327 28.262 29.199 1.00 26.88 72 LEU C C 1
ATOM 5128 O O . LEU C 1 86 ? 40.432 29.049 28.998 1.00 29.76 72 LEU C O 1
ATOM 5133 N N . MET C 1 87 ? 41.531 27.765 30.410 1.00 27.82 73 MET C N 1
ATOM 5134 C CA . MET C 1 87 ? 40.688 28.129 31.550 1.00 30.31 73 MET C CA 1
ATOM 5135 C C . MET C 1 87 ? 40.905 29.571 32.020 1.00 33.67 73 MET C C 1
ATOM 5136 O O . MET C 1 87 ? 39.971 30.245 32.474 1.00 33.58 73 MET C O 1
ATOM 5141 N N . ASP C 1 88 ? 42.155 30.014 31.980 1.00 35.51 74 ASP C N 1
ATOM 5142 C CA . ASP C 1 88 ? 42.476 31.341 32.476 1.00 38.18 74 ASP C CA 1
ATOM 5143 C C . ASP C 1 88 ? 42.265 32.352 31.383 1.00 39.38 74 ASP C C 1
ATOM 5144 O O . ASP C 1 88 ? 41.983 33.499 31.692 1.00 40.75 74 ASP C O 1
ATOM 5149 N N . ASP C 1 89 ? 42.402 31.913 30.123 1.00 40.21 75 ASP C N 1
ATOM 5150 C CA . ASP C 1 89 ? 42.261 32.756 28.930 1.00 41.33 75 ASP C CA 1
ATOM 5151 C C . ASP C 1 89 ? 43.046 34.101 28.961 1.00 40.95 75 ASP C C 1
ATOM 5152 O O . ASP C 1 89 ? 42.571 35.150 28.507 1.00 38.80 75 ASP C O 1
ATOM 5157 N N . ASP C 1 90 ? 44.277 34.042 29.451 1.00 40.42 76 ASP C N 1
ATOM 5158 C CA . ASP C 1 90 ? 45.106 35.240 29.524 1.00 40.10 76 ASP C CA 1
ATOM 5159 C C . ASP C 1 90 ? 46.527 35.020 28.978 1.00 36.98 76 ASP C C 1
ATOM 5160 O O . ASP C 1 90 ? 47.446 35.700 29.422 1.00 37.31 76 ASP C O 1
ATOM 5165 N N . THR C 1 91 ? 46.710 34.091 28.037 1.00 31.62 77 THR C N 1
ATOM 5166 C CA . THR C 1 91 ? 48.041 33.824 27.507 1.00 27.79 77 THR C CA 1
ATOM 5167 C C . THR C 1 91 ? 48.260 34.640 26.264 1.00 26.29 77 THR C C 1
ATOM 5168 O O . THR C 1 91 ? 49.379 34.815 25.831 1.00 25.75 77 THR C O 1
ATOM 5172 N N . GLY C 1 92 ? 47.162 35.118 25.698 1.00 26.29 78 GLY C N 1
ATOM 5173 C CA . GLY C 1 92 ? 47.207 35.894 24.478 1.00 26.98 78 GLY C CA 1
ATOM 5174 C C . GLY C 1 92 ? 47.197 34.979 23.262 1.00 28.96 78 GLY C C 1
ATOM 5175 O O . GLY C 1 92 ? 47.200 35.469 22.117 1.00 32.05 78 GLY C O 1
ATOM 5176 N N . LEU C 1 93 ? 47.210 33.662 23.473 1.00 24.67 79 LEU C N 1
ATOM 5177 C CA . LEU C 1 93 ? 47.173 32.746 22.352 1.00 22.45 79 LEU C CA 1
ATOM 5178 C C . LEU C 1 93 ? 45.720 32.588 21.886 1.00 21.55 79 LEU C C 1
ATOM 5179 O O . LEU C 1 93 ? 44.795 32.718 22.682 1.00 20.75 79 LEU C O 1
ATOM 5184 N N . ASP C 1 94 ? 45.529 32.345 20.591 1.00 20.95 80 ASP C N 1
ATOM 5185 C CA . ASP C 1 94 ? 44.206 32.135 20.010 1.00 20.09 80 ASP C CA 1
ATOM 5186 C C . ASP C 1 94 ? 43.582 30.882 20.656 1.00 20.11 80 ASP C C 1
ATOM 5187 O O . ASP C 1 94 ? 44.184 29.798 20.619 1.00 18.63 80 ASP C O 1
ATOM 5192 N N . ARG C 1 95 ? 42.379 31.010 21.222 1.00 19.18 81 ARG C N 1
ATOM 5193 C CA . ARG C 1 95 ? 41.742 29.868 21.886 1.00 19.01 81 ARG C CA 1
ATOM 5194 C C . ARG C 1 95 ? 41.515 28.685 20.981 1.00 18.84 81 ARG C C 1
ATOM 5195 O O . ARG C 1 95 ? 41.537 27.545 21.453 1.00 18.31 81 ARG C O 1
ATOM 5203 N N . VAL C 1 96 ? 41.226 28.944 19.709 1.00 17.45 82 VAL C N 1
ATOM 5204 C CA . VAL C 1 96 ? 40.969 27.864 18.789 1.00 17.32 82 VAL C CA 1
ATOM 5205 C C . VAL C 1 96 ? 42.173 26.886 18.738 1.00 18.83 82 VAL C C 1
ATOM 5206 O O . VAL C 1 96 ? 42.021 25.673 18.889 1.00 17.29 82 VAL C O 1
ATOM 5210 N N . GLU C 1 97 ? 43.360 27.463 18.527 1.00 20.12 83 GLU C N 1
ATOM 5211 C CA . GLU C 1 97 ? 44.679 26.792 18.453 1.00 21.98 83 GLU C CA 1
ATOM 5212 C C . GLU C 1 97 ? 44.910 26.012 19.740 1.00 21.22 83 GLU C C 1
ATOM 5213 O O . GLU C 1 97 ? 45.273 24.834 19.728 1.00 20.52 83 GLU C O 1
ATOM 5219 N N . LEU C 1 98 ? 44.755 26.724 20.859 1.00 19.93 84 LEU C N 1
ATOM 5220 C CA . LEU C 1 98 ? 44.956 26.122 22.165 1.00 19.14 84 LEU C CA 1
ATOM 5221 C C . LEU C 1 98 ? 44.096 24.900 22.364 1.00 18.98 84 LEU C C 1
ATOM 5222 O O . LEU C 1 98 ? 44.581 23.858 22.817 1.00 18.82 84 LEU C O 1
ATOM 5227 N N . ALA C 1 99 ? 42.805 25.025 22.059 1.00 17.07 85 ALA C N 1
ATOM 5228 C CA . ALA C 1 99 ? 41.900 23.917 22.270 1.00 16.63 85 ALA C CA 1
ATOM 5229 C C . ALA C 1 99 ? 42.179 22.760 21.347 1.00 16.34 85 ALA C C 1
ATOM 5230 O O . ALA C 1 99 ? 42.163 21.645 21.800 1.00 16.58 85 ALA C O 1
ATOM 5232 N N . CYS C 1 100 ? 42.430 23.023 20.065 1.00 16.30 86 CYS C N 1
ATOM 5233 C CA . CYS C 1 100 ? 42.648 21.957 19.109 1.00 16.26 86 CYS C CA 1
ATOM 5234 C C . CYS C 1 100 ? 43.992 21.237 19.259 1.00 16.40 86 CYS C C 1
ATOM 5235 O O . CYS C 1 100 ? 44.093 20.016 19.065 1.00 18.26 86 CYS C O 1
ATOM 5238 N N . VAL C 1 101 ? 45.011 21.984 19.627 1.00 15.29 87 VAL C N 1
ATOM 5239 C CA . VAL C 1 101 ? 46.317 21.409 19.842 1.00 15.65 87 VAL C CA 1
ATOM 5240 C C . VAL C 1 101 ? 46.261 20.664 21.182 1.00 16.14 87 VAL C C 1
ATOM 5241 O O . VAL C 1 101 ? 46.832 19.610 21.316 1.00 15.17 87 VAL C O 1
ATOM 5245 N N . CYS C 1 102 ? 45.543 21.205 22.168 1.00 17.22 88 CYS C N 1
ATOM 5246 C CA . CYS C 1 102 ? 45.411 20.524 23.458 1.00 15.87 88 CYS C CA 1
ATOM 5247 C C . CYS C 1 102 ? 44.810 19.136 23.186 1.00 16.93 88 CYS C C 1
ATOM 5248 O O . CYS C 1 102 ? 45.299 18.107 23.696 1.00 18.19 88 CYS C O 1
ATOM 5251 N N . LEU C 1 103 ? 43.744 19.084 22.393 1.00 15.23 89 LEU C N 1
ATOM 5252 C CA . LEU C 1 103 ? 43.117 17.772 22.133 1.00 16.16 89 LEU C CA 1
ATOM 5253 C C . LEU C 1 103 ? 44.072 16.797 21.369 1.00 16.70 89 LEU C C 1
ATOM 5254 O O . LEU C 1 103 ? 44.195 15.616 21.721 1.00 17.19 89 LEU C O 1
ATOM 5259 N N . ARG C 1 104 ? 44.727 17.310 20.328 1.00 16.10 90 ARG C N 1
ATOM 5260 C CA . ARG C 1 104 ? 45.609 16.511 19.511 1.00 17.90 90 ARG C CA 1
ATOM 5261 C C . ARG C 1 104 ? 46.744 15.914 20.383 1.00 18.63 90 ARG C C 1
ATOM 5262 O O . ARG C 1 104 ? 46.989 14.697 20.319 1.00 18.49 90 ARG C O 1
ATOM 5270 N N . LEU C 1 105 ? 47.388 16.740 21.217 1.00 16.64 91 LEU C N 1
ATOM 5271 C CA . LEU C 1 105 ? 48.444 16.238 22.084 1.00 17.92 91 LEU C CA 1
ATOM 5272 C C . LEU C 1 105 ? 47.950 15.153 23.029 1.00 18.32 91 LEU C C 1
ATOM 5273 O O . LEU C 1 105 ? 48.653 14.134 23.250 1.00 16.50 91 LEU C O 1
ATOM 5278 N N . HIS C 1 106 ? 46.771 15.384 23.613 1.00 15.20 92 HIS C N 1
ATOM 5279 C CA . HIS C 1 106 ? 46.202 14.412 24.512 1.00 13.62 92 HIS C CA 1
ATOM 5280 C C . HIS C 1 106 ? 45.907 13.096 23.771 1.00 14.69 92 HIS C C 1
ATOM 5281 O O . HIS C 1 106 ? 46.216 11.991 24.258 1.00 15.25 92 HIS C O 1
ATOM 5288 N N . LEU C 1 107 ? 45.322 13.167 22.593 1.00 14.60 93 LEU C N 1
ATOM 5289 C CA . LEU C 1 107 ? 45.040 11.913 21.912 1.00 14.65 93 LEU C CA 1
ATOM 5290 C C . LEU C 1 107 ? 46.317 11.136 21.543 1.00 16.58 93 LEU C C 1
ATOM 5291 O O . LEU C 1 107 ? 46.335 9.910 21.607 1.00 16.99 93 LEU C O 1
ATOM 5296 N N . ARG C 1 108 ? 47.385 11.838 21.177 1.00 17.24 94 ARG C N 1
ATOM 5297 C CA . ARG C 1 108 ? 48.642 11.176 20.832 1.00 18.51 94 ARG C CA 1
ATOM 5298 C C . ARG C 1 108 ? 49.179 10.557 22.095 1.00 18.45 94 ARG C C 1
ATOM 5299 O O . ARG C 1 108 ? 49.697 9.456 22.084 1.00 20.82 94 ARG C O 1
ATOM 5307 N N . ALA C 1 109 ? 49.086 11.282 23.191 1.00 16.60 95 ALA C N 1
ATOM 5308 C CA . ALA C 1 109 ? 49.563 10.741 24.431 1.00 17.09 95 ALA C CA 1
ATOM 5309 C C . ALA C 1 109 ? 48.868 9.440 24.777 1.00 17.82 95 ALA C C 1
ATOM 5310 O O . ALA C 1 109 ? 49.555 8.475 25.180 1.00 15.66 95 ALA C O 1
ATOM 5312 N N . LEU C 1 110 ? 47.531 9.383 24.626 1.00 17.15 96 LEU C N 1
ATOM 5313 C CA . LEU C 1 110 ? 46.797 8.141 24.977 1.00 16.51 96 LEU C CA 1
ATOM 5314 C C . LEU C 1 110 ? 47.305 6.968 24.165 1.00 18.16 96 LEU C C 1
ATOM 5315 O O . LEU C 1 110 ? 47.488 5.840 24.673 1.00 19.25 96 LEU C O 1
ATOM 5320 N N . HIS C 1 111 ? 47.470 7.237 22.880 1.00 18.37 97 HIS C N 1
ATOM 5321 C CA . HIS C 1 111 ? 47.898 6.244 21.955 1.00 20.10 97 HIS C CA 1
ATOM 5322 C C . HIS C 1 111 ? 49.337 5.755 22.310 1.00 20.91 97 HIS C C 1
ATOM 5323 O O . HIS C 1 111 ? 49.568 4.573 22.439 1.00 20.41 97 HIS C O 1
ATOM 5330 N N . GLU C 1 112 ? 50.271 6.666 22.516 1.00 20.53 98 GLU C N 1
ATOM 5331 C CA . GLU C 1 112 ? 51.614 6.255 22.846 1.00 20.94 98 GLU C CA 1
ATOM 5332 C C . GLU C 1 112 ? 51.683 5.523 24.182 1.00 22.72 98 GLU C C 1
ATOM 5333 O O . GLU C 1 112 ? 52.360 4.496 24.288 1.00 23.17 98 GLU C O 1
ATOM 5339 N N . LEU C 1 113 ? 50.971 6.015 25.193 1.00 22.66 99 LEU C N 1
ATOM 5340 C CA . LEU C 1 113 ? 51.022 5.363 26.479 1.00 23.26 99 LEU C CA 1
ATOM 5341 C C . LEU C 1 113 ? 50.409 3.986 26.380 1.00 23.84 99 LEU C C 1
ATOM 5342 O O . LEU C 1 113 ? 50.949 3.051 26.974 1.00 23.48 99 LEU C O 1
ATOM 5347 N N . GLU C 1 114 ? 49.313 3.832 25.640 1.00 22.93 100 GLU C N 1
ATOM 5348 C CA . GLU C 1 114 ? 48.689 2.505 25.594 1.00 24.73 100 GLU C CA 1
ATOM 5349 C C . GLU C 1 114 ? 49.497 1.492 24.799 1.00 25.47 100 GLU C C 1
ATOM 5350 O O . GLU C 1 114 ? 49.373 0.293 25.023 1.00 23.74 100 GLU C O 1
ATOM 5356 N N . SER C 1 115 ? 50.326 1.974 23.892 1.00 25.87 101 SER C N 1
ATOM 5357 C CA . SER C 1 115 ? 51.135 1.071 23.118 1.00 29.42 101 SER C CA 1
ATOM 5358 C C . SER C 1 115 ? 52.320 0.601 23.982 1.00 30.00 101 SER C C 1
ATOM 5359 O O . SER C 1 115 ? 52.959 -0.369 23.638 1.00 31.01 101 SER C O 1
ATOM 5362 N N . LEU C 1 116 ? 52.581 1.274 25.107 1.00 30.28 102 LEU C N 1
ATOM 5363 C CA . LEU C 1 116 ? 53.681 0.906 25.995 1.00 29.65 102 LEU C CA 1
ATOM 5364 C C . LEU C 1 116 ? 53.247 0.173 27.246 1.00 30.26 102 LEU C C 1
ATOM 5365 O O . LEU C 1 116 ? 54.052 -0.489 27.881 1.00 30.52 102 LEU C O 1
ATOM 5370 N N . ALA C 1 117 ? 51.991 0.320 27.629 1.00 30.25 103 ALA C N 1
ATOM 5371 C CA . ALA C 1 117 ? 51.508 -0.357 28.818 1.00 31.61 103 ALA C CA 1
ATOM 5372 C C . ALA C 1 117 ? 51.411 -1.891 28.639 1.00 32.93 103 ALA C C 1
ATOM 5373 O O . ALA C 1 117 ? 51.030 -2.399 27.587 1.00 30.93 103 ALA C O 1
ATOM 5375 N N . ARG C 1 118 ? 51.754 -2.614 29.696 1.00 35.47 104 ARG C N 1
ATOM 5376 C CA . ARG C 1 118 ? 51.654 -4.064 29.677 1.00 38.85 104 ARG C CA 1
ATOM 5377 C C . ARG C 1 118 ? 50.172 -4.342 29.385 1.00 37.39 104 ARG C C 1
ATOM 5378 O O . ARG C 1 118 ? 49.828 -5.167 28.525 1.00 38.41 104 ARG C O 1
ATOM 5386 N N . ASP C 1 119 ? 49.306 -3.612 30.086 1.00 35.05 105 ASP C N 1
ATOM 5387 C CA . ASP C 1 119 ? 47.867 -3.738 29.921 1.00 32.95 105 ASP C CA 1
ATOM 5388 C C . ASP C 1 119 ? 47.355 -2.362 29.453 1.00 31.07 105 ASP C C 1
ATOM 5389 O O . ASP C 1 119 ? 47.358 -1.396 30.233 1.00 30.23 105 ASP C O 1
ATOM 5394 N N . PRO C 1 120 ? 46.914 -2.247 28.179 1.00 29.39 106 PRO C N 1
ATOM 5395 C CA . PRO C 1 120 ? 46.433 -0.921 27.734 1.00 28.83 106 PRO C CA 1
ATOM 5396 C C . PRO C 1 120 ? 45.395 -0.303 28.663 1.00 27.99 106 PRO C C 1
ATOM 5397 O O . PRO C 1 120 ? 45.484 0.902 28.956 1.00 25.66 106 PRO C O 1
ATOM 5401 N N . LYS C 1 121 ? 44.452 -1.147 29.133 1.00 26.18 107 LYS C N 1
ATOM 5402 C CA . LYS C 1 121 ? 43.381 -0.737 30.039 1.00 24.59 107 LYS C CA 1
ATOM 5403 C C . LYS C 1 121 ? 43.819 0.027 31.276 1.00 23.15 107 LYS C C 1
ATOM 5404 O O . LYS C 1 121 ? 43.090 0.885 31.784 1.00 22.71 107 LYS C O 1
ATOM 5410 N N . ALA C 1 122 ? 45.005 -0.295 31.775 1.00 21.85 108 ALA C N 1
ATOM 5411 C CA . ALA C 1 122 ? 45.521 0.377 32.944 1.00 21.26 108 ALA C CA 1
ATOM 5412 C C . ALA C 1 122 ? 45.589 1.882 32.731 1.00 20.04 108 ALA C C 1
ATOM 5413 O O . ALA C 1 122 ? 45.436 2.643 33.679 1.00 21.60 108 ALA C O 1
ATOM 5415 N N . VAL C 1 123 ? 45.851 2.304 31.505 1.00 17.81 109 VAL C N 1
ATOM 5416 C CA . VAL C 1 123 ? 45.949 3.741 31.232 1.00 19.18 109 VAL C CA 1
ATOM 5417 C C . VAL C 1 123 ? 44.625 4.501 31.555 1.00 20.21 109 VAL C C 1
ATOM 5418 O O . VAL C 1 123 ? 44.651 5.518 32.244 1.00 21.06 109 VAL C O 1
ATOM 5422 N N . THR C 1 124 ? 43.483 3.991 31.079 1.00 20.00 110 THR C N 1
ATOM 5423 C CA . THR C 1 124 ? 42.213 4.634 31.328 1.00 19.11 110 THR C CA 1
ATOM 5424 C C . THR C 1 124 ? 41.738 4.365 32.740 1.00 20.81 110 THR C C 1
ATOM 5425 O O . THR C 1 124 ? 41.020 5.184 33.316 1.00 20.36 110 THR C O 1
ATOM 5429 N N . ASP C 1 125 ? 42.160 3.237 33.320 1.00 21.17 111 ASP C N 1
ATOM 5430 C CA . ASP C 1 125 ? 41.826 2.967 34.699 1.00 19.93 111 ASP C CA 1
ATOM 5431 C C . ASP C 1 125 ? 42.437 4.083 35.520 1.00 19.97 111 ASP C C 1
ATOM 5432 O O . ASP C 1 125 ? 41.795 4.628 36.404 1.00 20.96 111 ASP C O 1
ATOM 5437 N N . ILE C 1 126 ? 43.705 4.398 35.260 1.00 18.96 112 ILE C N 1
ATOM 5438 C CA . ILE C 1 126 ? 44.402 5.393 36.050 1.00 17.40 112 ILE C CA 1
ATOM 5439 C C . ILE C 1 126 ? 43.808 6.795 35.838 1.00 18.18 112 ILE C C 1
ATOM 5440 O O . ILE C 1 126 ? 43.639 7.565 36.801 1.00 18.64 112 ILE C O 1
ATOM 5445 N N . LEU C 1 127 ? 43.482 7.122 34.592 1.00 17.43 113 LEU C N 1
ATOM 5446 C CA . LEU C 1 127 ? 42.934 8.430 34.266 1.00 18.19 113 LEU C CA 1
ATOM 5447 C C . LEU C 1 127 ? 41.569 8.643 34.883 1.00 19.50 113 LEU C C 1
ATOM 5448 O O . LEU C 1 127 ? 41.265 9.755 35.346 1.00 20.51 113 LEU C O 1
ATOM 5453 N N . GLU C 1 128 ? 40.764 7.580 34.952 1.00 20.39 114 GLU C N 1
ATOM 5454 C CA . GLU C 1 128 ? 39.413 7.669 35.513 1.00 20.41 114 GLU C CA 1
ATOM 5455 C C . GLU C 1 128 ? 39.286 7.521 37.038 1.00 23.63 114 GLU C C 1
ATOM 5456 O O . GLU C 1 128 ? 38.435 8.209 37.647 1.00 22.91 114 GLU C O 1
ATOM 5462 N N . GLN C 1 129 ? 40.111 6.661 37.661 1.00 23.37 115 GLN C N 1
ATOM 5463 C CA . GLN C 1 129 ? 39.994 6.408 39.110 1.00 26.51 115 GLN C CA 1
ATOM 5464 C C . GLN C 1 129 ? 39.845 7.624 40.030 1.00 25.36 115 GLN C C 1
ATOM 5465 O O . GLN C 1 129 ? 39.049 7.583 40.965 1.00 23.39 115 GLN C O 1
ATOM 5471 N N . ASP C 1 130 ? 40.612 8.681 39.814 1.00 23.67 116 ASP C N 1
ATOM 5472 C CA . ASP C 1 130 ? 40.403 9.859 40.652 1.00 24.88 116 ASP C CA 1
ATOM 5473 C C . ASP C 1 130 ? 40.192 11.100 39.769 1.00 22.35 116 ASP C C 1
ATOM 5474 O O . ASP C 1 130 ? 40.550 12.208 40.150 1.00 22.24 116 ASP C O 1
ATOM 5479 N N . ALA C 1 131 ? 39.591 10.892 38.599 1.00 20.18 117 ALA C N 1
ATOM 5480 C CA . ALA C 1 131 ? 39.243 12.018 37.694 1.00 20.31 117 ALA C CA 1
ATOM 5481 C C . ALA C 1 131 ? 38.329 13.027 38.413 1.00 19.05 117 ALA C C 1
ATOM 5482 O O . ALA C 1 131 ? 38.477 14.243 38.255 1.00 20.23 117 ALA C O 1
ATOM 5484 N N . VAL C 1 132 ? 37.376 12.528 39.199 1.00 19.58 118 VAL C N 1
ATOM 5485 C CA . VAL C 1 132 ? 36.477 13.425 39.925 1.00 20.40 118 VAL C CA 1
ATOM 5486 C C . VAL C 1 132 ? 37.290 14.220 40.949 1.00 22.28 118 VAL C C 1
ATOM 5487 O O . VAL C 1 132 ? 37.126 15.431 41.069 1.00 23.14 118 VAL C O 1
ATOM 5491 N N . HIS C 1 133 ? 38.190 13.562 41.671 1.00 22.36 119 HIS C N 1
ATOM 5492 C CA . HIS C 1 133 ? 38.972 14.286 42.657 1.00 23.69 119 HIS C CA 1
ATOM 5493 C C . HIS C 1 133 ? 39.868 15.332 41.979 1.00 22.86 119 HIS C C 1
ATOM 5494 O O . HIS C 1 133 ? 40.032 16.438 42.470 1.00 23.29 119 HIS C O 1
ATOM 5501 N N . LEU C 1 134 ? 40.437 14.998 40.832 1.00 22.07 120 LEU C N 1
ATOM 5502 C CA . LEU C 1 134 ? 41.272 15.958 40.132 1.00 22.78 120 LEU C CA 1
ATOM 5503 C C . LEU C 1 134 ? 40.438 17.114 39.503 1.00 23.72 120 LEU C C 1
ATOM 5504 O O . LEU C 1 134 ? 40.758 18.281 39.642 1.00 21.64 120 LEU C O 1
ATOM 5509 N N . CYS C 1 135 ? 39.367 16.750 38.798 1.00 23.24 121 CYS C N 1
ATOM 5510 C CA . CYS C 1 135 ? 38.576 17.733 38.085 1.00 25.26 121 CYS C CA 1
ATOM 5511 C C . CYS C 1 135 ? 37.790 18.585 39.019 1.00 25.47 121 CYS C C 1
ATOM 5512 O O . CYS C 1 135 ? 37.886 19.806 38.929 1.00 24.01 121 CYS C O 1
ATOM 5515 N N . GLY C 1 136 ? 37.066 17.944 39.945 1.00 24.72 122 GLY C N 1
ATOM 5516 C CA . GLY C 1 136 ? 36.298 18.697 40.921 1.00 26.41 122 GLY C CA 1
ATOM 5517 C C . GLY C 1 136 ? 37.271 19.505 41.778 1.00 27.39 122 GLY C C 1
ATOM 5518 O O . GLY C 1 136 ? 36.990 20.648 42.146 1.00 27.74 122 GLY C O 1
ATOM 5519 N N . GLY C 1 137 ? 38.434 18.918 42.073 1.00 26.32 123 GLY C N 1
ATOM 5520 C CA . GLY C 1 137 ? 39.433 19.613 42.862 1.00 25.48 123 GLY C CA 1
ATOM 5521 C C . GLY C 1 137 ? 40.021 20.834 42.177 1.00 26.31 123 GLY C C 1
ATOM 5522 O O . GLY C 1 137 ? 40.297 21.847 42.820 1.00 28.77 123 GLY C O 1
ATOM 5523 N N . GLN C 1 138 ? 40.224 20.770 40.876 1.00 25.00 124 GLN C N 1
ATOM 5524 C CA . GLN C 1 138 ? 40.765 21.923 40.161 1.00 25.65 124 GLN C CA 1
ATOM 5525 C C . GLN C 1 138 ? 39.746 23.106 40.191 1.00 25.35 124 GLN C C 1
ATOM 5526 O O . GLN C 1 138 ? 40.112 24.270 40.374 1.00 24.79 124 GLN C O 1
ATOM 5532 N N . ILE C 1 139 ? 38.458 22.808 40.046 1.00 25.69 125 ILE C N 1
ATOM 5533 C CA . ILE C 1 139 ? 37.449 23.878 40.093 1.00 27.10 125 ILE C CA 1
ATOM 5534 C C . ILE C 1 139 ? 37.586 24.537 41.464 1.00 29.44 125 ILE C C 1
ATOM 5535 O O . ILE C 1 139 ? 37.836 25.743 41.555 1.00 30.13 125 ILE C O 1
ATOM 5540 N N . ARG C 1 140 ? 37.436 23.752 42.530 1.00 31.35 126 ARG C N 1
ATOM 5541 C CA . ARG C 1 140 ? 37.578 24.300 43.896 1.00 34.60 126 ARG C CA 1
ATOM 5542 C C . ARG C 1 140 ? 38.853 25.107 44.097 1.00 34.22 126 ARG C C 1
ATOM 5543 O O . ARG C 1 140 ? 38.797 26.229 44.598 1.00 37.24 126 ARG C O 1
ATOM 5551 N N . THR C 1 141 ? 39.994 24.582 43.689 1.00 32.28 127 THR C N 1
ATOM 5552 C CA . THR C 1 141 ? 41.215 25.323 43.911 1.00 33.28 127 THR C CA 1
ATOM 5553 C C . THR C 1 141 ? 41.355 26.576 43.056 1.00 33.64 127 THR C C 1
ATOM 5554 O O . THR C 1 141 ? 41.973 27.548 43.490 1.00 35.63 127 THR C O 1
ATOM 5558 N N . LYS C 1 142 ? 40.800 26.598 41.852 1.00 31.27 128 LYS C N 1
ATOM 5559 C CA . LYS C 1 142 ? 40.902 27.840 41.083 1.00 30.07 128 LYS C CA 1
ATOM 5560 C C . LYS C 1 142 ? 39.847 28.872 41.522 1.00 28.08 128 LYS C C 1
ATOM 5561 O O . LYS C 1 142 ? 39.908 30.039 41.153 1.00 29.16 128 LYS C O 1
ATOM 5567 N N . ARG C 1 143 ? 38.874 28.449 42.304 1.00 25.44 129 ARG C N 1
ATOM 5568 C CA . ARG C 1 143 ? 37.827 29.379 42.715 1.00 25.75 129 ARG C CA 1
ATOM 5569 C C . ARG C 1 143 ? 37.793 29.709 44.208 1.00 25.84 129 ARG C C 1
ATOM 5570 O O . ARG C 1 143 ? 36.788 30.171 44.696 1.00 24.82 129 ARG C O 1
ATOM 5578 N N . SER C 1 144 ? 38.864 29.417 44.938 1.00 27.14 130 SER C N 1
ATOM 5579 C CA . SER C 1 144 ? 38.923 29.774 46.354 1.00 29.48 130 SER C CA 1
ATOM 5580 C C . SER C 1 144 ? 40.386 30.080 46.679 1.00 31.24 130 SER C C 1
ATOM 5581 O O . SER C 1 144 ? 41.254 29.841 45.849 1.00 30.90 130 SER C O 1
ATOM 5584 N N . ARG C 1 145 ? 40.669 30.665 47.835 1.00 33.55 131 ARG C N 1
ATOM 5585 C CA . ARG C 1 145 ? 42.063 31.023 48.143 1.00 35.19 131 ARG C CA 1
ATOM 5586 C C . ARG C 1 145 ? 42.422 30.528 49.524 1.00 34.86 131 ARG C C 1
ATOM 5587 O O . ARG C 1 145 ? 41.569 30.508 50.405 1.00 34.20 131 ARG C O 1
ATOM 5595 N N . ALA C 1 146 ? 43.684 30.123 49.690 1.00 34.49 132 ALA C N 1
ATOM 5596 C CA . ALA C 1 146 ? 44.207 29.641 50.968 1.00 33.72 132 ALA C CA 1
ATOM 5597 C C . ALA C 1 146 ? 44.509 30.867 51.853 1.00 33.19 132 ALA C C 1
ATOM 5598 O O . ALA C 1 146 ? 44.975 31.896 51.362 1.00 32.22 132 ALA C O 1
ATOM 5600 N N . THR C 1 147 ? 44.230 30.776 53.149 1.00 33.07 133 THR C N 1
ATOM 5601 C CA . THR C 1 147 ? 44.506 31.919 54.016 1.00 34.09 133 THR C CA 1
ATOM 5602 C C . THR C 1 147 ? 45.434 31.530 55.142 1.00 34.06 133 THR C C 1
ATOM 5603 O O . THR C 1 147 ? 45.676 32.329 56.049 1.00 34.93 133 THR C O 1
ATOM 5607 N N . ASN C 1 148 ? 45.930 30.306 55.097 1.00 33.43 134 ASN C N 1
ATOM 5608 C CA . ASN C 1 148 ? 46.865 29.825 56.114 1.00 32.59 134 ASN C CA 1
ATOM 5609 C C . ASN C 1 148 ? 47.577 28.612 55.528 1.00 32.21 134 ASN C C 1
ATOM 5610 O O . ASN C 1 148 ? 47.256 28.178 54.403 1.00 30.50 134 ASN C O 1
ATOM 5615 N N . LEU C 1 149 ? 48.538 28.052 56.266 1.00 32.22 135 LEU C N 1
ATOM 5616 C CA . LEU C 1 149 ? 49.286 26.929 55.724 1.00 31.15 135 LEU C CA 1
ATOM 5617 C C . LEU C 1 149 ? 48.509 25.669 55.484 1.00 31.26 135 LEU C C 1
ATOM 5618 O O . LEU C 1 149 ? 48.730 25.030 54.474 1.00 30.84 135 LEU C O 1
ATOM 5623 N N . ARG C 1 150 ? 47.596 25.312 56.389 1.00 32.95 136 ARG C N 1
ATOM 5624 C CA . ARG C 1 150 ? 46.796 24.081 56.257 1.00 34.69 136 ARG C CA 1
ATOM 5625 C C . ARG C 1 150 ? 46.006 24.083 54.957 1.00 33.80 136 ARG C C 1
ATOM 5626 O O . ARG C 1 150 ? 45.954 23.075 54.241 1.00 33.87 136 ARG C O 1
ATOM 5634 N N . GLU C 1 151 ? 45.419 25.234 54.634 1.00 32.69 137 GLU C N 1
ATOM 5635 C CA . GLU C 1 151 ? 44.631 25.396 53.409 1.00 30.97 137 GLU C CA 1
ATOM 5636 C C . GLU C 1 151 ? 45.518 25.397 52.182 1.00 29.99 137 GLU C C 1
ATOM 5637 O O . GLU C 1 151 ? 45.208 24.745 51.176 1.00 27.91 137 GLU C O 1
ATOM 5643 N N . TRP C 1 152 ? 46.633 26.125 52.281 1.00 29.38 138 TRP C N 1
ATOM 5644 C CA . TRP C 1 152 ? 47.580 26.227 51.182 1.00 29.65 138 TRP C CA 1
ATOM 5645 C C . TRP C 1 152 ? 47.995 24.801 50.811 1.00 30.20 138 TRP C C 1
ATOM 5646 O O . TRP C 1 152 ? 48.062 24.401 49.637 1.00 28.85 138 TRP C O 1
ATOM 5657 N N . ARG C 1 153 ? 48.256 24.025 51.840 1.00 30.60 139 ARG C N 1
ATOM 5658 C CA . ARG C 1 153 ? 48.678 22.658 51.647 1.00 31.41 139 ARG C CA 1
ATOM 5659 C C . ARG C 1 153 ? 47.539 21.810 51.064 1.00 31.26 139 ARG C C 1
ATOM 5660 O O . ARG C 1 153 ? 47.746 20.947 50.180 1.00 29.75 139 ARG C O 1
ATOM 5668 N N . ALA C 1 154 ? 46.324 22.084 51.511 1.00 30.01 140 ALA C N 1
ATOM 5669 C CA . ALA C 1 154 ? 45.208 21.306 51.010 1.00 31.03 140 ALA C CA 1
ATOM 5670 C C . ALA C 1 154 ? 44.995 21.589 49.524 1.00 30.98 140 ALA C C 1
ATOM 5671 O O . ALA C 1 154 ? 44.750 20.668 48.748 1.00 31.12 140 ALA C O 1
ATOM 5673 N N . HIS C 1 155 ? 45.079 22.857 49.132 1.00 31.26 141 HIS C N 1
ATOM 5674 C CA . HIS C 1 155 ? 44.925 23.205 47.736 1.00 32.06 141 HIS C CA 1
ATOM 5675 C C . HIS C 1 155 ? 46.053 22.608 46.899 1.00 32.47 141 HIS C C 1
ATOM 5676 O O . HIS C 1 155 ? 45.771 21.987 45.853 1.00 33.17 141 HIS C O 1
ATOM 5683 N N . ALA C 1 156 ? 47.314 22.779 47.331 1.00 29.89 142 ALA C N 1
ATOM 5684 C CA . ALA C 1 156 ? 48.454 22.244 46.558 1.00 30.01 142 ALA C CA 1
ATOM 5685 C C . ALA C 1 156 ? 48.354 20.713 46.388 1.00 30.14 142 ALA C C 1
ATOM 5686 O O . ALA C 1 156 ? 48.698 20.145 45.363 1.00 29.73 142 ALA C O 1
ATOM 5688 N N . SER C 1 157 ? 47.875 20.061 47.424 1.00 31.47 143 SER C N 1
ATOM 5689 C CA . SER C 1 157 ? 47.738 18.628 47.450 1.00 34.15 143 SER C CA 1
ATOM 5690 C C . SER C 1 157 ? 46.667 18.171 46.430 1.00 37.25 143 SER C C 1
ATOM 5691 O O . SER C 1 157 ? 46.933 17.373 45.496 1.00 33.76 143 SER C O 1
ATOM 5694 N N . THR C 1 158 ? 45.463 18.727 46.598 1.00 39.60 144 THR C N 1
ATOM 5695 C CA . THR C 1 158 ? 44.351 18.391 45.722 1.00 42.04 144 THR C CA 1
ATOM 5696 C C . THR C 1 158 ? 44.553 18.718 44.238 1.00 42.23 144 THR C C 1
ATOM 5697 O O . THR C 1 158 ? 43.964 18.027 43.408 1.00 43.71 144 THR C O 1
ATOM 5701 N N . TYR C 1 159 ? 45.354 19.734 43.880 1.00 41.98 145 TYR C N 1
ATOM 5702 C CA . TYR C 1 159 ? 45.603 19.969 42.460 1.00 40.72 145 TYR C CA 1
ATOM 5703 C C . TYR C 1 159 ? 46.907 19.304 42.112 1.00 39.27 145 TYR C C 1
ATOM 5704 O O . TYR C 1 159 ? 46.884 18.110 41.743 1.00 38.66 145 TYR C O 1
ATOM 5713 N N . GLY C 1 160 ? 48.021 20.047 42.282 1.00 35.59 146 GLY C N 1
ATOM 5714 C CA . GLY C 1 160 ? 49.390 19.619 41.983 1.00 30.62 146 GLY C CA 1
ATOM 5715 C C . GLY C 1 160 ? 49.818 18.178 42.255 1.00 29.57 146 GLY C C 1
ATOM 5716 O O . GLY C 1 160 ? 50.221 17.435 41.324 1.00 27.44 146 GLY C O 1
ATOM 5717 N N . SER C 1 161 ? 49.702 17.753 43.507 1.00 26.81 147 SER C N 1
ATOM 5718 C CA . SER C 1 161 ? 50.111 16.392 43.879 1.00 26.69 147 SER C CA 1
ATOM 5719 C C . SER C 1 161 ? 49.263 15.336 43.208 1.00 26.60 147 SER C C 1
ATOM 5720 O O . SER C 1 161 ? 49.786 14.302 42.774 1.00 26.36 147 SER C O 1
ATOM 5723 N N . THR C 1 162 ? 47.953 15.577 43.134 1.00 26.08 148 THR C N 1
ATOM 5724 C CA . THR C 1 162 ? 47.071 14.632 42.456 1.00 26.38 148 THR C CA 1
ATOM 5725 C C . THR C 1 162 ? 47.411 14.575 40.936 1.00 25.73 148 THR C C 1
ATOM 5726 O O . THR C 1 162 ? 47.487 13.513 40.305 1.00 24.97 148 THR C O 1
ATOM 5730 N N . PHE C 1 163 ? 47.594 15.750 40.364 1.00 24.24 149 PHE C N 1
ATOM 5731 C CA . PHE C 1 163 ? 47.932 15.881 38.966 1.00 24.15 149 PHE C CA 1
ATOM 5732 C C . PHE C 1 163 ? 49.207 15.062 38.647 1.00 24.50 149 PHE C C 1
ATOM 5733 O O . PHE C 1 163 ? 49.188 14.187 37.793 1.00 21.96 149 PHE C O 1
ATOM 5741 N N . LEU C 1 164 ? 50.322 15.379 39.319 1.00 24.09 150 LEU C N 1
ATOM 5742 C CA . LEU C 1 164 ? 51.575 14.673 39.038 1.00 22.87 150 LEU C CA 1
ATOM 5743 C C . LEU C 1 164 ? 51.517 13.217 39.462 1.00 21.21 150 LEU C C 1
ATOM 5744 O O . LEU C 1 164 ? 52.119 12.356 38.814 1.00 20.78 150 LEU C O 1
ATOM 5749 N N . GLY C 1 165 ? 50.758 12.935 40.526 1.00 21.43 151 GLY C N 1
ATOM 5750 C CA . GLY C 1 165 ? 50.638 11.565 41.002 1.00 19.74 151 GLY C CA 1
ATOM 5751 C C . GLY C 1 165 ? 50.101 10.638 39.912 1.00 22.23 151 GLY C C 1
ATOM 5752 O O . GLY C 1 165 ? 50.564 9.480 39.738 1.00 21.31 151 GLY C O 1
ATOM 5753 N N . ARG C 1 166 ? 49.138 11.130 39.130 1.00 20.06 152 ARG C N 1
ATOM 5754 C CA . ARG C 1 166 ? 48.560 10.268 38.102 1.00 19.79 152 ARG C CA 1
ATOM 5755 C C . ARG C 1 166 ? 49.629 9.991 37.075 1.00 19.03 152 ARG C C 1
ATOM 5756 O O . ARG C 1 166 ? 49.685 8.896 36.512 1.00 18.68 152 ARG C O 1
ATOM 5764 N N . TYR C 1 167 ? 50.450 10.989 36.781 1.00 17.19 153 TYR C N 1
ATOM 5765 C CA . TYR C 1 167 ? 51.510 10.703 35.818 1.00 19.71 153 TYR C CA 1
ATOM 5766 C C . TYR C 1 167 ? 52.549 9.696 36.387 1.00 18.48 153 TYR C C 1
ATOM 5767 O O . TYR C 1 167 ? 53.051 8.874 35.635 1.00 18.24 153 TYR C O 1
ATOM 5776 N N . GLY C 1 168 ? 52.816 9.740 37.698 1.00 19.05 154 GLY C N 1
ATOM 5777 C CA . GLY C 1 168 ? 53.732 8.774 38.310 1.00 18.78 154 GLY C CA 1
ATOM 5778 C C . GLY C 1 168 ? 53.103 7.391 38.140 1.00 20.26 154 GLY C C 1
ATOM 5779 O O . GLY C 1 168 ? 53.774 6.436 37.722 1.00 21.56 154 GLY C O 1
ATOM 5780 N N . ALA C 1 169 ? 51.803 7.255 38.415 1.00 19.56 155 ALA C N 1
ATOM 5781 C CA . ALA C 1 169 ? 51.195 5.931 38.259 1.00 19.58 155 ALA C CA 1
ATOM 5782 C C . ALA C 1 169 ? 51.233 5.477 36.823 1.00 20.34 155 ALA C C 1
ATOM 5783 O O . ALA C 1 169 ? 51.471 4.280 36.551 1.00 22.63 155 ALA C O 1
ATOM 5785 N N . LEU C 1 170 ? 51.012 6.407 35.888 1.00 20.76 156 LEU C N 1
ATOM 5786 C CA . LEU C 1 170 ? 51.082 6.069 34.455 1.00 20.72 156 LEU C CA 1
ATOM 5787 C C . LEU C 1 170 ? 52.531 5.662 34.077 1.00 22.42 156 LEU C C 1
ATOM 5788 O O . LEU C 1 170 ? 52.717 4.754 33.249 1.00 21.74 156 LEU C O 1
ATOM 5793 N N . ALA C 1 171 ? 53.535 6.344 34.656 1.00 21.64 157 ALA C N 1
ATOM 5794 C CA . ALA C 1 171 ? 54.960 6.007 34.380 1.00 23.77 157 ALA C CA 1
ATOM 5795 C C . ALA C 1 171 ? 55.227 4.557 34.838 1.00 24.54 157 ALA C C 1
ATOM 5796 O O . ALA C 1 171 ? 55.863 3.804 34.103 1.00 25.62 157 ALA C O 1
ATOM 5798 N N . ALA C 1 172 ? 54.716 4.169 36.024 1.00 22.53 158 ALA C N 1
ATOM 5799 C CA . ALA C 1 172 ? 54.875 2.801 36.518 1.00 23.03 158 ALA C CA 1
ATOM 5800 C C . ALA C 1 172 ? 54.102 1.821 35.632 1.00 24.13 158 ALA C C 1
ATOM 5801 O O . ALA C 1 172 ? 54.602 0.764 35.286 1.00 24.45 158 ALA C O 1
ATOM 5803 N N . ALA C 1 173 ? 52.889 2.161 35.213 1.00 24.62 159 ALA C N 1
ATOM 5804 C CA . ALA C 1 173 ? 52.161 1.196 34.377 1.00 25.67 159 ALA C CA 1
ATOM 5805 C C . ALA C 1 173 ? 52.720 0.970 32.978 1.00 27.09 159 ALA C C 1
ATOM 5806 O O . ALA C 1 173 ? 52.410 -0.050 32.350 1.00 28.58 159 ALA C O 1
ATOM 5808 N N . CYS C 1 174 ? 53.504 1.920 32.482 1.00 26.31 160 CYS C N 1
ATOM 5809 C CA . CYS C 1 174 ? 54.031 1.850 31.126 1.00 28.35 160 CYS C CA 1
ATOM 5810 C C . CYS C 1 174 ? 55.519 1.601 31.088 1.00 29.97 160 CYS C C 1
ATOM 5811 O O . CYS C 1 174 ? 56.064 1.432 30.011 1.00 29.04 160 CYS C O 1
ATOM 5814 N N . GLY C 1 175 ? 56.167 1.620 32.257 1.00 34.96 161 GLY C N 1
ATOM 5815 C CA . GLY C 1 175 ? 57.615 1.446 32.350 1.00 38.41 161 GLY C CA 1
ATOM 5816 C C . GLY C 1 175 ? 58.064 0.009 32.456 1.00 41.90 161 GLY C C 1
ATOM 5817 O O . GLY C 1 175 ? 59.255 -0.274 32.540 1.00 42.08 161 GLY C O 1
ATOM 5818 N N . GLY C 1 176 ? 57.100 -0.900 32.462 1.00 45.95 162 GLY C N 1
ATOM 5819 C CA . GLY C 1 176 ? 57.392 -2.329 32.557 1.00 50.48 162 GLY C CA 1
ATOM 5820 C C . GLY C 1 176 ? 58.157 -2.788 33.799 1.00 52.65 162 GLY C C 1
ATOM 5821 O O . GLY C 1 176 ? 58.281 -2.051 34.787 1.00 52.41 162 GLY C O 1
ATOM 5822 N N . GLU C 1 177 ? 58.644 -4.029 33.717 1.00 54.67 163 GLU C N 1
ATOM 5823 C CA . GLU C 1 177 ? 59.448 -4.725 34.733 1.00 56.45 163 GLU C CA 1
ATOM 5824 C C . GLU C 1 177 ? 59.304 -4.365 36.215 1.00 55.68 163 GLU C C 1
ATOM 5825 O O . GLU C 1 177 ? 60.237 -3.834 36.819 1.00 55.22 163 GLU C O 1
ATOM 5831 N N . GLY C 1 178 ? 58.144 -4.684 36.797 1.00 55.76 164 GLY C N 1
ATOM 5832 C CA . GLY C 1 178 ? 57.892 -4.412 38.204 1.00 53.80 164 GLY C CA 1
ATOM 5833 C C . GLY C 1 178 ? 58.536 -3.147 38.778 1.00 52.94 164 GLY C C 1
ATOM 5834 O O . GLY C 1 178 ? 59.733 -3.118 39.115 1.00 53.92 164 GLY C O 1
ATOM 5835 N N . GLN C 1 179 ? 57.750 -2.079 38.861 1.00 49.22 165 GLN C N 1
ATOM 5836 C CA . GLN C 1 179 ? 58.235 -0.837 39.438 1.00 44.09 165 GLN C CA 1
ATOM 5837 C C . GLN C 1 179 ? 57.376 -0.783 40.646 1.00 42.12 165 GLN C C 1
ATOM 5838 O O . GLN C 1 179 ? 56.258 -1.295 40.628 1.00 42.83 165 GLN C O 1
ATOM 5844 N N . PRO C 1 180 ? 57.859 -0.167 41.716 1.00 40.04 166 PRO C N 1
ATOM 5845 C CA . PRO C 1 180 ? 56.979 -0.118 42.889 1.00 39.34 166 PRO C CA 1
ATOM 5846 C C . PRO C 1 180 ? 55.983 1.051 42.657 1.00 38.73 166 PRO C C 1
ATOM 5847 O O . PRO C 1 180 ? 56.225 2.180 43.080 1.00 37.31 166 PRO C O 1
ATOM 5851 N N . ALA C 1 181 ? 54.890 0.748 41.952 1.00 38.27 167 ALA C N 1
ATOM 5852 C CA . ALA C 1 181 ? 53.863 1.727 41.592 1.00 38.27 167 ALA C CA 1
ATOM 5853 C C . ALA C 1 181 ? 53.524 2.741 42.650 1.00 37.94 167 ALA C C 1
ATOM 5854 O O . ALA C 1 181 ? 53.532 3.947 42.378 1.00 38.48 167 ALA C O 1
ATOM 5856 N N . ASP C 1 182 ? 53.207 2.264 43.851 1.00 36.88 168 ASP C N 1
ATOM 5857 C CA . ASP C 1 182 ? 52.875 3.150 44.946 1.00 36.69 168 ASP C CA 1
ATOM 5858 C C . ASP C 1 182 ? 54.006 4.105 45.294 1.00 35.21 168 ASP C C 1
ATOM 5859 O O . ASP C 1 182 ? 53.756 5.218 45.703 1.00 35.48 168 ASP C O 1
ATOM 5864 N N . SER C 1 183 ? 55.250 3.680 45.156 1.00 32.61 169 SER C N 1
ATOM 5865 C CA . SER C 1 183 ? 56.357 4.569 45.473 1.00 33.24 169 SER C CA 1
ATOM 5866 C C . SER C 1 183 ? 56.598 5.604 44.382 1.00 30.14 169 SER C C 1
ATOM 5867 O O . SER C 1 183 ? 56.927 6.736 44.683 1.00 29.55 169 SER C O 1
ATOM 5870 N N . VAL C 1 184 ? 56.448 5.209 43.119 1.00 28.35 170 VAL C N 1
ATOM 5871 C CA . VAL C 1 184 ? 56.632 6.137 42.008 1.00 28.45 170 VAL C CA 1
ATOM 5872 C C . VAL C 1 184 ? 55.587 7.241 42.198 1.00 29.01 170 VAL C C 1
ATOM 5873 O O . VAL C 1 184 ? 55.896 8.421 42.141 1.00 30.12 170 VAL C O 1
ATOM 5877 N N . ARG C 1 185 ? 54.358 6.858 42.493 1.00 27.19 171 ARG C N 1
ATOM 5878 C CA . ARG C 1 185 ? 53.334 7.849 42.698 1.00 27.68 171 ARG C CA 1
ATOM 5879 C C . ARG C 1 185 ? 53.632 8.686 43.961 1.00 28.05 171 ARG C C 1
ATOM 5880 O O . ARG C 1 185 ? 53.493 9.906 43.918 1.00 27.29 171 ARG C O 1
ATOM 5888 N N . GLU C 1 186 ? 54.053 8.050 45.065 1.00 28.73 172 GLU C N 1
ATOM 5889 C CA . GLU C 1 186 ? 54.400 8.778 46.304 1.00 29.49 172 GLU C CA 1
ATOM 5890 C C . GLU C 1 186 ? 55.502 9.796 46.023 1.00 25.99 172 GLU C C 1
ATOM 5891 O O . GLU C 1 186 ? 55.467 10.914 46.537 1.00 25.99 172 GLU C O 1
ATOM 5897 N N . PHE C 1 187 ? 56.487 9.410 45.226 1.00 22.82 173 PHE C N 1
ATOM 5898 C CA . PHE C 1 187 ? 57.577 10.348 44.856 1.00 23.38 173 PHE C CA 1
ATOM 5899 C C . PHE C 1 187 ? 56.997 11.581 44.132 1.00 22.45 173 PHE C C 1
ATOM 5900 O O . PHE C 1 187 ? 57.302 12.731 44.470 1.00 21.67 173 PHE C O 1
ATOM 5908 N N . ALA C 1 188 ? 56.158 11.308 43.129 1.00 22.53 174 ALA C N 1
ATOM 5909 C CA . ALA C 1 188 ? 55.507 12.365 42.331 1.00 22.38 174 ALA C CA 1
ATOM 5910 C C . ALA C 1 188 ? 54.686 13.345 43.178 1.00 21.35 174 ALA C C 1
ATOM 5911 O O . ALA C 1 188 ? 54.809 14.565 43.030 1.00 20.92 174 ALA C O 1
ATOM 5913 N N . GLU C 1 189 ? 53.872 12.809 44.083 1.00 21.20 175 GLU C N 1
ATOM 5914 C CA . GLU C 1 189 ? 53.036 13.669 44.914 1.00 23.28 175 GLU C CA 1
ATOM 5915 C C . GLU C 1 189 ? 53.838 14.594 45.804 1.00 23.35 175 GLU C C 1
ATOM 5916 O O . GLU C 1 189 ? 53.531 15.826 45.915 1.00 20.97 175 GLU C O 1
ATOM 5922 N N . ALA C 1 190 ? 54.880 14.028 46.427 1.00 21.93 176 ALA C N 1
ATOM 5923 C CA . ALA C 1 190 ? 55.714 14.843 47.297 1.00 21.52 176 ALA C CA 1
ATOM 5924 C C . ALA C 1 190 ? 56.506 15.843 46.431 1.00 20.03 176 ALA C C 1
ATOM 5925 O O . ALA C 1 190 ? 56.630 17.035 46.763 1.00 22.17 176 ALA C O 1
ATOM 5927 N N . PHE C 1 191 ? 57.005 15.375 45.298 1.00 21.19 177 PHE C N 1
ATOM 5928 C CA . PHE C 1 191 ? 57.798 16.238 44.476 1.00 22.81 177 PHE C CA 1
ATOM 5929 C C . PHE C 1 191 ? 56.959 17.426 43.947 1.00 25.40 177 PHE C C 1
ATOM 5930 O O . PHE C 1 191 ? 57.430 18.601 43.909 1.00 24.62 177 PHE C O 1
ATOM 5938 N N . ALA C 1 192 ? 55.716 17.131 43.551 1.00 23.51 178 ALA C N 1
ATOM 5939 C CA . ALA C 1 192 ? 54.843 18.183 43.015 1.00 22.32 178 ALA C CA 1
ATOM 5940 C C . ALA C 1 192 ? 54.686 19.293 43.993 1.00 22.02 178 ALA C C 1
ATOM 5941 O O . ALA C 1 192 ? 54.713 20.482 43.645 1.00 23.07 178 ALA C O 1
ATOM 5943 N N . MET C 1 193 ? 54.511 18.923 45.250 1.00 24.50 179 MET C N 1
ATOM 5944 C CA . MET C 1 193 ? 54.308 19.962 46.228 1.00 24.56 179 MET C CA 1
ATOM 5945 C C . MET C 1 193 ? 55.572 20.827 46.477 1.00 25.32 179 MET C C 1
ATOM 5946 O O . MET C 1 193 ? 55.445 22.040 46.719 1.00 24.25 179 MET C O 1
ATOM 5951 N N . THR C 1 194 ? 56.766 20.218 46.414 1.00 24.69 180 THR C N 1
ATOM 5952 C CA . THR C 1 194 ? 58.009 20.979 46.601 1.00 25.17 180 THR C CA 1
ATOM 5953 C C . THR C 1 194 ? 58.055 22.028 45.461 1.00 26.25 180 THR C C 1
ATOM 5954 O O . THR C 1 194 ? 58.354 23.207 45.688 1.00 25.77 180 THR C O 1
ATOM 5958 N N . ILE C 1 195 ? 57.743 21.595 44.236 1.00 27.78 181 ILE C N 1
ATOM 5959 C CA . ILE C 1 195 ? 57.731 22.507 43.076 1.00 28.06 181 ILE C CA 1
ATOM 5960 C C . ILE C 1 195 ? 56.738 23.670 43.227 1.00 27.19 181 ILE C C 1
ATOM 5961 O O . ILE C 1 195 ? 57.024 24.821 42.914 1.00 26.02 181 ILE C O 1
ATOM 5966 N N . THR C 1 196 ? 55.560 23.350 43.735 1.00 26.99 182 THR C N 1
ATOM 5967 C CA . THR C 1 196 ? 54.546 24.355 43.927 1.00 27.35 182 THR C CA 1
ATOM 5968 C C . THR C 1 196 ? 55.044 25.426 44.899 1.00 27.95 182 THR C C 1
ATOM 5969 O O . THR C 1 196 ? 54.856 26.629 44.686 1.00 28.64 182 THR C O 1
ATOM 5973 N N . MET C 1 197 ? 55.685 24.990 45.971 1.00 27.11 183 MET C N 1
ATOM 5974 C CA . MET C 1 197 ? 56.198 25.929 46.951 1.00 27.75 183 MET C CA 1
ATOM 5975 C C . MET C 1 197 ? 57.232 26.847 46.296 1.00 27.16 183 MET C C 1
ATOM 5976 O O . MET C 1 197 ? 57.242 28.054 46.544 1.00 26.86 183 MET C O 1
ATOM 5981 N N . ALA C 1 198 ? 58.113 26.256 45.488 1.00 25.39 184 ALA C N 1
ATOM 5982 C CA . ALA C 1 198 ? 59.128 26.997 44.770 1.00 25.44 184 ALA C CA 1
ATOM 5983 C C . ALA C 1 198 ? 58.433 28.035 43.863 1.00 26.07 184 ALA C C 1
ATOM 5984 O O . ALA C 1 198 ? 58.849 29.169 43.810 1.00 23.59 184 ALA C O 1
ATOM 5986 N N . ASP C 1 199 ? 57.377 27.617 43.139 1.00 28.75 185 ASP C N 1
ATOM 5987 C CA . ASP C 1 199 ? 56.604 28.539 42.279 1.00 30.30 185 ASP C CA 1
ATOM 5988 C C . ASP C 1 199 ? 56.057 29.745 43.010 1.00 30.47 185 ASP C C 1
ATOM 5989 O O . ASP C 1 199 ? 56.277 30.895 42.573 1.00 30.15 185 ASP C O 1
ATOM 5994 N N . ASP C 1 200 ? 55.347 29.501 44.113 1.00 28.79 186 ASP C N 1
ATOM 5995 C CA . ASP C 1 200 ? 54.799 30.606 44.862 1.00 28.18 186 ASP C CA 1
ATOM 5996 C C . ASP C 1 200 ? 55.921 31.536 45.298 1.00 28.89 186 ASP C C 1
ATOM 5997 O O . ASP C 1 200 ? 55.812 32.739 45.149 1.00 28.46 186 ASP C O 1
ATOM 6002 N N . LEU C 1 201 ? 56.993 30.983 45.854 1.00 27.62 187 LEU C N 1
ATOM 6003 C CA . LEU C 1 201 ? 58.052 31.821 46.371 1.00 28.20 187 LEU C CA 1
ATOM 6004 C C . LEU C 1 201 ? 58.699 32.647 45.266 1.00 28.63 187 LEU C C 1
ATOM 6005 O O . LEU C 1 201 ? 59.174 33.747 45.498 1.00 28.47 187 LEU C O 1
ATOM 6010 N N . THR C 1 202 ? 58.689 32.120 44.052 1.00 29.19 188 THR C N 1
ATOM 6011 C CA . THR C 1 202 ? 59.258 32.857 42.952 1.00 30.16 188 THR C CA 1
ATOM 6012 C C . THR C 1 202 ? 58.314 33.967 42.462 1.00 31.15 188 THR C C 1
ATOM 6013 O O . THR C 1 202 ? 58.701 35.146 42.376 1.00 28.87 188 THR C O 1
ATOM 6017 N N . ASP C 1 203 ? 57.077 33.557 42.155 1.00 31.10 189 ASP C N 1
ATOM 6018 C CA . ASP C 1 203 ? 56.071 34.434 41.596 1.00 32.39 189 ASP C CA 1
ATOM 6019 C C . ASP C 1 203 ? 55.733 35.626 42.444 1.00 33.22 189 ASP C C 1
ATOM 6020 O O . ASP C 1 203 ? 55.309 36.647 41.923 1.00 34.26 189 ASP C O 1
ATOM 6025 N N . TYR C 1 204 ? 55.920 35.512 43.749 1.00 33.05 190 TYR C N 1
ATOM 6026 C CA . TYR C 1 204 ? 55.631 36.627 44.603 1.00 32.53 190 TYR C CA 1
ATOM 6027 C C . TYR C 1 204 ? 56.373 37.839 44.008 1.00 34.45 190 TYR C C 1
ATOM 6028 O O . TYR C 1 204 ? 55.804 38.923 43.828 1.00 34.55 190 TYR C O 1
ATOM 6037 N N . ASP C 1 205 ? 57.644 37.657 43.688 1.00 34.41 191 ASP C N 1
ATOM 6038 C CA . ASP C 1 205 ? 58.407 38.774 43.135 1.00 36.01 191 ASP C CA 1
ATOM 6039 C C . ASP C 1 205 ? 58.367 38.861 41.625 1.00 34.90 191 ASP C C 1
ATOM 6040 O O . ASP C 1 205 ? 58.281 39.950 41.067 1.00 34.00 191 ASP C O 1
ATOM 6045 N N . ARG C 1 206 ? 58.405 37.717 40.961 1.00 33.72 192 ARG C N 1
ATOM 6046 C CA . ARG C 1 206 ? 58.374 37.741 39.524 1.00 33.95 192 ARG C CA 1
ATOM 6047 C C . ARG C 1 206 ? 57.083 38.371 38.914 1.00 33.87 192 ARG C C 1
ATOM 6048 O O . ARG C 1 206 ? 57.170 39.118 37.934 1.00 31.70 192 ARG C O 1
ATOM 6056 N N . ASN C 1 207 ? 55.932 38.082 39.524 1.00 33.67 193 ASN C N 1
ATOM 6057 C CA . ASN C 1 207 ? 54.595 38.510 39.082 1.00 35.91 193 ASN C CA 1
ATOM 6058 C C . ASN C 1 207 ? 53.804 39.402 39.974 1.00 34.90 193 ASN C C 1
ATOM 6059 O O . ASN C 1 207 ? 52.691 39.760 39.613 1.00 34.32 193 ASN C O 1
ATOM 6064 N N . GLY C 1 208 ? 54.317 39.708 41.153 1.00 33.65 194 GLY C N 1
ATOM 6065 C CA . GLY C 1 208 ? 53.506 40.489 42.056 1.00 34.59 194 GLY C CA 1
ATOM 6066 C C . GLY C 1 208 ? 52.384 39.642 42.666 1.00 34.05 194 GLY C C 1
ATOM 6067 O O . GLY C 1 208 ? 51.461 40.214 43.212 1.00 34.92 194 GLY C O 1
ATOM 6068 N N . GLU C 1 209 ? 52.453 38.309 42.611 1.00 34.68 195 GLU C N 1
ATOM 6069 C CA . GLU C 1 209 ? 51.372 37.464 43.149 1.00 37.23 195 GLU C CA 1
ATOM 6070 C C . GLU C 1 209 ? 51.133 37.638 44.653 1.00 37.15 195 GLU C C 1
ATOM 6071 O O . GLU C 1 209 ? 52.067 37.616 45.446 1.00 36.49 195 GLU C O 1
ATOM 6077 N N . ARG C 1 210 ? 49.867 37.816 45.031 1.00 38.94 196 ARG C N 1
ATOM 6078 C CA . ARG C 1 210 ? 49.500 38.016 46.423 1.00 40.89 196 ARG C CA 1
ATOM 6079 C C . ARG C 1 210 ? 48.474 37.045 47.007 1.00 42.88 196 ARG C C 1
ATOM 6080 O O . ARG C 1 210 ? 48.833 36.128 47.741 1.00 45.73 196 ARG C O 1
ATOM 6088 N N . ASP C 1 211 ? 47.204 37.237 46.689 1.00 45.10 197 ASP C N 1
ATOM 6089 C CA . ASP C 1 211 ? 46.123 36.392 47.213 1.00 46.11 197 ASP C CA 1
ATOM 6090 C C . ASP C 1 211 ? 46.420 34.897 47.161 1.00 43.53 197 ASP C C 1
ATOM 6091 O O . ASP C 1 211 ? 46.612 34.342 46.073 1.00 43.72 197 ASP C O 1
ATOM 6096 N N . GLY C 1 212 ? 46.502 34.263 48.334 1.00 39.22 198 GLY C N 1
ATOM 6097 C CA . GLY C 1 212 ? 46.763 32.827 48.399 1.00 34.24 198 GLY C CA 1
ATOM 6098 C C . GLY C 1 212 ? 48.209 32.394 48.184 1.00 31.64 198 GLY C C 1
ATOM 6099 O O . GLY C 1 212 ? 48.544 31.225 48.364 1.00 31.57 198 GLY C O 1
ATOM 6100 N N . ASN C 1 213 ? 49.068 33.326 47.793 1.00 28.43 199 ASN C N 1
ATOM 6101 C CA . ASN C 1 213 ? 50.461 33.019 47.547 1.00 27.34 199 ASN C CA 1
ATOM 6102 C C . ASN C 1 213 ? 51.228 32.735 48.865 1.00 26.96 199 ASN C C 1
ATOM 6103 O O . ASN C 1 213 ? 51.134 33.490 49.842 1.00 25.27 199 ASN C O 1
ATOM 6108 N N . LEU C 1 214 ? 52.008 31.660 48.874 1.00 26.09 200 LEU C N 1
ATOM 6109 C CA . LEU C 1 214 ? 52.719 31.271 50.094 1.00 27.52 200 LEU C CA 1
ATOM 6110 C C . LEU C 1 214 ? 53.639 32.327 50.693 1.00 27.33 200 LEU C C 1
ATOM 6111 O O . LEU C 1 214 ? 53.624 32.503 51.908 1.00 26.03 200 LEU C O 1
ATOM 6116 N N . ALA C 1 215 ? 54.407 33.043 49.858 1.00 26.89 201 ALA C N 1
ATOM 6117 C CA . ALA C 1 215 ? 55.293 34.095 50.380 1.00 26.47 201 ALA C CA 1
ATOM 6118 C C . ALA C 1 215 ? 54.424 35.244 50.928 1.00 27.43 201 ALA C C 1
ATOM 6119 O O . ALA C 1 215 ? 54.733 35.845 51.961 1.00 27.49 201 ALA C O 1
ATOM 6121 N N . HIS C 1 216 ? 53.319 35.547 50.258 1.00 28.05 202 HIS C N 1
ATOM 6122 C CA . HIS C 1 216 ? 52.475 36.604 50.766 1.00 29.36 202 HIS C CA 1
ATOM 6123 C C . HIS C 1 216 ? 51.891 36.176 52.134 1.00 30.22 202 HIS C C 1
ATOM 6124 O O . HIS C 1 216 ? 51.842 36.994 53.045 1.00 30.24 202 HIS C O 1
ATOM 6131 N N . LEU C 1 217 ? 51.460 34.914 52.286 1.00 29.93 203 LEU C N 1
ATOM 6132 C CA . LEU C 1 217 ? 50.931 34.457 53.570 1.00 31.11 203 LEU C CA 1
ATOM 6133 C C . LEU C 1 217 ? 52.004 34.538 54.704 1.00 33.17 203 LEU C C 1
ATOM 6134 O O . LEU C 1 217 ? 51.681 34.875 55.863 1.00 33.44 203 LEU C O 1
ATOM 6139 N N . MET C 1 218 ? 53.268 34.273 54.362 1.00 33.38 204 MET C N 1
ATOM 6140 C CA . MET C 1 218 ? 54.346 34.366 55.339 1.00 34.32 204 MET C CA 1
ATOM 6141 C C . MET C 1 218 ? 54.497 35.816 55.745 1.00 35.85 204 MET C C 1
ATOM 6142 O O . MET C 1 218 ? 54.465 36.156 56.934 1.00 37.53 204 MET C O 1
ATOM 6147 N N . ARG C 1 219 ? 54.623 36.689 54.757 1.00 36.71 205 ARG C N 1
ATOM 6148 C CA . ARG C 1 219 ? 54.817 38.092 55.053 1.00 37.56 205 ARG C CA 1
ATOM 6149 C C . ARG C 1 219 ? 53.688 38.742 55.849 1.00 38.21 205 ARG C C 1
ATOM 6150 O O . ARG C 1 219 ? 53.913 39.639 56.620 1.00 38.51 205 ARG C O 1
ATOM 6158 N N . THR C 1 220 ? 52.468 38.298 55.677 1.00 38.22 206 THR C N 1
ATOM 6159 C CA . THR C 1 220 ? 51.412 38.911 56.437 1.00 38.99 206 THR C CA 1
ATOM 6160 C C . THR C 1 220 ? 51.345 38.298 57.815 1.00 40.10 206 THR C C 1
ATOM 6161 O O . THR C 1 220 ? 50.647 38.817 58.671 1.00 40.67 206 THR C O 1
ATOM 6165 N N . GLY C 1 221 ? 52.057 37.199 58.044 1.00 40.95 207 GLY C N 1
ATOM 6166 C CA . GLY C 1 221 ? 52.005 36.580 59.358 1.00 40.28 207 GLY C CA 1
ATOM 6167 C C . GLY C 1 221 ? 50.941 35.504 59.526 1.00 41.65 207 GLY C C 1
ATOM 6168 O O . GLY C 1 221 ? 50.660 35.073 60.656 1.00 42.21 207 GLY C O 1
ATOM 6169 N N . ALA C 1 222 ? 50.345 35.049 58.423 1.00 41.51 208 ALA C N 1
ATOM 6170 C CA . ALA C 1 222 ? 49.314 34.005 58.490 1.00 40.88 208 ALA C CA 1
ATOM 6171 C C . ALA C 1 222 ? 49.960 32.619 58.461 1.00 40.11 208 ALA C C 1
ATOM 6172 O O . ALA C 1 222 ? 49.372 31.612 58.850 1.00 40.67 208 ALA C O 1
ATOM 6174 N N . VAL C 1 223 ? 51.180 32.573 57.969 1.00 39.07 209 VAL C N 1
ATOM 6175 C CA . VAL C 1 223 ? 51.899 31.329 57.897 1.00 38.43 209 VAL C CA 1
ATOM 6176 C C . VAL C 1 223 ? 53.207 31.620 58.599 1.00 39.27 209 VAL C C 1
ATOM 6177 O O . VAL C 1 223 ? 53.828 32.659 58.321 1.00 39.85 209 VAL C O 1
ATOM 6181 N N . ALA C 1 224 ? 53.618 30.718 59.497 1.00 39.24 210 ALA C N 1
ATOM 6182 C CA . ALA C 1 224 ? 54.875 30.881 60.249 1.00 38.61 210 ALA C CA 1
ATOM 6183 C C . ALA C 1 224 ? 56.022 30.391 59.416 1.00 36.90 210 ALA C C 1
ATOM 6184 O O . ALA C 1 224 ? 55.946 29.320 58.846 1.00 37.81 210 ALA C O 1
ATOM 6186 N N . GLY C 1 225 ? 57.093 31.166 59.349 1.00 37.84 211 GLY C N 1
ATOM 6187 C CA . GLY C 1 225 ? 58.253 30.748 58.575 1.00 37.81 211 GLY C CA 1
ATOM 6188 C C . GLY C 1 225 ? 58.798 29.353 58.889 1.00 39.60 211 GLY C C 1
ATOM 6189 O O . GLY C 1 225 ? 59.267 28.616 57.980 1.00 38.05 211 GLY C O 1
ATOM 6190 N N . GLN C 1 226 ? 58.746 28.969 60.172 1.00 40.81 212 GLN C N 1
ATOM 6191 C CA . GLN C 1 226 ? 59.273 27.657 60.567 1.00 40.90 212 GLN C CA 1
ATOM 6192 C C . GLN C 1 226 ? 58.431 26.496 60.045 1.00 39.52 212 GLN C C 1
ATOM 6193 O O . GLN C 1 226 ? 59.009 25.465 59.691 1.00 39.50 212 GLN C O 1
ATOM 6199 N N . ASP C 1 227 ? 57.102 26.650 59.988 1.00 37.24 213 ASP C N 1
ATOM 6200 C CA . ASP C 1 227 ? 56.262 25.584 59.474 1.00 36.25 213 ASP C CA 1
ATOM 6201 C C . ASP C 1 227 ? 56.615 25.334 58.023 1.00 36.34 213 ASP C C 1
ATOM 6202 O O . ASP C 1 227 ? 56.588 24.186 57.546 1.00 35.17 213 ASP C O 1
ATOM 6207 N N . VAL C 1 228 ? 56.961 26.417 57.313 1.00 35.31 214 VAL C N 1
ATOM 6208 C CA . VAL C 1 228 ? 57.312 26.298 55.907 1.00 33.55 214 VAL C CA 1
ATOM 6209 C C . VAL C 1 228 ? 58.561 25.441 55.826 1.00 33.59 214 VAL C C 1
ATOM 6210 O O . VAL C 1 228 ? 58.626 24.473 55.046 1.00 34.15 214 VAL C O 1
ATOM 6214 N N . VAL C 1 229 ? 59.556 25.752 56.647 1.00 33.69 215 VAL C N 1
ATOM 6215 C CA . VAL C 1 229 ? 60.785 24.934 56.627 1.00 32.25 215 VAL C CA 1
ATOM 6216 C C . VAL C 1 229 ? 60.460 23.465 56.957 1.00 30.53 215 VAL C C 1
ATOM 6217 O O . VAL C 1 229 ? 60.957 22.589 56.314 1.00 28.41 215 VAL C O 1
ATOM 6221 N N . ASP C 1 230 ? 59.607 23.210 57.949 1.00 31.50 216 ASP C N 1
ATOM 6222 C CA . ASP C 1 230 ? 59.248 21.833 58.322 1.00 32.48 216 ASP C CA 1
ATOM 6223 C C . ASP C 1 230 ? 58.576 21.090 57.156 1.00 31.42 216 ASP C C 1
ATOM 6224 O O . ASP C 1 230 ? 58.943 19.936 56.864 1.00 30.76 216 ASP C O 1
ATOM 6229 N N . LEU C 1 231 ? 57.613 21.762 56.501 1.00 30.00 217 LEU C N 1
ATOM 6230 C CA . LEU C 1 231 ? 56.892 21.214 55.323 1.00 28.95 217 LEU C CA 1
ATOM 6231 C C . LEU C 1 231 ? 57.909 20.776 54.301 1.00 27.01 217 LEU C C 1
ATOM 6232 O O . LEU C 1 231 ? 57.913 19.628 53.846 1.00 26.68 217 LEU C O 1
ATOM 6237 N N . LEU C 1 232 ? 58.809 21.683 53.952 1.00 28.57 218 LEU C N 1
ATOM 6238 C CA . LEU C 1 232 ? 59.857 21.317 52.998 1.00 28.75 218 LEU C CA 1
ATOM 6239 C C . LEU C 1 232 ? 60.625 20.069 53.396 1.00 28.95 218 LEU C C 1
ATOM 6240 O O . LEU C 1 232 ? 60.812 19.161 52.582 1.00 29.10 218 LEU C O 1
ATOM 6245 N N . GLU C 1 233 ? 61.090 20.000 54.645 1.00 29.87 219 GLU C N 1
ATOM 6246 C CA . GLU C 1 233 ? 61.896 18.840 55.004 1.00 31.12 219 GLU C CA 1
ATOM 6247 C C . GLU C 1 233 ? 60.965 17.637 54.999 1.00 30.04 219 GLU C C 1
ATOM 6248 O O . GLU C 1 233 ? 61.383 16.529 54.627 1.00 29.91 219 GLU C O 1
ATOM 6254 N N . GLU C 1 234 ? 59.700 17.857 55.366 1.00 28.98 220 GLU C N 1
ATOM 6255 C CA . GLU C 1 234 ? 58.732 16.760 55.346 1.00 29.56 220 GLU C CA 1
ATOM 6256 C C . GLU C 1 234 ? 58.595 16.185 53.904 1.00 27.90 220 GLU C C 1
ATOM 6257 O O . GLU C 1 234 ? 58.609 14.954 53.681 1.00 26.07 220 GLU C O 1
ATOM 6263 N N . LEU C 1 235 ? 58.465 17.106 52.941 1.00 26.90 221 LEU C N 1
ATOM 6264 C CA . LEU C 1 235 ? 58.327 16.725 51.541 1.00 27.19 221 LEU C CA 1
ATOM 6265 C C . LEU C 1 235 ? 59.592 16.053 51.057 1.00 26.11 221 LEU C C 1
ATOM 6266 O O . LEU C 1 235 ? 59.530 15.063 50.335 1.00 27.29 221 LEU C O 1
ATOM 6271 N N . ARG C 1 236 ? 60.747 16.574 51.455 1.00 26.43 222 ARG C N 1
ATOM 6272 C CA . ARG C 1 236 ? 62.011 15.964 51.044 1.00 27.01 222 ARG C CA 1
ATOM 6273 C C . ARG C 1 236 ? 62.093 14.528 51.578 1.00 25.85 222 ARG C C 1
ATOM 6274 O O . ARG C 1 236 ? 62.454 13.597 50.851 1.00 26.78 222 ARG C O 1
ATOM 6282 N N . GLY C 1 237 ? 61.752 14.327 52.845 1.00 25.75 223 GLY C N 1
ATOM 6283 C CA . GLY C 1 237 ? 61.805 12.963 53.364 1.00 25.26 223 GLY C CA 1
ATOM 6284 C C . GLY C 1 237 ? 60.816 11.999 52.696 1.00 25.71 223 GLY C C 1
ATOM 6285 O O . GLY C 1 237 ? 61.160 10.828 52.500 1.00 26.46 223 GLY C O 1
ATOM 6286 N N . ARG C 1 238 ? 59.595 12.461 52.353 1.00 25.61 224 ARG C N 1
ATOM 6287 C CA . ARG C 1 238 ? 58.628 11.574 51.679 1.00 25.21 224 ARG C CA 1
ATOM 6288 C C . ARG C 1 238 ? 59.217 11.146 50.342 1.00 24.99 224 ARG C C 1
ATOM 6289 O O . ARG C 1 238 ? 59.196 9.956 49.990 1.00 24.75 224 ARG C O 1
ATOM 6297 N N . ALA C 1 239 ? 59.763 12.119 49.602 1.00 24.50 225 ALA C N 1
ATOM 6298 C CA . ALA C 1 239 ? 60.362 11.862 48.292 1.00 24.20 225 ALA C CA 1
ATOM 6299 C C . ALA C 1 239 ? 61.530 10.891 48.421 1.00 26.06 225 ALA C C 1
ATOM 6300 O O . ALA C 1 239 ? 61.627 9.915 47.650 1.00 26.35 225 ALA C O 1
ATOM 6302 N N . LEU C 1 240 ? 62.404 11.151 49.401 1.00 27.09 226 LEU C N 1
ATOM 6303 C CA . LEU C 1 240 ? 63.581 10.284 49.638 1.00 28.63 226 LEU C CA 1
ATOM 6304 C C . LEU C 1 240 ? 63.148 8.855 50.023 1.00 28.91 226 LEU C C 1
ATOM 6305 O O . LEU C 1 240 ? 63.686 7.874 49.481 1.00 28.85 226 LEU C O 1
ATOM 6310 N N . ALA C 1 241 ? 62.150 8.717 50.912 1.00 29.13 227 ALA C N 1
ATOM 6311 C CA . ALA C 1 241 ? 61.691 7.367 51.272 1.00 28.86 227 ALA C CA 1
ATOM 6312 C C . ALA C 1 241 ? 61.160 6.628 50.062 1.00 29.54 227 ALA C C 1
ATOM 6313 O O . ALA C 1 241 ? 61.404 5.425 49.861 1.00 30.06 227 ALA C O 1
ATOM 6315 N N . ALA C 1 242 ? 60.448 7.360 49.210 1.00 30.65 228 ALA C N 1
ATOM 6316 C CA . ALA C 1 242 ? 59.865 6.722 48.037 1.00 28.78 228 ALA C CA 1
ATOM 6317 C C . ALA C 1 242 ? 60.888 6.275 47.026 1.00 27.95 228 ALA C C 1
ATOM 6318 O O . ALA C 1 242 ? 60.731 5.232 46.400 1.00 27.35 228 ALA C O 1
ATOM 6320 N N . VAL C 1 243 ? 61.937 7.050 46.832 1.00 28.71 229 VAL C N 1
ATOM 6321 C CA . VAL C 1 243 ? 62.929 6.619 45.861 1.00 30.31 229 VAL C CA 1
ATOM 6322 C C . VAL C 1 243 ? 63.801 5.476 46.463 1.00 33.10 229 VAL C C 1
ATOM 6323 O O . VAL C 1 243 ? 64.484 4.766 45.733 1.00 34.20 229 VAL C O 1
ATOM 6327 N N . ALA C 1 244 ? 63.725 5.285 47.783 1.00 35.59 230 ALA C N 1
ATOM 6328 C CA . ALA C 1 244 ? 64.471 4.207 48.471 1.00 38.30 230 ALA C CA 1
ATOM 6329 C C . ALA C 1 244 ? 63.706 2.863 48.505 1.00 40.10 230 ALA C C 1
ATOM 6330 O O . ALA C 1 244 ? 64.324 1.804 48.613 1.00 41.24 230 ALA C O 1
ATOM 6332 N N . ALA C 1 245 ? 62.373 2.890 48.405 1.00 41.21 231 ALA C N 1
ATOM 6333 C CA . ALA C 1 245 ? 61.601 1.642 48.381 1.00 41.57 231 ALA C CA 1
ATOM 6334 C C . ALA C 1 245 ? 62.132 0.735 47.253 1.00 42.46 231 ALA C C 1
ATOM 6335 O O . ALA C 1 245 ? 62.348 1.185 46.139 1.00 41.88 231 ALA C O 1
ATOM 6337 N N . PRO C 1 246 ? 62.340 -0.565 47.537 1.00 44.13 232 PRO C N 1
ATOM 6338 C CA . PRO C 1 246 ? 62.857 -1.573 46.598 1.00 44.37 232 PRO C CA 1
ATOM 6339 C C . PRO C 1 246 ? 62.036 -1.642 45.332 1.00 45.72 232 PRO C C 1
ATOM 6340 O O . PRO C 1 246 ? 60.804 -1.736 45.395 1.00 45.04 232 PRO C O 1
ATOM 6344 N N . PRO C 1 247 ? 62.697 -1.716 44.165 1.00 46.02 233 PRO C N 1
ATOM 6345 C CA . PRO C 1 247 ? 64.120 -1.759 43.833 1.00 45.68 233 PRO C CA 1
ATOM 6346 C C . PRO C 1 247 ? 64.915 -0.470 44.007 1.00 45.99 233 PRO C C 1
ATOM 6347 O O . PRO C 1 247 ? 66.150 -0.480 43.864 1.00 46.63 233 PRO C O 1
ATOM 6351 N N . GLY C 1 248 ? 64.223 0.634 44.280 1.00 44.20 234 GLY C N 1
ATOM 6352 C CA . GLY C 1 248 ? 64.882 1.918 44.450 1.00 40.70 234 GLY C CA 1
ATOM 6353 C C . GLY C 1 248 ? 65.185 2.664 43.155 1.00 39.81 234 GLY C C 1
ATOM 6354 O O . GLY C 1 248 ? 65.263 2.059 42.075 1.00 37.58 234 GLY C O 1
ATOM 6355 N N . ALA C 1 249 ? 65.330 3.989 43.276 1.00 38.84 235 ALA C N 1
ATOM 6356 C CA . ALA C 1 249 ? 65.652 4.893 42.143 1.00 37.53 235 ALA C CA 1
ATOM 6357 C C . ALA C 1 249 ? 66.665 5.871 42.705 1.00 35.61 235 ALA C C 1
ATOM 6358 O O . ALA C 1 249 ? 66.355 7.030 42.944 1.00 34.85 235 ALA C O 1
ATOM 6360 N N . PRO C 1 250 ? 67.886 5.380 42.970 1.00 35.11 236 PRO C N 1
ATOM 6361 C CA . PRO C 1 250 ? 69.005 6.154 43.523 1.00 33.66 236 PRO C CA 1
ATOM 6362 C C . PRO C 1 250 ? 69.333 7.381 42.715 1.00 31.04 236 PRO C C 1
ATOM 6363 O O . PRO C 1 250 ? 69.773 8.395 43.259 1.00 30.54 236 PRO C O 1
ATOM 6367 N N . GLY C 1 251 ? 69.113 7.301 41.409 1.00 30.53 237 GLY C N 1
ATOM 6368 C CA . GLY C 1 251 ? 69.416 8.463 40.584 1.00 30.55 237 GLY C CA 1
ATOM 6369 C C . GLY C 1 251 ? 68.597 9.704 40.940 1.00 30.14 237 GLY C C 1
ATOM 6370 O O . GLY C 1 251 ? 69.007 10.808 40.597 1.00 31.34 237 GLY C O 1
ATOM 6371 N N . LEU C 1 252 ? 67.464 9.523 41.625 1.00 28.27 238 LEU C N 1
ATOM 6372 C CA . LEU C 1 252 ? 66.579 10.620 42.011 1.00 28.70 238 LEU C CA 1
ATOM 6373 C C . LEU C 1 252 ? 66.965 11.343 43.276 1.00 30.29 238 LEU C C 1
ATOM 6374 O O . LEU C 1 252 ? 66.431 12.426 43.546 1.00 31.51 238 LEU C O 1
ATOM 6379 N N . VAL C 1 253 ? 67.910 10.783 44.047 1.00 31.18 239 VAL C N 1
ATOM 6380 C CA . VAL C 1 253 ? 68.310 11.406 45.315 1.00 29.41 239 VAL C CA 1
ATOM 6381 C C . VAL C 1 253 ? 68.883 12.796 45.161 1.00 28.82 239 VAL C C 1
ATOM 6382 O O . VAL C 1 253 ? 68.462 13.707 45.889 1.00 30.44 239 VAL C O 1
ATOM 6386 N N . PRO C 1 254 ? 69.860 13.003 44.236 1.00 29.15 240 PRO C N 1
ATOM 6387 C CA . PRO C 1 254 ? 70.414 14.356 44.049 1.00 27.39 240 PRO C CA 1
ATOM 6388 C C . PRO C 1 254 ? 69.364 15.285 43.434 1.00 26.47 240 PRO C C 1
ATOM 6389 O O . PRO C 1 254 ? 69.395 16.505 43.655 1.00 26.38 240 PRO C O 1
ATOM 6393 N N . VAL C 1 255 ? 68.456 14.709 42.639 1.00 25.07 241 VAL C N 1
ATOM 6394 C CA . VAL C 1 255 ? 67.385 15.515 42.049 1.00 24.75 241 VAL C CA 1
ATOM 6395 C C . VAL C 1 255 ? 66.493 16.034 43.184 1.00 24.01 241 VAL C C 1
ATOM 6396 O O . VAL C 1 255 ? 66.165 17.192 43.211 1.00 24.32 241 VAL C O 1
ATOM 6400 N N . VAL C 1 256 ? 66.107 15.165 44.118 1.00 25.19 242 VAL C N 1
ATOM 6401 C CA . VAL C 1 256 ? 65.263 15.594 45.208 1.00 26.62 242 VAL C CA 1
ATOM 6402 C C . VAL C 1 256 ? 66.041 16.646 45.991 1.00 28.10 242 VAL C C 1
ATOM 6403 O O . VAL C 1 256 ? 65.494 17.714 46.332 1.00 30.53 242 VAL C O 1
ATOM 6407 N N . HIS C 1 257 ? 67.331 16.397 46.246 1.00 28.98 243 HIS C N 1
ATOM 6408 C CA . HIS C 1 257 ? 68.119 17.390 46.960 1.00 28.13 243 HIS C CA 1
ATOM 6409 C C . HIS C 1 257 ? 68.294 18.670 46.212 1.00 29.01 243 HIS C C 1
ATOM 6410 O O . HIS C 1 257 ? 68.190 19.755 46.800 1.00 30.53 243 HIS C O 1
ATOM 6417 N N . LEU C 1 258 ? 68.577 18.585 44.923 1.00 29.44 244 LEU C N 1
ATOM 6418 C CA . LEU C 1 258 ? 68.749 19.806 44.138 1.00 30.94 244 LEU C CA 1
ATOM 6419 C C . LEU C 1 258 ? 67.537 20.785 44.202 1.00 31.45 244 LEU C C 1
ATOM 6420 O O . LEU C 1 258 ? 67.704 22.016 44.350 1.00 33.08 244 LEU C O 1
ATOM 6425 N N . TYR C 1 259 ? 66.324 20.252 44.056 1.00 30.23 245 TYR C N 1
ATOM 6426 C CA . TYR C 1 259 ? 65.140 21.106 44.100 1.00 30.43 245 TYR C CA 1
ATOM 6427 C C . TYR C 1 259 ? 64.823 21.611 45.478 1.00 30.66 245 TYR C C 1
ATOM 6428 O O . TYR C 1 259 ? 64.462 22.797 45.613 1.00 32.03 245 TYR C O 1
ATOM 6437 N N . THR C 1 260 ? 64.941 20.743 46.500 1.00 28.99 246 THR C N 1
ATOM 6438 C CA . THR C 1 260 ? 64.654 21.195 47.864 1.00 28.76 246 THR C CA 1
ATOM 6439 C C . THR C 1 260 ? 65.691 22.256 48.288 1.00 28.33 246 THR C C 1
ATOM 6440 O O . THR C 1 260 ? 65.349 23.306 48.844 1.00 28.56 246 THR C O 1
ATOM 6444 N N . ASP C 1 261 ? 66.961 21.999 47.996 1.00 27.77 247 ASP C N 1
ATOM 6445 C CA . ASP C 1 261 ? 68.013 22.933 48.375 1.00 29.01 247 ASP C CA 1
ATOM 6446 C C . ASP C 1 261 ? 67.848 24.270 47.708 1.00 30.14 247 ASP C C 1
ATOM 6447 O O . ASP C 1 261 ? 68.209 25.311 48.247 1.00 30.95 247 ASP C O 1
ATOM 6452 N N . ASP C 1 262 ? 67.324 24.252 46.501 1.00 31.89 248 ASP C N 1
ATOM 6453 C CA . ASP C 1 262 ? 67.143 25.502 45.796 1.00 32.67 248 ASP C CA 1
ATOM 6454 C C . ASP C 1 262 ? 66.130 26.392 46.500 1.00 31.24 248 ASP C C 1
ATOM 6455 O O . ASP C 1 262 ? 66.316 27.605 46.585 1.00 33.21 248 ASP C O 1
ATOM 6460 N N . VAL C 1 263 ? 65.070 25.805 47.042 1.00 30.74 249 VAL C N 1
ATOM 6461 C CA . VAL C 1 263 ? 64.077 26.587 47.777 1.00 28.21 249 VAL C CA 1
ATOM 6462 C C . VAL C 1 263 ? 64.748 27.096 49.049 1.00 29.78 249 VAL C C 1
ATOM 6463 O O . VAL C 1 263 ? 64.636 28.286 49.429 1.00 28.81 249 VAL C O 1
ATOM 6467 N N . LEU C 1 264 ? 65.452 26.183 49.718 1.00 28.07 250 LEU C N 1
ATOM 6468 C CA . LEU C 1 264 ? 66.097 26.541 50.969 1.00 29.38 250 LEU C CA 1
ATOM 6469 C C . LEU C 1 264 ? 67.128 27.661 50.875 1.00 30.39 250 LEU C C 1
ATOM 6470 O O . LEU C 1 264 ? 67.129 28.604 51.657 1.00 31.35 250 LEU C O 1
ATOM 6475 N N . VAL C 1 265 ? 68.014 27.566 49.906 1.00 31.22 251 VAL C N 1
ATOM 6476 C CA . VAL C 1 265 ? 69.058 28.540 49.825 1.00 33.15 251 VAL C CA 1
ATOM 6477 C C . VAL C 1 265 ? 68.735 29.800 49.025 1.00 34.62 251 VAL C C 1
ATOM 6478 O O . VAL C 1 265 ? 69.130 30.886 49.413 1.00 35.12 251 VAL C O 1
ATOM 6482 N N . ARG C 1 266 ? 67.980 29.692 47.947 1.00 36.13 252 ARG C N 1
ATOM 6483 C CA . ARG C 1 266 ? 67.710 30.881 47.139 1.00 37.39 252 ARG C CA 1
ATOM 6484 C C . ARG C 1 266 ? 66.325 31.538 47.274 1.00 37.54 252 ARG C C 1
ATOM 6485 O O . ARG C 1 266 ? 66.206 32.770 47.295 1.00 37.48 252 ARG C O 1
ATOM 6493 N N . LEU C 1 267 ? 65.283 30.724 47.393 1.00 36.55 253 LEU C N 1
ATOM 6494 C CA . LEU C 1 267 ? 63.936 31.255 47.463 1.00 35.29 253 LEU C CA 1
ATOM 6495 C C . LEU C 1 267 ? 63.380 31.646 48.814 1.00 34.84 253 LEU C C 1
ATOM 6496 O O . LEU C 1 267 ? 62.844 32.746 48.956 1.00 37.35 253 LEU C O 1
ATOM 6501 N N . LEU C 1 268 ? 63.491 30.760 49.799 1.00 33.22 254 LEU C N 1
ATOM 6502 C CA . LEU C 1 268 ? 62.960 30.999 51.128 1.00 32.21 254 LEU C CA 1
ATOM 6503 C C . LEU C 1 268 ? 63.599 32.110 51.945 1.00 34.35 254 LEU C C 1
ATOM 6504 O O . LEU C 1 268 ? 62.905 32.825 52.633 1.00 34.72 254 LEU C O 1
ATOM 6509 N N . PRO C 1 269 ? 64.932 32.250 51.897 1.00 36.13 255 PRO C N 1
ATOM 6510 C CA . PRO C 1 269 ? 65.575 33.305 52.694 1.00 38.99 255 PRO C CA 1
ATOM 6511 C C . PRO C 1 269 ? 64.997 34.700 52.432 1.00 41.63 255 PRO C C 1
ATOM 6512 O O . PRO C 1 269 ? 64.866 35.479 53.365 1.00 41.89 255 PRO C O 1
ATOM 6516 N N . ARG C 1 270 ? 64.626 34.995 51.178 1.00 45.08 256 ARG C N 1
ATOM 6517 C CA . ARG C 1 270 ? 64.026 36.304 50.846 1.00 48.44 256 ARG C CA 1
ATOM 6518 C C . ARG C 1 270 ? 62.847 36.603 51.775 1.00 46.91 256 ARG C C 1
ATOM 6519 O O . ARG C 1 270 ? 62.732 37.714 52.276 1.00 49.32 256 ARG C O 1
ATOM 6527 N N . HIS C 1 271 ? 61.997 35.609 52.030 1.00 43.49 257 HIS C N 1
ATOM 6528 C CA . HIS C 1 271 ? 60.797 35.820 52.841 1.00 40.85 257 HIS C CA 1
ATOM 6529 C C . HIS C 1 271 ? 60.811 35.514 54.343 1.00 40.64 257 HIS C C 1
ATOM 6530 O O . HIS C 1 271 ? 59.826 35.769 55.029 1.00 40.88 257 HIS C O 1
ATOM 6537 N N . LEU C 1 272 ? 61.902 34.961 54.855 1.00 39.92 258 LEU C N 1
ATOM 6538 C CA . LEU C 1 272 ? 61.996 34.638 56.281 1.00 39.74 258 LEU C CA 1
ATOM 6539 C C . LEU C 1 272 ? 62.426 35.882 57.061 1.00 40.67 258 LEU C C 1
ATOM 6540 O O . LEU C 1 272 ? 61.621 36.303 57.926 1.00 42.50 258 LEU C O 1
ATOM 6545 N N . ASP D 1 11 ? 8.626 3.243 19.180 1.00 61.85 -3 ASP D N 1
ATOM 6546 C CA . ASP D 1 11 ? 9.854 3.239 18.305 1.00 62.71 -3 ASP D CA 1
ATOM 6547 C C . ASP D 1 11 ? 10.556 4.635 18.236 1.00 61.69 -3 ASP D C 1
ATOM 6548 O O . ASP D 1 11 ? 11.801 4.756 18.064 1.00 58.57 -3 ASP D O 1
ATOM 6553 N N . ASP D 1 12 ? 9.733 5.682 18.331 1.00 60.64 -2 ASP D N 1
ATOM 6554 C CA . ASP D 1 12 ? 10.246 7.050 18.428 1.00 58.95 -2 ASP D CA 1
ATOM 6555 C C . ASP D 1 12 ? 10.439 7.052 19.914 1.00 55.38 -2 ASP D C 1
ATOM 6556 O O . ASP D 1 12 ? 11.273 7.761 20.451 1.00 55.56 -2 ASP D O 1
ATOM 6561 N N . ASP D 1 13 ? 9.622 6.222 20.550 1.00 50.87 -1 ASP D N 1
ATOM 6562 C CA . ASP D 1 13 ? 9.617 6.047 21.972 1.00 48.41 -1 ASP D CA 1
ATOM 6563 C C . ASP D 1 13 ? 10.957 5.479 22.393 1.00 44.76 -1 ASP D C 1
ATOM 6564 O O . ASP D 1 13 ? 11.528 5.859 23.411 1.00 45.61 -1 ASP D O 1
ATOM 6569 N N . LYS D 1 14 ? 11.462 4.564 21.595 1.00 39.86 0 LYS D N 1
ATOM 6570 C CA . LYS D 1 14 ? 12.718 3.931 21.888 1.00 36.55 0 LYS D CA 1
ATOM 6571 C C . LYS D 1 14 ? 13.887 4.929 21.759 1.00 32.46 0 LYS D C 1
ATOM 6572 O O . LYS D 1 14 ? 14.816 4.892 22.512 1.00 30.92 0 LYS D O 1
ATOM 6578 N N . MET D 1 15 ? 13.816 5.795 20.777 1.00 30.50 1 MET D N 1
ATOM 6579 C CA . MET D 1 15 ? 14.825 6.772 20.521 1.00 31.25 1 MET D CA 1
ATOM 6580 C C . MET D 1 15 ? 14.755 7.824 21.638 1.00 31.96 1 MET D C 1
ATOM 6581 O O . MET D 1 15 ? 15.775 8.201 22.213 1.00 31.88 1 MET D O 1
ATOM 6586 N N . LEU D 1 16 ? 13.556 8.260 21.997 1.00 30.90 2 LEU D N 1
ATOM 6587 C CA . LEU D 1 16 ? 13.438 9.261 23.043 1.00 30.14 2 LEU D CA 1
ATOM 6588 C C . LEU D 1 16 ? 13.854 8.700 24.378 1.00 27.83 2 LEU D C 1
ATOM 6589 O O . LEU D 1 16 ? 14.452 9.411 25.185 1.00 28.70 2 LEU D O 1
ATOM 6594 N N . ALA D 1 17 ? 13.573 7.434 24.633 1.00 23.98 3 ALA D N 1
ATOM 6595 C CA . ALA D 1 17 ? 14.026 6.900 25.901 1.00 23.30 3 ALA D CA 1
ATOM 6596 C C . ALA D 1 17 ? 15.578 6.808 25.947 1.00 23.43 3 ALA D C 1
ATOM 6597 O O . ALA D 1 17 ? 16.183 7.001 27.025 1.00 22.28 3 ALA D O 1
ATOM 6599 N N . ALA D 1 18 ? 16.206 6.529 24.799 1.00 21.57 4 ALA D N 1
ATOM 6600 C CA . ALA D 1 18 ? 17.670 6.445 24.733 1.00 22.96 4 ALA D CA 1
ATOM 6601 C C . ALA D 1 18 ? 18.261 7.855 24.916 1.00 22.39 4 ALA D C 1
ATOM 6602 O O . ALA D 1 18 ? 19.240 8.047 25.666 1.00 22.86 4 ALA D O 1
ATOM 6604 N N . GLU D 1 19 ? 17.641 8.846 24.283 1.00 21.79 5 GLU D N 1
ATOM 6605 C CA . GLU D 1 19 ? 18.119 10.218 24.427 1.00 22.59 5 GLU D CA 1
ATOM 6606 C C . GLU D 1 19 ? 18.058 10.602 25.927 1.00 22.86 5 GLU D C 1
ATOM 6607 O O . GLU D 1 19 ? 19.004 11.164 26.484 1.00 24.31 5 GLU D O 1
ATOM 6613 N N . ALA D 1 20 ? 16.953 10.261 26.573 1.00 21.48 6 ALA D N 1
ATOM 6614 C CA . ALA D 1 20 ? 16.744 10.532 27.975 1.00 21.16 6 ALA D CA 1
ATOM 6615 C C . ALA D 1 20 ? 17.749 9.798 28.814 1.00 20.21 6 ALA D C 1
ATOM 6616 O O . ALA D 1 20 ? 18.290 10.362 29.735 1.00 20.61 6 ALA D O 1
ATOM 6618 N N . ALA D 1 21 ? 17.990 8.532 28.527 1.00 19.68 7 ALA D N 1
ATOM 6619 C CA . ALA D 1 21 ? 18.960 7.790 29.323 1.00 19.45 7 ALA D CA 1
ATOM 6620 C C . ALA D 1 21 ? 20.367 8.428 29.106 1.00 20.58 7 ALA D C 1
ATOM 6621 O O . ALA D 1 21 ? 21.166 8.523 30.019 1.00 21.62 7 ALA D O 1
ATOM 6623 N N . ASN D 1 22 ? 20.670 8.878 27.906 1.00 19.39 8 ASN D N 1
ATOM 6624 C CA . ASN D 1 22 ? 21.969 9.500 27.697 1.00 19.18 8 ASN D CA 1
ATOM 6625 C C . ASN D 1 22 ? 22.054 10.846 28.439 1.00 19.40 8 ASN D C 1
ATOM 6626 O O . ASN D 1 22 ? 23.092 11.151 29.050 1.00 17.68 8 ASN D O 1
ATOM 6631 N N . ARG D 1 23 ? 20.967 11.632 28.415 1.00 18.69 9 ARG D N 1
ATOM 6632 C CA . ARG D 1 23 ? 20.940 12.921 29.138 1.00 20.25 9 ARG D CA 1
ATOM 6633 C C . ARG D 1 23 ? 21.169 12.708 30.655 1.00 21.08 9 ARG D C 1
ATOM 6634 O O . ARG D 1 23 ? 21.959 13.408 31.303 1.00 19.77 9 ARG D O 1
ATOM 6642 N N . ASP D 1 24 ? 20.483 11.724 31.214 1.00 23.75 10 ASP D N 1
ATOM 6643 C CA . ASP D 1 24 ? 20.631 11.418 32.626 1.00 25.70 10 ASP D CA 1
ATOM 6644 C C . ASP D 1 24 ? 22.058 11.009 32.950 1.00 24.82 10 ASP D C 1
ATOM 6645 O O . ASP D 1 24 ? 22.601 11.401 33.987 1.00 23.53 10 ASP D O 1
ATOM 6650 N N . HIS D 1 25 ? 22.670 10.201 32.086 1.00 22.45 11 HIS D N 1
ATOM 6651 C CA . HIS D 1 25 ? 24.026 9.754 32.360 1.00 21.96 11 HIS D CA 1
ATOM 6652 C C . HIS D 1 25 ? 24.965 10.965 32.260 1.00 20.47 11 HIS D C 1
ATOM 6653 O O . HIS D 1 25 ? 25.866 11.123 33.063 1.00 20.79 11 HIS D O 1
ATOM 6660 N N . VAL D 1 26 ? 24.741 11.839 31.289 1.00 18.48 12 VAL D N 1
ATOM 6661 C CA . VAL D 1 26 ? 25.617 12.974 31.155 1.00 18.01 12 VAL D CA 1
ATOM 6662 C C . VAL D 1 26 ? 25.427 13.998 32.270 1.00 19.03 12 VAL D C 1
ATOM 6663 O O . VAL D 1 26 ? 26.393 14.456 32.875 1.00 20.71 12 VAL D O 1
ATOM 6667 N N . THR D 1 27 ? 24.197 14.348 32.586 1.00 18.72 13 THR D N 1
ATOM 6668 C CA . THR D 1 27 ? 24.018 15.381 33.607 1.00 20.04 13 THR D CA 1
ATOM 6669 C C . THR D 1 27 ? 24.435 14.899 35.001 1.00 20.39 13 THR D C 1
ATOM 6670 O O . THR D 1 27 ? 24.892 15.677 35.806 1.00 20.15 13 THR D O 1
ATOM 6674 N N . ARG D 1 28 ? 24.250 13.620 35.302 1.00 21.74 14 ARG D N 1
ATOM 6675 C CA . ARG D 1 28 ? 24.677 13.142 36.606 1.00 24.35 14 ARG D CA 1
ATOM 6676 C C . ARG D 1 28 ? 26.200 13.212 36.699 1.00 23.18 14 ARG D C 1
ATOM 6677 O O . ARG D 1 28 ? 26.735 13.507 37.736 1.00 24.44 14 ARG D O 1
ATOM 6685 N N . CYS D 1 29 ? 26.889 12.924 35.608 1.00 20.84 15 CYS D N 1
ATOM 6686 C CA . CYS D 1 29 ? 28.308 12.983 35.601 1.00 20.82 15 CYS D CA 1
ATOM 6687 C C . CYS D 1 29 ? 28.755 14.472 35.756 1.00 20.92 15 CYS D C 1
ATOM 6688 O O . CYS 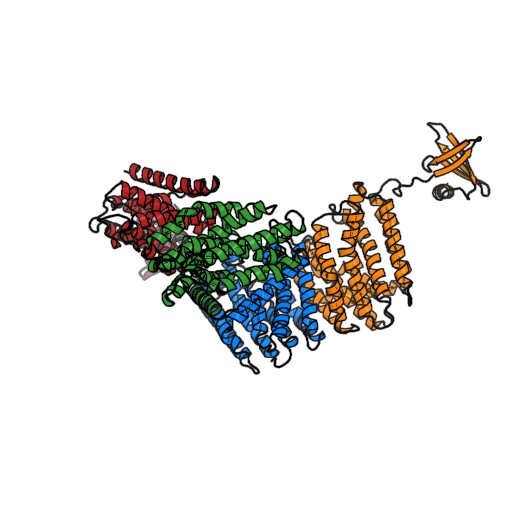D 1 29 ? 29.734 14.765 36.464 1.00 19.85 15 CYS D O 1
ATOM 6691 N N . VAL D 1 30 ? 28.031 15.419 35.143 1.00 18.26 16 VAL D N 1
ATOM 6692 C CA . VAL D 1 30 ? 28.400 16.806 35.304 1.00 16.46 16 VAL D CA 1
ATOM 6693 C C . VAL D 1 30 ? 28.220 17.240 36.751 1.00 18.52 16 VAL D C 1
ATOM 6694 O O . VAL D 1 30 ? 29.129 17.838 37.362 1.00 16.77 16 VAL D O 1
ATOM 6698 N N . ALA D 1 31 ? 27.060 16.916 37.317 1.00 18.69 17 ALA D N 1
ATOM 6699 C CA . ALA D 1 31 ? 26.775 17.319 38.675 1.00 22.14 17 ALA D CA 1
ATOM 6700 C C . ALA D 1 31 ? 27.732 16.671 39.646 1.00 23.43 17 ALA D C 1
ATOM 6701 O O . ALA D 1 31 ? 28.202 17.299 40.575 1.00 23.82 17 ALA D O 1
ATOM 6703 N N . GLN D 1 32 ? 28.037 15.408 39.439 1.00 25.69 18 GLN D N 1
ATOM 6704 C CA . GLN D 1 32 ? 28.944 14.742 40.350 1.00 27.10 18 GLN D CA 1
ATOM 6705 C C . GLN D 1 32 ? 30.385 15.289 40.353 1.00 27.29 18 GLN D C 1
ATOM 6706 O O . GLN D 1 32 ? 31.124 15.070 41.316 1.00 29.60 18 GLN D O 1
ATOM 6712 N N . THR D 1 33 ? 30.830 15.979 39.315 1.00 24.92 19 THR D N 1
ATOM 6713 C CA . THR D 1 33 ? 32.177 16.501 39.379 1.00 25.52 19 THR D CA 1
ATOM 6714 C C . THR D 1 33 ? 32.187 17.931 39.874 1.00 24.05 19 THR D C 1
ATOM 6715 O O . THR D 1 33 ? 33.229 18.571 39.814 1.00 23.25 19 THR D O 1
ATOM 6719 N N . GLY D 1 34 ? 31.037 18.453 40.298 1.00 22.66 20 GLY D N 1
ATOM 6720 C CA . GLY D 1 34 ? 30.995 19.827 40.783 1.00 23.04 20 GLY D CA 1
ATOM 6721 C C . GLY D 1 34 ? 30.405 20.857 39.834 1.00 23.18 20 GLY D C 1
ATOM 6722 O O . GLY D 1 34 ? 30.419 22.051 40.116 1.00 23.13 20 GLY D O 1
ATOM 6723 N N . GLY D 1 35 ? 29.874 20.403 38.705 1.00 23.58 21 GLY D N 1
ATOM 6724 C CA . GLY D 1 35 ? 29.286 21.324 37.747 1.00 22.80 21 GLY D CA 1
ATOM 6725 C C . GLY D 1 35 ? 28.054 22.022 38.300 1.00 22.64 21 GLY D C 1
ATOM 6726 O O . GLY D 1 35 ? 27.307 21.457 39.085 1.00 22.20 21 GLY D O 1
ATOM 6727 N N . SER D 1 36 ? 27.875 23.271 37.882 1.00 22.67 22 SER D N 1
ATOM 6728 C CA . SER D 1 36 ? 26.771 24.107 38.318 1.00 21.46 22 SER D CA 1
ATOM 6729 C C . SER D 1 36 ? 25.462 23.741 37.630 1.00 21.76 22 SER D C 1
ATOM 6730 O O . SER D 1 36 ? 25.454 23.082 36.567 1.00 20.54 22 SER D O 1
ATOM 6733 N N . PRO D 1 37 ? 24.328 24.160 38.246 1.00 22.51 23 PRO D N 1
ATOM 6734 C CA . PRO D 1 37 ? 22.982 23.919 37.683 1.00 20.51 23 PRO D CA 1
ATOM 6735 C C . PRO D 1 37 ? 22.979 24.507 36.271 1.00 18.68 23 PRO D C 1
ATOM 6736 O O . PRO D 1 37 ? 22.424 23.925 35.358 1.00 20.11 23 PRO D O 1
ATOM 6740 N N . ASP D 1 38 ? 23.619 25.647 36.080 1.00 17.32 24 ASP D N 1
ATOM 6741 C CA . ASP D 1 38 ? 23.678 26.250 34.749 1.00 18.24 24 ASP D CA 1
ATOM 6742 C C . ASP D 1 38 ? 24.392 25.354 33.677 1.00 18.56 24 ASP D C 1
ATOM 6743 O O . ASP D 1 38 ? 23.941 25.274 32.530 1.00 17.39 24 ASP D O 1
ATOM 6748 N N . LEU D 1 39 ? 25.470 24.660 34.059 1.00 17.62 25 LEU D N 1
ATOM 6749 C CA . LEU D 1 39 ? 26.186 23.766 33.128 1.00 18.03 25 LEU D CA 1
ATOM 6750 C C . LEU D 1 39 ? 25.331 22.498 32.928 1.00 18.32 25 LEU D C 1
ATOM 6751 O O . LEU D 1 39 ? 25.299 21.910 31.855 1.00 16.89 25 LEU D O 1
ATOM 6756 N N . VAL D 1 40 ? 24.667 22.059 33.985 1.00 18.14 26 VAL D N 1
ATOM 6757 C CA . VAL D 1 40 ? 23.771 20.914 33.831 1.00 19.45 26 VAL D CA 1
ATOM 6758 C C . VAL D 1 40 ? 22.699 21.296 32.770 1.00 19.43 26 VAL D C 1
ATOM 6759 O O . VAL D 1 40 ? 22.464 20.535 31.824 1.00 21.30 26 VAL D O 1
ATOM 6763 N N . ALA D 1 41 ? 22.052 22.450 32.912 1.00 19.07 27 ALA D N 1
ATOM 6764 C CA . ALA D 1 41 ? 21.028 22.889 31.927 1.00 19.16 27 ALA D CA 1
ATOM 6765 C C . ALA D 1 41 ? 21.646 22.991 30.530 1.00 19.69 27 ALA D C 1
ATOM 6766 O O . ALA D 1 41 ? 21.037 22.617 29.536 1.00 21.04 27 ALA D O 1
ATOM 6768 N N . HIS D 1 42 ? 22.872 23.495 30.457 1.00 18.77 28 HIS D N 1
ATOM 6769 C CA . HIS D 1 42 ? 23.504 23.670 29.172 1.00 18.04 28 HIS D CA 1
ATOM 6770 C C . HIS D 1 42 ? 23.690 22.304 28.487 1.00 19.48 28 HIS D C 1
ATOM 6771 O O . HIS D 1 42 ? 23.332 22.152 27.293 1.00 19.47 28 HIS D O 1
ATOM 6778 N N . THR D 1 43 ? 24.206 21.317 29.225 1.00 17.13 29 THR D N 1
ATOM 6779 C CA . THR D 1 43 ? 24.431 19.992 28.636 1.00 18.09 29 THR D CA 1
ATOM 6780 C C . THR D 1 43 ? 23.125 19.227 28.335 1.00 19.93 29 THR D C 1
ATOM 6781 O O . THR D 1 43 ? 23.039 18.481 27.347 1.00 19.26 29 THR D O 1
ATOM 6785 N N . ALA D 1 44 ? 22.118 19.394 29.199 1.00 21.12 30 ALA D N 1
ATOM 6786 C CA . ALA D 1 44 ? 20.842 18.714 29.021 1.00 21.39 30 ALA D CA 1
ATOM 6787 C C . ALA D 1 44 ? 20.165 19.161 27.727 1.00 22.26 30 ALA D C 1
ATOM 6788 O O . ALA D 1 44 ? 19.457 18.384 27.097 1.00 23.46 30 ALA D O 1
ATOM 6790 N N . ALA D 1 45 ? 20.407 20.409 27.331 1.00 21.64 31 ALA D N 1
ATOM 6791 C CA . ALA D 1 45 ? 19.833 20.952 26.113 1.00 21.13 31 ALA D CA 1
ATOM 6792 C C . ALA D 1 45 ? 20.489 20.483 24.778 1.00 21.62 31 ALA D C 1
ATOM 6793 O O . ALA D 1 45 ? 19.996 20.844 23.704 1.00 21.68 31 ALA D O 1
ATOM 6795 N N . LEU D 1 46 ? 21.566 19.688 24.834 1.00 22.09 32 LEU D N 1
ATOM 6796 C CA . LEU D 1 46 ? 22.271 19.258 23.607 1.00 21.97 32 LEU D CA 1
ATOM 6797 C C . LEU D 1 46 ? 21.587 18.039 23.027 1.00 21.35 32 LEU D C 1
ATOM 6798 O O . LEU D 1 46 ? 22.172 16.955 22.972 1.00 22.73 32 LEU D O 1
ATOM 6803 N N . ARG D 1 47 ? 20.371 18.236 22.547 1.00 22.12 33 ARG D N 1
ATOM 6804 C CA . ARG D 1 47 ? 19.554 17.127 22.052 1.00 25.87 33 ARG D CA 1
ATOM 6805 C C . ARG D 1 47 ? 20.164 16.278 20.930 1.00 24.54 33 ARG D C 1
ATOM 6806 O O . ARG D 1 47 ? 20.199 15.065 21.040 1.00 23.57 33 ARG D O 1
ATOM 6814 N N . LEU D 1 48 ? 20.618 16.909 19.858 1.00 23.14 34 LEU D N 1
ATOM 6815 C CA . LEU D 1 48 ? 21.190 16.152 18.783 1.00 24.17 34 LEU D CA 1
ATOM 6816 C C . LEU D 1 48 ? 22.378 15.319 19.294 1.00 23.37 34 LEU D C 1
ATOM 6817 O O . LEU D 1 48 ? 22.473 14.120 19.009 1.00 21.19 34 LEU D O 1
ATOM 6822 N N . TYR D 1 49 ? 23.271 15.946 20.066 1.00 22.65 35 TYR D N 1
ATOM 6823 C CA . TYR D 1 49 ? 24.434 15.226 20.588 1.00 22.89 35 TYR D CA 1
ATOM 6824 C C . TYR D 1 49 ? 24.070 14.048 21.505 1.00 21.86 35 TYR D C 1
ATOM 6825 O O . TYR D 1 49 ? 24.784 13.047 21.480 1.00 21.57 35 TYR D O 1
ATOM 6834 N N . LEU D 1 50 ? 22.973 14.143 22.278 1.00 18.59 36 LEU D N 1
ATOM 6835 C CA . LEU D 1 50 ? 22.528 13.038 23.160 1.00 18.14 36 LEU D CA 1
ATOM 6836 C C . LEU D 1 50 ? 21.747 11.941 22.418 1.00 18.23 36 LEU D C 1
ATOM 6837 O O . LEU D 1 50 ? 21.599 10.796 22.869 1.00 16.47 36 LEU D O 1
ATOM 6842 N N . ARG D 1 51 ? 21.246 12.297 21.256 1.00 19.51 37 ARG D N 1
ATOM 6843 C CA . ARG D 1 51 ? 20.441 11.382 20.492 1.00 21.32 37 ARG D CA 1
ATOM 6844 C C . ARG D 1 51 ? 21.173 10.622 19.387 1.00 21.23 37 ARG D C 1
ATOM 6845 O O . ARG D 1 51 ? 20.860 9.472 19.114 1.00 22.04 37 ARG D O 1
ATOM 6853 N N . VAL D 1 52 ? 22.133 11.267 18.741 1.00 20.65 38 VAL D N 1
ATOM 6854 C CA . VAL D 1 52 ? 22.820 10.609 17.636 1.00 21.02 38 VAL D CA 1
ATOM 6855 C C . VAL D 1 52 ? 23.486 9.255 18.002 1.00 20.98 38 VAL D C 1
ATOM 6856 O O . VAL D 1 52 ? 23.607 8.381 17.157 1.00 21.78 38 VAL D O 1
ATOM 6860 N N . PRO D 1 53 ? 23.924 9.077 19.265 1.00 20.07 39 PRO D N 1
ATOM 6861 C CA . PRO D 1 53 ? 24.535 7.787 19.554 1.00 19.71 39 PRO D CA 1
ATOM 6862 C C . PRO D 1 53 ? 23.501 6.675 19.455 1.00 21.05 39 PRO D C 1
ATOM 6863 O O . PRO D 1 53 ? 23.858 5.510 19.316 1.00 21.42 39 PRO D O 1
ATOM 6867 N N . HIS D 1 54 ? 22.217 7.013 19.540 1.00 20.64 40 HIS D N 1
ATOM 6868 C CA . HIS D 1 54 ? 21.211 5.967 19.432 1.00 20.93 40 HIS D CA 1
ATOM 6869 C C . HIS D 1 54 ? 21.270 5.431 17.979 1.00 20.85 40 HIS D C 1
ATOM 6870 O O . HIS D 1 54 ? 21.201 4.237 17.746 1.00 22.66 40 HIS D O 1
ATOM 6877 N N . PHE D 1 55 ? 21.387 6.333 17.023 1.00 19.64 41 PHE D N 1
ATOM 6878 C CA . PHE D 1 55 ? 21.496 5.964 15.628 1.00 21.60 41 PHE D CA 1
ATOM 6879 C C . PHE D 1 55 ? 22.810 5.184 15.349 1.00 22.12 41 PHE D C 1
ATOM 6880 O O . PHE D 1 55 ? 22.787 4.188 14.632 1.00 20.98 41 PHE D O 1
ATOM 6888 N N . LEU D 1 56 ? 23.937 5.636 15.930 1.00 20.71 42 LEU D N 1
ATOM 6889 C CA . LEU D 1 56 ? 25.206 4.985 15.698 1.00 20.19 42 LEU D CA 1
ATOM 6890 C C . LEU D 1 56 ? 25.234 3.553 16.207 1.00 21.16 42 LEU D C 1
ATOM 6891 O O . LEU D 1 56 ? 25.941 2.708 15.633 1.00 20.90 42 LEU D O 1
ATOM 6896 N N . THR D 1 57 ? 24.479 3.289 17.274 1.00 20.29 43 THR D N 1
ATOM 6897 C CA . THR D 1 57 ? 24.477 1.972 17.894 1.00 20.65 43 THR D CA 1
ATOM 6898 C C . THR D 1 57 ? 23.340 1.032 17.401 1.00 21.84 43 THR D C 1
ATOM 6899 O O . THR D 1 57 ? 23.107 -0.021 18.001 1.00 20.85 43 THR D O 1
ATOM 6903 N N . GLU D 1 58 ? 22.657 1.413 16.324 1.00 22.13 44 GLU D N 1
ATOM 6904 C CA . GLU D 1 58 ? 21.541 0.624 15.797 1.00 22.72 44 GLU D CA 1
ATOM 6905 C C . GLU D 1 58 ? 21.892 -0.824 15.341 1.00 24.08 44 GLU D C 1
ATOM 6906 O O . GLU D 1 58 ? 21.003 -1.659 15.227 1.00 23.61 44 GLU D O 1
ATOM 6912 N N . TRP D 1 59 ? 23.167 -1.116 15.100 1.00 22.71 45 TRP D N 1
ATOM 6913 C CA . TRP D 1 59 ? 23.576 -2.477 14.707 1.00 23.91 45 TRP D CA 1
ATOM 6914 C C . TRP D 1 59 ? 23.803 -3.363 15.921 1.00 23.84 45 TRP D C 1
ATOM 6915 O O . TRP D 1 59 ? 23.964 -4.563 15.796 1.00 27.37 45 TRP D O 1
ATOM 6926 N N . THR D 1 60 ? 23.816 -2.785 17.104 1.00 25.30 46 THR D N 1
ATOM 6927 C CA . THR D 1 60 ? 24.093 -3.561 18.292 1.00 26.23 46 THR D CA 1
ATOM 6928 C C . THR D 1 60 ? 22.928 -4.456 18.704 1.00 28.58 46 THR D C 1
ATOM 6929 O O . THR D 1 60 ? 21.862 -3.986 19.057 1.00 27.58 46 THR D O 1
ATOM 6933 N N . THR D 1 61 ? 23.158 -5.761 18.708 1.00 30.31 47 THR D N 1
ATOM 6934 C CA . THR D 1 61 ? 22.081 -6.685 19.029 1.00 32.57 47 THR D CA 1
ATOM 6935 C C . THR D 1 61 ? 21.651 -6.793 20.480 1.00 32.77 47 THR D C 1
ATOM 6936 O O . THR D 1 61 ? 20.458 -6.888 20.747 1.00 35.59 47 THR D O 1
ATOM 6940 N N . ASP D 1 62 ? 22.584 -6.788 21.420 1.00 31.82 48 ASP D N 1
ATOM 6941 C CA . ASP D 1 62 ? 22.221 -6.871 22.841 1.00 31.63 48 ASP D CA 1
ATOM 6942 C C . ASP D 1 62 ? 21.813 -5.493 23.412 1.00 30.78 48 ASP D C 1
ATOM 6943 O O . ASP D 1 62 ? 22.612 -4.547 23.434 1.00 27.62 48 ASP D O 1
ATOM 6948 N N . PRO D 1 63 ? 20.577 -5.388 23.934 1.00 30.77 49 PRO D N 1
ATOM 6949 C CA . PRO D 1 63 ? 20.098 -4.114 24.481 1.00 30.24 49 PRO D CA 1
ATOM 6950 C C . PRO D 1 63 ? 20.980 -3.550 25.589 1.00 29.91 49 PRO D C 1
ATOM 6951 O O . PRO D 1 63 ? 21.192 -2.336 25.625 1.00 31.35 49 PRO D O 1
ATOM 6955 N N . ASP D 1 64 ? 21.481 -4.395 26.499 1.00 28.96 50 ASP D N 1
ATOM 6956 C CA . ASP D 1 64 ? 22.343 -3.866 27.580 1.00 26.45 50 ASP D CA 1
ATOM 6957 C C . ASP D 1 64 ? 23.640 -3.319 27.037 1.00 23.94 50 ASP D C 1
ATOM 6958 O O . ASP D 1 64 ? 24.101 -2.279 27.511 1.00 24.19 50 ASP D O 1
ATOM 6963 N N . ARG D 1 65 ? 24.230 -3.985 26.048 1.00 20.91 51 ARG D N 1
ATOM 6964 C CA . ARG D 1 65 ? 25.463 -3.463 25.485 1.00 20.22 51 ARG D CA 1
ATOM 6965 C C . ARG D 1 65 ? 25.121 -2.169 24.732 1.00 19.62 51 ARG D C 1
ATOM 6966 O O . ARG D 1 65 ? 25.814 -1.164 24.859 1.00 19.05 51 ARG D O 1
ATOM 6974 N N . ARG D 1 66 ? 24.033 -2.185 23.979 1.00 19.55 52 ARG D N 1
ATOM 6975 C CA . ARG D 1 66 ? 23.637 -1.011 23.234 1.00 21.40 52 ARG D CA 1
ATOM 6976 C C . ARG D 1 66 ? 23.459 0.261 24.107 1.00 21.79 52 ARG D C 1
ATOM 6977 O O . ARG D 1 66 ? 23.928 1.345 23.721 1.00 21.06 52 ARG D O 1
ATOM 6985 N N . ALA D 1 67 ? 22.801 0.122 25.264 1.00 20.27 53 ALA D N 1
ATOM 6986 C CA . ALA D 1 67 ? 22.573 1.239 26.155 1.00 19.31 53 ALA D CA 1
ATOM 6987 C C . ALA D 1 67 ? 23.892 1.767 26.759 1.00 21.09 53 ALA D C 1
ATOM 6988 O O . ALA D 1 67 ? 24.088 2.995 26.909 1.00 20.19 53 ALA D O 1
ATOM 6990 N N . ALA D 1 68 ? 24.790 0.853 27.117 1.00 19.25 54 ALA D N 1
ATOM 6991 C CA . ALA D 1 68 ? 26.063 1.260 27.694 1.00 19.81 54 ALA D CA 1
ATOM 6992 C C . ALA D 1 68 ? 26.924 2.065 26.679 1.00 19.09 54 ALA D C 1
ATOM 6993 O O . ALA D 1 68 ? 27.469 3.120 27.016 1.00 21.10 54 ALA D O 1
ATOM 6995 N N . VAL D 1 69 ? 27.041 1.555 25.460 1.00 18.15 55 VAL D N 1
ATOM 6996 C CA . VAL D 1 69 ? 27.812 2.198 24.391 1.00 17.25 55 VAL D CA 1
ATOM 6997 C C . VAL D 1 69 ? 27.187 3.557 23.998 1.00 17.08 55 VAL D C 1
ATOM 6998 O O . VAL D 1 69 ? 27.894 4.570 23.863 1.00 16.47 55 VAL D O 1
ATOM 7002 N N . SER D 1 70 ? 25.871 3.574 23.814 1.00 15.14 56 SER D N 1
ATOM 7003 C CA . SER D 1 70 ? 25.169 4.802 23.485 1.00 15.89 56 SER D CA 1
ATOM 7004 C C . SER D 1 70 ? 25.472 5.918 24.499 1.00 16.60 56 SER D C 1
ATOM 7005 O O . SER D 1 70 ? 25.796 7.066 24.109 1.00 18.65 56 SER D O 1
ATOM 7008 N N . ARG D 1 71 ? 25.408 5.604 25.788 1.00 15.79 57 ARG D N 1
ATOM 7009 C CA . ARG D 1 71 ? 25.662 6.661 26.772 1.00 20.35 57 ARG D CA 1
ATOM 7010 C C . ARG D 1 71 ? 27.152 7.104 26.889 1.00 19.55 57 ARG D C 1
ATOM 7011 O O . ARG D 1 71 ? 27.442 8.284 27.103 1.00 16.89 57 ARG D O 1
ATOM 7019 N N . ALA D 1 72 ? 28.067 6.144 26.689 1.00 20.11 58 ALA D N 1
ATOM 7020 C CA . ALA D 1 72 ? 29.500 6.381 26.724 1.00 17.91 58 ALA D CA 1
ATOM 7021 C C . ALA D 1 72 ? 29.821 7.310 25.559 1.00 18.91 58 ALA D C 1
ATOM 7022 O O . ALA D 1 72 ? 30.544 8.289 25.723 1.00 19.73 58 ALA D O 1
ATOM 7024 N N . LEU D 1 73 ? 29.275 7.020 24.385 1.00 17.99 59 LEU D N 1
ATOM 7025 C CA . LEU D 1 73 ? 29.491 7.909 23.243 1.00 18.23 59 LEU D CA 1
ATOM 7026 C C . LEU D 1 73 ? 28.866 9.299 23.569 1.00 17.90 59 LEU D C 1
ATOM 7027 O O . LEU D 1 73 ? 29.413 10.333 23.202 1.00 18.44 59 LEU D O 1
ATOM 7032 N N . ALA D 1 74 ? 27.731 9.334 24.262 1.00 18.34 60 ALA D N 1
ATOM 7033 C CA . ALA D 1 74 ? 27.134 10.645 24.567 1.00 16.91 60 ALA D CA 1
ATOM 7034 C C . ALA D 1 74 ? 28.071 11.423 25.472 1.00 16.34 60 ALA D C 1
ATOM 7035 O O . ALA D 1 74 ? 28.226 12.624 25.299 1.00 14.44 60 ALA D O 1
ATOM 7037 N N . LEU D 1 75 ? 28.716 10.738 26.424 1.00 16.40 61 LEU D N 1
ATOM 7038 C CA . LEU D 1 75 ? 29.640 11.451 27.309 1.00 18.85 61 LEU D CA 1
ATOM 7039 C C . LEU D 1 75 ? 30.764 12.146 26.506 1.00 18.40 61 LEU D C 1
ATOM 7040 O O . LEU D 1 75 ? 31.103 13.331 26.731 1.00 18.14 61 LEU D O 1
ATOM 7045 N N . ASP D 1 76 ? 31.332 11.425 25.556 1.00 17.91 62 ASP D N 1
ATOM 7046 C CA . ASP D 1 76 ? 32.425 12.034 24.823 1.00 18.23 62 ASP D CA 1
ATOM 7047 C C . ASP D 1 76 ? 32.021 13.068 23.788 1.00 16.95 62 ASP D C 1
ATOM 7048 O O . ASP D 1 76 ? 32.752 14.004 23.554 1.00 16.60 62 ASP D O 1
ATOM 7053 N N . ILE D 1 77 ? 30.882 12.878 23.146 1.00 17.09 63 ILE D N 1
ATOM 7054 C CA . ILE D 1 77 ? 30.407 13.852 22.157 1.00 18.86 63 ILE D CA 1
ATOM 7055 C C . ILE D 1 77 ? 30.117 15.188 22.897 1.00 18.19 63 ILE D C 1
ATOM 7056 O O . ILE D 1 77 ? 30.527 16.257 22.441 1.00 15.88 63 ILE D O 1
ATOM 7061 N N . VAL D 1 78 ? 29.461 15.107 24.061 1.00 17.05 64 VAL D N 1
ATOM 7062 C CA . VAL D 1 78 ? 29.164 16.313 24.841 1.00 16.85 64 VAL D CA 1
ATOM 7063 C C . VAL D 1 78 ? 30.499 16.948 25.321 1.00 17.50 64 VAL D C 1
ATOM 7064 O O . VAL D 1 78 ? 30.702 18.164 25.261 1.00 15.00 64 VAL D O 1
ATOM 7068 N N . SER D 1 79 ? 31.421 16.090 25.757 1.00 16.45 65 SER D N 1
ATOM 7069 C CA . SER D 1 79 ? 32.729 16.564 26.182 1.00 17.04 65 SER D CA 1
ATOM 7070 C C . SER D 1 79 ? 33.344 17.417 25.092 1.00 15.70 65 SER D C 1
ATOM 7071 O O . SER D 1 79 ? 33.857 18.502 25.339 1.00 16.11 65 SER D O 1
ATOM 7074 N N . MET D 1 80 ? 33.320 16.912 23.864 1.00 17.67 66 MET D N 1
ATOM 7075 C CA . MET D 1 80 ? 33.916 17.653 22.748 1.00 16.55 66 MET D CA 1
ATOM 7076 C C . MET D 1 80 ? 33.099 18.879 22.400 1.00 17.77 66 MET D C 1
ATOM 7077 O O . MET D 1 80 ? 33.629 19.853 21.896 1.00 17.26 66 MET D O 1
ATOM 7082 N N . LYS D 1 81 ? 31.798 18.852 22.677 1.00 17.04 67 LYS D N 1
ATOM 7083 C CA . LYS D 1 81 ? 31.006 20.034 22.399 1.00 16.35 67 LYS D CA 1
ATOM 7084 C C . LYS D 1 81 ? 31.427 21.082 23.440 1.00 16.34 67 LYS D C 1
ATOM 7085 O O . LYS D 1 81 ? 31.575 22.270 23.104 1.00 15.37 67 LYS D O 1
ATOM 7091 N N . LEU D 1 82 ? 31.636 20.658 24.693 1.00 15.02 68 LEU D N 1
ATOM 7092 C CA . LEU D 1 82 ? 32.114 21.613 25.711 1.00 17.01 68 LEU D CA 1
ATOM 7093 C C . LEU D 1 82 ? 33.506 22.181 25.315 1.00 17.63 68 LEU D C 1
ATOM 7094 O O . LEU D 1 82 ? 33.787 23.382 25.488 1.00 17.76 68 LEU D O 1
ATOM 7099 N N . LEU D 1 83 ? 34.359 21.343 24.719 1.00 16.43 69 LEU D N 1
ATOM 7100 C CA . LEU D 1 83 ? 35.677 21.842 24.343 1.00 17.55 69 LEU D CA 1
ATOM 7101 C C . LEU D 1 83 ? 35.471 22.922 23.278 1.00 18.33 69 LEU D C 1
ATOM 7102 O O . LEU D 1 83 ? 36.181 23.942 23.251 1.00 15.81 69 LEU D O 1
ATOM 7107 N N . ASP D 1 84 ? 34.496 22.683 22.399 1.00 18.67 70 ASP D N 1
ATOM 7108 C CA . ASP D 1 84 ? 34.191 23.655 21.360 1.00 20.54 70 ASP D CA 1
ATOM 7109 C C . ASP D 1 84 ? 33.633 24.960 21.991 1.00 20.48 70 ASP D C 1
ATOM 7110 O O . ASP D 1 84 ? 33.987 26.083 21.570 1.00 20.21 70 ASP D O 1
ATOM 7115 N N . ASP D 1 85 ? 32.811 24.834 23.033 1.00 19.86 71 ASP D N 1
ATOM 7116 C CA . ASP D 1 85 ? 32.267 26.037 23.681 1.00 19.23 71 ASP D CA 1
ATOM 7117 C C . ASP D 1 85 ? 33.368 26.813 24.315 1.00 20.36 71 ASP D C 1
ATOM 7118 O O . ASP D 1 85 ? 33.312 28.050 24.427 1.00 20.01 71 ASP D O 1
ATOM 7123 N N . LEU D 1 86 ? 34.384 26.075 24.746 1.00 22.07 72 LEU D N 1
ATOM 7124 C CA . LEU D 1 86 ? 35.514 26.689 25.421 1.00 22.39 72 LEU D CA 1
ATOM 7125 C C . LEU D 1 86 ? 36.319 27.507 24.453 1.00 23.41 72 LEU D C 1
ATOM 7126 O O . LEU D 1 86 ? 36.824 28.553 24.810 1.00 26.13 72 LEU D O 1
ATOM 7131 N N . MET D 1 87 ? 36.401 27.096 23.205 1.00 25.12 73 MET D N 1
ATOM 7132 C CA . MET D 1 87 ? 37.163 27.913 22.302 1.00 27.98 73 MET D CA 1
ATOM 7133 C C . MET D 1 87 ? 36.361 29.059 21.749 1.00 30.37 73 MET D C 1
ATOM 7134 O O . MET D 1 87 ? 36.921 30.083 21.385 1.00 32.73 73 MET D O 1
ATOM 7139 N N . ASP D 1 88 ? 35.054 28.924 21.642 1.00 31.75 74 ASP D N 1
ATOM 7140 C CA . ASP D 1 88 ? 34.313 30.077 21.145 1.00 32.59 74 ASP D CA 1
ATOM 7141 C C . ASP D 1 88 ? 34.167 31.074 22.288 1.00 32.88 74 ASP D C 1
ATOM 7142 O O . ASP D 1 88 ? 34.039 32.259 22.034 1.00 30.92 74 ASP D O 1
ATOM 7147 N N . ASP D 1 89 ? 34.193 30.581 23.535 1.00 32.72 75 ASP D N 1
ATOM 7148 C CA . ASP D 1 89 ? 34.035 31.415 24.750 1.00 34.33 75 ASP D CA 1
ATOM 7149 C C . ASP D 1 89 ? 32.801 32.374 24.741 1.00 32.94 75 ASP D C 1
ATOM 7150 O O . ASP D 1 89 ? 32.879 33.532 25.145 1.00 30.36 75 ASP D O 1
ATOM 7155 N N . ASP D 1 90 ? 31.649 31.859 24.330 1.00 31.71 76 ASP D N 1
ATOM 7156 C CA . ASP D 1 90 ? 30.453 32.698 24.247 1.00 30.42 76 ASP D CA 1
ATOM 7157 C C . ASP D 1 90 ? 29.212 32.112 24.943 1.00 27.34 76 ASP D C 1
ATOM 7158 O O . ASP D 1 90 ? 28.101 32.556 24.665 1.00 27.17 76 ASP D O 1
ATOM 7163 N N . THR D 1 91 ? 29.387 31.123 25.819 1.00 23.70 77 THR D N 1
ATOM 7164 C CA . THR D 1 91 ? 28.235 30.493 26.479 1.00 22.08 77 THR D CA 1
ATOM 7165 C C . THR D 1 91 ? 27.843 31.185 27.797 1.00 21.55 77 THR D C 1
ATOM 7166 O O . THR D 1 91 ? 26.767 30.951 28.336 1.00 21.22 77 THR D O 1
ATOM 7170 N N . GLY D 1 92 ? 28.757 31.982 28.335 1.00 20.95 78 GLY D N 1
ATOM 7171 C CA . GLY D 1 92 ? 28.505 32.661 29.592 1.00 20.34 78 GLY D CA 1
ATOM 7172 C C . GLY D 1 92 ? 28.875 31.784 30.781 1.00 21.91 78 GLY D C 1
ATOM 7173 O O . GLY D 1 92 ? 28.760 32.207 31.951 1.00 22.93 78 GLY D O 1
ATOM 7174 N N . LEU D 1 93 ? 29.270 30.542 30.517 1.00 20.41 79 LEU D N 1
ATOM 7175 C CA . LEU D 1 93 ? 29.662 29.666 31.605 1.00 20.88 79 LEU D CA 1
ATOM 7176 C C . LEU D 1 93 ? 31.065 29.990 32.089 1.00 19.34 79 LEU D C 1
ATOM 7177 O O . LEU D 1 93 ? 31.910 30.466 31.324 1.00 20.75 79 LEU D O 1
ATOM 7182 N N . ASP D 1 94 ? 31.302 29.779 33.371 1.00 17.27 80 ASP D N 1
ATOM 7183 C CA . ASP D 1 94 ? 32.638 29.988 33.958 1.00 18.59 80 ASP D CA 1
ATOM 7184 C C . ASP D 1 94 ? 33.598 29.019 33.205 1.00 17.74 80 ASP D C 1
ATOM 7185 O O . ASP D 1 94 ? 33.334 27.818 33.142 1.00 16.49 80 ASP D O 1
ATOM 7190 N N . ARG D 1 95 ? 34.701 29.520 32.660 1.00 18.28 81 ARG D N 1
ATOM 7191 C CA . ARG D 1 95 ? 35.606 28.670 31.866 1.00 18.76 81 ARG D CA 1
ATOM 7192 C C . ARG D 1 95 ? 36.262 27.538 32.662 1.00 18.77 81 ARG D C 1
ATOM 7193 O O . ARG D 1 95 ? 36.590 26.519 32.084 1.00 16.86 81 ARG D O 1
ATOM 7201 N N . VAL D 1 96 ? 36.439 27.732 33.969 1.00 17.47 82 VAL D N 1
ATOM 7202 C CA . VAL D 1 96 ? 37.031 26.722 34.805 1.00 18.13 82 VAL D CA 1
ATOM 7203 C C . VAL D 1 96 ? 36.129 25.475 34.919 1.00 18.82 82 VAL D C 1
ATOM 7204 O O . VAL D 1 96 ? 36.588 24.350 34.682 1.00 15.31 82 VAL D O 1
ATOM 7208 N N . GLU D 1 97 ? 34.845 25.653 35.237 1.00 20.40 83 GLU D N 1
ATOM 7209 C CA . GLU D 1 97 ? 33.998 24.473 35.328 1.00 20.13 83 GLU D CA 1
ATOM 7210 C C . GLU D 1 97 ? 33.827 23.891 33.928 1.00 20.39 83 GLU D C 1
ATOM 7211 O O . GLU D 1 97 ? 33.722 22.684 33.789 1.00 22.30 83 GLU D O 1
ATOM 7217 N N . LEU D 1 98 ? 33.875 24.715 32.883 1.00 20.10 84 LEU D N 1
ATOM 7218 C CA . LEU D 1 98 ? 33.707 24.194 31.531 1.00 18.80 84 LEU D CA 1
ATOM 7219 C C . LEU D 1 98 ? 34.847 23.239 31.182 1.00 17.78 84 LEU D C 1
ATOM 7220 O O . LEU D 1 98 ? 34.602 22.102 30.760 1.00 17.21 84 LEU D O 1
ATOM 7225 N N . ALA D 1 99 ? 36.081 23.728 31.315 1.00 15.88 85 ALA D N 1
ATOM 7226 C CA . ALA D 1 99 ? 37.272 22.925 31.015 1.00 15.38 85 ALA D CA 1
ATOM 7227 C C . ALA D 1 99 ? 37.360 21.667 31.898 1.00 15.80 85 ALA D C 1
ATOM 7228 O O . ALA D 1 99 ? 37.619 20.593 31.372 1.00 13.91 85 ALA D O 1
ATOM 7230 N N . CYS D 1 100 ? 37.148 21.800 33.228 1.00 15.38 86 CYS D N 1
ATOM 7231 C CA . CYS D 1 100 ? 37.251 20.654 34.145 1.00 16.31 86 CYS D CA 1
ATOM 7232 C C . CYS D 1 100 ? 36.183 19.576 33.960 1.00 17.46 86 CYS D C 1
ATOM 7233 O O . CYS D 1 100 ? 36.487 18.368 34.092 1.00 16.02 86 CYS D O 1
ATOM 7236 N N . VAL D 1 101 ? 34.943 19.992 33.655 1.00 16.37 87 VAL D N 1
ATOM 7237 C CA . VAL D 1 101 ? 33.890 19.027 33.413 1.00 15.35 87 VAL D CA 1
ATOM 7238 C C . VAL D 1 101 ? 34.123 18.415 32.033 1.00 14.89 87 VAL D C 1
ATOM 7239 O O . VAL D 1 101 ? 33.933 17.239 31.841 1.00 14.36 87 VAL D O 1
ATOM 7243 N N . CYS D 1 102 ? 34.568 19.218 31.070 1.00 17.10 88 CYS D N 1
ATOM 7244 C CA . CYS D 1 102 ? 34.880 18.715 29.734 1.00 15.14 88 CYS D CA 1
ATOM 7245 C C . CYS D 1 102 ? 35.859 17.540 29.872 1.00 16.73 88 CYS D C 1
ATOM 7246 O O . CYS D 1 102 ? 35.641 16.496 29.309 1.00 17.00 88 CYS D O 1
ATOM 7249 N N . LEU D 1 103 ? 36.955 17.723 30.608 1.00 15.99 89 LEU D N 1
ATOM 7250 C CA . LEU D 1 103 ? 37.914 16.654 30.825 1.00 16.46 89 LEU D CA 1
ATOM 7251 C C . LEU D 1 103 ? 37.284 15.475 31.595 1.00 18.30 89 LEU D C 1
ATOM 7252 O O . LEU D 1 103 ? 37.475 14.291 31.241 1.00 18.50 89 LEU D O 1
ATOM 7257 N N . ARG D 1 104 ? 36.547 15.774 32.665 1.00 16.46 90 ARG D N 1
ATOM 7258 C CA . ARG D 1 104 ? 35.990 14.672 33.408 1.00 17.28 90 ARG D CA 1
ATOM 7259 C C . ARG D 1 104 ? 35.068 13.737 32.570 1.00 17.98 90 ARG D C 1
ATOM 7260 O O . ARG D 1 104 ? 35.160 12.515 32.681 1.00 17.02 90 ARG D O 1
ATOM 7268 N N . LEU D 1 105 ? 34.176 14.308 31.764 1.00 16.82 91 LEU D N 1
ATOM 7269 C CA . LEU D 1 105 ? 33.306 13.503 30.943 1.00 17.46 91 LEU D CA 1
ATOM 7270 C C . LEU D 1 105 ? 34.123 12.644 29.947 1.00 16.77 91 LEU D C 1
ATOM 7271 O O . LEU D 1 105 ? 33.814 11.470 29.716 1.00 14.96 91 LEU D O 1
ATOM 7276 N N . HIS D 1 106 ? 35.130 13.255 29.344 1.00 14.54 92 HIS D N 1
ATOM 7277 C CA . HIS D 1 106 ? 35.947 12.571 28.378 1.00 16.03 92 HIS D CA 1
ATOM 7278 C C . HIS D 1 106 ? 36.631 11.356 29.022 1.00 17.71 92 HIS D C 1
ATOM 7279 O O . HIS D 1 106 ? 36.623 10.256 28.454 1.00 17.98 92 HIS D O 1
ATOM 7286 N N . LEU D 1 107 ? 37.201 11.554 30.213 1.00 17.96 93 LEU D N 1
ATOM 7287 C CA . LEU D 1 107 ? 37.893 10.481 30.884 1.00 16.94 93 LEU D CA 1
ATOM 7288 C C . LEU D 1 107 ? 36.960 9.352 31.210 1.00 19.44 93 LEU D C 1
ATOM 7289 O O . LEU D 1 107 ? 37.348 8.175 31.064 1.00 18.75 93 LEU D O 1
ATOM 7294 N N . ARG D 1 108 ? 35.731 9.675 31.630 1.00 18.06 94 ARG D N 1
ATOM 7295 C CA . ARG D 1 108 ? 34.781 8.627 31.954 1.00 17.81 94 ARG D CA 1
ATOM 7296 C C . ARG D 1 108 ? 34.377 7.872 30.667 1.00 18.15 94 ARG D C 1
ATOM 7297 O O . ARG D 1 108 ? 34.249 6.654 30.671 1.00 15.39 94 ARG D O 1
ATOM 7305 N N . ALA D 1 109 ? 34.252 8.601 29.556 1.00 18.13 95 ALA D N 1
ATOM 7306 C CA . ALA D 1 109 ? 33.869 7.975 28.304 1.00 20.29 95 ALA D CA 1
ATOM 7307 C C . ALA D 1 109 ? 34.971 7.020 27.806 1.00 19.20 95 ALA D C 1
ATOM 7308 O O . ALA D 1 109 ? 34.653 5.958 27.272 1.00 20.83 95 ALA D O 1
ATOM 7310 N N . LEU D 1 110 ? 36.238 7.408 27.958 1.00 18.03 96 LEU D N 1
ATOM 7311 C CA . LEU D 1 110 ? 37.346 6.553 27.537 1.00 18.89 96 LEU D CA 1
ATOM 7312 C C . LEU D 1 110 ? 37.262 5.256 28.305 1.00 19.17 96 LEU D C 1
ATOM 7313 O O . LEU D 1 110 ? 37.331 4.175 27.722 1.00 21.22 96 LEU D O 1
ATOM 7318 N N . HIS D 1 111 ? 37.132 5.376 29.614 1.00 17.78 97 HIS D N 1
ATOM 7319 C CA . HIS D 1 111 ? 37.019 4.212 30.452 1.00 19.32 97 HIS D CA 1
ATOM 7320 C C . HIS D 1 111 ? 35.849 3.302 30.047 1.00 19.64 97 HIS D C 1
ATOM 7321 O O . HIS D 1 111 ? 36.039 2.094 29.903 1.00 18.09 97 HIS D O 1
ATOM 7328 N N . GLU D 1 112 ? 34.646 3.876 29.896 1.00 19.34 98 GLU D N 1
ATOM 7329 C CA . GLU D 1 112 ? 33.451 3.086 29.539 1.00 20.82 98 GLU D CA 1
ATOM 7330 C C . GLU D 1 112 ? 33.608 2.418 28.179 1.00 20.89 98 GLU D C 1
ATOM 7331 O O . GLU D 1 112 ? 33.342 1.236 28.070 1.00 21.81 98 GLU D O 1
ATOM 7337 N N . LEU D 1 113 ? 34.039 3.153 27.151 1.00 20.96 99 LEU D N 1
ATOM 7338 C CA . LEU D 1 113 ? 34.217 2.537 25.829 1.00 20.97 99 LEU D CA 1
ATOM 7339 C C . LEU D 1 113 ? 35.307 1.423 25.846 1.00 21.21 99 LEU D C 1
ATOM 7340 O O . LEU D 1 113 ? 35.130 0.374 25.246 1.00 20.01 99 LEU D O 1
ATOM 7345 N N . GLU D 1 114 ? 36.431 1.652 26.518 1.00 21.48 100 GLU D N 1
ATOM 7346 C CA . GLU D 1 114 ? 37.465 0.633 26.554 1.00 21.51 100 GLU D CA 1
ATOM 7347 C C . GLU D 1 114 ? 37.010 -0.604 27.302 1.00 22.14 100 GLU D C 1
ATOM 7348 O O . GLU D 1 114 ? 37.534 -1.658 27.054 1.00 24.79 100 GLU D O 1
ATOM 7354 N N . SER D 1 115 ? 36.056 -0.480 28.216 1.00 21.32 101 SER D N 1
ATOM 7355 C CA . SER D 1 115 ? 35.545 -1.641 28.945 1.00 21.87 101 SER D CA 1
ATOM 7356 C C . SER D 1 115 ? 34.669 -2.498 28.025 1.00 21.77 101 SER D C 1
ATOM 7357 O O . SER D 1 115 ? 34.383 -3.656 28.327 1.00 21.72 101 SER D O 1
ATOM 7360 N N . LEU D 1 116 ? 34.278 -1.930 26.890 1.00 21.20 102 LEU D N 1
ATOM 7361 C CA . LEU D 1 116 ? 33.374 -2.620 25.976 1.00 22.23 102 LEU D CA 1
ATOM 7362 C C . LEU D 1 116 ? 34.009 -2.956 24.619 1.00 22.45 102 LEU D C 1
ATOM 7363 O O . LEU D 1 116 ? 33.420 -3.689 23.802 1.00 23.58 102 LEU D O 1
ATOM 7368 N N . ALA D 1 117 ? 35.214 -2.436 24.403 1.00 23.88 103 ALA D N 1
ATOM 7369 C CA . ALA D 1 117 ? 35.928 -2.579 23.136 1.00 26.52 103 ALA D CA 1
ATOM 7370 C C . ALA D 1 117 ? 36.316 -4.003 22.710 1.00 28.26 103 ALA D C 1
ATOM 7371 O O . ALA D 1 117 ? 36.596 -4.857 23.523 1.00 26.41 103 ALA D O 1
ATOM 7373 N N . ARG D 1 118 ? 36.342 -4.231 21.406 1.00 31.61 104 ARG D N 1
ATOM 7374 C CA . ARG D 1 118 ? 36.699 -5.549 20.897 1.00 35.53 104 ARG D CA 1
ATOM 7375 C C . ARG D 1 118 ? 38.177 -5.846 21.234 1.00 35.96 104 ARG D C 1
ATOM 7376 O O . ARG D 1 118 ? 38.497 -6.932 21.698 1.00 36.49 104 ARG D O 1
ATOM 7384 N N . ASP D 1 119 ? 39.047 -4.854 21.047 1.00 34.76 105 ASP D N 1
ATOM 7385 C CA . ASP D 1 119 ? 40.475 -4.963 21.320 1.00 34.39 105 ASP D CA 1
ATOM 7386 C C . ASP D 1 119 ? 40.896 -3.801 22.261 1.00 33.00 105 ASP D C 1
ATOM 7387 O O . ASP D 1 119 ? 40.391 -2.670 22.182 1.00 31.92 105 ASP D O 1
ATOM 7392 N N . PRO D 1 120 ? 41.785 -4.088 23.210 1.00 32.18 106 PRO D N 1
ATOM 7393 C CA . PRO D 1 120 ? 42.260 -3.071 24.164 1.00 31.56 106 PRO D CA 1
ATOM 7394 C C . PRO D 1 120 ? 42.885 -1.809 23.537 1.00 30.17 106 PRO D C 1
ATOM 7395 O O . PRO D 1 120 ? 43.048 -0.793 24.199 1.00 29.99 106 PRO D O 1
ATOM 7399 N N . LYS D 1 121 ? 43.235 -1.848 22.272 1.00 28.62 107 LYS D N 1
ATOM 7400 C CA . LYS D 1 121 ? 43.799 -0.645 21.702 1.00 28.64 107 LYS D CA 1
ATOM 7401 C C . LYS D 1 121 ? 42.846 -0.039 20.705 1.00 26.62 107 LYS D C 1
ATOM 7402 O O . LYS D 1 121 ? 43.149 1.001 20.121 1.00 28.02 107 LYS D O 1
ATOM 7408 N N . ALA D 1 122 ? 41.695 -0.668 20.497 1.00 23.13 108 ALA D N 1
ATOM 7409 C CA . ALA D 1 122 ? 40.817 -0.158 19.476 1.00 21.07 108 ALA D CA 1
ATOM 7410 C C . ALA D 1 122 ? 40.359 1.263 19.712 1.00 21.63 108 ALA D C 1
ATOM 7411 O O . ALA D 1 122 ? 40.336 2.039 18.786 1.00 22.23 108 ALA D O 1
ATOM 7413 N N . VAL D 1 123 ? 40.034 1.618 20.948 1.00 21.94 109 VAL D N 1
ATOM 7414 C CA . VAL D 1 123 ? 39.548 2.936 21.182 1.00 20.75 109 VAL D CA 1
ATOM 7415 C C . VAL D 1 123 ? 40.601 4.018 20.872 1.00 21.46 109 VAL D C 1
ATOM 7416 O O . VAL D 1 123 ? 40.330 4.948 20.099 1.00 21.41 109 VAL D O 1
ATOM 7420 N N . THR D 1 124 ? 41.805 3.894 21.431 1.00 20.61 110 THR D N 1
ATOM 7421 C CA . THR D 1 124 ? 42.822 4.897 21.184 1.00 20.28 110 THR D CA 1
ATOM 7422 C C . THR D 1 124 ? 43.317 4.858 19.762 1.00 20.83 110 THR D C 1
ATOM 7423 O O . THR D 1 124 ? 43.785 5.876 19.269 1.00 21.58 110 THR D O 1
ATOM 7427 N N . ASP D 1 125 ? 43.226 3.706 19.088 1.00 18.53 111 ASP D N 1
ATOM 7428 C CA . ASP D 1 125 ? 43.641 3.676 17.677 1.00 19.25 111 ASP D CA 1
ATOM 7429 C C . ASP D 1 125 ? 42.717 4.561 16.844 1.00 18.16 111 ASP D C 1
ATOM 7430 O O . ASP D 1 125 ? 43.188 5.339 16.003 1.00 16.74 111 ASP D O 1
ATOM 7435 N N . ILE D 1 126 ? 41.400 4.403 17.062 1.00 16.47 112 ILE D N 1
ATOM 7436 C CA . ILE D 1 126 ? 40.403 5.206 16.360 1.00 16.77 112 ILE D CA 1
ATOM 7437 C C . ILE D 1 126 ? 40.588 6.716 16.664 1.00 15.82 112 ILE D C 1
ATOM 7438 O O . ILE D 1 126 ? 40.601 7.524 15.751 1.00 13.71 112 ILE D O 1
ATOM 7443 N N . LEU D 1 127 ? 40.828 7.084 17.926 1.00 16.31 113 LEU D N 1
ATOM 7444 C CA . LEU D 1 127 ? 40.969 8.508 18.248 1.00 18.18 113 LEU D CA 1
ATOM 7445 C C . LEU D 1 127 ? 42.238 9.152 17.724 1.00 18.41 113 LEU D C 1
ATOM 7446 O O . LEU D 1 127 ? 42.220 10.351 17.417 1.00 15.14 113 LEU D O 1
ATOM 7451 N N . GLU D 1 128 ? 43.333 8.387 17.652 1.00 18.38 114 GLU D N 1
ATOM 7452 C CA . GLU D 1 128 ? 44.594 8.937 17.144 1.00 19.30 114 GLU D CA 1
ATOM 7453 C C . GLU D 1 128 ? 44.675 8.894 15.601 1.00 20.26 114 GLU D C 1
ATOM 7454 O O . GLU D 1 128 ? 45.237 9.789 14.989 1.00 18.47 114 GLU D O 1
ATOM 7460 N N . GLN D 1 129 ? 44.121 7.851 14.990 1.00 21.67 115 GLN D N 1
ATOM 7461 C CA . GLN D 1 129 ? 44.126 7.651 13.517 1.00 25.23 115 GLN D CA 1
ATOM 7462 C C . GLN D 1 129 ? 44.087 8.948 12.661 1.00 24.04 115 GLN D C 1
ATOM 7463 O O . GLN D 1 129 ? 44.933 9.200 11.802 1.00 23.36 115 GLN D O 1
ATOM 7469 N N . ASP D 1 130 ? 43.068 9.752 12.866 1.00 22.29 116 ASP D N 1
ATOM 7470 C CA . ASP D 1 130 ? 42.947 10.984 12.108 1.00 22.99 116 ASP D CA 1
ATOM 7471 C C . ASP D 1 130 ? 42.745 12.194 12.993 1.00 21.71 116 ASP D C 1
ATOM 7472 O O . ASP D 1 130 ? 41.989 13.116 12.629 1.00 22.50 116 ASP D O 1
ATOM 7477 N N . ALA D 1 131 ? 43.384 12.167 14.160 1.00 19.51 117 ALA D N 1
ATOM 7478 C CA . ALA D 1 131 ? 43.354 13.263 15.115 1.00 19.26 117 ALA D CA 1
ATOM 7479 C C . ALA D 1 131 ? 43.926 14.542 14.435 1.00 19.05 117 ALA D C 1
ATOM 7480 O O . ALA D 1 131 ? 43.429 15.642 14.643 1.00 18.25 117 ALA D O 1
ATOM 7482 N N . VAL D 1 132 ? 44.976 14.401 13.636 1.00 17.60 118 VAL D N 1
ATOM 7483 C CA . VAL D 1 132 ? 45.528 15.575 13.004 1.00 20.19 118 VAL D CA 1
ATOM 7484 C C . VAL D 1 132 ? 44.503 16.110 12.011 1.00 20.97 118 VAL D C 1
ATOM 7485 O O . VAL D 1 132 ? 44.263 17.314 11.953 1.00 21.64 118 VAL D O 1
ATOM 7489 N N . HIS D 1 133 ? 43.869 15.232 11.244 1.00 22.66 119 HIS D N 1
ATOM 7490 C CA . HIS D 1 133 ? 42.861 15.707 10.306 1.00 23.37 119 HIS D CA 1
ATOM 7491 C C . HIS D 1 133 ? 41.733 16.490 11.044 1.00 24.47 119 HIS D C 1
ATOM 7492 O O . HIS D 1 133 ? 41.407 17.633 10.665 1.00 22.99 119 HIS D O 1
ATOM 7499 N N . LEU D 1 134 ? 41.159 15.888 12.092 1.00 23.46 120 LEU D N 1
ATOM 7500 C CA . LEU D 1 134 ? 40.114 16.542 12.876 1.00 23.13 120 LEU D CA 1
ATOM 7501 C C . LEU D 1 134 ? 40.598 17.840 13.592 1.00 23.07 120 LEU D C 1
ATOM 7502 O O . LEU D 1 134 ? 39.988 18.876 13.441 1.00 20.05 120 LEU D O 1
ATOM 7507 N N . CYS D 1 135 ? 41.665 17.767 14.384 1.00 21.53 121 CYS D N 1
ATOM 7508 C CA . CYS D 1 135 ? 42.127 18.945 15.130 1.00 23.17 121 CYS D CA 1
ATOM 7509 C C . CYS D 1 135 ? 42.686 20.071 14.229 1.00 22.44 121 CYS D C 1
ATOM 7510 O O . CYS D 1 135 ? 42.230 21.188 14.321 1.00 24.65 121 CYS D O 1
ATOM 7513 N N . GLY D 1 136 ? 43.643 19.769 13.365 1.00 22.04 122 GLY D N 1
ATOM 7514 C CA . GLY D 1 136 ? 44.154 20.753 12.427 1.00 22.98 122 GLY D CA 1
ATOM 7515 C C . GLY D 1 136 ? 43.000 21.273 11.548 1.00 23.49 122 GLY D C 1
ATOM 7516 O O . GLY D 1 136 ? 42.951 22.471 11.221 1.00 21.81 122 GLY D O 1
ATOM 7517 N N . GLY D 1 137 ? 42.079 20.382 11.146 1.00 23.93 123 GLY D N 1
ATOM 7518 C CA . GLY D 1 137 ? 40.940 20.804 10.340 1.00 22.39 123 GLY D CA 1
ATOM 7519 C C . GLY D 1 137 ? 40.027 21.773 11.122 1.00 24.57 123 GLY D C 1
ATOM 7520 O O . GLY D 1 137 ? 39.530 22.774 10.595 1.00 24.32 123 GLY D O 1
ATOM 7521 N N . GLN D 1 138 ? 39.803 21.493 12.395 1.00 23.69 124 GLN D N 1
ATOM 7522 C CA . GLN D 1 138 ? 38.969 22.362 13.198 1.00 24.73 124 GLN D CA 1
ATOM 7523 C C . GLN D 1 138 ? 39.593 23.778 13.252 1.00 24.44 124 GLN D C 1
ATOM 7524 O O . GLN D 1 138 ? 38.883 24.780 13.160 1.00 25.85 124 GLN D O 1
ATOM 7530 N N . ILE D 1 139 ? 40.902 23.884 13.424 1.00 23.87 125 ILE D N 1
ATOM 7531 C CA . ILE D 1 139 ? 41.506 25.232 13.453 1.00 24.73 125 ILE D CA 1
ATOM 7532 C C . ILE D 1 139 ? 41.199 25.917 12.121 1.00 25.89 125 ILE D C 1
ATOM 7533 O O . ILE D 1 139 ? 40.793 27.073 12.068 1.00 26.27 125 ILE D O 1
ATOM 7538 N N . ARG D 1 140 ? 41.355 25.193 11.035 1.00 26.74 126 ARG D N 1
ATOM 7539 C CA . ARG D 1 140 ? 41.100 25.820 9.764 1.00 30.13 126 ARG D CA 1
ATOM 7540 C C . ARG D 1 140 ? 39.652 26.224 9.575 1.00 29.49 126 ARG D C 1
ATOM 7541 O O . ARG D 1 140 ? 39.357 27.328 9.125 1.00 30.49 126 ARG D O 1
ATOM 7549 N N . THR D 1 141 ? 38.717 25.388 9.950 1.00 29.85 127 THR D N 1
ATOM 7550 C CA . THR D 1 141 ? 37.359 25.819 9.709 1.00 29.05 127 THR D CA 1
ATOM 7551 C C . THR D 1 141 ? 36.929 26.947 10.628 1.00 28.06 127 THR D C 1
ATOM 7552 O O . THR D 1 141 ? 36.090 27.737 10.247 1.00 27.08 127 THR D O 1
ATOM 7556 N N . LYS D 1 142 ? 37.490 27.041 11.837 1.00 26.90 128 LYS D N 1
ATOM 7557 C CA . LYS D 1 142 ? 37.129 28.141 12.735 1.00 26.54 128 LYS D CA 1
ATOM 7558 C C . LYS D 1 142 ? 37.797 29.461 12.297 1.00 26.25 128 LYS D C 1
ATOM 7559 O O . LYS D 1 142 ? 37.393 30.537 12.759 1.00 26.66 128 LYS D O 1
ATOM 7565 N N . ARG D 1 143 ? 38.819 29.411 11.442 1.00 24.85 129 ARG D N 1
ATOM 7566 C CA . ARG D 1 143 ? 39.513 30.653 11.078 1.00 23.65 129 ARG D CA 1
ATOM 7567 C C . ARG D 1 143 ? 39.516 31.041 9.609 1.00 24.88 129 ARG D C 1
ATOM 7568 O O . ARG D 1 143 ? 40.282 31.907 9.183 1.00 25.10 129 ARG D O 1
ATOM 7576 N N . SER D 1 144 ? 38.697 30.365 8.823 1.00 27.11 130 SER D N 1
ATOM 7577 C CA . SER D 1 144 ? 38.599 30.655 7.402 1.00 28.79 130 SER D CA 1
ATOM 7578 C C . SER D 1 144 ? 37.140 30.448 7.060 1.00 31.08 130 SER D C 1
ATOM 7579 O O . SER D 1 144 ? 36.415 29.854 7.847 1.00 31.15 130 SER D O 1
ATOM 7582 N N . ARG D 1 145 ? 36.692 30.945 5.913 1.00 34.73 131 ARG D N 1
ATOM 7583 C CA . ARG D 1 145 ? 35.273 30.785 5.535 1.00 37.47 131 ARG D CA 1
ATOM 7584 C C . ARG D 1 145 ? 35.199 30.217 4.121 1.00 37.86 131 ARG D C 1
ATOM 7585 O O . ARG D 1 145 ? 36.095 30.460 3.315 1.00 37.47 131 ARG D O 1
ATOM 7593 N N . ALA D 1 146 ? 34.136 29.471 3.833 1.00 37.38 132 ALA D N 1
ATOM 7594 C CA . ALA D 1 146 ? 33.950 28.892 2.514 1.00 37.89 132 ALA D CA 1
ATOM 7595 C C . ALA D 1 146 ? 33.410 29.964 1.544 1.00 38.34 132 ALA D C 1
ATOM 7596 O O . ALA D 1 146 ? 32.583 30.802 1.911 1.00 38.34 132 ALA D O 1
ATOM 7598 N N . THR D 1 147 ? 33.868 29.929 0.308 1.00 38.78 133 THR D N 1
ATOM 7599 C CA . THR D 1 147 ? 33.381 30.884 -0.674 1.00 40.26 133 THR D CA 1
ATOM 7600 C C . THR D 1 147 ? 32.654 30.216 -1.847 1.00 41.80 133 THR D C 1
ATOM 7601 O O . THR D 1 147 ? 32.268 30.898 -2.788 1.00 42.42 133 THR D O 1
ATOM 7605 N N . ASN D 1 148 ? 32.478 28.892 -1.778 1.00 42.06 134 ASN D N 1
ATOM 7606 C CA . ASN D 1 148 ? 31.785 28.096 -2.804 1.00 42.89 134 ASN D CA 1
ATOM 7607 C C . ASN D 1 148 ? 31.427 26.697 -2.222 1.00 42.93 134 ASN D C 1
ATOM 7608 O O . ASN D 1 148 ? 31.771 26.376 -1.059 1.00 42.76 134 ASN D O 1
ATOM 7613 N N . LEU D 1 149 ? 30.741 25.867 -3.009 1.00 41.33 135 LEU D N 1
ATOM 7614 C CA . LEU D 1 149 ? 30.340 24.543 -2.532 1.00 40.30 135 LEU D CA 1
ATOM 7615 C C . LEU D 1 149 ? 31.527 23.618 -2.246 1.00 40.00 135 LEU D C 1
ATOM 7616 O O . LEU D 1 149 ? 31.569 22.944 -1.225 1.00 41.74 135 LEU D O 1
ATOM 7621 N N . ARG D 1 150 ? 32.501 23.584 -3.134 1.00 39.46 136 ARG D N 1
ATOM 7622 C CA . ARG D 1 150 ? 33.666 22.737 -2.932 1.00 39.41 136 ARG D CA 1
ATOM 7623 C C . ARG D 1 150 ? 34.342 23.047 -1.582 1.00 37.92 136 ARG D C 1
ATOM 7624 O O . ARG D 1 150 ? 34.754 22.142 -0.851 1.00 36.84 136 ARG D O 1
ATOM 7632 N N . GLU D 1 151 ? 34.468 24.322 -1.245 1.00 35.10 137 GLU D N 1
ATOM 7633 C CA . GLU D 1 151 ? 35.089 24.679 0.022 1.00 34.85 137 GLU D CA 1
ATOM 7634 C C . GLU D 1 151 ? 34.127 24.430 1.164 1.00 32.83 137 GLU D C 1
ATOM 7635 O O . GLU D 1 151 ? 34.525 24.008 2.214 1.00 31.56 137 GLU D O 1
ATOM 7641 N N . TRP D 1 152 ? 32.856 24.703 0.959 1.00 32.43 138 TRP D N 1
ATOM 7642 C CA . TRP D 1 152 ? 31.933 24.486 2.032 1.00 32.07 138 TRP D CA 1
ATOM 7643 C C . TRP D 1 152 ? 31.917 22.990 2.420 1.00 33.65 138 TRP D C 1
ATOM 7644 O O . TRP D 1 152 ? 31.929 22.651 3.606 1.00 32.66 138 TRP D O 1
ATOM 7655 N N . ARG D 1 153 ? 31.931 22.111 1.415 1.00 33.03 139 ARG D N 1
ATOM 7656 C CA . ARG D 1 153 ? 31.869 20.684 1.664 1.00 32.94 139 ARG D CA 1
ATOM 7657 C C . ARG D 1 153 ? 33.173 20.226 2.312 1.00 32.07 139 ARG D C 1
ATOM 7658 O O . ARG D 1 153 ? 33.157 19.3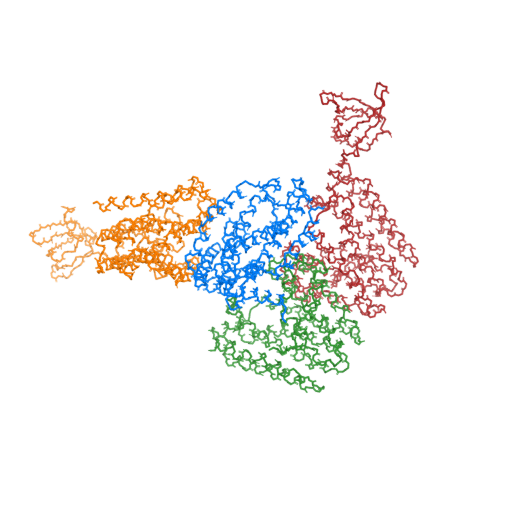97 3.221 1.00 29.38 139 ARG D O 1
ATOM 7666 N N . ALA D 1 154 ? 34.293 20.812 1.874 1.00 31.80 140 ALA D N 1
ATOM 7667 C CA . ALA D 1 154 ? 35.585 20.473 2.434 1.00 31.11 140 ALA D CA 1
ATOM 7668 C C . ALA D 1 154 ? 35.591 20.763 3.930 1.00 31.43 140 ALA D C 1
ATOM 7669 O O . ALA D 1 154 ? 36.038 19.908 4.715 1.00 29.77 140 ALA D O 1
ATOM 7671 N N . HIS D 1 155 ? 35.085 21.935 4.343 1.00 30.10 141 HIS D N 1
ATOM 7672 C CA . HIS D 1 155 ? 35.072 22.244 5.783 1.00 28.89 141 HIS D CA 1
ATOM 7673 C C . HIS D 1 155 ? 34.112 21.350 6.512 1.00 26.50 141 HIS D C 1
ATOM 7674 O O . HIS D 1 155 ? 34.430 20.831 7.564 1.00 25.49 141 HIS D O 1
ATOM 7681 N N . ALA D 1 156 ? 32.919 21.186 5.952 1.00 24.60 142 ALA D N 1
ATOM 7682 C CA . ALA D 1 156 ? 31.918 20.344 6.585 1.00 24.10 142 ALA D CA 1
ATOM 7683 C C . ALA D 1 156 ? 32.412 18.895 6.761 1.00 23.91 142 ALA D C 1
ATOM 7684 O O . ALA D 1 156 ? 32.056 18.237 7.737 1.00 24.32 142 ALA D O 1
ATOM 7686 N N . SER D 1 157 ? 33.254 18.389 5.874 1.00 24.41 143 SER D N 1
ATOM 7687 C CA . SER D 1 157 ? 33.670 17.017 6.095 1.00 28.70 143 SER D CA 1
ATOM 7688 C C . SER D 1 157 ? 34.611 16.838 7.292 1.00 29.63 143 SER D C 1
ATOM 7689 O O . SER D 1 157 ? 34.818 15.697 7.732 1.00 28.90 143 SER D O 1
ATOM 7692 N N . THR D 1 158 ? 35.170 17.928 7.843 1.00 29.73 144 THR D N 1
ATOM 7693 C CA . THR D 1 158 ? 36.018 17.750 9.022 1.00 30.48 144 THR D CA 1
ATOM 7694 C C . THR D 1 158 ? 35.172 17.985 10.265 1.00 30.11 144 THR D C 1
ATOM 7695 O O . THR D 1 158 ? 34.980 17.060 11.069 1.00 29.25 144 THR D O 1
ATOM 7699 N N . TYR D 1 159 ? 34.577 19.168 10.423 1.00 29.38 145 TYR D N 1
ATOM 7700 C CA . TYR D 1 159 ? 33.786 19.356 11.644 1.00 28.82 145 TYR D CA 1
ATOM 7701 C C . TYR D 1 159 ? 32.505 18.528 11.692 1.00 26.36 145 TYR D C 1
ATOM 7702 O O . TYR D 1 159 ? 31.898 18.353 12.740 1.00 27.57 145 TYR D O 1
ATOM 7711 N N . GLY D 1 160 ? 32.072 18.011 10.562 1.00 25.39 146 GLY D N 1
ATOM 7712 C CA . GLY D 1 160 ? 30.889 17.178 10.592 1.00 22.74 146 GLY D CA 1
ATOM 7713 C C . GLY D 1 160 ? 31.226 15.709 10.385 1.00 21.82 146 GLY D C 1
ATOM 7714 O O . GLY D 1 160 ? 31.199 14.903 11.310 1.00 21.56 146 GLY D O 1
ATOM 7715 N N . SER D 1 161 ? 31.596 15.367 9.160 1.00 21.00 147 SER D N 1
ATOM 7716 C CA . SER D 1 161 ? 31.869 13.978 8.808 1.00 21.33 147 SER D CA 1
ATOM 7717 C C . SER D 1 161 ? 32.951 13.259 9.569 1.00 20.86 147 SER D C 1
ATOM 7718 O O . SER D 1 161 ? 32.722 12.141 10.059 1.00 21.50 147 SER D O 1
ATOM 7721 N N . THR D 1 162 ? 34.113 13.887 9.702 1.00 18.98 148 THR D N 1
ATOM 7722 C CA . THR D 1 162 ? 35.163 13.224 10.405 1.00 19.92 148 THR D CA 1
ATOM 7723 C C . THR D 1 162 ? 34.772 13.092 11.857 1.00 20.39 148 THR D C 1
ATOM 7724 O O . THR D 1 162 ? 34.923 12.037 12.465 1.00 21.36 148 THR D O 1
ATOM 7728 N N . PHE D 1 163 ? 34.247 14.168 12.412 1.00 20.42 149 PHE D N 1
ATOM 7729 C CA . PHE D 1 163 ? 33.836 14.135 13.793 1.00 19.18 149 PHE D CA 1
ATOM 7730 C C . PHE D 1 163 ? 32.880 12.951 14.101 1.00 18.40 149 PHE D C 1
ATOM 7731 O O . PHE D 1 163 ? 33.146 12.099 14.959 1.00 17.28 149 PHE D O 1
ATOM 7739 N N . LEU D 1 164 ? 31.750 12.899 13.430 1.00 16.78 150 LEU D N 1
ATOM 7740 C CA . LEU D 1 164 ? 30.825 11.824 13.720 1.00 18.08 150 LEU D CA 1
ATOM 7741 C C . LEU D 1 164 ? 31.329 10.434 13.249 1.00 17.99 150 LEU D C 1
ATOM 7742 O O . LEU D 1 164 ? 30.984 9.412 13.865 1.00 17.93 150 LEU D O 1
ATOM 7747 N N . GLY D 1 165 ? 32.110 10.411 12.160 1.00 17.82 151 GLY D N 1
ATOM 7748 C CA . GLY D 1 165 ? 32.666 9.159 11.648 1.00 18.09 151 GLY D CA 1
ATOM 7749 C C . GLY D 1 165 ? 33.470 8.443 12.743 1.00 18.75 151 GLY D C 1
ATOM 7750 O O . GLY D 1 165 ? 33.361 7.236 12.882 1.00 18.38 151 GLY D O 1
ATOM 7751 N N . ARG D 1 166 ? 34.237 9.192 13.546 1.00 18.76 152 ARG D N 1
ATOM 7752 C CA . ARG D 1 166 ? 35.056 8.608 14.611 1.00 18.32 152 ARG D CA 1
ATOM 7753 C C . ARG D 1 166 ? 34.158 7.910 15.616 1.00 18.94 152 ARG D C 1
ATOM 7754 O O . ARG D 1 166 ? 34.462 6.805 16.078 1.00 18.24 152 ARG D O 1
ATOM 7762 N N . TYR D 1 167 ? 33.026 8.545 15.934 1.00 19.69 153 TYR D N 1
ATOM 7763 C CA . TYR D 1 167 ? 32.058 7.966 16.871 1.00 19.58 153 TYR D CA 1
ATOM 7764 C C . TYR D 1 167 ? 31.374 6.731 16.290 1.00 19.30 153 TYR D C 1
ATOM 7765 O O . TYR D 1 167 ? 31.023 5.798 17.032 1.00 19.50 153 TYR D O 1
ATOM 7774 N N . GLY D 1 168 ? 31.200 6.715 14.970 1.00 20.76 154 GLY D N 1
ATOM 7775 C CA . GLY D 1 168 ? 30.601 5.544 14.295 1.00 19.70 154 GLY D CA 1
ATOM 7776 C C . GLY D 1 168 ? 31.597 4.382 14.413 1.00 19.92 154 GLY D C 1
ATOM 7777 O O . GLY D 1 168 ? 31.225 3.256 14.723 1.00 18.16 154 GLY D O 1
ATOM 7778 N N . ALA D 1 169 ? 32.885 4.686 14.212 1.00 18.64 155 ALA D N 1
ATOM 7779 C CA . ALA D 1 169 ? 33.927 3.677 14.329 1.00 19.22 155 ALA D CA 1
ATOM 7780 C C . ALA D 1 169 ? 33.990 3.134 15.769 1.00 17.82 155 ALA D C 1
ATOM 7781 O O . ALA D 1 169 ? 34.153 1.936 15.974 1.00 17.57 155 ALA D O 1
ATOM 7783 N N . LEU D 1 170 ? 33.832 4.023 16.755 1.00 18.29 156 LEU D N 1
ATOM 7784 C CA . LEU D 1 170 ? 33.848 3.610 18.160 1.00 17.33 156 LEU D CA 1
ATOM 7785 C C . LEU D 1 170 ? 32.606 2.769 18.438 1.00 16.56 156 LEU D C 1
ATOM 7786 O O . LEU D 1 170 ? 32.695 1.738 19.123 1.00 16.88 156 LEU D O 1
ATOM 7791 N N . ALA D 1 171 ? 31.450 3.179 17.888 1.00 17.20 157 ALA D N 1
ATOM 7792 C CA . ALA D 1 171 ? 30.203 2.395 18.073 1.00 17.96 157 ALA D CA 1
ATOM 7793 C C . ALA D 1 171 ? 30.409 0.947 17.574 1.00 20.04 157 ALA D C 1
ATOM 7794 O O . ALA D 1 171 ? 29.999 -0.008 18.235 1.00 19.95 157 ALA D O 1
ATOM 7796 N N . ALA D 1 172 ? 31.032 0.814 16.403 1.00 19.31 158 ALA D N 1
ATOM 7797 C CA . ALA D 1 172 ? 31.289 -0.486 15.796 1.00 20.87 158 ALA D CA 1
ATOM 7798 C C . ALA D 1 172 ? 32.294 -1.273 16.606 1.00 20.96 158 ALA D C 1
ATOM 7799 O O . ALA D 1 172 ? 32.105 -2.461 16.789 1.00 22.27 158 ALA D O 1
ATOM 7801 N N . ALA D 1 173 ? 33.318 -0.606 17.138 1.00 20.77 159 ALA D N 1
ATOM 7802 C CA . ALA D 1 173 ? 34.358 -1.274 17.926 1.00 19.95 159 ALA D CA 1
ATOM 7803 C C . ALA D 1 173 ? 33.899 -1.731 19.289 1.00 21.24 159 ALA D C 1
ATOM 7804 O O . ALA D 1 173 ? 34.420 -2.718 19.844 1.00 22.43 159 ALA D O 1
ATOM 7806 N N . CYS D 1 174 ? 32.935 -1.017 19.855 1.00 21.08 160 CYS D N 1
ATOM 7807 C CA . CYS D 1 174 ? 32.459 -1.361 21.180 1.00 20.19 160 CYS D CA 1
ATOM 7808 C C . CYS D 1 174 ? 31.127 -2.057 21.116 1.00 18.98 160 CYS D C 1
ATOM 7809 O O . CYS D 1 174 ? 30.557 -2.398 22.143 1.00 19.25 160 CYS D O 1
ATOM 7812 N N . GLY D 1 175 ? 30.658 -2.278 19.905 1.00 17.69 161 GLY D N 1
ATOM 7813 C CA . GLY D 1 175 ? 29.348 -2.860 19.710 1.00 20.23 161 GLY D CA 1
ATOM 7814 C C . GLY D 1 175 ? 29.111 -4.354 19.676 1.00 20.35 161 GLY D C 1
ATOM 7815 O O . GLY D 1 175 ? 28.037 -4.782 19.311 1.00 20.50 161 GLY D O 1
ATOM 7816 N N . GLY D 1 176 ? 30.086 -5.148 20.068 1.00 22.76 162 GLY D N 1
ATOM 7817 C CA . GLY D 1 176 ? 29.883 -6.573 20.081 1.00 25.27 162 GLY D CA 1
ATOM 7818 C C . GLY D 1 176 ? 29.948 -7.149 18.686 1.00 27.90 162 GLY D C 1
ATOM 7819 O O . GLY D 1 176 ? 30.482 -6.527 17.770 1.00 28.77 162 GLY D O 1
ATOM 7820 N N . GLU D 1 177 ? 29.388 -8.335 18.503 1.00 29.92 163 GLU D N 1
ATOM 7821 C CA . GLU D 1 177 ? 29.487 -8.965 17.207 1.00 32.64 163 GLU D CA 1
ATOM 7822 C C . GLU D 1 177 ? 28.440 -8.473 16.245 1.00 31.54 163 GLU D C 1
ATOM 7823 O O . GLU D 1 177 ? 27.416 -7.952 16.684 1.00 31.17 163 GLU D O 1
ATOM 7829 N N . GLY D 1 178 ? 28.708 -8.623 14.946 1.00 30.24 164 GLY D N 1
ATOM 7830 C CA . GLY D 1 178 ? 27.755 -8.218 13.914 1.00 29.46 164 GLY D CA 1
ATOM 7831 C C . GLY D 1 178 ? 27.832 -6.756 13.511 1.00 30.21 164 GLY D C 1
ATOM 7832 O O . GLY D 1 178 ? 26.848 -6.189 13.009 1.00 31.77 164 GLY D O 1
ATOM 7833 N N . GLN D 1 179 ? 28.999 -6.146 13.693 1.00 27.24 165 GLN D N 1
ATOM 7834 C CA . GLN D 1 179 ? 29.185 -4.736 13.377 1.00 26.40 165 GLN D CA 1
ATOM 7835 C C . GLN D 1 179 ? 30.000 -4.555 12.113 1.00 26.24 165 GLN D C 1
ATOM 7836 O O . GLN D 1 179 ? 31.198 -4.806 12.106 1.00 28.35 165 GLN D O 1
ATOM 7842 N N . PRO D 1 180 ? 29.386 -4.100 11.027 1.00 25.88 166 PRO D N 1
ATOM 7843 C CA . PRO D 1 180 ? 30.145 -3.893 9.771 1.00 26.77 166 PRO D CA 1
ATOM 7844 C C . PRO D 1 180 ? 30.896 -2.564 9.958 1.00 28.59 166 PRO D C 1
ATOM 7845 O O . PRO D 1 180 ? 30.361 -1.486 9.631 1.00 29.86 166 PRO D O 1
ATOM 7849 N N . ALA D 1 181 ? 32.127 -2.617 10.458 1.00 28.63 167 ALA D N 1
ATOM 7850 C CA . ALA D 1 181 ? 32.849 -1.373 10.792 1.00 29.12 167 ALA D CA 1
ATOM 7851 C C . ALA D 1 181 ? 32.909 -0.244 9.769 1.00 29.14 167 ALA D C 1
ATOM 7852 O O . ALA D 1 181 ? 32.707 0.949 10.131 1.00 29.07 167 ALA D O 1
ATOM 7854 N N . ASP D 1 182 ? 33.194 -0.594 8.518 1.00 25.29 168 ASP D N 1
ATOM 7855 C CA . ASP D 1 182 ? 33.272 0.416 7.489 1.00 25.73 168 ASP D CA 1
ATOM 7856 C C . ASP D 1 182 ? 31.913 1.038 7.207 1.00 24.40 168 ASP D C 1
ATOM 7857 O O . ASP D 1 182 ? 31.847 2.216 6.938 1.00 24.69 168 ASP D O 1
ATOM 7862 N N . SER D 1 183 ? 30.844 0.241 7.233 1.00 23.18 169 SER D N 1
ATOM 7863 C CA . SER D 1 183 ? 29.502 0.754 6.979 1.00 23.15 169 SER D CA 1
ATOM 7864 C C . SER D 1 183 ? 28.997 1.665 8.113 1.00 21.14 169 SER D C 1
ATOM 7865 O O . SER D 1 183 ? 28.350 2.670 7.844 1.00 20.88 169 SER D O 1
ATOM 7868 N N . VAL D 1 184 ? 29.258 1.316 9.361 1.00 18.88 170 VAL D N 1
ATOM 7869 C CA . VAL D 1 184 ? 28.775 2.171 10.433 1.00 19.29 170 VAL D CA 1
ATOM 7870 C C . VAL D 1 184 ? 29.444 3.544 10.311 1.00 21.42 170 VAL D C 1
ATOM 7871 O O . VAL D 1 184 ? 28.792 4.573 10.451 1.00 21.00 170 VAL D O 1
ATOM 7875 N N . ARG D 1 185 ? 30.735 3.560 9.983 1.00 21.56 171 ARG D N 1
ATOM 7876 C CA . ARG D 1 185 ? 31.433 4.819 9.802 1.00 21.90 171 ARG D CA 1
ATOM 7877 C C . ARG D 1 185 ? 30.927 5.586 8.562 1.00 21.88 171 ARG D C 1
ATOM 7878 O O . ARG D 1 185 ? 30.735 6.816 8.611 1.00 21.79 171 ARG D O 1
ATOM 7886 N N . GLU D 1 186 ? 30.695 4.872 7.463 1.00 21.41 172 GLU D N 1
ATOM 7887 C CA . GLU D 1 186 ? 30.196 5.504 6.233 1.00 22.30 172 GLU D CA 1
ATOM 7888 C C . GLU D 1 186 ? 28.845 6.173 6.475 1.00 20.30 172 GLU D C 1
ATOM 7889 O O . GLU D 1 186 ? 28.591 7.261 5.956 1.00 18.63 172 GLU D O 1
ATOM 7895 N N . PHE D 1 187 ? 27.980 5.493 7.230 1.00 18.37 173 PHE D N 1
ATOM 7896 C CA . PHE D 1 187 ? 26.662 6.034 7.568 1.00 20.46 173 PHE D CA 1
ATOM 7897 C C . PHE D 1 187 ? 26.858 7.328 8.378 1.00 19.00 173 PHE D C 1
ATOM 7898 O O . PHE D 1 187 ? 26.259 8.351 8.073 1.00 17.04 173 PHE D O 1
ATOM 7906 N N . ALA D 1 188 ? 27.695 7.259 9.403 1.00 18.43 174 ALA D N 1
ATOM 7907 C CA . ALA D 1 188 ? 27.924 8.418 10.242 1.00 18.60 174 ALA D CA 1
ATOM 7908 C C . ALA D 1 188 ? 28.471 9.629 9.490 1.00 19.66 174 ALA D C 1
ATOM 7909 O O . ALA D 1 188 ? 28.034 10.746 9.739 1.00 21.89 174 ALA D O 1
ATOM 7911 N N . GLU D 1 189 ? 29.407 9.414 8.574 1.00 18.46 175 GLU D N 1
ATOM 7912 C CA . GLU D 1 189 ? 29.982 10.510 7.843 1.00 20.01 175 GLU D CA 1
ATOM 7913 C C . GLU D 1 189 ? 28.971 11.153 6.911 1.00 19.86 175 GLU D C 1
ATOM 7914 O O . GLU D 1 189 ? 28.957 12.381 6.752 1.00 19.04 175 GLU D O 1
ATOM 7920 N N . ALA D 1 190 ? 28.103 10.340 6.310 1.00 19.74 176 ALA D N 1
ATOM 7921 C CA . ALA D 1 190 ? 27.098 10.881 5.392 1.00 20.03 176 ALA D CA 1
ATOM 7922 C C . ALA D 1 190 ? 25.999 11.636 6.154 1.00 19.49 176 ALA D C 1
ATOM 7923 O O . ALA D 1 190 ? 25.646 12.758 5.815 1.00 19.87 176 ALA D O 1
ATOM 7925 N N . PHE D 1 191 ? 25.471 10.985 7.171 1.00 18.51 177 PHE D N 1
ATOM 7926 C CA . PHE D 1 191 ? 24.418 11.506 7.982 1.00 20.16 177 PHE D CA 1
ATOM 7927 C C . PHE D 1 191 ? 24.868 12.842 8.646 1.00 22.13 177 PHE D C 1
ATOM 7928 O O . PHE D 1 191 ? 24.081 13.776 8.756 1.00 21.42 177 PHE D O 1
ATOM 7936 N N . ALA D 1 192 ? 26.132 12.917 9.071 1.00 21.48 178 ALA D N 1
ATOM 7937 C CA . ALA D 1 192 ? 26.656 14.135 9.691 1.00 23.22 178 ALA D CA 1
ATOM 7938 C C . ALA D 1 192 ? 26.616 15.305 8.715 1.00 24.42 178 ALA D C 1
ATOM 7939 O O . ALA D 1 192 ? 26.274 16.430 9.119 1.00 25.40 178 ALA D O 1
ATOM 7941 N N . MET D 1 193 ? 26.977 15.066 7.454 1.00 22.97 179 MET D N 1
ATOM 7942 C CA . MET D 1 193 ? 26.967 16.167 6.529 1.00 24.07 179 MET D CA 1
ATOM 7943 C C . MET D 1 193 ? 25.543 16.654 6.254 1.00 24.55 179 MET D C 1
ATOM 7944 O O . MET D 1 193 ? 25.298 17.857 6.119 1.00 24.59 179 MET D O 1
ATOM 7949 N N . THR D 1 194 ? 24.597 15.735 6.199 1.00 25.81 180 THR D N 1
ATOM 7950 C CA . THR D 1 194 ? 23.213 16.128 5.961 1.00 26.29 180 THR D CA 1
ATOM 7951 C C . THR D 1 194 ? 22.812 17.061 7.093 1.00 27.74 180 THR D C 1
ATOM 7952 O O . THR D 1 194 ? 22.268 18.124 6.831 1.00 27.32 180 THR D O 1
ATOM 7956 N N . ILE D 1 195 ? 23.095 16.679 8.338 1.00 28.08 181 ILE D N 1
ATOM 7957 C CA . ILE D 1 195 ? 22.756 17.527 9.483 1.00 29.86 181 ILE D CA 1
ATOM 7958 C C . ILE D 1 195 ? 23.433 18.913 9.399 1.00 31.03 181 ILE D C 1
ATOM 7959 O O . ILE D 1 195 ? 22.818 19.931 9.699 1.00 30.71 181 ILE D O 1
ATOM 7964 N N . THR D 1 196 ? 24.703 18.929 9.003 1.00 32.07 182 THR D N 1
ATOM 7965 C CA . THR D 1 196 ? 25.468 20.155 8.873 1.00 33.54 182 THR D CA 1
ATOM 7966 C C . THR D 1 196 ? 24.765 21.106 7.878 1.00 34.09 182 THR D C 1
ATOM 7967 O O . THR D 1 196 ? 24.737 22.335 8.073 1.00 33.60 182 THR D O 1
ATOM 7971 N N . MET D 1 197 ? 24.220 20.526 6.805 1.00 32.35 183 MET D N 1
ATOM 7972 C CA . MET D 1 197 ? 23.519 21.300 5.800 1.00 32.52 183 MET D CA 1
ATOM 7973 C C . MET D 1 197 ? 22.248 21.829 6.396 1.00 31.15 183 MET D C 1
ATOM 7974 O O . MET D 1 197 ? 21.924 22.980 6.171 1.00 31.81 183 MET D O 1
ATOM 7979 N N . ALA D 1 198 ? 21.544 21.004 7.166 1.00 29.68 184 ALA D N 1
ATOM 7980 C CA . ALA D 1 198 ? 20.318 21.443 7.803 1.00 31.27 184 ALA D CA 1
ATOM 7981 C C . ALA D 1 198 ? 20.658 22.599 8.776 1.00 33.21 184 ALA D C 1
ATOM 7982 O O . ALA D 1 198 ? 19.936 23.594 8.840 1.00 34.34 184 ALA D O 1
ATOM 7984 N N . ASP D 1 199 ? 21.753 22.455 9.522 1.00 33.22 185 ASP D N 1
ATOM 7985 C CA . ASP D 1 199 ? 22.183 23.495 10.459 1.00 35.09 185 ASP D CA 1
ATOM 7986 C C . ASP D 1 199 ? 22.393 24.820 9.755 1.00 33.96 185 ASP D C 1
ATOM 7987 O O . ASP D 1 199 ? 21.902 25.825 10.219 1.00 33.71 185 ASP D O 1
ATOM 7992 N N . ASP D 1 200 ? 23.127 24.824 8.646 1.00 33.20 186 ASP D N 1
ATOM 7993 C CA . ASP D 1 200 ? 23.376 26.070 7.965 1.00 33.79 186 ASP D CA 1
ATOM 7994 C C . ASP D 1 200 ? 22.130 26.742 7.455 1.00 35.83 186 ASP D C 1
ATOM 7995 O O . ASP D 1 200 ? 22.008 27.964 7.529 1.00 36.17 186 ASP D O 1
ATOM 8000 N N . LEU D 1 201 ? 21.214 25.954 6.906 1.00 36.89 187 LEU D N 1
ATOM 8001 C CA . LEU D 1 201 ? 20.000 26.531 6.355 1.00 37.87 187 LEU D CA 1
ATOM 8002 C C . LEU D 1 201 ? 19.098 27.024 7.477 1.00 38.39 187 LEU D C 1
ATOM 8003 O O . LEU D 1 201 ? 18.323 27.957 7.293 1.00 40.30 187 LEU D O 1
ATOM 8008 N N . THR D 1 202 ? 19.216 26.432 8.653 1.00 37.78 188 THR D N 1
ATOM 8009 C CA . THR D 1 202 ? 18.394 26.879 9.767 1.00 38.47 188 THR D CA 1
ATOM 8010 C C . THR D 1 202 ? 18.939 28.188 10.344 1.00 39.74 188 THR D C 1
ATOM 8011 O O . THR D 1 202 ? 18.217 29.179 10.512 1.00 40.41 188 THR D O 1
ATOM 8015 N N . ASP D 1 203 ? 20.230 28.177 10.618 1.00 39.67 189 ASP D N 1
ATOM 8016 C CA . ASP D 1 203 ? 20.907 29.311 11.213 1.00 39.94 189 ASP D CA 1
ATOM 8017 C C . ASP D 1 203 ? 20.944 30.581 10.415 1.00 39.43 189 ASP D C 1
ATOM 8018 O O . ASP D 1 203 ? 21.175 31.648 10.987 1.00 36.63 189 ASP D O 1
ATOM 8023 N N . TYR D 1 204 ? 20.724 30.479 9.102 1.00 39.95 190 TYR D N 1
ATOM 8024 C CA . TYR D 1 204 ? 20.687 31.683 8.267 1.00 41.44 190 TYR D CA 1
ATOM 8025 C C . TYR D 1 204 ? 19.600 32.638 8.810 1.00 42.75 190 TYR D C 1
ATOM 8026 O O . TYR D 1 204 ? 19.797 33.857 8.837 1.00 41.89 190 TYR D O 1
ATOM 8035 N N . ASP D 1 205 ? 18.474 32.058 9.237 1.00 43.76 191 ASP D N 1
ATOM 8036 C CA . ASP D 1 205 ? 17.353 32.794 9.797 1.00 46.36 191 ASP D CA 1
ATOM 8037 C C . ASP D 1 205 ? 17.377 32.884 11.299 1.00 47.79 191 ASP D C 1
ATOM 8038 O O . ASP D 1 205 ? 17.143 33.946 11.859 1.00 49.46 191 ASP D O 1
ATOM 8043 N N . ARG D 1 206 ? 17.638 31.771 11.969 1.00 48.47 192 ARG D N 1
ATOM 8044 C CA . ARG D 1 206 ? 17.626 31.795 13.420 1.00 49.13 192 ARG D CA 1
ATOM 8045 C C . ARG D 1 206 ? 18.776 32.562 14.093 1.00 47.75 192 ARG D C 1
ATOM 8046 O O . ARG D 1 206 ? 18.597 33.080 15.204 1.00 47.74 192 ARG D O 1
ATOM 8054 N N . ASN D 1 207 ? 19.932 32.647 13.432 1.00 45.13 193 ASN D N 1
ATOM 8055 C CA . ASN D 1 207 ? 21.080 33.350 13.994 1.00 43.56 193 ASN D CA 1
ATOM 8056 C C . ASN D 1 207 ? 21.548 34.489 13.140 1.00 42.94 193 ASN D C 1
ATOM 8057 O O . ASN D 1 207 ? 22.451 35.207 13.533 1.00 42.99 193 ASN D O 1
ATOM 8062 N N . GLY D 1 208 ? 20.977 34.651 11.962 1.00 42.92 194 GLY D N 1
ATOM 8063 C CA . GLY D 1 208 ? 21.448 35.714 11.102 1.00 44.97 194 GLY D CA 1
ATOM 8064 C C . GLY D 1 208 ? 22.851 35.441 10.579 1.00 46.51 194 GLY D C 1
ATOM 8065 O O . GLY D 1 208 ? 23.602 36.366 10.264 1.00 47.41 194 GLY D O 1
ATOM 8066 N N . GLU D 1 209 ? 23.219 34.169 10.465 1.00 48.55 195 GLU D N 1
ATOM 8067 C CA . GLU D 1 209 ? 24.556 33.811 9.980 1.00 48.91 195 GLU D CA 1
ATOM 8068 C C . GLU D 1 209 ? 24.682 34.075 8.479 1.00 48.37 195 GLU D C 1
ATOM 8069 O O . GLU D 1 209 ? 23.737 33.792 7.725 1.00 46.11 195 GLU D O 1
ATOM 8075 N N . ARG D 1 210 ? 25.835 34.606 8.047 1.00 47.82 196 ARG D N 1
ATOM 8076 C CA . ARG D 1 210 ? 26.058 34.890 6.632 1.00 48.75 196 ARG D CA 1
ATOM 8077 C C . ARG D 1 210 ? 27.327 34.297 6.004 1.00 50.21 196 ARG D C 1
ATOM 8078 O O . ARG D 1 210 ? 27.246 33.296 5.298 1.00 50.81 196 ARG D O 1
ATOM 8086 N N . ASP D 1 211 ? 28.493 34.914 6.222 1.00 51.42 197 ASP D N 1
ATOM 8087 C CA . ASP D 1 211 ? 29.761 34.413 5.659 1.00 50.59 197 ASP D CA 1
ATOM 8088 C C . ASP D 1 211 ? 29.965 32.939 5.880 1.00 48.52 197 ASP D C 1
ATOM 8089 O O . ASP D 1 211 ? 29.868 32.443 7.017 1.00 47.86 197 ASP D O 1
ATOM 8094 N N . GLY D 1 212 ? 30.262 32.255 4.778 1.00 45.01 198 GLY D N 1
ATOM 8095 C CA . GLY D 1 212 ? 30.455 30.826 4.813 1.00 40.84 198 GLY D CA 1
ATOM 8096 C C . GLY D 1 212 ? 29.164 30.039 5.000 1.00 37.94 198 GLY D C 1
ATOM 8097 O O . GLY D 1 212 ? 29.146 28.832 4.817 1.00 37.93 198 GLY D O 1
ATOM 8098 N N . ASN D 1 213 ? 28.069 30.691 5.363 1.00 35.51 199 ASN D N 1
ATOM 8099 C CA . ASN D 1 213 ? 26.827 29.950 5.541 1.00 34.09 199 ASN D CA 1
ATOM 8100 C C . ASN D 1 213 ? 26.223 29.506 4.181 1.00 34.02 199 ASN D C 1
ATOM 8101 O O . ASN D 1 213 ? 26.032 30.308 3.258 1.00 33.24 199 ASN D O 1
ATOM 8106 N N . LEU D 1 214 ? 25.910 28.225 4.073 1.00 33.86 200 LEU D N 1
ATOM 8107 C CA . LEU D 1 214 ? 25.394 27.650 2.827 1.00 32.39 200 LEU D CA 1
ATOM 8108 C C . LEU D 1 214 ? 24.204 28.402 2.213 1.00 32.14 200 LEU D C 1
ATOM 8109 O O . LEU D 1 214 ? 24.192 28.640 1.005 1.00 27.81 200 LEU D O 1
ATOM 8114 N N . ALA D 1 215 ? 23.215 28.744 3.042 1.00 32.81 201 ALA D N 1
ATOM 8115 C CA . ALA D 1 215 ? 22.045 29.494 2.580 1.00 35.23 201 ALA D CA 1
ATOM 8116 C C . ALA D 1 215 ? 22.499 30.841 1.995 1.00 36.78 201 ALA D C 1
ATOM 8117 O O . ALA D 1 215 ? 21.999 31.270 0.951 1.00 37.55 201 ALA D O 1
ATOM 8119 N N . HIS D 1 216 ? 23.465 31.500 2.637 1.00 37.00 202 HIS D N 1
ATOM 8120 C CA . HIS D 1 216 ? 23.949 32.773 2.109 1.00 36.80 202 HIS D CA 1
ATOM 8121 C C . HIS D 1 216 ? 24.705 32.589 0.779 1.00 38.03 202 HIS D C 1
ATOM 8122 O O . HIS D 1 216 ? 24.569 33.411 -0.139 1.00 37.50 202 HIS D O 1
ATOM 8129 N N . LEU D 1 217 ? 25.527 31.538 0.667 1.00 37.65 203 LEU D N 1
ATOM 8130 C CA . LEU D 1 217 ? 26.252 31.311 -0.577 1.00 38.16 203 LEU D CA 1
ATOM 8131 C C . LEU D 1 217 ? 25.246 31.043 -1.707 1.00 40.75 203 LEU D C 1
ATOM 8132 O O . LEU D 1 217 ? 25.525 31.328 -2.883 1.00 42.10 203 LEU D O 1
ATOM 8137 N N . MET D 1 218 ? 24.078 30.507 -1.369 1.00 42.52 204 MET D N 1
ATOM 8138 C CA . MET D 1 218 ? 23.074 30.268 -2.397 1.00 45.19 204 MET D CA 1
ATOM 8139 C C . MET D 1 218 ? 22.398 31.585 -2.773 1.00 45.82 204 MET D C 1
ATOM 8140 O O . MET D 1 218 ? 22.288 31.898 -3.945 1.00 45.69 204 MET D O 1
ATOM 8145 N N . ARG D 1 219 ? 21.956 32.356 -1.784 1.00 46.48 205 ARG D N 1
ATOM 8146 C CA . ARG D 1 219 ? 21.278 33.613 -2.061 1.00 46.79 205 ARG D CA 1
ATOM 8147 C C . ARG D 1 219 ? 22.188 34.617 -2.741 1.00 47.74 205 ARG D C 1
ATOM 8148 O O . ARG D 1 219 ? 21.738 35.541 -3.401 1.00 48.81 205 ARG D O 1
ATOM 8156 N N . THR D 1 220 ? 23.481 34.412 -2.600 1.00 48.46 206 THR D N 1
ATOM 8157 C CA . THR D 1 220 ? 24.465 35.300 -3.172 1.00 47.85 206 THR D CA 1
ATOM 8158 C C . THR D 1 220 ? 24.856 34.774 -4.536 1.00 47.30 206 THR D C 1
ATOM 8159 O O . THR D 1 220 ? 25.623 35.396 -5.270 1.00 46.24 206 THR D O 1
ATOM 8163 N N . GLY D 1 221 ? 24.371 33.585 -4.853 1.00 47.51 207 GLY D N 1
ATOM 8164 C CA . GLY D 1 221 ? 24.678 32.988 -6.141 1.00 47.05 207 GLY D CA 1
ATOM 8165 C C . GLY D 1 221 ? 26.062 32.367 -6.280 1.00 46.90 207 GLY D C 1
ATOM 8166 O O . GLY D 1 221 ? 26.487 32.027 -7.389 1.00 46.97 207 GLY D O 1
ATOM 8167 N N . ALA D 1 222 ? 26.777 32.198 -5.170 1.00 46.69 208 ALA D N 1
ATOM 8168 C CA . ALA D 1 222 ? 28.123 31.597 -5.214 1.00 45.24 208 ALA D CA 1
ATOM 8169 C C . ALA D 1 222 ? 28.021 30.059 -5.246 1.00 43.42 208 ALA D C 1
ATOM 8170 O O . ALA D 1 222 ? 28.965 29.358 -5.608 1.00 41.25 208 ALA D O 1
ATOM 8172 N N . VAL D 1 223 ? 26.862 29.563 -4.855 1.00 42.11 209 VAL D N 1
ATOM 8173 C CA . VAL D 1 223 ? 26.595 28.135 -4.858 1.00 42.90 209 VAL D CA 1
ATOM 8174 C C . VAL D 1 223 ? 25.268 27.997 -5.585 1.00 42.22 209 VAL D C 1
ATOM 8175 O O . VAL D 1 223 ? 24.327 28.752 -5.308 1.00 42.80 209 VAL D O 1
ATOM 8179 N N . ALA D 1 224 ? 25.215 27.045 -6.514 1.00 41.83 210 ALA D N 1
ATOM 8180 C CA . ALA D 1 224 ? 24.010 26.760 -7.304 1.00 41.68 210 ALA D CA 1
ATOM 8181 C C . ALA D 1 224 ? 23.080 25.823 -6.538 1.00 41.05 210 ALA D C 1
ATOM 8182 O O . ALA D 1 224 ? 23.512 24.774 -6.077 1.00 42.18 210 ALA D O 1
ATOM 8184 N N . GLY D 1 225 ? 21.814 26.194 -6.404 1.00 40.42 211 GLY D N 1
ATOM 8185 C CA . GLY D 1 225 ? 20.873 25.369 -5.677 1.00 40.83 211 GLY D CA 1
ATOM 8186 C C . GLY D 1 225 ? 20.765 23.912 -6.125 1.00 42.15 211 GLY D C 1
ATOM 8187 O O . GLY D 1 225 ? 20.461 23.022 -5.305 1.00 41.60 211 GLY D O 1
ATOM 8188 N N . GLN D 1 226 ? 21.006 23.647 -7.414 1.00 41.79 212 GLN D N 1
ATOM 8189 C CA . GLN D 1 226 ? 20.876 22.288 -7.932 1.00 41.12 212 GLN D CA 1
ATOM 8190 C C . GLN D 1 226 ? 21.951 21.455 -7.304 1.00 41.74 212 GLN D C 1
ATOM 8191 O O . GLN D 1 226 ? 21.711 20.309 -6.903 1.00 41.95 212 GLN D O 1
ATOM 8197 N N . ASP D 1 227 ? 23.142 22.055 -7.258 1.00 42.02 213 ASP D N 1
ATOM 8198 C CA . ASP D 1 227 ? 24.345 21.466 -6.683 1.00 40.86 213 ASP D CA 1
ATOM 8199 C C . ASP D 1 227 ? 24.099 20.982 -5.244 1.00 39.37 213 ASP D C 1
ATOM 8200 O O . ASP D 1 227 ? 24.632 19.961 -4.833 1.00 37.53 213 ASP D O 1
ATOM 8205 N N . VAL D 1 228 ? 23.285 21.731 -4.503 1.00 38.61 214 VAL D N 1
ATOM 8206 C CA . VAL D 1 228 ? 22.958 21.445 -3.105 1.00 37.61 214 VAL D CA 1
ATOM 8207 C C . VAL D 1 228 ? 21.998 20.271 -3.062 1.00 37.33 214 VAL D C 1
ATOM 8208 O O . VAL D 1 228 ? 22.193 19.333 -2.292 1.00 37.59 214 VAL D O 1
ATOM 8212 N N . VAL D 1 229 ? 20.956 20.345 -3.887 1.00 37.13 215 VAL D N 1
ATOM 8213 C CA . VAL D 1 229 ? 19.955 19.280 -4.008 1.00 35.21 215 VAL D CA 1
ATOM 8214 C C . VAL D 1 229 ? 20.725 17.988 -4.344 1.00 34.96 215 VAL D C 1
ATOM 8215 O O . VAL D 1 229 ? 20.507 16.929 -3.768 1.00 34.75 215 VAL D O 1
ATOM 8219 N N . ASP D 1 230 ? 21.644 18.099 -5.284 1.00 34.35 216 ASP D N 1
ATOM 8220 C CA . ASP D 1 230 ? 22.444 16.956 -5.685 1.00 35.83 216 ASP D CA 1
ATOM 8221 C C . ASP D 1 230 ? 23.263 16.366 -4.522 1.00 35.74 216 ASP D C 1
ATOM 8222 O O . ASP D 1 230 ? 23.328 15.134 -4.350 1.00 34.81 216 ASP D O 1
ATOM 8227 N N . LEU D 1 231 ? 23.887 17.255 -3.735 1.00 33.72 217 LEU D N 1
ATOM 8228 C CA . LEU D 1 231 ? 24.672 16.856 -2.581 1.00 30.56 217 LEU D CA 1
ATOM 8229 C C . LEU D 1 231 ? 23.775 16.139 -1.571 1.00 28.87 217 LEU D C 1
ATOM 8230 O O . LEU D 1 231 ? 24.128 15.070 -1.076 1.00 29.76 217 LEU D O 1
ATOM 8235 N N . LEU D 1 232 ? 22.601 16.697 -1.286 1.00 29.26 218 LEU D N 1
ATOM 8236 C CA . LEU D 1 232 ? 21.697 16.064 -0.339 1.00 30.34 218 LEU D CA 1
ATOM 8237 C C . LEU D 1 232 ? 21.361 14.638 -0.805 1.00 32.40 218 LEU D C 1
ATOM 8238 O O . LEU D 1 232 ? 21.402 13.666 -0.013 1.00 31.11 218 LEU D O 1
ATOM 8243 N N . GLU D 1 233 ? 21.046 14.514 -2.095 1.00 31.57 219 GLU D N 1
ATOM 8244 C CA . GLU D 1 233 ? 20.690 13.216 -2.639 1.00 33.15 219 GLU D CA 1
ATOM 8245 C C . GLU D 1 233 ? 21.875 12.269 -2.570 1.00 31.91 219 GLU D C 1
ATOM 8246 O O . GLU D 1 233 ? 21.710 11.103 -2.199 1.00 32.98 219 GLU D O 1
ATOM 8252 N N . GLU D 1 234 ? 23.068 12.751 -2.906 1.00 30.47 220 GLU D N 1
ATOM 8253 C CA . GLU D 1 234 ? 24.218 11.865 -2.830 1.00 30.33 220 GLU D CA 1
ATOM 8254 C C . GLU D 1 234 ? 24.393 11.370 -1.376 1.00 29.64 220 GLU D C 1
ATOM 8255 O O . GLU D 1 234 ? 24.665 10.178 -1.146 1.00 29.32 220 GLU D O 1
ATOM 8261 N N . LEU D 1 235 ? 24.227 12.287 -0.404 1.00 28.84 221 LEU D N 1
ATOM 8262 C CA . LEU D 1 235 ? 24.371 11.940 1.016 1.00 27.05 221 LEU D CA 1
ATOM 8263 C C . LEU D 1 235 ? 23.306 10.964 1.484 1.00 26.83 221 LEU D C 1
ATOM 8264 O O . LEU D 1 235 ? 23.608 10.085 2.313 1.00 26.68 221 LEU D O 1
ATOM 8269 N N . ARG D 1 236 ? 22.077 11.112 0.977 1.00 24.97 222 ARG D N 1
ATOM 8270 C CA . ARG D 1 236 ? 20.984 10.195 1.331 1.00 25.46 222 ARG D CA 1
ATOM 8271 C C . ARG D 1 236 ? 21.393 8.774 0.844 1.00 25.03 222 ARG D C 1
ATOM 8272 O O . ARG D 1 236 ? 21.332 7.796 1.588 1.00 24.24 222 ARG D O 1
ATOM 8280 N N . GLY D 1 237 ? 21.838 8.700 -0.417 1.00 25.16 223 GLY D N 1
ATOM 8281 C CA . GLY D 1 237 ? 22.263 7.436 -1.009 1.00 25.27 223 GLY D CA 1
ATOM 8282 C C . GLY D 1 237 ? 23.465 6.821 -0.281 1.00 25.28 223 GLY D C 1
ATOM 8283 O O . GLY D 1 237 ? 23.463 5.607 -0.010 1.00 26.09 223 GLY D O 1
ATOM 8284 N N . ARG D 1 238 ? 24.486 7.620 0.028 1.00 22.96 224 ARG D N 1
ATOM 8285 C CA . ARG D 1 238 ? 25.640 7.069 0.750 1.00 22.97 224 ARG D CA 1
ATOM 8286 C C . ARG D 1 238 ? 25.169 6.452 2.060 1.00 22.49 224 ARG D C 1
ATOM 8287 O O . ARG D 1 238 ? 25.628 5.371 2.474 1.00 21.48 224 ARG D O 1
ATOM 8295 N N . ALA D 1 239 ? 24.217 7.109 2.697 1.00 20.47 225 ALA D N 1
ATOM 8296 C CA . ALA D 1 239 ? 23.722 6.618 3.963 1.00 21.43 225 ALA D CA 1
ATOM 8297 C C . ALA D 1 239 ? 22.876 5.339 3.805 1.00 21.20 225 ALA D C 1
ATOM 8298 O O . ALA D 1 239 ? 23.039 4.410 4.602 1.00 20.01 225 ALA D O 1
ATOM 8300 N N . LEU D 1 240 ? 21.974 5.308 2.806 1.00 20.20 226 LEU D N 1
ATOM 8301 C CA . LEU D 1 240 ? 21.131 4.125 2.604 1.00 20.82 226 LEU D CA 1
ATOM 8302 C C . LEU D 1 240 ? 21.973 2.927 2.214 1.00 21.14 226 LEU D C 1
ATOM 8303 O O . LEU D 1 240 ? 21.735 1.802 2.700 1.00 22.26 226 LEU D O 1
ATOM 8308 N N . ALA D 1 241 ? 22.951 3.154 1.339 1.00 20.75 227 ALA D N 1
ATOM 8309 C CA . ALA D 1 241 ? 23.848 2.063 0.937 1.00 22.41 227 ALA D CA 1
ATOM 8310 C C . ALA D 1 241 ? 24.584 1.507 2.146 1.00 23.53 227 ALA D C 1
ATOM 8311 O O . ALA D 1 241 ? 24.791 0.284 2.270 1.00 26.63 227 ALA D O 1
ATOM 8313 N N . ALA D 1 242 ? 24.972 2.376 3.066 1.00 21.53 228 ALA D N 1
ATOM 8314 C CA . ALA D 1 242 ? 25.704 1.894 4.214 1.00 22.51 228 ALA D CA 1
ATOM 8315 C C . ALA D 1 242 ? 24.842 1.057 5.163 1.00 23.00 228 ALA D C 1
ATOM 8316 O O . ALA D 1 242 ? 25.340 0.100 5.772 1.00 23.41 228 ALA D O 1
ATOM 8318 N N . VAL D 1 243 ? 23.557 1.393 5.297 1.00 21.16 229 VAL D N 1
ATOM 8319 C CA . VAL D 1 243 ? 22.763 0.651 6.251 1.00 22.26 229 VAL D CA 1
ATOM 8320 C C . VAL D 1 243 ? 22.173 -0.584 5.621 1.00 23.88 229 VAL D C 1
ATOM 8321 O O . VAL D 1 243 ? 21.565 -1.400 6.305 1.00 26.79 229 VAL D O 1
ATOM 8325 N N . ALA D 1 244 ? 22.347 -0.688 4.307 1.00 25.19 230 ALA D N 1
ATOM 8326 C CA . ALA D 1 244 ? 21.914 -1.840 3.531 1.00 24.31 230 ALA D CA 1
ATOM 8327 C C . ALA D 1 244 ? 22.991 -2.947 3.628 1.00 24.34 230 ALA D C 1
ATOM 8328 O O . ALA D 1 244 ? 22.677 -4.128 3.511 1.00 24.54 230 ALA D O 1
ATOM 8330 N N . ALA D 1 245 ? 24.254 -2.577 3.864 1.00 24.43 231 ALA D N 1
ATOM 8331 C CA . ALA D 1 245 ? 25.327 -3.581 3.921 1.00 25.00 231 ALA D CA 1
ATOM 8332 C C . ALA D 1 245 ? 25.111 -4.617 5.001 1.00 26.45 231 ALA D C 1
ATOM 8333 O O . ALA D 1 245 ? 24.760 -4.281 6.122 1.00 28.27 231 ALA D O 1
ATOM 8335 N N . PRO D 1 246 ? 25.331 -5.901 4.687 1.00 27.29 232 PRO D N 1
ATOM 8336 C CA . PRO D 1 246 ? 25.142 -6.992 5.669 1.00 29.43 232 PRO D CA 1
ATOM 8337 C C . PRO D 1 246 ? 25.972 -6.696 6.917 1.00 30.16 232 PRO D C 1
ATOM 8338 O O . PRO D 1 246 ? 27.123 -6.238 6.795 1.00 30.99 232 PRO D O 1
ATOM 8342 N N . PRO D 1 247 ? 25.435 -6.979 8.112 1.00 29.62 233 PRO D N 1
ATOM 8343 C CA . PRO D 1 247 ? 24.115 -7.559 8.435 1.00 30.76 233 PRO D CA 1
ATOM 8344 C C . PRO D 1 247 ? 22.919 -6.597 8.303 1.00 30.78 233 PRO D C 1
ATOM 8345 O O . PRO D 1 247 ? 21.749 -7.011 8.289 1.00 31.98 233 PRO D O 1
ATOM 8349 N N . GLY D 1 248 ? 23.227 -5.315 8.189 1.00 29.47 234 GLY D N 1
ATOM 8350 C CA . GLY D 1 248 ? 22.194 -4.320 7.971 1.00 28.99 234 GLY D CA 1
ATOM 8351 C C . GLY D 1 248 ? 21.617 -3.633 9.192 1.00 27.75 234 GLY D C 1
ATOM 8352 O O . GLY D 1 248 ? 21.647 -4.177 10.283 1.00 27.45 234 GLY D O 1
ATOM 8353 N N . ALA D 1 249 ? 21.122 -2.410 9.014 1.00 27.09 235 ALA D N 1
ATOM 8354 C CA . ALA D 1 249 ? 20.460 -1.726 10.119 1.00 24.41 235 ALA D CA 1
ATOM 8355 C C . ALA D 1 249 ? 19.245 -1.117 9.428 1.00 24.06 235 ALA D C 1
ATOM 8356 O O . ALA D 1 249 ? 19.202 0.099 9.195 1.00 24.90 235 ALA D O 1
ATOM 8358 N N . PRO D 1 250 ? 18.269 -1.951 9.035 1.00 22.25 236 PRO D N 1
ATOM 8359 C CA . PRO D 1 250 ? 17.049 -1.470 8.351 1.00 23.68 236 PRO D CA 1
ATOM 8360 C C . PRO D 1 250 ? 16.338 -0.357 9.154 1.00 25.61 236 PRO D C 1
ATOM 8361 O O . PRO D 1 250 ? 15.729 0.551 8.563 1.00 25.90 236 PRO D O 1
ATOM 8365 N N . GLY D 1 251 ? 16.468 -0.420 10.489 1.00 25.95 237 GLY D N 1
ATOM 8366 C CA . GLY D 1 251 ? 15.902 0.594 11.381 1.00 26.26 237 GLY D CA 1
ATOM 8367 C C . GLY D 1 251 ? 16.352 2.003 11.010 1.00 26.82 237 GLY D C 1
ATOM 8368 O O . GLY D 1 251 ? 15.593 2.954 11.151 1.00 28.37 237 GLY D O 1
ATOM 8369 N N . LEU D 1 252 ? 17.573 2.160 10.502 1.00 25.50 238 LEU D N 1
ATOM 8370 C CA . LEU D 1 252 ? 18.024 3.479 10.096 1.00 24.02 238 LEU D CA 1
ATOM 8371 C C . LEU D 1 252 ? 17.434 3.998 8.800 1.00 24.08 238 LEU D C 1
ATOM 8372 O O . LEU D 1 252 ? 17.529 5.187 8.522 1.00 24.43 238 LEU D O 1
ATOM 8377 N N . VAL D 1 253 ? 16.807 3.150 7.993 1.00 24.45 239 VAL D N 1
ATOM 8378 C CA . VAL D 1 253 ? 16.285 3.672 6.726 1.00 25.36 239 VAL D CA 1
ATOM 8379 C C . VAL D 1 253 ? 15.319 4.873 6.853 1.00 25.94 239 VAL D C 1
ATOM 8380 O O . VAL D 1 253 ? 15.465 5.881 6.138 1.00 23.61 239 VAL D O 1
ATOM 8384 N N . PRO D 1 254 ? 14.303 4.776 7.741 1.00 26.43 240 PRO D N 1
ATOM 8385 C CA . PRO D 1 254 ? 13.412 5.943 7.838 1.00 27.54 240 PRO D CA 1
ATOM 8386 C C . PRO D 1 254 ? 14.111 7.178 8.466 1.00 27.35 240 PRO D C 1
ATOM 8387 O O . PRO D 1 254 ? 13.824 8.331 8.119 1.00 27.96 240 PRO D O 1
ATOM 8391 N N . VAL D 1 255 ? 15.055 6.947 9.366 1.00 27.08 241 VAL D N 1
ATOM 8392 C CA . VAL D 1 255 ? 15.785 8.069 9.950 1.00 26.10 241 VAL D CA 1
ATOM 8393 C C . VAL D 1 255 ? 16.526 8.803 8.810 1.00 26.81 241 VAL D C 1
ATOM 8394 O O . VAL D 1 255 ? 16.514 10.036 8.705 1.00 26.13 241 VAL D O 1
ATOM 8398 N N . VAL D 1 256 ? 17.145 8.046 7.905 1.00 26.49 242 VAL D N 1
ATOM 8399 C CA . VAL D 1 256 ? 17.861 8.674 6.819 1.00 23.57 242 VAL D CA 1
ATOM 8400 C C . VAL D 1 256 ? 16.892 9.499 5.961 1.00 25.37 242 VAL D C 1
ATOM 8401 O O . VAL D 1 256 ? 17.167 10.648 5.586 1.00 25.15 242 VAL D O 1
ATOM 8405 N N . HIS D 1 257 ? 15.746 8.923 5.625 1.00 26.29 243 HIS D N 1
ATOM 8406 C CA . HIS D 1 257 ? 14.795 9.641 4.772 1.00 28.75 243 HIS D CA 1
ATOM 8407 C C . HIS D 1 257 ? 14.205 10.873 5.451 1.00 29.95 243 HIS D C 1
ATOM 8408 O O . HIS D 1 257 ? 14.043 11.915 4.821 1.00 30.10 243 HIS D O 1
ATOM 8415 N N . LEU D 1 258 ? 13.928 10.756 6.746 1.00 30.80 244 LEU D N 1
ATOM 8416 C CA . LEU D 1 258 ? 13.394 11.870 7.531 1.00 32.58 244 LEU D CA 1
ATOM 8417 C C . LEU D 1 258 ? 14.331 13.095 7.521 1.00 33.00 244 LEU D C 1
ATOM 8418 O O . LEU D 1 258 ? 13.948 14.220 7.156 1.00 33.77 244 LEU D O 1
ATOM 8423 N N . TYR D 1 259 ? 15.588 12.872 7.881 1.00 32.22 245 TYR D N 1
ATOM 8424 C CA . TYR D 1 259 ? 16.522 13.974 7.939 1.00 30.95 245 TYR D CA 1
ATOM 8425 C C . TYR D 1 259 ? 16.790 14.613 6.599 1.00 31.80 245 TYR D C 1
ATOM 8426 O O . TYR D 1 259 ? 16.972 15.830 6.524 1.00 30.81 245 TYR D O 1
ATOM 8435 N N . THR D 1 260 ? 16.838 13.803 5.537 1.00 31.77 246 THR D N 1
ATOM 8436 C CA . THR D 1 260 ? 17.121 14.343 4.224 1.00 30.19 246 THR D CA 1
ATOM 8437 C C . THR D 1 260 ? 15.922 15.074 3.637 1.00 32.69 246 THR D C 1
ATOM 8438 O O . THR D 1 260 ? 16.076 16.142 3.036 1.00 31.87 246 THR D O 1
ATOM 8442 N N . ASP D 1 261 ? 14.737 14.483 3.772 1.00 35.22 247 ASP D N 1
ATOM 8443 C CA . ASP D 1 261 ? 13.529 15.094 3.225 1.00 39.04 247 ASP D CA 1
ATOM 8444 C C . ASP D 1 261 ? 13.202 16.396 3.960 1.00 40.75 247 ASP D C 1
ATOM 8445 O O . ASP D 1 261 ? 12.706 17.365 3.358 1.00 40.15 247 ASP D O 1
ATOM 8450 N N . ASP D 1 262 ? 13.522 16.432 5.245 1.00 41.89 248 ASP D N 1
ATOM 8451 C CA . ASP D 1 262 ? 13.286 17.649 6.002 1.00 43.42 248 ASP D CA 1
ATOM 8452 C C . ASP D 1 262 ? 14.075 18.777 5.333 1.00 42.77 248 ASP D C 1
ATOM 8453 O O . ASP D 1 262 ? 13.524 19.831 5.021 1.00 42.78 248 ASP D O 1
ATOM 8458 N N . VAL D 1 263 ? 15.356 18.554 5.069 1.00 41.73 249 VAL D N 1
ATOM 8459 C CA . VAL D 1 263 ? 16.144 19.592 4.408 1.00 42.56 249 VAL D CA 1
ATOM 8460 C C . VAL D 1 263 ? 15.530 19.966 3.040 1.00 44.35 249 VAL D C 1
ATOM 8461 O O . VAL D 1 263 ? 15.342 21.149 2.745 1.00 43.39 249 VAL D O 1
ATOM 8465 N N . LEU D 1 264 ? 15.202 18.954 2.224 1.00 44.96 250 LEU D N 1
ATOM 8466 C CA . LEU D 1 264 ? 14.645 19.180 0.889 1.00 45.63 250 LEU D CA 1
ATOM 8467 C C . LEU D 1 264 ? 13.294 19.864 0.810 1.00 47.17 250 LEU D C 1
ATOM 8468 O O . LEU D 1 264 ? 13.124 20.776 -0.005 1.00 47.62 250 LEU D O 1
ATOM 8473 N N . VAL D 1 265 ? 12.330 19.450 1.633 1.00 49.38 251 VAL D N 1
ATOM 8474 C CA . VAL D 1 265 ? 11.010 20.072 1.547 1.00 51.26 251 VAL D CA 1
ATOM 8475 C C . VAL D 1 265 ? 10.860 21.327 2.401 1.00 53.36 251 VAL D C 1
ATOM 8476 O O . VAL D 1 265 ? 10.436 22.375 1.919 1.00 54.18 251 VAL D O 1
ATOM 8480 N N . ARG D 1 266 ? 11.242 21.236 3.665 1.00 54.61 252 ARG D N 1
ATOM 8481 C CA . ARG D 1 266 ? 11.107 22.358 4.567 1.00 54.44 252 ARG D CA 1
ATOM 8482 C C . ARG D 1 266 ? 12.173 23.451 4.419 1.00 55.46 252 ARG D C 1
ATOM 8483 O O . ARG D 1 266 ? 11.891 24.543 3.894 1.00 56.53 252 ARG D O 1
ATOM 8491 N N . LEU D 1 267 ? 13.401 23.146 4.834 1.00 54.12 253 LEU D N 1
ATOM 8492 C CA . LEU D 1 267 ? 14.483 24.119 4.826 1.00 51.76 253 LEU D CA 1
ATOM 8493 C C . LEU D 1 267 ? 14.987 24.693 3.519 1.00 52.25 253 LEU D C 1
ATOM 8494 O O . LEU D 1 267 ? 15.245 25.887 3.453 1.00 53.65 253 LEU D O 1
ATOM 8499 N N . LEU D 1 268 ? 15.126 23.882 2.478 1.00 52.76 254 LEU D N 1
ATOM 8500 C CA . LEU D 1 268 ? 15.691 24.376 1.227 1.00 53.50 254 LEU D CA 1
ATOM 8501 C C . LEU D 1 268 ? 14.835 25.274 0.330 1.00 55.57 254 LEU D C 1
ATOM 8502 O O . LEU D 1 268 ? 15.362 26.116 -0.378 1.00 55.62 254 LEU D O 1
ATOM 8507 N N . PRO D 1 269 ? 13.508 25.097 0.328 1.00 57.98 255 PRO D N 1
ATOM 8508 C CA . PRO D 1 269 ? 12.683 25.956 -0.531 1.00 59.71 255 PRO D CA 1
ATOM 8509 C C . PRO D 1 269 ? 12.818 27.435 -0.227 1.00 61.31 255 PRO D C 1
ATOM 8510 O O . PRO D 1 269 ? 12.728 28.255 -1.117 1.00 61.18 255 PRO D O 1
ATOM 8514 N N . ARG D 1 270 ? 13.022 27.788 1.033 1.00 64.13 256 ARG D N 1
ATOM 8515 C CA . ARG D 1 270 ? 13.160 29.205 1.359 1.00 66.55 256 ARG D CA 1
ATOM 8516 C C . ARG D 1 270 ? 14.360 29.873 0.683 1.00 66.48 256 ARG D C 1
ATOM 8517 O O . ARG D 1 270 ? 14.267 31.010 0.258 1.00 66.78 256 ARG D O 1
ATOM 8525 N N . HIS D 1 271 ? 15.479 29.171 0.568 1.00 66.26 257 HIS D N 1
ATOM 8526 C CA . HIS D 1 271 ? 16.677 29.768 -0.013 1.00 67.10 257 HIS D CA 1
ATOM 8527 C C . HIS D 1 271 ? 16.832 29.396 -1.460 1.00 69.89 257 HIS D C 1
ATOM 8528 O O . HIS D 1 271 ? 17.693 29.914 -2.180 1.00 70.28 257 HIS D O 1
ATOM 8535 N N . LEU D 1 272 ? 16.011 28.447 -1.868 1.00 73.18 258 LEU D N 1
ATOM 8536 C CA . LEU D 1 272 ? 15.990 28.029 -3.247 1.00 77.01 258 LEU D CA 1
ATOM 8537 C C . LEU D 1 272 ? 14.800 28.907 -3.635 1.00 79.55 258 LEU D C 1
ATOM 8538 O O . LEU D 1 272 ? 13.755 28.855 -2.988 1.00 80.18 258 LEU D O 1
ATOM 8543 N N . GLY D 1 273 ? 14.951 29.747 -4.647 1.00 81.72 259 GLY D N 1
ATOM 8544 C CA . GLY D 1 273 ? 13.846 30.631 -4.971 1.00 85.10 259 GLY D CA 1
ATOM 8545 C C . GLY D 1 273 ? 14.187 32.010 -4.423 1.00 87.32 259 GLY D C 1
ATOM 8546 O O . GLY D 1 273 ? 13.315 32.844 -4.133 1.00 87.03 259 GLY D O 1
ATOM 8547 N N . GLU D 1 274 ? 15.494 32.213 -4.272 1.00 89.27 260 GLU D N 1
ATOM 8548 C CA . GLU D 1 274 ? 16.090 33.452 -3.798 1.00 91.63 260 GLU D CA 1
ATOM 8549 C C . GLU D 1 274 ? 17.518 33.418 -4.334 1.00 93.57 260 GLU D C 1
ATOM 8550 O O . GLU D 1 274 ? 18.189 34.444 -4.422 1.00 94.11 260 GLU D O 1
ATOM 8556 N N . ALA D 1 275 ? 17.960 32.222 -4.714 1.00 95.80 261 ALA D N 1
ATOM 8557 C CA . ALA D 1 275 ? 19.304 32.013 -5.239 1.00 98.44 261 ALA D CA 1
ATOM 8558 C C . ALA D 1 275 ? 19.707 33.024 -6.321 1.00 100.36 261 ALA D C 1
ATOM 8559 O O . ALA D 1 275 ? 20.024 34.169 -6.012 1.00 100.41 261 ALA D O 1
ATOM 8561 N N . GLY D 1 276 ? 19.718 32.593 -7.581 1.00 102.77 262 GLY D N 1
ATOM 8562 C CA . GLY D 1 276 ? 20.078 33.484 -8.676 1.00 105.40 262 GLY D CA 1
ATOM 8563 C C . GLY D 1 276 ? 21.561 33.538 -9.013 1.00 107.27 262 GLY D C 1
ATOM 8564 O O . GLY D 1 276 ? 22.323 34.266 -8.370 1.00 107.03 262 GLY D O 1
ATOM 8565 N N . ALA D 1 277 ? 21.962 32.780 -10.034 1.00 109.18 263 ALA D N 1
ATOM 8566 C CA . ALA D 1 277 ? 23.360 32.719 -10.475 1.00 111.24 263 ALA D CA 1
ATOM 8567 C C . ALA D 1 277 ? 23.875 34.059 -11.016 1.00 112.56 263 ALA D C 1
ATOM 8568 O O . ALA D 1 277 ? 23.227 35.094 -10.837 1.00 112.59 263 ALA D O 1
ATOM 8570 N N . GLY D 1 278 ? 25.043 34.024 -11.667 1.00 114.02 264 GLY D N 1
ATOM 8571 C CA . GLY D 1 278 ? 25.660 35.226 -12.229 1.00 115.55 264 GLY D CA 1
ATOM 8572 C C . GLY D 1 278 ? 26.223 35.038 -13.637 1.00 116.64 264 GLY D C 1
ATOM 8573 O O . GLY D 1 278 ? 26.045 35.896 -14.509 1.00 116.66 264 GLY D O 1
ATOM 8574 N N . ALA D 1 279 ? 26.928 33.925 -13.850 1.00 117.36 265 ALA D N 1
ATOM 8575 C CA . ALA D 1 279 ? 27.496 33.579 -15.157 1.00 117.93 265 ALA D CA 1
ATOM 8576 C C . ALA D 1 279 ? 26.518 32.566 -15.750 1.00 118.35 265 ALA D C 1
ATOM 8577 O O . ALA D 1 279 ? 26.045 32.703 -16.886 1.00 118.33 265 ALA D O 1
ATOM 8579 N N . MET D 1 280 ? 26.220 31.558 -14.932 1.00 119.04 266 MET D N 1
ATOM 8580 C CA . MET D 1 280 ? 25.298 30.472 -15.259 1.00 119.20 266 MET D CA 1
ATOM 8581 C C . MET D 1 280 ? 23.870 30.987 -15.076 1.00 118.63 266 MET D C 1
ATOM 8582 O O . MET D 1 280 ? 23.151 30.550 -14.174 1.00 118.75 266 MET D O 1
ATOM 8587 N N . ALA D 1 281 ? 23.473 31.926 -15.929 1.00 117.79 267 ALA D N 1
ATOM 8588 C CA . ALA D 1 281 ? 22.138 32.507 -15.868 1.00 116.59 267 ALA D CA 1
ATOM 8589 C C . ALA D 1 281 ? 21.739 33.014 -17.257 1.00 115.45 267 ALA D C 1
ATOM 8590 O O . ALA D 1 281 ? 22.085 34.134 -17.638 1.00 115.59 267 ALA D O 1
ATOM 8592 N N . THR D 1 282 ? 21.016 32.189 -18.012 1.00 113.87 268 THR D N 1
ATOM 8593 C CA . THR D 1 282 ? 20.604 32.575 -19.363 1.00 112.33 268 THR D CA 1
ATOM 8594 C C . THR D 1 282 ? 19.297 31.939 -19.869 1.00 110.88 268 THR D C 1
ATOM 8595 O O . THR D 1 282 ? 18.992 30.776 -19.568 1.00 110.64 268 THR D O 1
ATOM 8599 N N . VAL D 1 283 ? 18.538 32.720 -20.644 1.00 108.78 269 VAL D N 1
ATOM 8600 C CA . VAL D 1 283 ? 17.280 32.265 -21.250 1.00 106.31 269 VAL D CA 1
ATOM 8601 C C . VAL D 1 283 ? 17.558 32.163 -22.752 1.00 104.64 269 VAL D C 1
ATOM 8602 O O . VAL D 1 283 ? 18.298 32.972 -23.300 1.00 104.07 269 VAL D O 1
ATOM 8606 N N . LYS D 1 284 ? 16.982 31.171 -23.418 1.00 102.99 270 LYS D N 1
ATOM 8607 C CA . LYS D 1 284 ? 17.204 31.016 -24.850 1.00 101.83 270 LYS D CA 1
ATOM 8608 C C . LYS D 1 284 ? 15.865 31.003 -25.597 1.00 100.75 270 LYS D C 1
ATOM 8609 O O . LYS D 1 284 ? 14.987 30.192 -25.310 1.00 100.49 270 LYS D O 1
ATOM 8615 N N . PHE D 1 285 ? 15.716 31.924 -26.548 1.00 99.34 271 PHE D N 1
ATOM 8616 C CA . PHE D 1 285 ? 14.475 32.066 -27.313 1.00 98.02 271 PHE D CA 1
ATOM 8617 C C . PHE D 1 285 ? 14.743 32.628 -28.714 1.00 97.39 271 PHE D C 1
ATOM 8618 O O . PHE D 1 285 ? 15.885 32.935 -29.051 1.00 97.46 271 PHE D O 1
ATOM 8626 N N . LYS D 1 286 ? 13.685 32.769 -29.516 1.00 96.56 272 LYS D N 1
ATOM 8627 C CA . LYS D 1 286 ? 13.788 33.303 -30.879 1.00 96.07 272 LYS D CA 1
ATOM 8628 C C . LYS D 1 286 ? 12.913 34.547 -31.056 1.00 95.86 272 LYS D C 1
ATOM 8629 O O . LYS D 1 286 ? 11.688 34.442 -31.157 1.00 95.46 272 LYS D O 1
ATOM 8635 N N . TYR D 1 287 ? 13.556 35.715 -31.103 1.00 95.64 273 TYR D N 1
ATOM 8636 C CA . TYR D 1 287 ? 12.866 36.999 -31.260 1.00 95.21 273 TYR D CA 1
ATOM 8637 C C . TYR D 1 287 ? 13.136 37.613 -32.642 1.00 95.61 273 TYR D C 1
ATOM 8638 O O . TYR D 1 287 ? 14.283 37.832 -33.023 1.00 95.68 273 TYR D O 1
ATOM 8647 N N . LYS D 1 288 ? 12.071 37.900 -33.383 1.00 96.08 274 LYS D N 1
ATOM 8648 C CA . LYS D 1 288 ? 12.199 38.464 -34.721 1.00 96.69 274 LYS D CA 1
ATOM 8649 C C . LYS D 1 288 ? 13.132 37.592 -35.588 1.00 97.16 274 LYS D C 1
ATOM 8650 O O . LYS D 1 288 ? 13.965 38.099 -36.345 1.00 96.90 274 LYS D O 1
ATOM 8656 N N . GLY D 1 289 ? 12.986 36.275 -35.465 1.00 97.50 275 GLY D N 1
ATOM 8657 C CA . GLY D 1 289 ? 13.800 35.364 -36.254 1.00 98.39 275 GLY D CA 1
ATOM 8658 C C . GLY D 1 289 ? 15.077 34.895 -35.580 1.00 99.04 275 GLY D C 1
ATOM 8659 O O . GLY D 1 289 ? 15.292 33.691 -35.410 1.00 99.28 275 GLY D O 1
ATOM 8660 N N . GLU D 1 290 ? 15.927 35.849 -35.204 1.00 99.39 276 GLU D N 1
ATOM 8661 C CA . GLU D 1 290 ? 17.196 35.559 -34.539 1.00 99.39 276 GLU D CA 1
ATOM 8662 C C . GLU D 1 290 ? 17.046 34.694 -33.289 1.00 99.46 276 GLU D C 1
ATOM 8663 O O . GLU D 1 290 ? 16.229 34.984 -32.411 1.00 99.48 276 GLU D O 1
ATOM 8669 N N . GLU D 1 291 ? 17.839 33.632 -33.207 1.00 99.27 277 GLU D N 1
ATOM 8670 C CA . GLU D 1 291 ? 17.792 32.772 -32.039 1.00 99.14 277 GLU D CA 1
ATOM 8671 C C . GLU D 1 291 ? 18.676 33.439 -30.987 1.00 99.05 277 GLU D C 1
ATOM 8672 O O . GLU D 1 291 ? 19.887 33.566 -31.167 1.00 99.02 277 GLU D O 1
ATOM 8678 N N . LYS D 1 292 ? 18.056 33.870 -29.894 1.00 98.96 278 LYS D N 1
ATOM 8679 C CA . LYS D 1 292 ? 18.753 34.581 -28.834 1.00 98.66 278 LYS D CA 1
ATOM 8680 C C . LYS D 1 292 ? 19.032 33.823 -27.545 1.00 98.65 278 LYS D C 1
ATOM 8681 O O . LYS D 1 292 ? 18.574 32.696 -27.339 1.00 98.41 278 LYS D O 1
ATOM 8687 N N . GLU D 1 293 ? 19.808 34.487 -26.688 1.00 99.01 279 GLU D N 1
ATOM 8688 C CA . GLU D 1 293 ? 20.196 34.009 -25.359 1.00 99.31 279 GLU D CA 1
ATOM 8689 C C . GLU D 1 293 ? 20.644 35.249 -24.572 1.00 99.04 279 GLU D C 1
ATOM 8690 O O . GLU D 1 293 ? 21.630 35.899 -24.926 1.00 98.79 279 GLU D O 1
ATOM 8696 N N . VAL D 1 294 ? 19.900 35.581 -23.519 1.00 98.90 280 VAL D N 1
ATOM 8697 C CA . VAL D 1 294 ? 20.198 36.752 -22.706 1.00 98.92 280 VAL D CA 1
ATOM 8698 C C . VAL D 1 294 ? 20.514 36.368 -21.273 1.00 99.32 280 VAL D C 1
ATOM 8699 O O . VAL D 1 294 ? 19.968 35.392 -20.739 1.00 99.21 280 VAL D O 1
ATOM 8703 N N . ASP D 1 295 ? 21.388 37.162 -20.656 1.00 99.57 281 ASP D N 1
ATOM 8704 C CA . ASP D 1 295 ? 21.829 36.952 -19.276 1.00 99.56 281 ASP D CA 1
ATOM 8705 C C . ASP D 1 295 ? 20.755 37.319 -18.231 1.00 98.61 281 ASP D C 1
ATOM 8706 O O . ASP D 1 295 ? 20.292 38.458 -18.186 1.00 98.34 281 ASP D O 1
ATOM 8711 N N . ILE D 1 296 ? 20.381 36.354 -17.389 1.00 97.31 282 ILE D N 1
ATOM 8712 C CA . ILE D 1 296 ? 19.361 36.559 -16.354 1.00 96.36 282 ILE D CA 1
ATOM 8713 C C . ILE D 1 296 ? 19.437 37.874 -15.548 1.00 95.76 282 ILE D C 1
ATOM 8714 O O . ILE D 1 296 ? 18.400 38.419 -15.148 1.00 95.96 282 ILE D O 1
ATOM 8719 N N . SER D 1 297 ? 20.640 38.380 -15.292 1.00 94.49 283 SER D N 1
ATOM 8720 C CA . SER D 1 297 ? 20.759 39.640 -14.561 1.00 93.09 283 SER D CA 1
ATOM 8721 C C . SER D 1 297 ? 20.297 40.794 -15.451 1.00 91.80 283 SER D C 1
ATOM 8722 O O . SER D 1 297 ? 20.064 41.910 -14.971 1.00 91.62 283 SER D O 1
ATOM 8725 N N . LYS D 1 298 ? 20.179 40.511 -16.750 1.00 89.88 284 LYS D N 1
ATOM 8726 C CA . LYS D 1 298 ? 19.736 41.495 -17.741 1.00 87.37 284 LYS D CA 1
ATOM 8727 C C . LYS D 1 298 ? 18.198 41.570 -17.766 1.00 84.86 284 LYS D C 1
ATOM 8728 O O . LYS D 1 298 ? 17.623 42.601 -18.141 1.00 84.08 284 LYS D O 1
ATOM 8734 N N . ILE D 1 299 ? 17.543 40.477 -17.370 1.00 81.81 285 ILE D N 1
ATOM 8735 C CA . ILE D 1 299 ? 16.079 40.427 -17.357 1.00 79.17 285 ILE D CA 1
ATOM 8736 C C . ILE D 1 299 ? 15.502 41.438 -16.366 1.00 76.63 285 ILE D C 1
ATOM 8737 O O . ILE D 1 299 ? 15.785 41.371 -15.171 1.00 76.39 285 ILE D O 1
ATOM 8742 N N . LYS D 1 300 ? 14.700 42.371 -16.883 1.00 73.55 286 LYS D N 1
ATOM 8743 C CA . LYS D 1 300 ? 14.070 43.409 -16.074 1.00 70.40 286 LYS D CA 1
ATOM 8744 C C . LYS D 1 300 ? 12.684 43.020 -15.557 1.00 67.81 286 LYS D C 1
ATOM 8745 O O . LYS D 1 300 ? 12.534 42.658 -14.388 1.00 67.11 286 LYS D O 1
ATOM 8751 N N . LYS D 1 301 ? 11.674 43.106 -16.425 1.00 64.59 287 LYS D N 1
ATOM 8752 C CA . LYS D 1 301 ? 10.303 42.782 -16.019 1.00 62.04 287 LYS D CA 1
ATOM 8753 C C . LYS D 1 301 ? 9.844 41.398 -16.533 1.00 59.32 287 LYS D C 1
ATOM 8754 O O . LYS D 1 301 ? 10.137 41.019 -17.669 1.00 59.51 287 LYS D O 1
ATOM 8760 N N . VAL D 1 302 ? 9.144 40.635 -15.696 1.00 55.37 288 VAL D N 1
ATOM 8761 C CA . VAL D 1 302 ? 8.681 39.310 -16.102 1.00 52.54 288 VAL D CA 1
ATOM 8762 C C . VAL D 1 302 ? 7.246 39.070 -15.655 1.00 49.68 288 VAL D C 1
ATOM 8763 O O . VAL D 1 302 ? 6.913 39.345 -14.500 1.00 48.72 288 VAL D O 1
ATOM 8767 N N . TRP D 1 303 ? 6.408 38.569 -16.580 1.00 46.00 289 TRP D N 1
ATOM 8768 C CA . TRP D 1 303 ? 4.986 38.291 -16.305 1.00 42.76 289 TRP D CA 1
ATOM 8769 C C . TRP D 1 303 ? 4.394 37.113 -17.093 1.00 42.55 289 TRP D C 1
ATOM 8770 O O . TRP D 1 303 ? 4.932 36.675 -18.106 1.0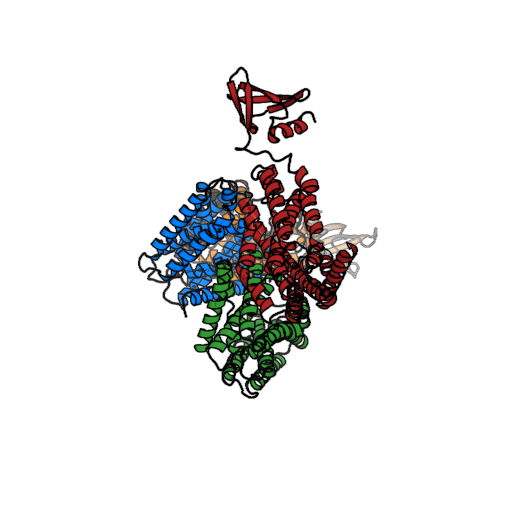0 42.10 289 TRP D O 1
ATOM 8781 N N . ARG D 1 304 ? 3.264 36.617 -16.614 1.00 42.24 290 ARG D N 1
ATOM 8782 C CA . ARG D 1 304 ? 2.614 35.475 -17.206 1.00 42.37 290 ARG D CA 1
ATOM 8783 C C . ARG D 1 304 ? 1.340 35.775 -18.003 1.00 42.34 290 ARG D C 1
ATOM 8784 O O . ARG D 1 304 ? 0.518 36.628 -17.627 1.00 40.39 290 ARG D O 1
ATOM 8792 N N . VAL D 1 305 ? 1.196 35.057 -19.117 1.00 41.99 291 VAL D N 1
ATOM 8793 C CA . VAL D 1 305 ? 0.000 35.128 -19.959 1.00 41.92 291 VAL D CA 1
ATOM 8794 C C . VAL D 1 305 ? -0.324 33.674 -20.321 1.00 42.02 291 VAL D C 1
ATOM 8795 O O . VAL D 1 305 ? 0.269 33.105 -21.266 1.00 40.61 291 VAL D O 1
ATOM 8799 N N . GLY D 1 306 ? -1.237 33.083 -19.542 1.00 41.41 292 GLY D N 1
ATOM 8800 C CA . GLY D 1 306 ? -1.635 31.697 -19.748 1.00 42.42 292 GLY D CA 1
ATOM 8801 C C . GLY D 1 306 ? -0.430 30.840 -19.412 1.00 43.78 292 GLY D C 1
ATOM 8802 O O . GLY D 1 306 ? 0.082 30.926 -18.299 1.00 44.44 292 GLY D O 1
ATOM 8803 N N . LYS D 1 307 ? 0.055 30.037 -20.355 1.00 43.64 293 LYS D N 1
ATOM 8804 C CA . LYS D 1 307 ? 1.241 29.237 -20.079 1.00 44.32 293 LYS D CA 1
ATOM 8805 C C . LYS D 1 307 ? 2.510 29.825 -20.737 1.00 43.47 293 LYS D C 1
ATOM 8806 O O . LYS D 1 307 ? 3.536 29.157 -20.829 1.00 44.09 293 LYS D O 1
ATOM 8812 N N . MET D 1 308 ? 2.438 31.086 -21.170 1.00 41.10 294 MET D N 1
ATOM 8813 C CA . MET D 1 308 ? 3.579 31.781 -21.784 1.00 39.52 294 MET D CA 1
ATOM 8814 C C . MET D 1 308 ? 4.230 32.743 -20.758 1.00 39.03 294 MET D C 1
ATOM 8815 O O . MET D 1 308 ? 3.568 33.284 -19.891 1.00 37.09 294 MET D O 1
ATOM 8820 N N . ILE D 1 309 ? 5.531 32.943 -20.855 1.00 39.73 295 ILE D N 1
ATOM 8821 C CA . ILE D 1 309 ? 6.230 33.840 -19.941 1.00 40.37 295 ILE D CA 1
ATOM 8822 C C . ILE D 1 309 ? 6.796 34.954 -20.839 1.00 41.34 295 ILE D C 1
ATOM 8823 O O . ILE D 1 309 ? 7.654 34.706 -21.692 1.00 41.40 295 ILE D O 1
ATOM 8828 N N . SER D 1 310 ? 6.288 36.165 -20.670 1.00 41.96 296 SER D N 1
ATOM 8829 C CA . SER D 1 310 ? 6.729 37.305 -21.466 1.00 43.01 296 SER D CA 1
ATOM 8830 C C . SER D 1 310 ? 7.723 38.116 -20.606 1.00 45.04 296 SER D C 1
ATOM 8831 O O . SER D 1 310 ? 7.565 38.215 -19.384 1.00 45.22 296 SER D O 1
ATOM 8834 N N . PHE D 1 311 ? 8.738 38.697 -21.228 1.00 47.01 297 PHE D N 1
ATOM 8835 C CA . PHE D 1 311 ? 9.724 39.454 -20.471 1.00 50.18 297 PHE D CA 1
ATOM 8836 C C . PHE D 1 311 ? 10.484 40.493 -21.290 1.00 52.96 297 PHE D C 1
ATOM 8837 O O . PHE D 1 311 ? 10.488 40.466 -22.531 1.00 52.45 297 PHE D O 1
ATOM 8845 N N . THR D 1 312 ? 11.127 41.413 -20.573 1.00 56.90 298 THR D N 1
ATOM 8846 C CA . THR D 1 312 ? 11.939 42.473 -21.170 1.00 60.83 298 THR D CA 1
ATOM 8847 C C . THR D 1 312 ? 13.292 42.333 -20.517 1.00 64.06 298 THR D C 1
ATOM 8848 O O . THR D 1 312 ? 13.379 41.806 -19.416 1.00 64.15 298 THR D O 1
ATOM 8852 N N . TYR D 1 313 ? 14.342 42.788 -21.187 1.00 68.59 299 TYR D N 1
ATOM 8853 C CA . TYR D 1 313 ? 15.686 42.689 -20.626 1.00 73.75 299 TYR D CA 1
ATOM 8854 C C . TYR D 1 313 ? 16.590 43.850 -21.032 1.00 77.03 299 TYR D C 1
ATOM 8855 O O . TYR D 1 313 ? 16.138 44.809 -21.674 1.00 77.71 299 TYR D O 1
ATOM 8864 N N . ASP D 1 314 ? 17.862 43.779 -20.648 1.00 80.43 300 ASP D N 1
ATOM 8865 C CA . ASP D 1 314 ? 18.773 44.846 -21.016 1.00 84.17 300 ASP D CA 1
ATOM 8866 C C . ASP D 1 314 ? 19.787 44.405 -22.061 1.00 86.30 300 ASP D C 1
ATOM 8867 O O . ASP D 1 314 ? 20.430 43.353 -21.955 1.00 86.63 300 ASP D O 1
ATOM 8872 N N . GLU D 1 315 ? 19.892 45.245 -23.083 1.00 88.84 301 GLU D N 1
ATOM 8873 C CA . GLU D 1 315 ? 20.796 45.057 -24.208 1.00 90.91 301 GLU D CA 1
ATOM 8874 C C . GLU D 1 315 ? 21.361 46.456 -24.583 1.00 91.79 301 GLU D C 1
ATOM 8875 O O . GLU D 1 315 ? 20.838 47.490 -24.132 1.00 91.55 301 GLU D O 1
ATOM 8881 N N . GLY D 1 316 ? 22.430 46.477 -25.382 1.00 92.23 302 GLY D N 1
ATOM 8882 C CA . GLY D 1 316 ? 23.033 47.730 -25.810 1.00 92.94 302 GLY D CA 1
ATOM 8883 C C . GLY D 1 316 ? 22.870 48.947 -24.905 1.00 93.42 302 GLY D C 1
ATOM 8884 O O . GLY D 1 316 ? 22.673 50.068 -25.388 1.00 93.12 302 GLY D O 1
ATOM 8885 N N . GLY D 1 317 ? 22.952 48.735 -23.594 1.00 93.96 303 GLY D N 1
ATOM 8886 C CA . GLY D 1 317 ? 22.831 49.833 -22.640 1.00 94.26 303 GLY D CA 1
ATOM 8887 C C . GLY D 1 317 ? 21.496 50.566 -22.598 1.00 94.03 303 GLY D C 1
ATOM 8888 O O . GLY D 1 317 ? 20.670 50.312 -21.709 1.00 94.20 303 GLY D O 1
ATOM 8889 N N . GLY D 1 318 ? 21.293 51.481 -23.550 1.00 93.31 304 GLY D N 1
ATOM 8890 C CA . GLY D 1 318 ? 20.057 52.246 -23.612 1.00 92.46 304 GLY D CA 1
ATOM 8891 C C . GLY D 1 318 ? 18.912 51.545 -24.334 1.00 91.87 304 GLY D C 1
ATOM 8892 O O . GLY D 1 318 ? 17.825 52.114 -24.462 1.00 91.67 304 GLY D O 1
ATOM 8893 N N . LYS D 1 319 ? 19.154 50.314 -24.797 1.00 91.04 305 LYS D N 1
ATOM 8894 C CA . LYS D 1 319 ? 18.151 49.504 -25.514 1.00 89.57 305 LYS D CA 1
ATOM 8895 C C . LYS D 1 319 ? 17.466 48.427 -24.646 1.00 87.71 305 LYS D C 1
ATOM 8896 O O . LYS D 1 319 ? 18.132 47.701 -23.893 1.00 87.61 305 LYS D O 1
ATOM 8902 N N . THR D 1 320 ? 16.137 48.330 -24.760 1.00 85.11 306 THR D N 1
ATOM 8903 C CA . THR D 1 320 ? 15.364 47.320 -24.021 1.00 81.83 306 THR D CA 1
ATOM 8904 C C . THR D 1 320 ? 15.046 46.156 -24.969 1.00 79.21 306 THR D C 1
ATOM 8905 O O . THR D 1 320 ? 14.603 46.362 -26.103 1.00 78.29 306 THR D O 1
ATOM 8909 N N . GLY D 1 321 ? 15.303 44.938 -24.501 1.00 76.54 307 GLY D N 1
ATOM 8910 C CA . GLY D 1 321 ? 15.020 43.757 -25.302 1.00 73.32 307 GLY D CA 1
ATOM 8911 C C . GLY D 1 321 ? 13.703 43.122 -24.886 1.00 70.66 307 GLY D C 1
ATOM 8912 O O . GLY D 1 321 ? 13.179 43.407 -23.803 1.00 70.23 307 GLY D O 1
ATOM 8913 N N . ARG D 1 322 ? 13.160 42.263 -25.741 1.00 68.22 308 ARG D N 1
ATOM 8914 C CA . ARG D 1 322 ? 11.895 41.603 -25.436 1.00 65.69 308 ARG D CA 1
ATOM 8915 C C . ARG D 1 322 ? 11.884 40.138 -25.838 1.00 63.54 308 ARG D C 1
ATOM 8916 O O . ARG D 1 322 ? 12.613 39.716 -26.742 1.00 63.46 308 ARG D O 1
ATOM 8924 N N . GLY D 1 323 ? 11.052 39.366 -25.149 1.00 61.14 309 GLY D N 1
ATOM 8925 C CA . GLY D 1 323 ? 10.941 37.956 -25.440 1.00 58.07 309 GLY D CA 1
ATOM 8926 C C . GLY D 1 323 ? 9.734 37.313 -24.796 1.00 56.31 309 GLY D C 1
ATOM 8927 O O . GLY D 1 323 ? 9.002 37.952 -24.036 1.00 56.05 309 GLY D O 1
ATOM 8928 N N . ALA D 1 324 ? 9.522 36.040 -25.117 1.00 54.08 310 ALA D N 1
ATOM 8929 C CA . ALA D 1 324 ? 8.409 35.267 -24.580 1.00 52.21 310 ALA D CA 1
ATOM 8930 C C . ALA D 1 324 ? 8.692 33.804 -24.878 1.00 50.93 310 ALA D C 1
ATOM 8931 O O . ALA D 1 324 ? 9.087 33.440 -25.987 1.00 49.83 310 ALA D O 1
ATOM 8933 N N . VAL D 1 325 ? 8.502 32.965 -23.877 1.00 50.05 311 VAL D N 1
ATOM 8934 C CA . VAL D 1 325 ? 8.746 31.544 -24.056 1.00 51.14 311 VAL D CA 1
ATOM 8935 C C . VAL D 1 325 ? 7.704 30.750 -23.274 1.00 51.14 311 VAL D C 1
ATOM 8936 O O . VAL D 1 325 ? 7.098 31.284 -22.329 1.00 50.82 311 VAL D O 1
ATOM 8940 N N . SER D 1 326 ? 7.468 29.500 -23.675 1.00 50.64 312 SER D N 1
ATOM 8941 C CA . SER D 1 326 ? 6.518 28.693 -22.935 1.00 51.84 312 SER D CA 1
ATOM 8942 C C . SER D 1 326 ? 7.149 28.494 -21.576 1.00 53.70 312 SER D C 1
ATOM 8943 O O . SER D 1 326 ? 8.369 28.473 -21.455 1.00 53.36 312 SER D O 1
ATOM 8946 N N . GLU D 1 327 ? 6.341 28.361 -20.542 1.00 56.55 313 GLU D N 1
ATOM 8947 C CA . GLU D 1 327 ? 6.924 28.133 -19.243 1.00 60.06 313 GLU D CA 1
ATOM 8948 C C . GLU D 1 327 ? 7.789 26.889 -19.354 1.00 62.33 313 GLU D C 1
ATOM 8949 O O . GLU D 1 327 ? 8.904 26.858 -18.842 1.00 62.77 313 GLU D O 1
ATOM 8955 N N . LYS D 1 328 ? 7.260 25.879 -20.045 1.00 65.19 314 LYS D N 1
ATOM 8956 C CA . LYS D 1 328 ? 7.929 24.593 -20.270 1.00 67.98 314 LYS D CA 1
ATOM 8957 C C . LYS D 1 328 ? 9.389 24.706 -20.706 1.00 70.20 314 LYS D C 1
ATOM 8958 O O . LYS D 1 328 ? 10.190 23.813 -20.418 1.00 71.01 314 LYS D O 1
ATOM 8964 N N . ASP D 1 329 ? 9.730 25.791 -21.403 1.00 72.57 315 ASP D N 1
ATOM 8965 C CA . ASP D 1 329 ? 11.092 25.999 -21.905 1.00 75.04 315 ASP D CA 1
ATOM 8966 C C . ASP D 1 329 ? 11.846 27.084 -21.144 1.00 76.58 315 ASP D C 1
ATOM 8967 O O . ASP D 1 329 ? 12.939 27.488 -21.554 1.00 76.08 315 ASP D O 1
ATOM 8972 N N . ALA D 1 330 ? 11.251 27.547 -20.042 1.00 78.68 316 ALA D N 1
ATOM 8973 C CA . ALA D 1 330 ? 11.831 28.600 -19.191 1.00 81.00 316 ALA D CA 1
ATOM 8974 C C . ALA D 1 330 ? 12.655 28.031 -18.022 1.00 82.35 316 ALA D C 1
ATOM 8975 O O . ALA D 1 330 ? 12.271 27.029 -17.404 1.00 83.14 316 ALA D O 1
ATOM 8977 N N . PRO D 1 331 ? 13.792 28.671 -17.695 1.00 83.12 317 PRO D N 1
ATOM 8978 C CA . PRO D 1 331 ? 14.621 28.179 -16.592 1.00 83.85 317 PRO D CA 1
ATOM 8979 C C . PRO D 1 331 ? 14.056 28.632 -15.244 1.00 84.63 317 PRO D C 1
ATOM 8980 O O . PRO D 1 331 ? 13.481 29.717 -15.151 1.00 84.34 317 PRO D O 1
ATOM 8984 N N . LYS D 1 332 ? 14.201 27.800 -14.210 1.00 85.70 318 LYS D N 1
ATOM 8985 C CA . LYS D 1 332 ? 13.704 28.158 -12.876 1.00 86.55 318 LYS D CA 1
ATOM 8986 C C . LYS D 1 332 ? 14.202 29.557 -12.485 1.00 86.81 318 LYS D C 1
ATOM 8987 O O . LYS D 1 332 ? 13.597 30.225 -11.642 1.00 86.13 318 LYS D O 1
ATOM 8993 N N . GLU D 1 333 ? 15.305 29.983 -13.106 1.00 87.47 319 GLU D N 1
ATOM 8994 C CA . GLU D 1 333 ? 15.900 31.303 -12.862 1.00 88.15 319 GLU D CA 1
ATOM 8995 C C . GLU D 1 333 ? 14.886 32.386 -13.245 1.00 88.13 319 GLU D C 1
ATOM 8996 O O . GLU D 1 333 ? 14.654 33.326 -12.484 1.00 88.58 319 GLU D O 1
ATOM 9002 N N . LEU D 1 334 ? 14.283 32.244 -14.425 1.00 87.86 320 LEU D N 1
ATOM 9003 C CA . LEU D 1 334 ? 13.295 33.203 -14.912 1.00 87.58 320 LEU D CA 1
ATOM 9004 C C . LEU D 1 334 ? 11.966 33.037 -14.176 1.00 87.76 320 LEU D C 1
ATOM 9005 O O . LEU D 1 334 ? 11.340 34.022 -13.777 1.00 87.22 320 LEU D O 1
ATOM 9010 N N . LEU D 1 335 ? 11.555 31.786 -13.984 1.00 88.40 321 LEU D N 1
ATOM 9011 C CA . LEU D 1 335 ? 10.300 31.460 -13.304 1.00 89.56 321 LEU D CA 1
ATOM 9012 C C . LEU D 1 335 ? 10.226 31.968 -11.853 1.00 90.96 321 LEU D C 1
ATOM 9013 O O . LEU D 1 335 ? 9.127 32.112 -11.292 1.00 90.83 321 LEU D O 1
ATOM 9018 N N . GLN D 1 336 ? 11.386 32.228 -11.245 1.00 92.31 322 GLN D N 1
ATOM 9019 C CA . GLN D 1 336 ? 11.420 32.736 -9.875 1.00 93.60 322 GLN D CA 1
ATOM 9020 C C . GLN D 1 336 ? 11.171 34.238 -9.853 1.00 94.04 322 GLN D C 1
ATOM 9021 O O . GLN D 1 336 ? 10.433 34.735 -8.998 1.00 93.95 322 GLN D O 1
ATOM 9027 N N . MET D 1 337 ? 11.777 34.956 -10.798 1.00 94.81 323 MET D N 1
ATOM 9028 C CA . MET D 1 337 ? 11.589 36.402 -10.892 1.00 95.78 323 MET D CA 1
ATOM 9029 C C . MET D 1 337 ? 10.096 36.689 -11.014 1.00 97.08 323 MET D C 1
ATOM 9030 O O . MET D 1 337 ? 9.613 37.755 -10.624 1.00 97.09 323 MET D O 1
ATOM 9035 N N . LEU D 1 338 ? 9.373 35.714 -11.551 1.00 98.73 324 LEU D N 1
ATOM 9036 C CA . LEU D 1 338 ? 7.941 35.834 -11.759 1.00 100.45 324 LEU D CA 1
ATOM 9037 C C . LEU D 1 338 ? 7.162 36.110 -10.473 1.00 102.40 324 LEU D C 1
ATOM 9038 O O . LEU D 1 338 ? 6.456 37.120 -10.369 1.00 102.23 324 LEU D O 1
ATOM 9043 N N . GLU D 1 339 ? 7.285 35.221 -9.490 1.00 105.03 325 GLU D N 1
ATOM 9044 C CA . GLU D 1 339 ? 6.553 35.417 -8.246 1.00 107.57 325 GLU D CA 1
ATOM 9045 C C . GLU D 1 339 ? 7.272 36.370 -7.300 1.00 108.86 325 GLU D C 1
ATOM 9046 O O . GLU D 1 339 ? 7.067 36.342 -6.082 1.00 109.24 325 GLU D O 1
ATOM 9052 N N . LYS D 1 340 ? 8.112 37.219 -7.878 1.00 110.41 326 LYS D N 1
ATOM 9053 C CA . LYS D 1 340 ? 8.846 38.220 -7.119 1.00 112.04 326 LYS D CA 1
ATOM 9054 C C . LYS D 1 340 ? 8.511 39.575 -7.750 1.00 112.73 326 LYS D C 1
ATOM 9055 O O . LYS D 1 340 ? 9.170 40.584 -7.475 1.00 112.95 326 LYS D O 1
ATOM 9061 N N . GLN D 1 341 ? 7.475 39.583 -8.594 1.00 113.29 327 GLN D N 1
ATOM 9062 C CA . GLN D 1 341 ? 7.034 40.798 -9.285 1.00 113.84 327 GLN D CA 1
ATOM 9063 C C . GLN D 1 341 ? 5.529 41.091 -9.189 1.00 114.34 327 GLN D C 1
ATOM 9064 O O . GLN D 1 341 ? 5.134 42.104 -8.604 1.00 114.47 327 GLN D O 1
ATOM 9070 N N . LYS D 1 342 ? 4.687 40.239 -9.773 1.00 114.82 328 LYS D N 1
ATOM 9071 C CA . LYS D 1 342 ? 3.238 40.455 -9.685 1.00 115.16 328 LYS D CA 1
ATOM 9072 C C . LYS D 1 342 ? 2.678 39.565 -8.576 1.00 114.99 328 LYS D C 1
ATOM 9073 O O . LYS D 1 342 ? 1.625 39.857 -8.006 1.00 114.81 328 LYS D O 1
ATOM 9079 N N . LYS D 1 343 ? 3.403 38.490 -8.268 1.00 114.90 329 LYS D N 1
ATOM 9080 C CA . LYS D 1 343 ? 3.003 37.550 -7.218 1.00 114.79 329 LYS D CA 1
ATOM 9081 C C . LYS D 1 343 ? 3.752 37.871 -5.914 1.00 114.79 329 LYS D C 1
ATOM 9082 O O . LYS D 1 343 ? 4.595 38.795 -5.937 1.00 114.73 329 LYS D O 1
#

Sequence (1191 aa):
VDDDDKMLAAEAANRDHVTRCVAQTGGSPDLVAHTAALRLYLRVPHFLTEWTTDPDRRAAVSRALALDIVSMKLLDDLMDDDTGLDRVELACVCLRLHLRALHELESLARDPKAVTDILEQDAVHLCGGQIRTKRSRATNLREWRAHASTYGSTFLGRYGALAAACGGEGQPADSVREFAEAFAMTITMADDLTDYDRNGERDGNLAHLMRTGAVAGQDVVDLLEELRGRALAAVAAPPGAPGLVPVVHLYTDDVLVRLLPRHLDDDDKMLAAEAANRDHVTRCVAQTGGSPDLVAHTAALRLYLRVPHFLTEWTTDPDRRAAVSRALALDIVSMKLLDDLMDDDTGLDRVELACVCLRLHLRALHELESLARDPKAVTDILEQDAVHLCGGQIRTKRSRATNLREWRAHASTYGSTFLGRYGALAAACGGEGQPADSVREFAEAFAMTITMADDLTDYDRNGERDGNLAHLMRTGAVAGQDVVDLLEELRGRALAAVAAPPGAPGLVPVVHLYTDDVLVRLLPRHLGEAGAGAMATVKFKYKGEEKEVDISKIKKVWRVGKMISFTYDEGGGKTGRGAVSEKDAPKELLQMLEKQDDDKMLAAEAANRDHVTRCVAQTGGSPDLVAHTAALRLYLRVPHFLTEWTTDPDRRAAVSRALALDIVSMKLLDDLMDDDTGLDRVELACVCLRLHLRALHELESLARDPKAVTDILEQDAVHLCGGQIRTKRSRATNLREWRAHASTYGSTFLGRYGALAAACGGEGQPADSVREFAEAFAMTITMADDLTDYDRNGERDGNLAHLMRTGAVAGQDVVDLLEELRGRALAAVAAPPGAPGLVPVVHLYTDDVLVRLLPRHLDDDKMLAAEAANRDHVTRCVAQTGGSPDLVAHTAALRLYLRVPHFLTEWTTDPDRRAAVSRALALDIVSMKLLDDLMDDDTGLDRVELACVCLRLHLRALHELESLARDPKAVTDILEQDAVHLCGGQIRTKRSRATNLREWRAHASTYGSTFLGRYGALAAACGGEGQPADSVREFAEAFAMTITMADDLTDYDRNGERDGNLAHLMRTGAVAGQDVVDLLEELRGRALAAVAAPPGAPGLVPVVHLYTDDVLVRLLPRHLGEAGAGAMATVKFKYKGEEKEVDISKIKKVWRVGKMISFTYDEGGGKTGRGAVSEKDAPKELLQMLEKQKK

Nearest PDB structures (foldseek):
  5b0m-assembly1_B  TM=9.876E-01  e=4.175E-43  Streptomyces viridosporus
  6j8w-assembly2_D  TM=8.481E-01  e=4.733E-39  Streptomyces viridosporus
  6j8v-assembly2_D  TM=8.888E-01  e=2.423E-37  Streptomyces viridosporus
  5b01-assembly1_A  TM=9.971E-01  e=5.980E-33  Streptomyces viridosporus
  5b0m-assembly4_G  TM=9.782E-01  e=3.615E-33  Streptomyces viridosporus

InterPro domains:
  IPR003212 DNA-binding protein 7a-e [NF045555] (1-61)
  IPR003212 DNA-binding protein 7a-e [PF02294] (3-61)
  IPR003212 DNA-binding protein 7a-e [PIRSF036912] (1-64)
  IPR016197 Chromo-like domain superfamily [SSF54160] (2-64)

Foldseek 3Di:
DDPVVVLVVLLVLLLVLLLVLLVVQPHDPVRSVVLSPPRVLSRVLLVLLLQFDPPVLSSLLSNLSSLLSSLVVLVVCLVVVPPPDDNVSSPRSSVSSNVVSLVSLLVQFPHSVVLVVLCVVCVCVQVVLQVVCVVAADQEDVRLVSSCLRPFLSVQLSSSLSSQRRRDPQGPNVLSSQLRRLLRSLVVLVVLLVCCVVVVDAGNRPLNNLQVVSYDLVVVLVSLVVSLVSNVVSQCDPVHRVVCNVVSVVSSVCCVPPRSVVRD/DVVVVLVVLLVLLLVLLLVLLVVLPFDPLVNVVLSPPRCLSSVLLVLLLQFDDPVLSSLLSSLSSLQSSLVVLVVCLVVVPPPGDNVSSVSSSVSSNVSSVVSLCVQFPDNCQLVCLCPVCVCQQVVLQVVCVVPADQADVRLVSSCLRPFLSVQLSSSQSSQRRRDPFRPNVLSSQLRNLLRSLVVLVCLLVCVPVPVDAGNRPLNSLLVPRYALLVVLVSLVVSLVSNVVSQCPPVHSVVCNVVSCVSSVCCVPPRSCVRQDDPRNVPQDWAWDADPNRTDIDGLVQWDDWEDDPQKIWGKGDDDPVDIDIDIDGVVRDDPSRVVVHVVD/DDPVLVVLLVLLLVLLLVLLVVLPHDPLVNVVLSPPRVLSRVLLVLLLQQPDVVLSSLLSNLSSLLSSLVVLVVCLVVVPPPDDNVSSPSSSVSSNVSSLVSLLVQFPHSVVLVCLCPVCVCLAVVLVVVLVPDADQADVRLVVSQQSHQLSVQLSSSLSSQRRSDDDDPSVLSSLLRSLLRSLVQLQVLLVCCPVPVDATRRPLNSLQVPRYPLVVVVVSLVVSLVSNVVSQCPPVHSVVCNVVSVVSSVCCVPPRSVVRD/DVVVLVVLLVLLLVLQLVLLVVVPHDPLVNVVLSPPRVLSRVLLVLQLQFDDPVLSSLLSNLSSLLSSLVVLVVCLVVVDPPDDNVSSPVSSVSSNVVSLVSLCVQFPDNCQLVCLCVVCVCQQPVLVVVPVPDADLADVRLVVSQLRVFLSVQLSSSLSSQRRRPPFRPNVLSSQLRNLLRSLVVLVVLLVCCPVVVDATNRPLNSQLVQRYPLVNVLVSLVVSLVSNVVSQPPPPHSVVCNVVSVVSSVCCVPPRSVVSNLNGAHFPPAWAWAADPRDTDIDGLVQWDDWEDDPQKIKTWGDDPHVDIHIDIDGVVRGDVSRVSVHVVHPD

B-factor: mean 34.97, std 18.31, range [11.63, 121.13]

GO terms:
  GO:0005737 cytoplasm (C, EXP)

CATH classification: 1.10.600.10

Solvent-accessible surface area: 48705 Å² total; per-residue (Å²): 165,89,81,90,35,100,31,16,62,18,8,44,54,2,36,31,33,0,1,100,10,0,24,100,0,19,10,30,104,104,1,8,28,45,0,25,20,16,26,42,78,0,0,3,0,13,7,0,0,46,10,7,126,74,106,120,74,23,60,30,0,2,94,0,0,0,0,5,0,0,0,24,39,0,10,34,7,0,11,52,58,95,51,84,33,78,32,19,15,2,0,5,0,7,20,8,0,6,2,64,0,2,48,14,2,1,55,33,12,145,75,16,43,24,0,1,60,26,5,21,150,29,0,48,94,15,2,6,0,27,3,112,17,59,139,71,100,6,83,45,31,172,50,3,75,56,28,0,39,5,58,5,10,9,34,7,0,7,6,0,16,0,0,2,13,0,3,16,153,42,28,25,54,120,11,0,58,91,0,0,44,0,4,3,3,5,24,18,0,18,70,19,3,24,32,16,57,104,92,51,67,91,103,19,6,0,0,49,11,7,43,87,61,51,8,54,13,115,68,0,42,74,8,0,76,75,1,30,36,101,2,45,62,1,4,80,32,114,91,23,2,106,19,1,53,79,25,3,63,94,15,1,57,20,0,40,114,45,0,8,78,18,4,100,141,82,106,83,104,18,107,61,19,14,53,58,2,61,69,27,0,21,164,9,0,55,112,1,23,11,29,114,98,0,33,63,44,0,26,44,17,152,49,70,0,50,8,0,9,3,0,0,45,10,12,114,70,97,118,76,20,59,34,0,3,104,0,0,0,0,6,1,0,0,20,41,0,9,41,10,0,16,65,48,107,46,82,26,79,74,17,18,0,0,6,0,7,20,5,0,7,3,69,0,3,42,18,2,13,69,40,23,139,68,72,79,15,0,2,50,28,6,18,141,27,0,49,92,13,2,1,2,22,3,115,17,56,128,66,108,4,86,43,30,173,54,4,81,61,31,0,40,6,59,4,7,9,41,13,0,7,7,0,15,0,0,2,8,0,2,22,149,44,20,28,50,130,17,0,61,61,0,0,37,0,4,7,3,4,20,17,0,14,62,17,3,42,21,17,106,170,77,45,73,89,106,18,5,0,0,56,10,11,119,82,62,43,7,57,7,74,68,0,34,78,6,0,71,78,0,34,36,66,2,44,68,5,2,75,29,118,98,21,2,102,23,2,55,87,10,3,64,109,48,1,54,45,0,37,115,112,1,5,74,130,13,55,53,184,91,22,57,66,81,96,20,42,1,136,19,144,69,169,59,105,150,64,93,16,60,18,72,92,11,95,128,4,98,112,95,59,145,83,0,23,1,17,9,43,83,51,54,90,114,59,3,126,7,48,9,29,51,176,96,13,28,162,62,0,57,94,44,27,134,174,108,127,91,114,140,11,50,63,18,0,44,60,3,21,64,35,0,21,140,11,0,58,101,3,31,11,9,20,43,0,41,5,15,0,7,47,19,100,59,69,0,24,3,0,15,6,0,0,50,23,8,109,76,106,119,70,24,54,19,0,4,90,0,0,0,0,6,1,0,0,23,46,0,8,28,7,0,8,62,51,73,11,38,11,12,70,2,4,1,0,4,0,6,19,7,0,6,4,74,0,2,45,19,2,1,58,28,10,156,75,12,40,23,0,1,56,16,6,17,120,32,0,52,82,10,1,10,0,35,24,135,19,64,136,66,151,4,54,54,31,188,59,9,75,47,38,0,46,28,78,13,6,10,48,12,0,8,7,0,14,0,0,4,12,0,4,8,152,62,21,28,50,113,10,0,42,89,0,0,45,0,3,9,2,6,18,15,0,18,73,15,0,39,23,23,50,67,43,17,73,94,120,18,2,0,0,47,13,16,125,85,65,49,5,56,25,118,63,0,43,80,6,0,89,77,0,23,34,90,3,43,68,1,4,73,28,117,105,19,2,104,37,1,52,84,25,4,65,105,33,2,62,48,0,59,110,122,2,2,69,105,14,125,150,96,112,124,30,81,63,20,2,49,56,2,59,68,26,0,21,163,10,0,56,100,2,51,13,34,117,90,0,40,62,45,1,25,72,18,122,55,65,0,34,5,0,14,8,0,0,52,10,10,116,67,104,118,73,23,59,32,0,3,97,0,0,0,0,5,0,0,0,26,50,0,11,26,7,0,12,60,56,113,46,78,16,57,26,2,14,2,0,2,0,5,14,5,0,6,3,67,0,2,43,18,3,12,69,42,23,196,51,71,73,10,0,2,53,16,7,16,128,29,0,49,84,16,1,4,0,30,4,131,24,52,33,22,59,6,55,33,31,171,36,6,76,53,39,0,35,8,78,6,6,9,38,10,0,8,6,0,14,0,0,6,8,0,1,31,160,40,29,24,59,110,11,0,45,90,0,0,45,0,3,7,3,4,19,8,0,21,68,19,3,41,23,28,73,167,77,44,72,93,115,16,5,0,0,55,10,0,61,73,16,48,5,29,8,101,67,0,34,73,8,0,70,76,0,31,33,92,2,43,68,2,2,76,28,117,95,16,2,102,37,2,53,87,27,2,69,120,47,2,54,46,0,40,104,144,20,1,66,144,3,67,24,74,24,47,33,51,92,113,2,49,1,141,13,136,84,185,52,123,138,63,105,13,32,18,96,90,8,94,117,1,80,114,96,58,154,90,0,26,2,15,3,48,52,74,62,86,140,67,3,124,6,51,12,31,55,170,105,14,35,163,51,0,55,73,42,22,91,151,71,176,189